Protein 7S13 (pdb70)

Foldseek 3Di:
DAWAKDFLQEAEAQAKTKIKIADDPDQLLQKKKWKWWAAVPGDIDTAKMQGSHFDIDGDPVQVVFWDWGDDRVRRMIMIMGGRDDQRPFTWMKMFMDPPPVTDHIHPTGTYGYHPDDWDAWDWDWAADCCKGKIKIKTDFTDDDDKDKDKPVPPQDPAKDWDDWDQDPNGIITMMMGMDGPVCPPVPWIWMWMADNSVGDIDIDTHHD/DKAWDAEDEAAAQAKDKTKIFDQCCVPKFKWKWWAAQVGDIDTAATRQFDGDPPHDPQWTWHDDRGMTIIMGGRDDLVSQTWMKMKIFDDPVGHIDIYPTYGYGYPDDDFWAKDWDKDWFDPVVCVVQKTKIKIKIDDGPPQDKDKWKAFLNHTDPPQKDKFRWDADPVRTIIIMMMRMDGSVVLVVTFKIKMWMDDPHDIDMDMDGPD/DAKAKDFAAEDEAQDKGKIKIADDPDQLLQKKKWKWWAAPPGDIDTAKMQGSHRDIDGDPVQVVFWDWGDDRVRRMIMIMGGRDDQRVFTWMKMFMDPPPVTDDIHPTGTYGHDPDDFDAWDWDWAADCKGKTKIKTWWGDDDDKDKDKPNPPADPAKDKDDWDQDPRTIITMMMGMDRPVCPPVPWIKMWMADPNVRDIDIDIHDD/DKAWDAEDEAEAFAKDKTKIFDQCCVPKFKWKWWAAPVGDIDTAATRLFHGDPPHDPQWTWHDDRGMIMIMGGNDDQVSQTWMKMKIFDDPVRHMDIYPTYGYHYDDDDFDAKDKDKDWFDPVVCVVQKIKIKIKIDDGPPQDKDKWKDFQRHTDDPQKDKDRWDADPVRHIIIMMMHMGGSVVLVVTFKIKIWMADPHDIDMDMGTD/DADEEEDEAADEDEDEAQHKYKYKYKDDFPWDFAKKFKFFPDVHTFTAWIQGPPVGIDGTPPHPCVVFWDWDADDRRMIMIMGIDGRDDPVPFAKMKIWTQIPPVGIDIGIHGYDYD/DPVPPQAEEAEDEFQDKDKDKDKDDFPWAFAKKFKFFDDVDTFTAWIQGPPVGIDGTDPDPCVVFWDWDADDRRMIMIMGIDGRDDVVNFGKMKIWTQTPPPGIDIHIYGYHYD

Solvent-accessible surface area: 46468 Å² total

Secondary structure (DSSP, 8-state):
----EEE-S-SEEEE-TT--EEEEEEPPTT-EEEEEEEEEESSSEEEEEEEETTTEEEE-TT--GGGTEEEEE-SSS-EEEEEEE-S--GGG-EEEEEEEEEETTEEEEEEEEEEE-/--TTS-SEEEEE-TT--EEEEEEPPTT-EEEEEEEEEESSSEEEEEEEETTTEEEESSS--GGGTEEEEE-TTS-EEEEEEE-S--TTT-EEEEEEEEEETTEEEEEEEEEEE-/-EEEEE--SEE-TTS-EEEEEEEESS-GGG--EEEEEE-TTS--EEEEEE-TTS-EEE-TTTGGGEEEEEETTTTEEEEEE-S--GGG-EEEEEEESSTTS--EE---EEEEE-SSPPBPPEEEEE----EEEEEEEEEEEBSS--EEEEGGGTB-TTEEEPPPEESSS-EEEEEEEEEETTTTTTS--EEEEEEGGGTEEEEEE---/-EEEEE--SEE-TTSEEEEEEEEESS-GGG--EEEEEE-TTS--EEEEEE-TTS-EEE-TTTTTSEEEEEETTTTEEEEEEES--GGG-EEEEEEESSTTS--EE---EEEEE-SSPPBPPEEEEE---EEEEEEEEEEEBSS--EEEEGGGT--TEEEEPPPEESSS-EEEEEEEEEETTTTTTS--EEEEEEGGGTEEEEEE---/-EE--SEEEEETTS-EEEEEEETTTTTS--EEEEE-TT--EEEEEBTTTB--TTS-TTEEEEEETTEEEEEE-S--GGG-EEEEEEEEETTTTEEEE---EEEEEE-PPPB--EEEEE---HHHHTTTEEEEEEEEEEEBSS--EEEEEETTEEE-TTEEEPPPEE-TTS-EEEEEEEEEEHHHHTT--EEEEEEEETTEEEEEEEE--/-EE--SEEEEETTS-EEEEEEESSTTTS--EEEEE-TT--EEEEEBTTTB--TTS-TTEEEEEETTEEEEEE-S--GGG-EEEEEEEE-STT--EEE---EEEEEE-PPPB--EEEEE---HHHHTTTEEEEEEEEEEEBSS-EEEEEEETTEE--SSEEEPPPEE-TTS-EEEEEEEEEEHHHHHH--EEEEEEEETTEEEEEEEE-

Radius of gyration: 42.16 Å; Cα contacts (8 Å, |Δi|>4): 2796; chains: 6; bounding box: 96×132×74 Å

Organism: Mus musculus (NCBI:txid10090)

Sequence (1063 aa):
VQLKESGPGLVQPSQTLSLTCTVSGLSLTNNIVSWIRQPPGKGLEWMGVIWSNGGTDYNSAIKSRLSITRDTSKSQVFLKMNSLQTEDTAMYFCASRDYPGFAYWGQGTLVTVSSAKTTPPSVYPLAPGSMVTLGCLVKGYFPEPVTVTWNSGSLSSGVHTFPAVLQSDLYTLSSSVTVPSSTWPSETVTCNVAHPASSTKVDKKIVPELIQPPSSSVTLGSTVSLTCVGDELPKRYAYWYQQKPDQSIVRVIYEDSKRPSGISDRFSGSSSGTTATLTIRDAQAEDEADYYCLSTYSDDKLPIFGGGTKLTVLGQPKSSPSVTLFPPSSEELETNKATLVCTITDFYPGVVTVDWKVDGTPVTQGMETTQPSKQSNNKYMASSYLTLTARAWERHSSYSCQVTHEGHTVEKSLSRAVQLKESGPGLVQPSQTLSLTCTVSGLSLTNNIVSWIRQPPGKGLEWMGVIWSNGGTDYNSAIKSRLSITRDTSKSQVFLKMNSLQTEDTAMYFCASRDYPGFAYWGQGTLVTVSSAKTTPPSVYPLAPSMVTLGCLVKGYFPEPVTVTWNSGSLSSGVHTFPAVLQSDLYTLSSSVTVPSSTWPSETVTCNVAHPASSTKVDKKIVPELIQPPSSSVTLGSTVSLTCVGDELPKRYAYWYQQKPDQSIVRVIYEDSKRPSGISDRFSGSSSGTTATLTIRDAQAEDEADYYCLSTYSDDKLPIFGGGTKLTVLGQPKSSPSVTLFPPSSEELETNKATLVCTITDFYPGVVTVDWKVDGTPVTQGMETTQPSKQSNNKYMASSYLTLTARAWERHSSYSCQVTHEGHTVEKSLSRGVWEELFNVGDDVYALPGSDINLTCQTKEKNFLVQMQWSKVTDKNDMIALYHPQYGLYCGQEHACESQVAATETEKGVTNWTLYLRNISSALGGKYECIFTLYPEGIKTTVYNLIVEEELFNVGDDVYALPGSDINLTCQTKEKNFLVQMQWSKVTDKNDMIALYHPQYGLYCGQEHACESQVAATETEKGVTNWTLYLRNISSALGGKYECIFTLYPEGIKTTVYNLIVE

B-factor: mean 49.65, std 13.77, range [24.04, 133.52]

GO terms:
  GO:0002728 negative regulation of natural killer cell cytokine production (P, IMP)
  GO:0032496 response to lipopolysaccharide (P, IMP)
  GO:0032689 negative regulation of type II interferon production (P, IMP)
  GO:0005515 protein binding (F, IPI)

Nearest PDB structures (foldseek):
  7s13-assembly2_M  TM=9.744E-01  e=3.964E-40  Rattus
  6vbq-assembly2_B  TM=9.236E-01  e=4.530E-33  Homo sapiens
  3q6g-assembly2_M  TM=9.831E-01  e=1.812E-31  Macaca mulatta
  6vy4-assembly1_L  TM=9.794E-01  e=1.246E-31  Homo sapiens
  6wtu-assembly1_C  TM=8.970E-01  e=7.301E-32  Homo sapiens

Structure (mmCIF, N/CA/C/O backbone):
data_7S13
#
_entry.id   7S13
#
_cell.length_a   52.030
_cell.length_b   131.250
_cell.length_c   186.870
_cell.angle_alpha   90.000
_cell.angle_beta   90.000
_cell.angle_gamma   90.000
#
_symmetry.space_group_name_H-M   'P 21 21 21'
#
loop_
_entity.id
_entity.type
_entity.pdbx_description
1 polymer 'Fab heavy chain'
2 polymer 'Fab light chain'
3 polymer 'T-cell surface protein tactile'
4 non-polymer 1,2-ETHANEDIOL
5 non-polymer 'CITRATE ANION'
6 non-polymer 2-acetamido-2-deoxy-beta-D-glucopyranose
7 water water
#
loop_
_atom_site.group_PDB
_atom_site.id
_atom_site.type_symbol
_atom_site.label_atom_id
_atom_site.label_alt_id
_atom_site.label_comp_id
_atom_site.label_asym_id
_atom_site.label_entity_id
_atom_site.label_seq_id
_atom_site.pdbx_PDB_ins_code
_atom_site.Cartn_x
_atom_site.Cartn_y
_atom_site.Cartn_z
_atom_site.occupancy
_atom_site.B_iso_or_equiv
_atom_site.auth_seq_id
_atom_site.auth_comp_id
_atom_site.auth_asym_id
_atom_site.auth_atom_id
_atom_site.pdbx_PDB_model_num
ATOM 9 N N . VAL A 1 2 ? 88.63181 -27.90490 61.02080 1.000 50.14219 2 VAL H N 1
ATOM 10 C CA . VAL A 1 2 ? 88.21067 -27.28862 62.26023 1.000 46.94016 2 VAL H CA 1
ATOM 11 C C . VAL A 1 2 ? 88.39013 -28.27315 63.39193 1.000 45.48318 2 VAL H C 1
ATOM 12 O O . VAL A 1 2 ? 88.26553 -29.48356 63.19668 1.000 41.65950 2 VAL H O 1
ATOM 16 N N . GLN A 1 3 ? 88.75309 -27.75025 64.56115 1.000 45.32270 3 GLN H N 1
ATOM 17 C CA . GLN A 1 3 ? 88.82007 -28.55128 65.77290 1.000 44.00796 3 GLN H CA 1
ATOM 18 C C . GLN A 1 3 ? 88.28751 -27.73558 66.93777 1.000 43.84786 3 GLN H C 1
ATOM 19 O O . GLN A 1 3 ? 88.64560 -26.56709 67.11005 1.000 42.90001 3 GLN H O 1
ATOM 25 N N . LEU A 1 4 ? 87.44684 -28.35989 67.74138 1.000 41.41895 4 LEU H N 1
ATOM 26 C CA . LEU A 1 4 ? 86.99201 -27.78443 68.99375 1.000 41.02357 4 LEU H CA 1
ATOM 27 C C . LEU A 1 4 ? 87.59707 -28.62319 70.11184 1.000 41.92914 4 LEU H C 1
ATOM 28 O O . LEU A 1 4 ? 87.43981 -29.84588 70.12310 1.000 41.76434 4 LEU H O 1
ATOM 33 N N . LYS A 1 5 ? 88.32552 -27.98670 71.02722 1.000 45.58144 5 LYS H N 1
ATOM 34 C CA . LYS A 1 5 ? 88.96146 -28.71866 72.11790 1.000 43.73970 5 LYS H CA 1
ATOM 35 C C . LYS A 1 5 ? 88.54125 -28.11359 73.44803 1.000 42.10037 5 LYS H C 1
ATOM 36 O O . LYS A 1 5 ? 88.83909 -26.94797 73.73346 1.000 39.27134 5 LYS H O 1
ATOM 42 N N . GLU A 1 6 ? 87.84825 -28.91459 74.25242 1.000 40.63540 6 GLU H N 1
ATOM 43 C CA . GLU A 1 6 ? 87.48598 -28.53365 75.59611 1.000 34.18611 6 GLU H CA 1
ATOM 44 C C . GLU A 1 6 ? 88.61638 -28.87272 76.53928 1.000 39.30605 6 GLU H C 1
ATOM 45 O O . GLU A 1 6 ? 89.21290 -29.94951 76.44882 1.000 47.33870 6 GLU H O 1
ATOM 51 N N . SER A 1 7 ? 88.88827 -27.95834 77.45618 1.000 39.98299 7 SER H N 1
ATOM 52 C CA . SER A 1 7 ? 89.87697 -28.14773 78.50172 1.000 42.12873 7 SER H CA 1
ATOM 53 C C . SER A 1 7 ? 89.25108 -27.72389 79.82778 1.000 45.88864 7 SER H C 1
ATOM 54 O O . SER A 1 7 ? 88.33618 -26.88573 79.86520 1.000 41.89280 7 SER H O 1
ATOM 57 N N . GLY A 1 8 ? 89.75442 -28.29562 80.92190 1.000 42.45191 8 GLY H N 1
ATOM 58 C CA . GLY A 1 8 ? 89.19823 -28.01020 82.22216 1.000 38.53746 8 GLY H CA 1
ATOM 59 C C . GLY A 1 8 ? 89.90716 -28.74336 83.34006 1.000 40.79761 8 GLY H C 1
ATOM 60 O O . GLY A 1 8 ? 90.81132 -29.55184 83.11152 1.000 44.62136 8 GLY H O 1
ATOM 61 N N . PRO A 1 9 ? 89.49042 -28.47363 84.58159 1.000 41.51318 9 PRO H N 1
ATOM 62 C CA . PRO A 1 9 ? 90.22004 -28.98450 85.74647 1.000 37.11630 9 PRO H CA 1
ATOM 63 C C . PRO A 1 9 ? 90.05687 -30.46854 86.00043 1.000 38.83320 9 PRO H C 1
ATOM 64 O O . PRO A 1 9 ? 90.79386 -31.01773 86.83016 1.000 40.62953 9 PRO H O 1
ATOM 68 N N . GLY A 1 10 ? 89.10160 -31.13583 85.37589 1.000 38.02826 10 GLY H N 1
ATOM 69 C CA . GLY A 1 10 ? 88.91815 -32.54467 85.66630 1.000 34.78222 10 GLY H CA 1
ATOM 70 C C . GLY A 1 10 ? 88.26734 -32.85902 87.00187 1.000 36.83651 10 GLY H C 1
ATOM 71 O O . GLY A 1 10 ? 87.41564 -33.74966 87.05725 1.000 38.53890 10 GLY H O 1
ATOM 72 N N . LEU A 1 11 ? 88.65633 -32.17216 88.08436 1.000 38.70620 11 LEU H N 1
ATOM 73 C CA . LEU A 1 11 ? 88.09987 -32.41168 89.41299 1.000 35.53471 11 LEU H CA 1
ATOM 74 C C . LEU A 1 11 ? 87.78120 -31.08814 90.08587 1.000 37.69103 11 LEU H C 1
ATOM 75 O O . LEU A 1 11 ? 88.65265 -30.22416 90.22671 1.000 39.20773 11 LEU H O 1
ATOM 80 N N . VAL A 1 12 ? 86.55065 -30.94211 90.54118 1.000 41.64492 12 VAL H N 1
ATOM 81 C CA . VAL A 1 12 ? 86.13386 -29.71555 91.20551 1.000 44.44302 12 VAL H CA 1
ATOM 82 C C . VAL A 1 12 ? 85.33113 -30.07963 92.45753 1.000 42.91130 12 VAL H C 1
ATOM 83 O O . VAL A 1 12 ? 84.64110 -31.10719 92.49684 1.000 41.24927 12 VAL H O 1
ATOM 87 N N . GLN A 1 13 ? 85.49260 -29.27350 93.51936 1.000 43.34193 13 GLN H N 1
ATOM 88 C CA . GLN A 1 13 ? 84.84201 -29.55455 94.78724 1.000 45.53902 13 GLN H CA 1
ATOM 89 C C . GLN A 1 13 ? 83.42359 -28.99650 94.84610 1.000 47.81641 13 GLN H C 1
ATOM 90 O O . GLN A 1 13 ? 83.11996 -27.97999 94.22064 1.000 48.50980 13 GLN H O 1
ATOM 96 N N . PRO A 1 14 ? 82.52806 -29.67633 95.55620 1.000 47.66323 14 PRO H N 1
ATOM 97 C CA . PRO A 1 14 ? 81.16579 -29.16080 95.70142 1.000 47.37349 14 PRO H CA 1
ATOM 98 C C . PRO A 1 14 ? 81.18827 -27.74359 96.25063 1.000 49.47754 14 PRO H C 1
ATOM 99 O O . PRO A 1 14 ? 81.99960 -27.40516 97.11317 1.000 50.49117 14 PRO H O 1
ATOM 103 N N . SER A 1 15 ? 80.29579 -26.91279 95.71785 1.000 49.22474 15 SER H N 1
ATOM 104 C CA . SER A 1 15 ? 80.14949 -25.48845 96.01302 1.000 52.32420 15 SER H CA 1
ATOM 105 C C . SER A 1 15 ? 81.29323 -24.64541 95.48635 1.000 51.09717 15 SER H C 1
ATOM 106 O O . SER A 1 15 ? 81.31982 -23.44230 95.73735 1.000 52.18934 15 SER H O 1
ATOM 109 N N . GLN A 1 16 ? 82.18573 -25.21181 94.68945 1.000 56.35414 16 GLN H N 1
ATOM 110 C CA . GLN A 1 16 ? 83.14144 -24.37789 93.98878 1.000 56.85860 16 GLN H CA 1
ATOM 111 C C . GLN A 1 16 ? 82.52251 -24.03681 92.64143 1.000 58.58609 16 GLN H C 1
ATOM 112 O O . GLN A 1 16 ? 81.36650 -24.37133 92.36614 1.000 66.27470 16 GLN H O 1
ATOM 118 N N . THR A 1 17 ? 83.27088 -23.37925 91.77461 1.000 52.26242 17 THR H N 1
ATOM 119 C CA . THR A 1 17 ? 82.75247 -23.06987 90.45728 1.000 47.35549 17 THR H CA 1
ATOM 120 C C . THR A 1 17 ? 83.63715 -23.73732 89.41937 1.000 43.51829 17 THR H C 1
ATOM 121 O O . THR A 1 17 ? 84.83321 -23.93568 89.62817 1.000 45.82733 17 THR H O 1
ATOM 125 N N . LEU A 1 18 ? 83.03083 -24.10802 88.31190 1.000 42.64271 18 LEU H N 1
ATOM 126 C CA . LEU A 1 18 ? 83.67914 -24.90060 87.28059 1.000 42.97667 18 LEU H CA 1
ATOM 127 C C . LEU A 1 18 ? 83.95558 -24.03215 86.06197 1.000 44.50920 18 LEU H C 1
ATOM 128 O O . LEU A 1 18 ? 83.01468 -23.50557 85.45395 1.000 48.16809 18 LEU H O 1
ATOM 133 N N . SER A 1 19 ? 85.23618 -23.90048 85.69555 1.000 39.10471 19 SER H N 1
ATOM 134 C CA . SER A 1 19 ? 85.66821 -23.08629 84.56335 1.000 37.74261 19 SER H CA 1
ATOM 135 C C . SER A 1 19 ? 86.17229 -24.00231 83.46761 1.000 38.12041 19 SER H C 1
ATOM 136 O O . SER A 1 19 ? 87.20512 -24.65289 83.63640 1.000 42.06415 19 SER H O 1
ATOM 139 N N . LEU A 1 20 ? 85.44352 -24.05587 82.35847 1.000 38.70053 20 LEU H N 1
ATOM 140 C CA . LEU A 1 20 ? 85.84476 -24.78713 81.16640 1.000 38.98505 20 LEU H CA 1
ATOM 141 C C . LEU A 1 20 ? 86.13008 -23.81287 80.03925 1.000 36.12671 20 LEU H C 1
ATOM 142 O O . LEU A 1 20 ? 85.57869 -22.70405 79.99178 1.000 36.11816 20 LEU H O 1
ATOM 147 N N . THR A 1 21 ? 87.00805 -24.24108 79.13741 1.000 37.25583 21 THR H N 1
ATOM 148 C CA . THR A 1 21 ? 87.41362 -23.43661 77.99844 1.000 38.62823 21 THR H CA 1
ATOM 149 C C . THR A 1 21 ? 87.28178 -24.25016 76.71965 1.000 39.20733 21 THR H C 1
ATOM 150 O O . THR A 1 21 ? 87.76697 -25.38464 76.64993 1.000 41.49638 21 THR H O 1
ATOM 154 N N . CYS A 1 22 ? 86.63847 -23.66918 75.71124 1.000 35.36361 22 CYS H N 1
ATOM 155 C CA . CYS A 1 22 ? 86.53120 -24.27498 74.39168 1.000 36.89588 22 CYS H CA 1
ATOM 156 C C . CYS A 1 22 ? 87.45075 -23.48919 73.48363 1.000 36.89838 22 CYS H C 1
ATOM 157 O O . CYS A 1 22 ? 87.30730 -22.27366 73.37736 1.000 38.87188 22 CYS H O 1
ATOM 160 N N . THR A 1 23 ? 88.40488 -24.16650 72.85627 1.000 40.34269 23 THR H N 1
ATOM 161 C CA . THR A 1 23 ? 89.35345 -23.52076 71.95384 1.000 39.94212 23 THR H CA 1
ATOM 162 C C . THR A 1 23 ? 88.95015 -23.90156 70.53661 1.000 43.14792 23 THR H C 1
ATOM 163 O O . THR A 1 23 ? 88.86574 -25.09461 70.21746 1.000 44.52527 23 THR H O 1
ATOM 167 N N . VAL A 1 24 ? 88.63664 -22.89429 69.71308 1.000 42.42236 24 VAL H N 1
ATOM 168 C CA . VAL A 1 24 ? 88.10646 -23.09863 68.36792 1.000 40.32205 24 VAL H CA 1
ATOM 169 C C . VAL A 1 24 ? 89.20946 -22.84454 67.36091 1.000 40.93967 24 VAL H C 1
ATOM 170 O O . VAL A 1 24 ? 89.87313 -21.80865 67.42104 1.000 47.84302 24 VAL H O 1
ATOM 174 N N . SER A 1 25 ? 89.36776 -23.74038 66.39843 1.000 41.45267 25 SER H N 1
ATOM 175 C CA . SER A 1 25 ? 90.31411 -23.52642 65.31294 1.000 43.58660 25 SER H CA 1
ATOM 176 C C . SER A 1 25 ? 89.63644 -23.87318 64.00052 1.000 42.14010 25 SER H C 1
ATOM 177 O O . SER A 1 25 ? 88.84796 -24.81606 63.93187 1.000 42.04958 25 SER H O 1
ATOM 180 N N . GLY A 1 26 ? 89.95799 -23.12353 62.95835 1.000 41.39105 26 GLY H N 1
ATOM 181 C CA . GLY A 1 26 ? 89.38047 -23.40467 61.67230 1.000 42.41462 26 GLY H CA 1
ATOM 182 C C . GLY A 1 26 ? 87.98617 -22.87369 61.48870 1.000 45.35162 26 GLY H C 1
ATOM 183 O O . GLY A 1 26 ? 87.37906 -23.14055 60.44248 1.000 46.87574 26 GLY H O 1
ATOM 184 N N . LEU A 1 27 ? 87.44906 -22.16653 62.48935 1.000 44.33838 27 LEU H N 1
ATOM 185 C CA . LEU A 1 27 ? 86.16518 -21.47670 62.43783 1.000 38.82290 27 LEU H CA 1
ATOM 186 C C . LEU A 1 27 ? 86.41634 -20.06601 62.91957 1.000 36.37327 27 LEU H C 1
ATOM 187 O O . LEU A 1 27 ? 87.22276 -19.86277 63.82556 1.000 43.05290 27 LEU H O 1
ATOM 192 N N . SER A 1 28 ? 85.72717 -19.09071 62.34693 1.000 39.18327 28 SER H N 1
ATOM 193 C CA . SER A 1 28 ? 85.85985 -17.72428 62.82347 1.000 32.45979 28 SER H CA 1
ATOM 194 C C . SER A 1 28 ? 84.86595 -17.51150 63.95172 1.000 37.12374 28 SER H C 1
ATOM 195 O O . SER A 1 28 ? 83.65862 -17.42918 63.72321 1.000 39.85570 28 SER H O 1
ATOM 198 N N . LEU A 1 29 ? 85.37780 -17.36512 65.16370 1.000 38.01918 29 LEU H N 1
ATOM 199 C CA . LEU A 1 29 ? 84.49252 -17.28346 66.30781 1.000 35.80389 29 LEU H CA 1
ATOM 200 C C . LEU A 1 29 ? 83.52292 -16.11720 66.18520 1.000 39.30437 29 LEU H C 1
ATOM 201 O O . LEU A 1 29 ? 82.40084 -16.19015 66.69286 1.000 43.33520 29 LEU H O 1
ATOM 206 N N . THR A 1 30 ? 83.91716 -15.03919 65.51453 1.000 39.46834 30 THR H N 1
ATOM 207 C CA . THR A 1 30 ? 82.99041 -13.91906 65.39013 1.000 39.26781 30 THR H CA 1
ATOM 208 C C . THR A 1 30 ? 81.86061 -14.20957 64.41697 1.000 40.79909 30 THR H C 1
ATOM 209 O O . THR A 1 30 ? 80.86924 -13.47185 64.40790 1.000 48.43428 30 THR H O 1
ATOM 213 N N . ASN A 1 31 ? 81.97140 -15.24659 63.59420 1.000 39.83061 31 ASN H N 1
ATOM 214 C CA . ASN A 1 31 ? 80.89810 -15.58681 62.66714 1.000 38.48254 31 ASN H CA 1
ATOM 215 C C . ASN A 1 31 ? 80.13264 -16.81764 63.11005 1.000 38.77743 31 ASN H C 1
ATOM 216 O O . ASN A 1 31 ? 79.27694 -17.30580 62.36743 1.000 38.14519 31 ASN H O 1
ATOM 221 N N . ASN A 1 32 ? 80.40322 -17.33779 64.29776 1.000 37.99245 32 ASN H N 1
ATOM 222 C CA . ASN A 1 32 ? 79.82859 -18.61935 64.64520 1.000 34.62546 32 ASN H CA 1
ATOM 223 C C . ASN A 1 32 ? 79.31222 -18.58505 66.06333 1.000 35.45866 32 ASN H C 1
ATOM 224 O O . ASN A 1 32 ? 79.56887 -17.65162 66.82095 1.000 37.23641 32 ASN H O 1
ATOM 229 N N . ILE A 1 33 ? 78.53291 -19.60261 66.38809 1.000 35.79579 33 ILE H N 1
ATOM 230 C CA . ILE A 1 33 ? 78.03490 -19.81706 67.72268 1.000 32.75500 33 ILE H CA 1
ATOM 231 C C . ILE A 1 33 ? 78.84406 -20.93876 68.33660 1.000 34.10836 33 ILE H C 1
ATOM 232 O O . ILE A 1 33 ? 79.56068 -21.66580 67.64429 1.000 33.96102 33 ILE H O 1
ATOM 237 N N . VAL A 1 34 ? 78.76459 -21.05303 69.66049 1.000 34.39427 34 VAL H N 1
ATOM 238 C CA . VAL A 1 34 ? 79.33811 -22.17573 70.39355 1.000 32.63317 34 VAL H CA 1
ATOM 239 C C . VAL A 1 34 ? 78.35986 -22.56107 71.49211 1.000 33.35662 34 VAL H C 1
ATOM 240 O O . VAL A 1 34 ? 78.04694 -21.73089 72.35396 1.000 34.56351 34 VAL H O 1
ATOM 244 N N . SER A 1 35 ? 77.87901 -23.80528 71.46862 1.000 32.92610 35 SER H N 1
ATOM 245 C CA . SER A 1 35 ? 77.01803 -24.35381 72.51193 1.000 33.57378 35 SER H CA 1
ATOM 246 C C . SER A 1 35 ? 77.80814 -25.23108 73.46629 1.000 34.06545 35 SER H C 1
ATOM 247 O O . SER A 1 35 ? 78.81933 -25.82655 73.09511 1.000 33.72955 35 SER H O 1
ATOM 250 N N . TRP A 1 36 ? 77.32875 -25.31134 74.70165 1.000 36.02720 36 TRP H N 1
ATOM 251 C CA . TRP A 1 36 ? 77.85318 -26.22964 75.69844 1.000 30.94622 36 TRP H CA 1
ATOM 252 C C . TRP A 1 36 ? 76.79811 -27.27619 75.97876 1.000 31.42885 36 TRP H C 1
ATOM 253 O O . TRP A 1 36 ? 75.65490 -26.93495 76.29339 1.000 31.37911 36 TRP H O 1
ATOM 264 N N . ILE A 1 37 ? 77.19942 -28.54140 75.87016 1.000 32.13807 37 ILE H N 1
ATOM 265 C CA . ILE A 1 37 ? 76.34199 -29.70736 76.00351 1.000 30.68881 37 ILE H CA 1
ATOM 266 C C . ILE A 1 37 ? 76.96569 -30.63013 77.04198 1.000 33.36387 37 ILE H C 1
ATOM 267 O O . ILE A 1 37 ? 78.17996 -30.85880 77.02371 1.000 31.96256 37 ILE H O 1
ATOM 272 N N . ARG A 1 38 ? 76.14343 -31.19624 77.92530 1.000 34.79231 38 ARG H N 1
ATOM 273 C CA . ARG A 1 38 ? 76.66660 -32.07601 78.95589 1.000 33.31589 38 ARG H CA 1
ATOM 274 C C . ARG A 1 38 ? 75.96267 -33.41991 78.92485 1.000 34.19064 38 ARG H C 1
ATOM 275 O O . ARG A 1 38 ? 74.81941 -33.52295 78.47032 1.000 31.39154 38 ARG H O 1
ATOM 283 N N . GLN A 1 39 ? 76.67517 -34.44102 79.41131 1.000 34.88334 39 GLN H N 1
ATOM 284 C CA . GLN A 1 39 ? 76.21831 -35.83002 79.42327 1.000 30.55863 39 GLN H CA 1
ATOM 285 C C . GLN A 1 39 ? 76.63441 -36.44015 80.75195 1.000 34.27935 39 GLN H C 1
ATOM 286 O O . GLN A 1 39 ? 77.78882 -36.86104 80.90273 1.000 39.47243 39 GLN H O 1
ATOM 292 N N . PRO A 1 40 ? 75.73681 -36.54054 81.72688 1.000 36.84286 40 PRO H N 1
ATOM 293 C CA . PRO A 1 40 ? 76.07160 -37.29201 82.92814 1.000 38.79115 40 PRO H CA 1
ATOM 294 C C . PRO A 1 40 ? 76.36764 -38.74044 82.58071 1.000 41.76696 40 PRO H C 1
ATOM 295 O O . PRO A 1 40 ? 75.89696 -39.25788 81.55113 1.000 39.14001 40 PRO H O 1
ATOM 299 N N . PRO A 1 41 ? 77.16755 -39.42120 83.39678 1.000 40.00927 41 PRO H N 1
ATOM 300 C CA . PRO A 1 41 ? 77.57537 -40.78701 83.04456 1.000 40.86685 41 PRO H CA 1
ATOM 301 C C . PRO A 1 41 ? 76.36296 -41.67590 82.85658 1.000 39.35467 41 PRO H C 1
ATOM 302 O O . PRO A 1 41 ? 75.48470 -41.74303 83.71901 1.000 40.20798 41 PRO H O 1
ATOM 306 N N . GLY A 1 42 ? 76.34563 -42.39905 81.73825 1.000 42.66569 42 GLY H N 1
ATOM 307 C CA . GLY A 1 42 ? 75.20855 -43.23882 81.43391 1.000 40.55718 42 GLY H CA 1
ATOM 308 C C . GLY A 1 42 ? 73.94672 -42.51775 81.00752 1.000 46.07038 42 GLY H C 1
ATOM 309 O O . GLY A 1 42 ? 72.92422 -43.17983 80.79426 1.000 48.06153 42 GLY H O 1
ATOM 310 N N . LYS A 1 43 ? 73.96746 -41.19469 80.87506 1.000 43.62513 43 LYS H N 1
ATOM 311 C CA . LYS A 1 43 ? 72.76769 -40.43129 80.55646 1.000 42.55319 43 LYS H CA 1
ATOM 312 C C . LYS A 1 43 ? 72.86411 -39.89550 79.13507 1.000 41.28850 43 LYS H C 1
ATOM 313 O O . LYS A 1 43 ? 73.81883 -40.18927 78.40031 1.000 41.41451 43 LYS H O 1
ATOM 319 N N . GLY A 1 44 ? 71.85701 -39.10259 78.73890 1.000 40.87135 44 GLY H N 1
ATOM 320 C CA . GLY A 1 44 ? 71.80993 -38.54251 77.40424 1.000 35.30199 44 GLY H CA 1
ATOM 321 C C . GLY A 1 44 ? 72.33742 -37.11933 77.37150 1.000 33.63588 44 GLY H C 1
ATOM 322 O O . GLY A 1 44 ? 72.59170 -36.49530 78.39800 1.000 36.62881 44 GLY H O 1
ATOM 323 N N . LEU A 1 45 ? 72.44409 -36.58394 76.15898 1.000 34.16743 45 LEU H N 1
ATOM 324 C CA . LEU A 1 45 ? 72.98508 -35.24535 75.97379 1.000 33.03473 45 LEU H CA 1
ATOM 325 C C . LEU A 1 45 ? 71.94989 -34.20475 76.38729 1.000 33.17445 45 LEU H C 1
ATOM 326 O O . LEU A 1 45 ? 70.75978 -34.35295 76.10747 1.000 33.35850 45 LEU H O 1
ATOM 331 N N . GLU A 1 46 ? 72.39707 -33.17831 77.10631 1.000 30.20756 46 GLU H N 1
ATOM 332 C CA . GLU A 1 46 ? 71.53074 -32.09522 77.55605 1.000 32.84874 46 GLU H CA 1
ATOM 333 C C . GLU A 1 46 ? 72.18103 -30.77140 77.16596 1.000 33.66652 46 GLU H C 1
ATOM 334 O O . GLU A 1 46 ? 73.29312 -30.47936 77.60871 1.000 33.93249 46 GLU H O 1
ATOM 340 N N . TRP A 1 47 ? 71.50205 -29.97243 76.34740 1.000 31.84372 47 TRP H N 1
ATOM 341 C CA . TRP A 1 47 ? 72.04104 -28.67746 75.94929 1.000 31.53969 47 TRP H CA 1
ATOM 342 C C . TRP A 1 47 ? 72.00681 -27.69535 77.10883 1.000 34.65556 47 TRP H C 1
ATOM 343 O O . TRP A 1 47 ? 71.00620 -27.60200 77.82760 1.000 38.87954 47 TRP H O 1
ATOM 354 N N . MET A 1 48 ? 73.09906 -26.95190 77.29072 1.000 32.70639 48 MET H N 1
ATOM 355 C CA . MET A 1 48 ? 73.24313 -26.06750 78.43925 1.000 33.37431 48 MET H CA 1
ATOM 356 C C . MET A 1 48 ? 73.07419 -24.59287 78.11071 1.000 34.45798 48 MET H C 1
ATOM 357 O O . MET A 1 48 ? 72.44767 -23.86312 78.88743 1.000 33.44067 48 MET H O 1
ATOM 362 N N . GLY A 1 49 ? 73.61786 -24.12513 76.98920 1.000 37.78325 49 GLY H N 1
ATOM 363 C CA . GLY A 1 49 ? 73.61491 -22.69666 76.68720 1.000 38.24986 49 GLY H CA 1
ATOM 364 C C . GLY A 1 49 ? 74.40671 -22.41127 75.42826 1.000 37.92672 49 GLY H C 1
ATOM 365 O O . GLY A 1 49 ? 75.17198 -23.25482 74.94137 1.000 38.95250 49 GLY H O 1
ATOM 366 N N . VAL A 1 50 ? 74.23084 -21.18536 74.91438 1.000 36.03965 50 VAL H N 1
ATOM 367 C CA . VAL A 1 50 ? 74.83466 -20.75273 73.65633 1.000 32.17685 50 VAL H CA 1
ATOM 368 C C . VAL A 1 50 ? 75.32267 -19.33805 73.80191 1.000 33.58279 50 VAL H C 1
ATOM 369 O O . VAL A 1 50 ? 74.63966 -18.50673 74.40094 1.000 36.85614 50 VAL H O 1
ATOM 373 N N . ILE A 1 51 ? 76.46964 -19.04436 73.19728 1.000 32.71732 51 ILE H N 1
ATOM 374 C CA . ILE A 1 51 ? 76.87320 -17.66953 72.93524 1.000 33.39588 51 ILE H CA 1
ATOM 375 C C . ILE A 1 51 ? 76.73908 -17.45098 71.43654 1.000 37.51124 51 ILE H C 1
ATOM 376 O O . ILE A 1 51 ? 77.31962 -18.19332 70.63261 1.000 38.04200 51 ILE H O 1
ATOM 381 N N . TRP A 1 52 ? 75.89383 -16.49618 71.06160 1.000 35.20418 52 TRP H N 1
ATOM 382 C CA . TRP A 1 52 ? 75.56693 -16.30507 69.66516 1.000 35.20834 52 TRP H CA 1
ATOM 383 C C . TRP A 1 52 ? 76.72100 -15.60463 68.95097 1.000 35.95352 52 TRP H C 1
ATOM 384 O O . TRP A 1 52 ? 77.66883 -15.11784 69.57193 1.000 35.18653 52 TRP H O 1
ATOM 395 N N . SER A 1 53 ? 76.64138 -15.55991 67.62025 1.000 34.57615 53 SER H N 1
ATOM 396 C CA . SER A 1 53 ? 77.72100 -14.96425 66.84214 1.000 33.38857 53 SER H CA 1
ATOM 397 C C . SER A 1 53 ? 77.96579 -13.51550 67.22297 1.000 36.16232 53 SER H C 1
ATOM 398 O O . SER A 1 53 ? 79.03072 -12.96712 66.90314 1.000 40.03229 53 SER H O 1
ATOM 401 N N . ASN A 1 54 ? 77.00400 -12.87414 67.88593 1.000 33.19707 54 ASN H N 1
ATOM 402 C CA . ASN A 1 54 ? 77.12430 -11.47174 68.24934 1.000 35.52888 54 ASN H CA 1
ATOM 403 C C . ASN A 1 54 ? 77.42520 -11.25897 69.73399 1.000 35.77916 54 ASN H C 1
ATOM 404 O O . ASN A 1 54 ? 77.31754 -10.13127 70.22823 1.000 37.63110 54 ASN H O 1
ATOM 409 N N . GLY A 1 55 ? 77.82363 -12.29676 70.45680 1.000 37.21863 55 GLY H N 1
ATOM 410 C CA . GLY A 1 55 ? 78.24071 -12.11386 71.82983 1.000 35.08645 55 GLY H CA 1
ATOM 411 C C . GLY A 1 55 ? 77.14124 -12.22064 72.85664 1.000 35.76640 55 GLY H C 1
ATOM 412 O O . GLY A 1 55 ? 77.45072 -12.25834 74.05378 1.000 36.81931 55 GLY H O 1
ATOM 413 N N . GLY A 1 56 ? 75.86879 -12.24843 72.43723 1.000 34.91376 56 GLY H N 1
ATOM 414 C CA . GLY A 1 56 ? 74.77682 -12.51025 73.35567 1.000 31.12260 56 GLY H CA 1
ATOM 415 C C . GLY A 1 56 ? 74.76554 -13.95896 73.80139 1.000 34.32389 56 GLY H C 1
ATOM 416 O O . GLY A 1 56 ? 75.52007 -14.78835 73.30266 1.000 36.06243 56 GLY H O 1
ATOM 417 N N . THR A 1 57 ? 73.89100 -14.28185 74.76100 1.000 31.42102 57 THR H N 1
ATOM 418 C CA . THR A 1 57 ? 73.86061 -15.62292 75.32315 1.000 36.40444 57 THR H CA 1
ATOM 419 C C . THR A 1 57 ? 72.42087 -16.02224 75.59866 1.000 39.31965 57 THR H C 1
ATOM 420 O O . THR A 1 57 ? 71.55351 -15.18026 75.83423 1.000 44.45195 57 THR H O 1
ATOM 424 N N . ASP A 1 58 ? 72.19046 -17.32984 75.61496 1.000 38.83807 58 ASP H N 1
ATOM 425 C CA . ASP A 1 58 ? 70.95825 -17.91599 76.12538 1.000 38.37074 58 ASP H CA 1
ATOM 426 C C . ASP A 1 58 ? 71.30436 -19.20889 76.84443 1.000 38.99681 58 ASP H C 1
ATOM 427 O O . ASP A 1 58 ? 72.29940 -19.86768 76.52709 1.000 38.71144 58 ASP H O 1
ATOM 432 N N . TYR A 1 59 ? 70.48250 -19.57639 77.82014 1.000 39.24219 59 TYR H N 1
ATOM 433 C CA . TYR A 1 59 ? 70.81070 -20.72217 78.64387 1.000 37.32561 59 TYR H CA 1
ATOM 434 C C . TYR A 1 59 ? 69.59029 -21.60865 78.81570 1.000 38.13439 59 TYR H C 1
ATOM 435 O O . TYR A 1 59 ? 68.44716 -21.17137 78.68692 1.000 41.97140 59 TYR H O 1
ATOM 444 N N . ASN A 1 60 ? 69.85609 -22.85540 79.15721 1.000 37.13793 60 ASN H N 1
ATOM 445 C CA . ASN A 1 60 ? 68.79119 -23.75679 79.55438 1.000 37.25204 60 ASN H CA 1
ATOM 446 C C . ASN A 1 60 ? 68.19168 -23.22790 80.85206 1.000 38.78872 60 ASN H C 1
ATOM 447 O O . ASN A 1 60 ? 68.91067 -22.98836 81.83074 1.000 38.93435 60 ASN H O 1
ATOM 452 N N . SER A 1 61 ? 66.86536 -23.06074 80.86693 1.000 38.19486 61 SER H N 1
ATOM 453 C CA . SER A 1 61 ? 66.23364 -22.37619 81.98850 1.000 39.31136 61 SER H CA 1
ATOM 454 C C . SER A 1 61 ? 66.37543 -23.14604 83.28735 1.000 40.84990 61 SER H C 1
ATOM 455 O O . SER A 1 61 ? 66.18341 -22.56479 84.36168 1.000 41.79053 61 SER H O 1
ATOM 458 N N . ALA A 1 62 ? 66.73552 -24.42242 83.22732 1.000 39.61781 62 ALA H N 1
ATOM 459 C CA . ALA A 1 62 ? 66.89292 -25.18974 84.45072 1.000 35.18332 62 ALA H CA 1
ATOM 460 C C . ALA A 1 62 ? 68.28304 -25.07242 85.04834 1.000 37.06528 62 ALA H C 1
ATOM 461 O O . ALA A 1 62 ? 68.54474 -25.69243 86.07247 1.000 42.02771 62 ALA H O 1
ATOM 463 N N . ILE A 1 63 ? 69.19812 -24.32498 84.43768 1.000 40.54152 63 ILE H N 1
ATOM 464 C CA . ILE A 1 63 ? 70.51465 -24.15405 85.04247 1.000 38.97399 63 ILE H CA 1
ATOM 465 C C . ILE A 1 63 ? 70.97485 -22.72000 84.86786 1.000 39.77277 63 ILE H C 1
ATOM 466 O O . ILE A 1 63 ? 72.05385 -22.34681 85.34610 1.000 41.63657 63 ILE H O 1
ATOM 471 N N . LYS A 1 64 ? 70.19588 -21.93544 84.11919 1.000 40.09086 64 LYS H N 1
ATOM 472 C CA . LYS A 1 64 ? 70.46800 -20.51664 83.90288 1.000 38.50588 64 LYS H CA 1
ATOM 473 C C . LYS A 1 64 ? 70.98211 -19.78587 85.14232 1.000 40.11984 64 LYS H C 1
ATOM 474 O O . LYS A 1 64 ? 71.87398 -18.94417 85.02539 1.000 46.64035 64 LYS H O 1
ATOM 480 N N . SER A 1 65 ? 70.45705 -20.07181 86.33353 1.000 36.50377 65 SER H N 1
ATOM 481 C CA . SER A 1 65 ? 70.83447 -19.22801 87.46361 1.000 36.42842 65 SER H CA 1
ATOM 482 C C . SER A 1 65 ? 72.31391 -19.38233 87.83071 1.000 39.76221 65 SER H C 1
ATOM 483 O O . SER A 1 65 ? 72.89886 -18.46768 88.42557 1.000 45.05945 65 SER H O 1
ATOM 486 N N . ARG A 1 66 ? 72.93155 -20.52203 87.51494 1.000 39.14646 66 ARG H N 1
ATOM 487 C CA . ARG A 1 66 ? 74.31141 -20.79673 87.90233 1.000 41.14519 66 ARG H CA 1
ATOM 488 C C . ARG A 1 66 ? 75.28505 -20.77237 86.73162 1.000 40.93545 66 ARG H C 1
ATOM 489 O O . ARG A 1 66 ? 76.48229 -21.03481 86.93124 1.000 42.88545 66 ARG H O 1
ATOM 497 N N . LEU A 1 67 ? 74.79536 -20.53047 85.51804 1.000 40.28336 67 LEU H N 1
ATOM 498 C CA . LEU A 1 67 ? 75.54405 -20.67319 84.27819 1.000 36.15719 67 LEU H CA 1
ATOM 499 C C . LEU A 1 67 ? 75.99277 -19.32406 83.74160 1.000 40.46418 67 LEU H C 1
ATOM 500 O O . LEU A 1 67 ? 75.30949 -18.30997 83.91360 1.000 41.65035 67 LEU H O 1
ATOM 505 N N . SER A 1 68 ? 77.15978 -19.31333 83.09914 1.000 40.88045 68 SER H N 1
ATOM 506 C CA . SER A 1 68 ? 77.66493 -18.09816 82.46446 1.000 36.97099 68 SER H CA 1
ATOM 507 C C . SER A 1 68 ? 78.60959 -18.42560 81.31413 1.000 40.97264 68 SER H C 1
ATOM 508 O O . SER A 1 68 ? 79.64553 -19.06077 81.52863 1.000 46.26654 68 SER H O 1
ATOM 511 N N . ILE A 1 69 ? 78.28185 -17.99077 80.10141 1.000 38.88388 69 ILE H N 1
ATOM 512 C CA . ILE A 1 69 ? 79.12222 -18.22861 78.92997 1.000 35.86843 69 ILE H CA 1
ATOM 513 C C . ILE A 1 69 ? 79.65728 -16.89755 78.41950 1.000 39.04434 69 ILE H C 1
ATOM 514 O O . ILE A 1 69 ? 78.90180 -15.92333 78.29260 1.000 42.47175 69 ILE H O 1
ATOM 519 N N . THR A 1 70 ? 80.96233 -16.84775 78.14448 1.000 37.14380 70 THR H N 1
ATOM 520 C CA . THR A 1 70 ? 81.61301 -15.66883 77.59199 1.000 35.91519 70 THR H CA 1
ATOM 521 C C . THR A 1 70 ? 82.62047 -16.11246 76.54721 1.000 39.69016 70 THR H C 1
ATOM 522 O O . THR A 1 70 ? 82.78335 -17.30981 76.27754 1.000 41.10868 70 THR H O 1
ATOM 526 N N . ARG A 1 71 ? 83.27150 -15.13611 75.91865 1.000 37.64969 71 ARG H N 1
ATOM 527 C CA . ARG A 1 71 ? 84.21333 -15.45331 74.86362 1.000 36.03836 71 ARG H CA 1
ATOM 528 C C . ARG A 1 71 ? 85.25771 -14.36297 74.78101 1.000 38.62142 71 ARG H C 1
ATOM 529 O O . ARG A 1 71 ? 85.01757 -13.21551 75.16959 1.000 39.62173 71 ARG H O 1
ATOM 537 N N . ASP A 1 72 ? 86.42225 -14.74092 74.27531 1.000 42.37775 72 ASP H N 1
ATOM 538 C CA . ASP A 1 72 ? 87.48286 -13.80947 73.90929 1.000 43.77261 72 ASP H CA 1
ATOM 539 C C . ASP A 1 72 ? 87.73196 -14.03202 72.42799 1.000 44.07094 72 ASP H C 1
ATOM 540 O O . ASP A 1 72 ? 88.36665 -15.01901 72.04734 1.000 46.19466 72 ASP H O 1
ATOM 545 N N . THR A 1 73 ? 87.21534 -13.14189 71.58733 1.000 49.82472 73 THR H N 1
ATOM 546 C CA . THR A 1 73 ? 87.32373 -13.36142 70.14398 1.000 54.94312 73 THR H CA 1
ATOM 547 C C . THR A 1 73 ? 88.78243 -13.39819 69.68306 1.000 51.68351 73 THR H C 1
ATOM 548 O O . THR A 1 73 ? 89.14537 -14.19440 68.80000 1.000 45.78832 73 THR H O 1
ATOM 552 N N . SER A 1 74 ? 89.63918 -12.57509 70.30261 1.000 49.09064 74 SER H N 1
ATOM 553 C CA . SER A 1 74 ? 91.02955 -12.48590 69.86895 1.000 50.46937 74 SER H CA 1
ATOM 554 C C . SER A 1 74 ? 91.78781 -13.76093 70.19700 1.000 51.54375 74 SER H C 1
ATOM 555 O O . SER A 1 74 ? 92.58447 -14.25196 69.38482 1.000 54.66384 74 SER H O 1
ATOM 558 N N . LYS A 1 75 ? 91.54726 -14.32605 71.37147 1.000 49.09435 75 LYS H N 1
ATOM 559 C CA . LYS A 1 75 ? 92.19196 -15.59327 71.66664 1.000 50.34037 75 LYS H CA 1
ATOM 560 C C . LYS A 1 75 ? 91.46864 -16.75789 71.01883 1.000 43.96385 75 LYS H C 1
ATOM 561 O O . LYS A 1 75 ? 92.02911 -17.85329 70.97304 1.000 44.03222 75 LYS H O 1
ATOM 567 N N . SER A 1 76 ? 90.26074 -16.53210 70.49174 1.000 46.63065 76 SER H N 1
ATOM 568 C CA . SER A 1 76 ? 89.47702 -17.55708 69.79205 1.000 42.71443 76 SER H CA 1
ATOM 569 C C . SER A 1 76 ? 88.99738 -18.64663 70.75555 1.000 44.03381 76 SER H C 1
ATOM 570 O O . SER A 1 76 ? 88.96263 -19.83733 70.42218 1.000 41.43982 76 SER H O 1
ATOM 573 N N . GLN A 1 77 ? 88.58463 -18.23109 71.94829 1.000 40.86160 77 GLN H N 1
ATOM 574 C CA . GLN A 1 77 ? 88.16805 -19.15153 72.98779 1.000 38.06921 77 GLN H CA 1
ATOM 575 C C . GLN A 1 77 ? 86.81354 -18.74332 73.53644 1.000 39.19328 77 GLN H C 1
ATOM 576 O O . GLN A 1 77 ? 86.45092 -17.56347 73.53576 1.000 39.16211 77 GLN H O 1
ATOM 582 N N . VAL A 1 78 ? 86.07503 -19.74472 74.00162 1.000 33.81201 78 VAL H N 1
ATOM 583 C CA . VAL A 1 78 ? 84.78394 -19.57205 74.64745 1.000 39.13579 78 VAL H CA 1
ATOM 584 C C . VAL A 1 78 ? 84.87240 -20.22473 76.01265 1.000 38.08300 78 VAL H C 1
ATOM 585 O O . VAL A 1 78 ? 85.47396 -21.29487 76.14849 1.000 40.18444 78 VAL H O 1
ATOM 589 N N . PHE A 1 79 ? 84.31436 -19.56580 77.02262 1.000 34.44536 79 PHE H N 1
ATOM 590 C CA . PHE A 1 79 ? 84.47179 -19.96497 78.41207 1.000 35.48247 79 PHE H CA 1
ATOM 591 C C . PHE A 1 79 ? 83.12873 -20.36006 79.00812 1.000 38.69597 79 PHE H C 1
ATOM 592 O O . PHE A 1 79 ? 82.17419 -19.58377 78.94547 1.000 43.00813 79 PHE H O 1
ATOM 600 N N . LEU A 1 80 ? 83.05693 -21.52303 79.64209 1.000 37.19066 80 LEU H N 1
ATOM 601 C CA . LEU A 1 80 ? 81.88721 -21.86575 80.44061 1.000 34.50583 80 LEU H CA 1
ATOM 602 C C . LEU A 1 80 ? 82.25211 -21.72041 81.90675 1.000 36.89052 80 LEU H C 1
ATOM 603 O O . LEU A 1 80 ? 83.24111 -22.30759 82.35196 1.000 41.52264 80 LEU H O 1
ATOM 608 N N . LYS A 1 81 ? 81.45006 -20.96396 82.65996 1.000 37.78504 81 LYS H N 1
ATOM 609 C CA . LYS A 1 81 ? 81.60768 -20.85116 84.10722 1.000 34.20536 81 LYS H CA 1
ATOM 610 C C . LYS A 1 81 ? 80.27724 -21.17327 84.76687 1.000 40.16871 81 LYS H C 1
ATOM 611 O O . LYS A 1 81 ? 79.24687 -20.56802 84.44881 1.000 41.64188 81 LYS H O 1
ATOM 617 N N . MET A 1 82 ? 80.31813 -22.11987 85.69645 1.000 42.81039 82 MET H N 1
ATOM 618 C CA . MET A 1 82 ? 79.15166 -22.64084 86.38969 1.000 42.05227 82 MET H CA 1
ATOM 619 C C . MET A 1 82 ? 79.46290 -22.67552 87.86867 1.000 42.86258 82 MET H C 1
ATOM 620 O O . MET A 1 82 ? 80.39796 -23.36709 88.28037 1.000 47.21077 82 MET H O 1
ATOM 625 N N . ASN A 1 83 A 78.64084 -22.02176 88.67526 1.000 42.43304 82 ASN H N 1
ATOM 626 C CA . ASN A 1 83 A 78.97053 -21.91413 90.08593 1.000 46.66977 82 ASN H CA 1
ATOM 627 C C . ASN A 1 83 A 78.05460 -22.75667 90.96993 1.000 45.79165 82 ASN H C 1
ATOM 628 O O . ASN A 1 83 A 77.01992 -23.27254 90.53454 1.000 47.22482 82 ASN H O 1
ATOM 633 N N . SER A 1 84 B 78.50144 -22.95369 92.21159 1.000 48.32772 82 SER H N 1
ATOM 634 C CA . SER A 1 84 B 77.73618 -23.67806 93.21850 1.000 49.47317 82 SER H CA 1
ATOM 635 C C . SER A 1 84 B 77.36520 -25.07451 92.71299 1.000 50.51202 82 SER H C 1
ATOM 636 O O . SER A 1 84 B 76.20728 -25.39165 92.41011 1.000 49.28314 82 SER H O 1
ATOM 639 N N . LEU A 1 85 C 78.39178 -25.90529 92.63692 1.000 49.57849 82 LEU H N 1
ATOM 640 C CA . LEU A 1 85 C 78.26639 -27.21943 92.03046 1.000 48.73321 82 LEU H CA 1
ATOM 641 C C . LEU A 1 85 C 77.82854 -28.24867 93.05496 1.000 48.26856 82 LEU H C 1
ATOM 642 O O . LEU A 1 85 C 78.25798 -28.21564 94.21459 1.000 51.88622 82 LEU H O 1
ATOM 647 N N . GLN A 1 86 ? 76.95976 -29.15263 92.61883 1.000 45.63693 83 GLN H N 1
ATOM 648 C CA . GLN A 1 86 ? 76.62234 -30.34912 93.36401 1.000 45.89047 83 GLN H CA 1
ATOM 649 C C . GLN A 1 86 ? 77.14765 -31.57152 92.63882 1.000 43.46441 83 GLN H C 1
ATOM 650 O O . GLN A 1 86 ? 77.61951 -31.50331 91.50433 1.000 41.79120 83 GLN H O 1
ATOM 656 N N . THR A 1 87 ? 77.00758 -32.70716 93.31638 1.000 46.10562 84 THR H N 1
ATOM 657 C CA . THR A 1 87 ? 77.52353 -33.96774 92.81385 1.000 44.70566 84 THR H CA 1
ATOM 658 C C . THR A 1 87 ? 76.90547 -34.34141 91.47116 1.000 49.39673 84 THR H C 1
ATOM 659 O O . THR A 1 87 ? 77.55517 -34.99977 90.64701 1.000 43.61188 84 THR H O 1
ATOM 663 N N . GLU A 1 88 ? 75.65578 -33.93151 91.23512 1.000 51.91109 85 GLU H N 1
ATOM 664 C CA . GLU A 1 88 ? 74.94261 -34.28072 90.01453 1.000 47.92721 85 GLU H CA 1
ATOM 665 C C . GLU A 1 88 ? 75.50551 -33.58696 88.78720 1.000 47.74270 85 GLU H C 1
ATOM 666 O O . GLU A 1 88 ? 75.11958 -33.95078 87.67087 1.000 48.60150 85 GLU H O 1
ATOM 672 N N . ASP A 1 89 ? 76.40679 -32.61603 88.96721 1.000 43.35678 86 ASP H N 1
ATOM 673 C CA . ASP A 1 89 ? 77.08515 -31.93981 87.86742 1.000 39.78382 86 ASP H CA 1
ATOM 674 C C . ASP A 1 89 ? 78.25985 -32.73051 87.32200 1.000 37.42044 86 ASP H C 1
ATOM 675 O O . ASP A 1 89 ? 78.92648 -32.26961 86.39121 1.000 37.16143 86 ASP H O 1
ATOM 680 N N . THR A 1 90 ? 78.53275 -33.89867 87.86801 1.000 38.41821 87 THR H N 1
ATOM 681 C CA . THR A 1 90 ? 79.57185 -34.75667 87.32397 1.000 37.11502 87 THR H CA 1
ATOM 682 C C . THR A 1 90 ? 79.14103 -35.26394 85.95560 1.000 38.41186 87 THR H C 1
ATOM 683 O O . THR A 1 90 ? 78.17079 -36.02458 85.85075 1.000 41.60155 87 THR H O 1
ATOM 687 N N . ALA A 1 91 ? 79.85782 -34.85047 84.90508 1.000 36.64104 88 ALA H N 1
ATOM 688 C CA . ALA A 1 91 ? 79.45399 -35.17565 83.54285 1.000 35.18562 88 ALA H CA 1
ATOM 689 C C . ALA A 1 91 ? 80.61749 -34.97633 82.58306 1.000 36.20286 88 ALA H C 1
ATOM 690 O O . ALA A 1 91 ? 81.65284 -34.40866 82.93403 1.000 37.01131 88 ALA H O 1
ATOM 692 N N . MET A 1 92 ? 80.42418 -35.47731 81.36240 1.000 34.98810 89 MET H N 1
ATOM 693 C CA . MET A 1 92 ? 81.23444 -35.10751 80.21045 1.000 36.73698 89 MET H CA 1
ATOM 694 C C . MET A 1 92 ? 80.66994 -33.82173 79.61477 1.000 35.39456 89 MET H C 1
ATOM 695 O O . MET A 1 92 ? 79.45375 -33.70149 79.44542 1.000 36.47136 89 MET H O 1
ATOM 700 N N . TYR A 1 93 ? 81.53886 -32.84878 79.32137 1.000 40.08035 90 TYR H N 1
ATOM 701 C CA . TYR A 1 93 ? 81.12877 -31.52686 78.82591 1.000 38.13777 90 TYR H CA 1
ATOM 702 C C . TYR A 1 93 ? 81.66038 -31.27937 77.41394 1.000 34.66593 90 TYR H C 1
ATOM 703 O O . TYR A 1 93 ? 82.87617 -31.29505 77.20305 1.000 36.40336 90 TYR H O 1
ATOM 712 N N . PHE A 1 94 ? 80.75899 -31.03937 76.45465 1.000 33.86219 91 PHE H N 1
ATOM 713 C CA . PHE A 1 94 ? 81.11777 -30.79700 75.06092 1.000 32.23164 91 PHE H CA 1
ATOM 714 C C . PHE A 1 94 ? 80.80862 -29.35974 74.64972 1.000 32.57295 91 PHE H C 1
ATOM 715 O O . PHE A 1 94 ? 79.83823 -28.76293 75.11800 1.000 33.19547 91 PHE H O 1
ATOM 723 N N . CYS A 1 95 ? 81.63373 -28.79788 73.76812 1.000 31.26796 92 CYS H N 1
ATOM 724 C CA . CYS A 1 95 ? 81.25126 -27.61972 73.00353 1.000 32.25219 92 CYS H CA 1
ATOM 725 C C . CYS A 1 95 ? 81.07509 -28.05140 71.55395 1.000 34.98811 92 CYS H C 1
ATOM 726 O O . CYS A 1 95 ? 81.73671 -28.98931 71.10112 1.000 34.80125 92 CYS H O 1
ATOM 729 N N . ALA A 1 96 ? 80.13065 -27.40832 70.85246 1.000 34.92773 93 ALA H N 1
ATOM 730 C CA . ALA A 1 96 ? 79.79289 -27.72587 69.46731 1.000 32.16080 93 ALA H CA 1
ATOM 731 C C . ALA A 1 96 ? 79.48362 -26.43005 68.73389 1.000 32.64545 93 ALA H C 1
ATOM 732 O O . ALA A 1 96 ? 79.22435 -25.40475 69.36306 1.000 32.03508 93 ALA H O 1
ATOM 734 N N . SER A 1 97 ? 79.52771 -26.46797 67.39631 1.000 32.91528 94 SER H N 1
ATOM 735 C CA . SER A 1 97 ? 79.39469 -25.22394 66.64694 1.000 28.33828 94 SER H CA 1
ATOM 736 C C . SER A 1 97 ? 78.95933 -25.45443 65.20683 1.000 33.11995 94 SER H C 1
ATOM 737 O O . SER A 1 97 ? 79.07659 -26.55234 64.64569 1.000 35.25674 94 SER H O 1
ATOM 740 N N . ARG A 1 98 ? 78.43299 -24.36258 64.64498 1.000 35.92637 95 ARG H N 1
ATOM 741 C CA . ARG A 1 98 ? 78.05649 -24.07016 63.26246 1.000 34.83592 95 ARG H CA 1
ATOM 742 C C . ARG A 1 98 ? 76.85021 -24.88443 62.79866 1.000 35.32580 95 ARG H C 1
ATOM 743 O O . ARG A 1 98 ? 76.59140 -25.97641 63.31711 1.000 39.00886 95 ARG H O 1
ATOM 751 N N . ASP A 1 99 ? 76.07845 -24.32163 61.85794 1.000 31.06783 96 ASP H N 1
ATOM 752 C CA . ASP A 1 99 ? 74.80601 -24.88881 61.41060 1.000 31.11182 96 ASP H CA 1
ATOM 753 C C . ASP A 1 99 ? 73.76568 -24.91542 62.52808 1.000 33.66598 96 ASP H C 1
ATOM 754 O O . ASP A 1 99 ? 72.95601 -25.84324 62.61424 1.000 34.49137 96 ASP H O 1
ATOM 759 N N . TYR A 1 100 ? 73.78012 -23.90254 63.38881 1.000 32.25043 97 TYR H N 1
ATOM 760 C CA . TYR A 1 100 ? 72.75737 -23.78482 64.42035 1.000 30.60490 97 TYR H CA 1
ATOM 761 C C . TYR A 1 100 ? 71.38283 -24.01002 63.79620 1.000 35.81072 97 TYR H C 1
ATOM 762 O O . TYR A 1 100 ? 71.10205 -23.45522 62.72195 1.000 36.21271 97 TYR H O 1
ATOM 771 N N . PRO A 1 101 ? 70.51549 -24.84605 64.40457 1.000 33.12675 98 PRO H N 1
ATOM 772 C CA . PRO A 1 101 ? 70.74477 -25.54411 65.67341 1.000 32.95182 98 PRO H CA 1
ATOM 773 C C . PRO A 1 101 ? 71.35274 -26.90851 65.49264 1.000 32.28832 98 PRO H C 1
ATOM 774 O O . PRO A 1 101 ? 71.60890 -27.55487 66.49052 1.000 33.94476 98 PRO H O 1
ATOM 778 N N . GLY A 1 102 ? 71.56982 -27.35083 64.26016 1.000 32.38722 99 GLY H N 1
ATOM 779 C CA . GLY A 1 102 ? 72.09680 -28.69097 64.05013 1.000 33.43023 99 GLY H CA 1
ATOM 780 C C . GLY A 1 102 ? 73.60452 -28.75606 64.07703 1.000 32.87931 99 GLY H C 1
ATOM 781 O O . GLY A 1 102 ? 74.22036 -29.06453 63.04996 1.000 34.52251 99 GLY H O 1
ATOM 782 N N . PHE A 1 103 ? 74.20316 -28.50072 65.24476 1.000 33.36328 100 PHE H N 1
ATOM 783 C CA . PHE A 1 103 ? 75.65525 -28.34506 65.38895 1.000 32.92644 100 PHE H CA 1
ATOM 784 C C . PHE A 1 103 ? 76.41936 -29.34886 64.54896 1.000 33.89649 100 PHE H C 1
ATOM 785 O O . PHE A 1 103 ? 76.22812 -30.55926 64.68519 1.000 35.12918 100 PHE H O 1
ATOM 793 N N . ALA A 1 104 ? 77.32097 -28.84901 63.71328 1.000 34.80687 101 ALA H N 1
ATOM 794 C CA . ALA A 1 104 ? 78.00347 -29.74459 62.79244 1.000 33.18422 101 ALA H CA 1
ATOM 795 C C . ALA A 1 104 ? 79.31081 -30.28787 63.34573 1.000 36.71480 101 ALA H C 1
ATOM 796 O O . ALA A 1 104 ? 79.67259 -31.43686 63.04335 1.000 39.64279 101 ALA H O 1
ATOM 798 N N . TYR A 1 105 ? 80.01466 -29.51788 64.16803 1.000 32.66827 102 TYR H N 1
ATOM 799 C CA . TYR A 1 105 ? 81.31124 -29.91272 64.69619 1.000 31.67005 102 TYR H CA 1
ATOM 800 C C . TYR A 1 105 ? 81.24762 -29.97539 66.21039 1.000 31.03484 102 TYR H C 1
ATOM 801 O O . TYR A 1 105 ? 80.64200 -29.10892 66.84672 1.000 33.20949 102 TYR H O 1
ATOM 810 N N . TRP A 1 106 ? 81.89213 -30.98949 66.78189 1.000 32.11840 103 TRP H N 1
ATOM 811 C CA . TRP A 1 106 ? 81.87086 -31.23033 68.21346 1.000 32.67155 103 TRP H CA 1
ATOM 812 C C . TRP A 1 106 ? 83.27353 -31.38641 68.76660 1.000 33.65676 103 TRP H C 1
ATOM 813 O O . TRP A 1 106 ? 84.15688 -31.93185 68.10770 1.000 38.37224 103 TRP H O 1
ATOM 824 N N . GLY A 1 107 ? 83.46724 -30.96523 70.00421 1.000 33.20496 104 GLY H N 1
ATOM 825 C CA . GLY A 1 107 ? 84.68899 -31.33672 70.67618 1.000 35.24981 104 GLY H CA 1
ATOM 826 C C . GLY A 1 107 ? 84.64040 -32.80862 71.04617 1.000 37.65676 104 GLY H C 1
ATOM 827 O O . GLY A 1 107 ? 83.64840 -33.50543 70.82777 1.000 36.26133 104 GLY H O 1
ATOM 828 N N . GLN A 1 108 ? 85.76304 -33.32155 71.54087 1.000 40.93988 105 GLN H N 1
ATOM 829 C CA . GLN A 1 108 ? 85.73007 -34.66585 72.10549 1.000 37.16280 105 GLN H CA 1
ATOM 830 C C . GLN A 1 108 ? 85.08041 -34.68663 73.48180 1.000 35.49625 105 GLN H C 1
ATOM 831 O O . GLN A 1 108 ? 84.54987 -35.72066 73.87479 1.000 36.62556 105 GLN H O 1
ATOM 837 N N . GLY A 1 109 ? 85.14791 -33.58869 74.23586 1.000 37.12046 106 GLY H N 1
ATOM 838 C CA . GLY A 1 109 ? 84.65264 -33.45776 75.60019 1.000 34.85236 106 GLY H CA 1
ATOM 839 C C . GLY A 1 109 ? 85.74963 -33.59473 76.64500 1.000 37.77534 106 GLY H C 1
ATOM 840 O O . GLY A 1 109 ? 86.73562 -34.31671 76.45869 1.000 41.30087 106 GLY H O 1
ATOM 841 N N . THR A 1 110 ? 85.58385 -32.89000 77.76967 1.000 36.83984 107 THR H N 1
ATOM 842 C CA . THR A 1 110 ? 86.35268 -33.16018 78.98507 1.000 38.57648 107 THR H CA 1
ATOM 843 C C . THR A 1 110 ? 85.41466 -33.66904 80.06262 1.000 39.62446 107 THR H C 1
ATOM 844 O O . THR A 1 110 ? 84.29624 -33.16431 80.22071 1.000 39.70014 107 THR H O 1
ATOM 848 N N . LEU A 1 111 ? 85.90608 -34.63536 80.82780 1.000 41.34861 108 LEU H N 1
ATOM 849 C CA . LEU A 1 111 ? 85.20259 -35.12614 81.99521 1.000 36.10052 108 LEU H CA 1
ATOM 850 C C . LEU A 1 111 ? 85.43010 -34.19762 83.18484 1.000 40.14106 108 LEU H C 1
ATOM 851 O O . LEU A 1 111 ? 86.54184 -33.69787 83.41981 1.000 38.18648 108 LEU H O 1
ATOM 856 N N . VAL A 1 112 ? 84.36265 -33.96129 83.93650 1.000 39.04842 109 VAL H N 1
ATOM 857 C CA . VAL A 1 112 ? 84.43391 -33.20491 85.17266 1.000 34.75298 109 VAL H CA 1
ATOM 858 C C . VAL A 1 112 ? 83.79954 -34.07243 86.24782 1.000 37.91012 109 VAL H C 1
ATOM 859 O O . VAL A 1 112 ? 82.67345 -34.55597 86.06840 1.000 37.93426 109 VAL H O 1
ATOM 863 N N . THR A 1 113 ? 84.54405 -34.32438 87.32371 1.000 34.52848 110 THR H N 1
ATOM 864 C CA . THR A 1 113 ? 84.07367 -35.07450 88.48116 1.000 36.69276 110 THR H CA 1
ATOM 865 C C . THR A 1 113 ? 83.91437 -34.08347 89.62259 1.000 40.66187 110 THR H C 1
ATOM 866 O O . THR A 1 113 ? 84.85893 -33.34838 89.94384 1.000 41.89437 110 THR H O 1
ATOM 870 N N . VAL A 1 114 ? 82.73404 -34.04799 90.23243 1.000 39.40056 111 VAL H N 1
ATOM 871 C CA . VAL A 1 114 ? 82.50314 -33.17675 91.37623 1.000 40.43220 111 VAL H CA 1
ATOM 872 C C . VAL A 1 114 ? 82.54010 -34.02311 92.63787 1.000 41.50446 111 VAL H C 1
ATOM 873 O O . VAL A 1 114 ? 81.71368 -34.92730 92.81887 1.000 40.17066 111 VAL H O 1
ATOM 877 N N . SER A 1 115 ? 83.52980 -33.76133 93.48815 1.000 41.27238 112 SER H N 1
ATOM 878 C CA . SER A 1 115 ? 83.79452 -34.61486 94.63574 1.000 40.93185 112 SER H CA 1
ATOM 879 C C . SER A 1 115 ? 84.63453 -33.83270 95.62990 1.000 47.41987 112 SER H C 1
ATOM 880 O O . SER A 1 115 ? 85.40819 -32.94722 95.25110 1.000 50.49540 112 SER H O 1
ATOM 883 N N . SER A 1 116 ? 84.45080 -34.13997 96.90904 1.000 51.06309 113 SER H N 1
ATOM 884 C CA . SER A 1 116 ? 85.28925 -33.54084 97.93998 1.000 51.35745 113 SER H CA 1
ATOM 885 C C . SER A 1 116 ? 86.60493 -34.26557 98.09613 1.000 45.86998 113 SER H C 1
ATOM 886 O O . SER A 1 116 ? 87.41590 -33.85966 98.93050 1.000 51.32117 113 SER H O 1
ATOM 889 N N . ALA A 1 117 ? 86.79892 -35.36135 97.37695 1.000 44.85189 114 ALA H N 1
ATOM 890 C CA . ALA A 1 117 ? 88.04695 -36.09478 97.48429 1.000 47.93207 114 ALA H CA 1
ATOM 891 C C . ALA A 1 117 ? 89.15911 -35.36580 96.74101 1.000 49.96920 114 ALA H C 1
ATOM 892 O O . ALA A 1 117 ? 88.93540 -34.70212 95.72395 1.000 49.55346 114 ALA H O 1
ATOM 894 N N . LYS A 1 118 ? 90.37170 -35.53067 97.24364 1.000 49.71557 115 LYS H N 1
ATOM 895 C CA . LYS A 1 118 ? 91.55499 -34.95278 96.63969 1.000 45.45054 115 LYS H CA 1
ATOM 896 C C . LYS A 1 118 ? 92.06319 -35.89505 95.54976 1.000 42.24112 115 LYS H C 1
ATOM 897 O O . LYS A 1 118 ? 91.78169 -37.09637 95.56044 1.000 43.44095 115 LYS H O 1
ATOM 903 N N . THR A 1 119 ? 92.78692 -35.33092 94.58480 1.000 39.06957 116 THR H N 1
ATOM 904 C CA . THR A 1 119 ? 93.38060 -36.13270 93.52019 1.000 37.92992 116 THR H CA 1
ATOM 905 C C . THR A 1 119 ? 94.38286 -37.13487 94.07617 1.000 40.27646 116 THR H C 1
ATOM 906 O O . THR A 1 119 ? 95.06173 -36.88354 95.07406 1.000 41.00897 116 THR H O 1
ATOM 910 N N . THR A 1 120 ? 94.45788 -38.29626 93.42952 1.000 38.62991 117 THR H N 1
ATOM 911 C CA . THR A 1 120 ? 95.46659 -39.30205 93.75748 1.000 38.50897 117 THR H CA 1
ATOM 912 C C . THR A 1 120 ? 96.12384 -39.66994 92.43986 1.000 37.49720 117 THR H C 1
ATOM 913 O O . THR A 1 120 ? 95.42234 -40.10629 91.50911 1.000 41.97910 117 THR H O 1
ATOM 917 N N . PRO A 1 121 ? 97.43000 -39.48853 92.28995 1.000 40.13832 118 PRO H N 1
ATOM 918 C CA . PRO A 1 121 ? 98.07943 -39.85486 91.03336 1.000 40.64654 118 PRO H CA 1
ATOM 919 C C . PRO A 1 121 ? 98.21678 -41.36398 90.93637 1.000 41.58962 118 PRO H C 1
ATOM 920 O O . PRO A 1 121 ? 98.22079 -42.06963 91.96136 1.000 38.69696 118 PRO H O 1
ATOM 924 N N . PRO A 1 122 ? 98.33015 -41.90038 89.72950 1.000 36.41361 119 PRO H N 1
ATOM 925 C CA . PRO A 1 122 ? 98.43730 -43.34740 89.57803 1.000 35.18308 119 PRO H CA 1
ATOM 926 C C . PRO A 1 122 ? 99.82886 -43.82908 89.90432 1.000 39.72950 119 PRO H C 1
ATOM 927 O O . PRO A 1 122 ? 100.80754 -43.08754 89.81437 1.000 42.36212 119 PRO H O 1
ATOM 931 N N . SER A 1 123 ? 99.90115 -45.08507 90.31454 1.000 38.90310 120 SER H N 1
ATOM 932 C CA . SER A 1 123 ? 101.15087 -45.81899 90.33520 1.000 37.57157 120 SER H CA 1
ATOM 933 C C . SER A 1 123 ? 101.19203 -46.69378 89.08482 1.000 39.55747 120 SER H C 1
ATOM 934 O O . SER A 1 123 ? 100.24253 -47.43482 88.81189 1.000 41.20694 120 SER H O 1
ATOM 937 N N . VAL A 1 124 ? 102.27446 -46.59680 88.31714 1.000 38.85276 121 VAL H N 1
ATOM 938 C CA . VAL A 1 124 ? 102.36643 -47.23589 87.00888 1.000 36.79748 121 VAL H CA 1
ATOM 939 C C . VAL A 1 124 ? 103.38329 -48.36535 87.08044 1.000 40.13323 121 VAL H C 1
ATOM 940 O O . VAL A 1 124 ? 104.56957 -48.13108 87.33772 1.000 42.36758 121 VAL H O 1
ATOM 944 N N . TYR A 1 125 ? 102.90914 -49.59859 86.90363 1.000 41.45832 122 TYR H N 1
ATOM 945 C CA . TYR A 1 125 ? 103.75084 -50.77646 87.01157 1.000 42.48664 122 TYR H CA 1
ATOM 946 C C . TYR A 1 125 ? 103.79663 -51.51032 85.67805 1.000 43.93947 122 TYR H C 1
ATOM 947 O O . TYR A 1 125 ? 102.81828 -51.49232 84.92630 1.000 43.37341 122 TYR H O 1
ATOM 956 N N . PRO A 1 126 ? 104.93814 -52.11273 85.33715 1.000 47.68127 123 PRO H N 1
ATOM 957 C CA . PRO A 1 126 ? 105.06974 -52.81903 84.05746 1.000 46.35322 123 PRO H CA 1
ATOM 958 C C . PRO A 1 126 ? 104.52597 -54.23739 84.12867 1.000 43.25539 123 PRO H C 1
ATOM 959 O O . PRO A 1 126 ? 104.73989 -54.95746 85.10651 1.000 44.36122 123 PRO H O 1
ATOM 963 N N . LEU A 1 127 ? 103.88491 -54.65958 83.04294 1.000 42.07527 124 LEU H N 1
ATOM 964 C CA . LEU A 1 127 ? 103.34051 -56.00986 82.90238 1.000 43.38601 124 LEU H CA 1
ATOM 965 C C . LEU A 1 127 ? 104.14907 -56.76037 81.84389 1.000 44.47095 124 LEU H C 1
ATOM 966 O O . LEU A 1 127 ? 103.95407 -56.56033 80.64329 1.000 44.53784 124 LEU H O 1
ATOM 971 N N . ALA A 1 128 ? 105.04812 -57.64236 82.29707 1.000 47.43609 125 ALA H N 1
ATOM 972 C CA . ALA A 1 128 ? 105.90090 -58.46383 81.45747 1.000 45.05873 125 ALA H CA 1
ATOM 973 C C . ALA A 1 128 ? 105.51074 -59.93716 81.57539 1.000 47.46657 125 ALA H C 1
ATOM 974 O O . ALA A 1 128 ? 104.97907 -60.36021 82.60665 1.000 49.96153 125 ALA H O 1
ATOM 976 N N . PRO A 1 129 ? 105.72489 -60.73430 80.50390 1.000 47.31072 126 PRO H N 1
ATOM 977 C CA . PRO A 1 129 ? 105.35446 -62.16332 80.51295 1.000 51.36840 126 PRO H CA 1
ATOM 978 C C . PRO A 1 129 ? 105.89800 -63.01428 81.66358 1.000 54.56468 126 PRO H C 1
ATOM 979 O O . PRO A 1 129 ? 106.79219 -62.59077 82.40504 1.000 51.27758 126 PRO H O 1
ATOM 983 N N . GLY A 1 130 ? 105.37511 -64.24206 81.78874 1.000 59.51788 127 GLY H N 1
ATOM 984 C CA . GLY A 1 130 ? 105.90628 -65.26013 82.69529 1.000 60.33943 127 GLY H CA 1
ATOM 985 C C . GLY A 1 130 ? 106.91419 -66.25662 82.09777 1.000 65.26231 127 GLY H C 1
ATOM 986 O O . GLY A 1 130 ? 106.84358 -66.69182 80.92941 1.000 57.56703 127 GLY H O 1
ATOM 987 N N . SER A 1 137 ? 106.54889 -66.04892 68.10610 1.000 67.21847 134 SER H N 1
ATOM 988 C CA . SER A 1 137 ? 105.33916 -65.54193 67.47278 1.000 65.70973 134 SER H CA 1
ATOM 989 C C . SER A 1 137 ? 105.07534 -64.06697 67.84840 1.000 68.27485 134 SER H C 1
ATOM 990 O O . SER A 1 137 ? 105.63384 -63.14529 67.24117 1.000 66.40822 134 SER H O 1
ATOM 993 N N . MET A 1 138 ? 104.24330 -63.84787 68.86783 1.000 65.93121 135 MET H N 1
ATOM 994 C CA . MET A 1 138 ? 103.78907 -62.51950 69.27017 1.000 57.92985 135 MET H CA 1
ATOM 995 C C . MET A 1 138 ? 103.80282 -62.46822 70.78495 1.000 60.40686 135 MET H C 1
ATOM 996 O O . MET A 1 138 ? 103.21966 -63.34826 71.42651 1.000 68.18210 135 MET H O 1
ATOM 1001 N N . VAL A 1 139 ? 104.44189 -61.44812 71.36133 1.000 52.65448 136 VAL H N 1
ATOM 1002 C CA . VAL A 1 139 ? 104.45097 -61.25507 72.80982 1.000 52.33209 136 VAL H CA 1
ATOM 1003 C C . VAL A 1 139 ? 103.58157 -60.04883 73.14566 1.000 51.31594 136 VAL H C 1
ATOM 1004 O O . VAL A 1 139 ? 103.59560 -59.04672 72.42358 1.000 50.91919 136 VAL H O 1
ATOM 1008 N N . THR A 1 140 ? 102.80882 -60.13722 74.22671 1.000 48.57683 137 THR H N 1
ATOM 1009 C CA . THR A 1 140 ? 101.97344 -59.01399 74.63411 1.000 49.35238 137 THR H CA 1
ATOM 1010 C C . THR A 1 140 ? 102.43460 -58.47793 75.98528 1.000 48.51853 137 THR H C 1
ATOM 1011 O O . THR A 1 140 ? 102.56160 -59.23076 76.95967 1.000 44.62612 137 THR H O 1
ATOM 1015 N N . LEU A 1 141 ? 102.68840 -57.17128 76.01955 1.000 49.93153 138 LEU H N 1
ATOM 1016 C CA . LEU A 1 141 ? 103.18278 -56.41607 77.16325 1.000 46.17561 138 LEU H CA 1
ATOM 1017 C C . LEU A 1 141 ? 102.10800 -55.45181 77.66028 1.000 43.08070 138 LEU H C 1
ATOM 1018 O O . LEU A 1 141 ? 101.11793 -55.18273 76.96995 1.000 46.96002 138 LEU H O 1
ATOM 1023 N N . GLY A 1 142 ? 102.30193 -54.90626 78.85980 1.000 40.27403 139 GLY H N 1
ATOM 1024 C CA . GLY A 1 142 ? 101.27163 -54.00999 79.35145 1.000 41.55877 139 GLY H CA 1
ATOM 1025 C C . GLY A 1 142 ? 101.72713 -53.07306 80.44844 1.000 38.46870 139 GLY H C 1
ATOM 1026 O O . GLY A 1 142 ? 102.83710 -53.18166 80.96924 1.000 40.80019 139 GLY H O 1
ATOM 1027 N N . CYS A 1 143 ? 100.80735 -52.18545 80.83809 1.000 36.91311 140 CYS H N 1
ATOM 1028 C CA . CYS A 1 143 ? 101.01550 -51.18899 81.89133 1.000 40.42343 140 CYS H CA 1
ATOM 1029 C C . CYS A 1 143 ? 99.84840 -51.23350 82.85998 1.000 38.02453 140 CYS H C 1
ATOM 1030 O O . CYS A 1 143 ? 98.69201 -51.11807 82.44959 1.000 37.21987 140 CYS H O 1
ATOM 1033 N N . LEU A 1 144 ? 100.14984 -51.42476 84.13300 1.000 35.34968 141 LEU H N 1
ATOM 1034 C CA . LEU A 1 144 ? 99.15100 -51.39813 85.18664 1.000 36.27629 141 LEU H CA 1
ATOM 1035 C C . LEU A 1 144 ? 99.13981 -50.00112 85.77152 1.000 38.10050 141 LEU H C 1
ATOM 1036 O O . LEU A 1 144 ? 100.17168 -49.53123 86.26279 1.000 41.47444 141 LEU H O 1
ATOM 1041 N N . VAL A 1 145 ? 97.99321 -49.33202 85.69587 1.000 37.14045 142 VAL H N 1
ATOM 1042 C CA . VAL A 1 145 ? 97.82839 -47.96225 86.16646 1.000 29.82879 142 VAL H CA 1
ATOM 1043 C C . VAL A 1 145 ? 96.92709 -48.01799 87.39229 1.000 34.09873 142 VAL H C 1
ATOM 1044 O O . VAL A 1 145 ? 95.70286 -48.03402 87.25201 1.000 37.02114 142 VAL H O 1
ATOM 1048 N N . LYS A 1 146 ? 97.49810 -48.03692 88.59627 1.000 33.32789 143 LYS H N 1
ATOM 1049 C CA . LYS A 1 146 ? 96.77008 -48.45461 89.78852 1.000 31.59277 143 LYS H CA 1
ATOM 1050 C C . LYS A 1 146 ? 96.43872 -47.27542 90.69123 1.000 36.37063 143 LYS H C 1
ATOM 1051 O O . LYS A 1 146 ? 97.27364 -46.39177 90.91170 1.000 39.03381 143 LYS H O 1
ATOM 1057 N N . GLY A 1 147 ? 95.21296 -47.26601 91.21412 1.000 36.15349 144 GLY H N 1
ATOM 1058 C CA . GLY A 1 147 ? 94.85492 -46.40957 92.32303 1.000 28.26918 144 GLY H CA 1
ATOM 1059 C C . GLY A 1 147 ? 94.88643 -44.92105 92.05993 1.000 35.45207 144 GLY H C 1
ATOM 1060 O O . GLY A 1 147 ? 95.52087 -44.18495 92.82502 1.000 37.81768 144 GLY H O 1
ATOM 1061 N N . TYR A 1 148 ? 94.21992 -44.44615 91.00769 1.000 37.88376 145 TYR H N 1
ATOM 1062 C CA . TYR A 1 148 ? 94.19131 -43.01995 90.69815 1.000 35.33769 145 TYR H CA 1
ATOM 1063 C C . TYR A 1 148 ? 92.78701 -42.45173 90.82990 1.000 38.00025 145 TYR H C 1
ATOM 1064 O O . TYR A 1 148 ? 91.79363 -43.18336 90.85282 1.000 39.54368 145 TYR H O 1
ATOM 1073 N N . PHE A 1 149 ? 92.71759 -41.11269 90.90426 1.000 40.57007 146 PHE H N 1
ATOM 1074 C CA . PHE A 1 149 ? 91.45645 -40.38087 90.99270 1.000 34.87114 146 PHE H CA 1
ATOM 1075 C C . PHE A 1 149 ? 91.66677 -38.91894 90.64042 1.000 36.87558 146 PHE H C 1
ATOM 1076 O O . PHE A 1 149 ? 92.59222 -38.28402 91.16066 1.000 39.15786 146 PHE H O 1
ATOM 1084 N N . PRO A 1 150 ? 90.80283 -38.32754 89.81739 1.000 33.91006 147 PRO H N 1
ATOM 1085 C CA . PRO A 1 150 ? 89.63724 -38.91869 89.15851 1.000 36.50592 147 PRO H CA 1
ATOM 1086 C C . PRO A 1 150 ? 89.95123 -39.50550 87.78542 1.000 34.52094 147 PRO H C 1
ATOM 1087 O O . PRO A 1 150 ? 91.10774 -39.50230 87.41510 1.000 35.49125 147 PRO H O 1
ATOM 1091 N N . GLU A 1 151 ? 88.94930 -40.00877 87.06166 1.000 33.28584 148 GLU H N 1
ATOM 1092 C CA . GLU A 1 151 ? 89.12016 -40.31536 85.65422 1.000 33.24971 148 GLU H CA 1
ATOM 1093 C C . GLU A 1 151 ? 89.34105 -39.01174 84.90072 1.000 34.30389 148 GLU H C 1
ATOM 1094 O O . GLU A 1 151 ? 88.92851 -37.95045 85.36340 1.000 41.14693 148 GLU H O 1
ATOM 1100 N N . PRO A 1 152 ? 89.99603 -39.04978 83.73830 1.000 34.61704 149 PRO H N 1
ATOM 1101 C CA . PRO A 1 152 ? 90.55107 -40.19430 83.02612 1.000 33.62894 149 PRO H CA 1
ATOM 1102 C C . PRO A 1 152 ? 92.05224 -40.26104 83.16413 1.000 35.62109 149 PRO H C 1
ATOM 1103 O O . PRO A 1 152 ? 92.68799 -39.44401 83.82831 1.000 39.93428 149 PRO H O 1
ATOM 1107 N N . VAL A 1 153 ? 92.61297 -41.22058 82.45808 1.000 33.27523 150 VAL H N 1
ATOM 1108 C CA . VAL A 1 153 ? 94.04202 -41.42323 82.35406 1.000 28.41769 150 VAL H CA 1
ATOM 1109 C C . VAL A 1 153 ? 94.27741 -41.82093 80.90852 1.000 34.76140 150 VAL H C 1
ATOM 1110 O O . VAL A 1 153 ? 93.45975 -42.54524 80.33129 1.000 40.83717 150 VAL H O 1
ATOM 1114 N N . THR A 1 154 ? 95.37960 -41.36988 80.30773 1.000 40.10108 151 THR H N 1
ATOM 1115 C CA . THR A 1 154 ? 95.71015 -41.80117 78.94907 1.000 34.77137 151 THR H CA 1
ATOM 1116 C C . THR A 1 154 ? 97.06624 -42.49927 78.92532 1.000 38.74694 151 THR H C 1
ATOM 1117 O O . THR A 1 154 ? 97.96426 -42.22672 79.73941 1.000 41.22127 151 THR H O 1
ATOM 1121 N N . VAL A 1 155 ? 97.18101 -43.43471 77.98899 1.000 41.08813 152 VAL H N 1
ATOM 1122 C CA . VAL A 1 155 ? 98.31015 -44.34092 77.87394 1.000 37.49353 152 VAL H CA 1
ATOM 1123 C C . VAL A 1 155 ? 98.68218 -44.41627 76.40812 1.000 35.91152 152 VAL H C 1
ATOM 1124 O O . VAL A 1 155 ? 97.85859 -44.83434 75.59247 1.000 42.42914 152 VAL H O 1
ATOM 1128 N N . THR A 1 156 ? 99.91537 -44.06109 76.07349 1.000 37.70255 153 THR H N 1
ATOM 1129 C CA . THR A 1 156 ? 100.47218 -44.28822 74.74495 1.000 37.02643 153 THR H CA 1
ATOM 1130 C C . THR A 1 156 ? 101.69668 -45.17515 74.86514 1.000 39.63267 153 THR H C 1
ATOM 1131 O O . THR A 1 156 ? 102.20099 -45.42017 75.96162 1.000 43.57111 153 THR H O 1
ATOM 1135 N N . TRP A 1 157 ? 102.19981 -45.63789 73.72461 1.000 40.94522 154 TRP H N 1
ATOM 1136 C CA . TRP A 1 157 ? 103.33314 -46.55184 73.71552 1.000 39.60190 154 TRP H CA 1
ATOM 1137 C C . TRP A 1 157 ? 104.43438 -46.02066 72.82009 1.000 39.73522 154 TRP H C 1
ATOM 1138 O O . TRP A 1 157 ? 104.19846 -45.70938 71.65065 1.000 43.83326 154 TRP H O 1
ATOM 1149 N N . ASN A 1 158 ? 105.63813 -45.94050 73.35727 1.000 39.75827 155 ASN H N 1
ATOM 1150 C CA . ASN A 1 158 ? 106.75235 -45.34565 72.63358 1.000 41.78813 155 ASN H CA 1
ATOM 1151 C C . ASN A 1 158 ? 106.36196 -43.96936 72.07805 1.000 43.27222 155 ASN H C 1
ATOM 1152 O O . ASN A 1 158 ? 106.59378 -43.64556 70.91572 1.000 47.46659 155 ASN H O 1
ATOM 1157 N N . SER A 1 159 ? 105.71902 -43.16686 72.91352 1.000 43.33544 156 SER H N 1
ATOM 1158 C CA . SER A 1 159 ? 105.33445 -41.80212 72.56268 1.000 43.10812 156 SER H CA 1
ATOM 1159 C C . SER A 1 159 ? 104.46310 -41.73780 71.30726 1.000 43.85998 156 SER H C 1
ATOM 1160 O O . SER A 1 159 ? 104.41850 -40.70150 70.62859 1.000 44.25836 156 SER H O 1
ATOM 1163 N N . GLY A 1 160 ? 103.75868 -42.81868 70.97495 1.000 39.34049 157 GLY H N 1
ATOM 1164 C CA . GLY A 1 160 ? 102.88890 -42.84730 69.82104 1.000 38.75583 157 GLY H CA 1
ATOM 1165 C C . GLY A 1 160 ? 103.46154 -43.62970 68.66472 1.000 48.10502 157 GLY H C 1
ATOM 1166 O O . GLY A 1 160 ? 102.71371 -43.98701 67.74245 1.000 53.45706 157 GLY H O 1
ATOM 1167 N N . SER A 1 161 ? 104.77631 -43.88484 68.68064 1.000 44.94682 158 SER H N 1
ATOM 1168 C CA . SER A 1 161 ? 105.40246 -44.71938 67.65862 1.000 44.21503 158 SER H CA 1
ATOM 1169 C C . SER A 1 161 ? 104.73896 -46.08809 67.56327 1.000 47.58841 158 SER H C 1
ATOM 1170 O O . SER A 1 161 ? 104.57626 -46.62255 66.46431 1.000 54.05633 158 SER H O 1
ATOM 1173 N N . LEU A 1 162 ? 104.31884 -46.66220 68.69558 1.000 50.57401 159 LEU H N 1
ATOM 1174 C CA . LEU A 1 162 ? 103.65183 -47.96481 68.72255 1.000 47.76525 159 LEU H CA 1
ATOM 1175 C C . LEU A 1 162 ? 102.15404 -47.72338 68.83717 1.000 48.72364 159 LEU H C 1
ATOM 1176 O O . LEU A 1 162 ? 101.66391 -47.39165 69.92115 1.000 50.50567 159 LEU H O 1
ATOM 1181 N N . SER A 1 163 ? 101.41566 -47.93392 67.74045 1.000 50.16739 160 SER H N 1
ATOM 1182 C CA . SER A 1 163 ? 99.97815 -47.70768 67.76637 1.000 49.49267 160 SER H CA 1
ATOM 1183 C C . SER A 1 163 ? 99.12938 -48.89466 67.33850 1.000 53.56457 160 SER H C 1
ATOM 1184 O O . SER A 1 163 ? 97.92475 -48.89042 67.61767 1.000 55.98909 160 SER H O 1
ATOM 1187 N N . SER A 1 164 ? 99.70265 -49.92130 66.72348 1.000 52.71885 161 SER H N 1
ATOM 1188 C CA . SER A 1 164 ? 98.86342 -50.93029 66.08827 1.000 58.90147 161 SER H CA 1
ATOM 1189 C C . SER A 1 164 ? 98.12853 -51.81657 67.09302 1.000 61.57599 161 SER H C 1
ATOM 1190 O O . SER A 1 164 ? 96.91226 -51.66363 67.26920 1.000 65.96950 161 SER H O 1
ATOM 1193 N N . GLY A 1 165 ? 98.83007 -52.72095 67.77353 1.000 47.04910 162 GLY H N 1
ATOM 1194 C CA . GLY A 1 165 ? 98.12547 -53.73978 68.53847 1.000 48.99167 162 GLY H CA 1
ATOM 1195 C C . GLY A 1 165 ? 97.84526 -53.37324 69.98626 1.000 49.14101 162 GLY H C 1
ATOM 1196 O O . GLY A 1 165 ? 98.16908 -54.12303 70.91175 1.000 47.56740 162 GLY H O 1
ATOM 1197 N N . VAL A 1 166 ? 97.26331 -52.20732 70.20498 1.000 45.29567 163 VAL H N 1
ATOM 1198 C CA . VAL A 1 166 ? 97.15157 -51.63874 71.53818 1.000 44.65553 163 VAL H CA 1
ATOM 1199 C C . VAL A 1 166 ? 95.73243 -51.83314 72.04572 1.000 44.78092 163 VAL H C 1
ATOM 1200 O O . VAL A 1 166 ? 94.76036 -51.59039 71.31476 1.000 46.33482 163 VAL H O 1
ATOM 1204 N N . HIS A 1 167 ? 95.61301 -52.30616 73.28217 1.000 43.73437 164 HIS H N 1
ATOM 1205 C CA . HIS A 1 167 ? 94.34210 -52.39340 73.99493 1.000 41.22911 164 HIS H CA 1
ATOM 1206 C C . HIS A 1 167 ? 94.47411 -51.62359 75.29904 1.000 40.14880 164 HIS H C 1
ATOM 1207 O O . HIS A 1 167 ? 95.36739 -51.90127 76.10864 1.000 42.59253 164 HIS H O 1
ATOM 1214 N N . THR A 1 168 ? 93.61520 -50.64412 75.48504 1.000 36.88873 165 THR H N 1
ATOM 1215 C CA . THR A 1 168 ? 93.52727 -49.91319 76.72990 1.000 34.23070 165 THR H CA 1
ATOM 1216 C C . THR A 1 168 ? 92.19087 -50.24454 77.35867 1.000 34.94974 165 THR H C 1
ATOM 1217 O O . THR A 1 168 ? 91.15044 -50.00645 76.74807 1.000 39.77229 165 THR H O 1
ATOM 1221 N N . PHE A 1 169 ? 92.21757 -50.82259 78.53840 1.000 36.19870 166 PHE H N 1
ATOM 1222 C CA . PHE A 1 169 ? 91.00883 -51.45447 79.03421 1.000 35.81475 166 PHE H CA 1
ATOM 1223 C C . PHE A 1 169 ? 90.17942 -50.46491 79.82755 1.000 39.94229 166 PHE H C 1
ATOM 1224 O O . PHE A 1 169 ? 90.65318 -49.37828 80.16873 1.000 41.90899 166 PHE H O 1
ATOM 1232 N N . PRO A 1 170 ? 88.91590 -50.77246 80.09264 1.000 38.23252 167 PRO H N 1
ATOM 1233 C CA . PRO A 1 170 ? 88.11567 -49.87075 80.91927 1.000 40.26906 167 PRO H CA 1
ATOM 1234 C C . PRO A 1 170 ? 88.56160 -49.94566 82.37318 1.000 40.38739 167 PRO H C 1
ATOM 1235 O O . PRO A 1 170 ? 89.10896 -50.94820 82.83200 1.000 41.95916 167 PRO H O 1
ATOM 1239 N N . ALA A 1 171 ? 88.28485 -48.87612 83.11295 1.000 37.74907 168 ALA H N 1
ATOM 1240 C CA . ALA A 1 171 ? 88.79632 -48.77073 84.46535 1.000 34.89583 168 ALA H CA 1
ATOM 1241 C C . ALA A 1 171 ? 87.89336 -49.50481 85.43471 1.000 40.90952 168 ALA H C 1
ATOM 1242 O O . ALA A 1 171 ? 86.69813 -49.67380 85.19720 1.000 45.79946 168 ALA H O 1
ATOM 1244 N N . VAL A 1 172 ? 88.48420 -49.94759 86.53126 1.000 43.74649 169 VAL H N 1
ATOM 1245 C CA . VAL A 1 172 ? 87.77633 -50.58058 87.63000 1.000 37.72969 169 VAL H CA 1
ATOM 1246 C C . VAL A 1 172 ? 87.86168 -49.65555 88.83466 1.000 39.22838 169 VAL H C 1
ATOM 1247 O O . VAL A 1 172 ? 88.86799 -48.96914 89.01776 1.000 41.46267 169 VAL H O 1
ATOM 1251 N N . LEU A 1 173 ? 86.80976 -49.62136 89.65758 1.000 38.22997 170 LEU H N 1
ATOM 1252 C CA . LEU A 1 173 ? 86.73916 -48.70735 90.80232 1.000 41.44347 170 LEU H CA 1
ATOM 1253 C C . LEU A 1 173 ? 86.77624 -49.49763 92.11318 1.000 48.53300 170 LEU H C 1
ATOM 1254 O O . LEU A 1 173 ? 85.74318 -49.99383 92.56866 1.000 52.62825 170 LEU H O 1
ATOM 1259 N N . GLN A 1 174 ? 87.96131 -49.56210 92.74436 1.000 55.35202 171 GLN H N 1
ATOM 1260 C CA . GLN A 1 174 ? 88.24069 -50.37407 93.94102 1.000 54.49784 171 GLN H CA 1
ATOM 1261 C C . GLN A 1 174 ? 88.37110 -49.40202 95.11992 1.000 58.59493 171 GLN H C 1
ATOM 1262 O O . GLN A 1 174 ? 89.46213 -48.91626 95.42935 1.000 60.18269 171 GLN H O 1
ATOM 1268 N N . SER A 1 175 ? 87.24948 -49.11664 95.77758 1.000 60.55100 172 SER H N 1
ATOM 1269 C CA . SER A 1 175 ? 87.22348 -48.35150 97.02472 1.000 60.64712 172 SER H CA 1
ATOM 1270 C C . SER A 1 175 ? 87.83162 -46.95551 96.84761 1.000 56.89459 172 SER H C 1
ATOM 1271 O O . SER A 1 175 ? 88.90306 -46.63845 97.35591 1.000 59.26799 172 SER H O 1
ATOM 1274 N N . ASP A 1 176 ? 87.09286 -46.12766 96.11802 1.000 48.99334 173 ASP H N 1
ATOM 1275 C CA . ASP A 1 176 ? 87.33838 -44.70999 95.88241 1.000 49.26619 173 ASP H CA 1
ATOM 1276 C C . ASP A 1 176 ? 88.52355 -44.42611 94.96770 1.000 46.04480 173 ASP H C 1
ATOM 1277 O O . ASP A 1 176 ? 88.80327 -43.25142 94.70522 1.000 41.42553 173 ASP H O 1
ATOM 1282 N N . LEU A 1 177 ? 89.17925 -45.44158 94.41231 1.000 44.39833 174 LEU H N 1
ATOM 1283 C CA . LEU A 1 177 ? 90.29239 -45.25470 93.48832 1.000 40.91424 174 LEU H CA 1
ATOM 1284 C C . LEU A 1 177 ? 90.08913 -46.12089 92.25912 1.000 39.97444 174 LEU H C 1
ATOM 1285 O O . LEU A 1 177 ? 89.52483 -47.21146 92.34989 1.000 38.87908 174 LEU H O 1
ATOM 1290 N N . TYR A 1 178 ? 90.56110 -45.62995 91.11316 1.000 38.94067 175 TYR H N 1
ATOM 1291 C CA . TYR A 1 178 ? 90.44575 -46.32540 89.83498 1.000 37.52152 175 TYR H CA 1
ATOM 1292 C C . TYR A 1 178 ? 91.72619 -47.06909 89.47945 1.000 35.28747 175 TYR H C 1
ATOM 1293 O O . TYR A 1 178 ? 92.81543 -46.73478 89.95073 1.000 36.88925 175 TYR H O 1
ATOM 1302 N N . THR A 1 179 ? 91.57525 -48.08129 88.61761 1.000 34.83261 176 THR H N 1
ATOM 1303 C CA . THR A 1 179 ? 92.67815 -48.89833 88.12903 1.000 31.66076 176 THR H CA 1
ATOM 1304 C C . THR A 1 179 ? 92.37819 -49.33755 86.70816 1.000 33.09926 176 THR H C 1
ATOM 1305 O O . THR A 1 179 ? 91.28142 -49.82775 86.43637 1.000 37.28503 176 THR H O 1
ATOM 1309 N N . LEU A 1 180 ? 93.34271 -49.21177 85.80911 1.000 33.32079 177 LEU H N 1
ATOM 1310 C CA . LEU A 1 180 ? 93.16381 -49.79309 84.49304 1.000 32.80526 177 LEU H CA 1
ATOM 1311 C C . LEU A 1 180 ? 94.48814 -50.30920 83.99015 1.000 34.44119 177 LEU H C 1
ATOM 1312 O O . LEU A 1 180 ? 95.54954 -50.02869 84.55066 1.000 36.11256 177 LEU H O 1
ATOM 1317 N N . SER A 1 181 ? 94.40795 -51.02848 82.88400 1.000 34.27207 178 SER H N 1
ATOM 1318 C CA . SER A 1 181 ? 95.57841 -51.54956 82.21627 1.000 34.02262 178 SER H CA 1
ATOM 1319 C C . SER A 1 181 ? 95.50803 -51.23286 80.73558 1.000 34.43369 178 SER H C 1
ATOM 1320 O O . SER A 1 181 ? 94.43646 -51.02667 80.16442 1.000 34.81111 178 SER H O 1
ATOM 1323 N N . SER A 1 182 ? 96.68374 -51.19263 80.13546 1.000 34.22865 179 SER H N 1
ATOM 1324 C CA . SER A 1 182 ? 96.85570 -51.06801 78.70854 1.000 34.99742 179 SER H CA 1
ATOM 1325 C C . SER A 1 182 ? 97.81382 -52.16603 78.29034 1.000 38.45580 179 SER H C 1
ATOM 1326 O O . SER A 1 182 ? 98.78981 -52.43978 79.00123 1.000 37.69612 179 SER H O 1
ATOM 1329 N N . SER A 1 183 ? 97.53223 -52.80462 77.15473 1.000 37.40682 180 SER H N 1
ATOM 1330 C CA . SER A 1 183 ? 98.37090 -53.87986 76.65033 1.000 40.64380 180 SER H CA 1
ATOM 1331 C C . SER A 1 183 ? 98.72698 -53.58539 75.20907 1.000 44.77412 180 SER H C 1
ATOM 1332 O O . SER A 1 183 ? 97.93155 -52.99540 74.46976 1.000 47.36872 180 SER H O 1
ATOM 1335 N N . VAL A 1 184 ? 99.90982 -54.03566 74.80531 1.000 41.96149 181 VAL H N 1
ATOM 1336 C CA . VAL A 1 184 ? 100.37342 -53.88524 73.43202 1.000 45.25083 181 VAL H CA 1
ATOM 1337 C C . VAL A 1 184 ? 100.99718 -55.20533 73.00466 1.000 48.21614 181 VAL H C 1
ATOM 1338 O O . VAL A 1 184 ? 101.63110 -55.89532 73.81258 1.000 47.95332 181 VAL H O 1
ATOM 1342 N N . THR A 1 185 ? 100.75150 -55.59769 71.75875 1.000 48.26561 182 THR H N 1
ATOM 1343 C CA . THR A 1 185 ? 101.27035 -56.85093 71.23052 1.000 48.03282 182 THR H CA 1
ATOM 1344 C C . THR A 1 185 ? 102.26421 -56.56229 70.10891 1.000 47.90553 182 THR H C 1
ATOM 1345 O O . THR A 1 185 ? 101.93855 -55.84264 69.16007 1.000 49.98106 182 THR H O 1
ATOM 1349 N N . VAL A 1 186 ? 103.46184 -57.13572 70.21638 1.000 47.93416 183 VAL H N 1
ATOM 1350 C CA . VAL A 1 186 ? 104.55502 -56.91602 69.26834 1.000 49.42680 183 VAL H CA 1
ATOM 1351 C C . VAL A 1 186 ? 105.23798 -58.24596 68.97577 1.000 56.33884 183 VAL H C 1
ATOM 1352 O O . VAL A 1 186 ? 105.10679 -59.21201 69.74097 1.000 55.61955 183 VAL H O 1
ATOM 1356 N N . PRO A 1 187 ? 106.00657 -58.31223 67.87820 1.000 57.21162 184 PRO H N 1
ATOM 1357 C CA . PRO A 1 187 ? 106.73397 -59.54990 67.54588 1.000 56.05594 184 PRO H CA 1
ATOM 1358 C C . PRO A 1 187 ? 107.81630 -59.90997 68.55310 1.000 58.55688 184 PRO H C 1
ATOM 1359 O O . PRO A 1 187 ? 108.56906 -59.05621 69.02491 1.000 59.58910 184 PRO H O 1
ATOM 1363 N N . SER A 1 188 ? 107.90660 -61.20765 68.85341 1.000 59.07780 185 SER H N 1
ATOM 1364 C CA . SER A 1 188 ? 108.91232 -61.68926 69.79606 1.000 63.40550 185 SER H CA 1
ATOM 1365 C C . SER A 1 188 ? 110.32887 -61.33723 69.36126 1.000 62.75742 185 SER H C 1
ATOM 1366 O O . SER A 1 188 ? 111.22310 -61.22573 70.20799 1.000 64.67464 185 SER H O 1
ATOM 1369 N N . SER A 1 189 ? 110.57012 -61.21971 68.05288 1.000 62.20869 186 SER H N 1
ATOM 1370 C CA . SER A 1 189 ? 111.89571 -60.81762 67.58856 1.000 65.79013 186 SER H CA 1
ATOM 1371 C C . SER A 1 189 ? 112.23260 -59.39676 68.03520 1.000 68.73853 186 SER H C 1
ATOM 1372 O O . SER A 1 189 ? 113.40719 -59.07315 68.25637 1.000 67.27373 186 SER H O 1
ATOM 1375 N N . THR A 1 190 ? 111.21416 -58.53844 68.16624 1.000 67.05388 187 THR H N 1
ATOM 1376 C CA . THR A 1 190 ? 111.40370 -57.11539 68.41068 1.000 59.58312 187 THR H CA 1
ATOM 1377 C C . THR A 1 190 ? 111.65703 -56.79867 69.87831 1.000 60.09312 187 THR H C 1
ATOM 1378 O O . THR A 1 190 ? 112.20294 -55.73252 70.18144 1.000 61.55264 187 THR H O 1
ATOM 1382 N N . TRP A 1 191 ? 111.25207 -57.67713 70.79571 1.000 57.99587 188 TRP H N 1
ATOM 1383 C CA . TRP A 1 191 ? 111.40534 -57.37852 72.20309 1.000 54.09996 188 TRP H CA 1
ATOM 1384 C C . TRP A 1 191 ? 112.19725 -58.47242 72.89721 1.000 53.02112 188 TRP H C 1
ATOM 1385 O O . TRP A 1 191 ? 111.87794 -59.65448 72.73798 1.000 57.31072 188 TRP H O 1
ATOM 1396 N N . PRO A 1 192 ? 113.17424 -58.12192 73.74196 1.000 52.42834 189 PRO H N 1
ATOM 1397 C CA . PRO A 1 192 ? 113.60974 -56.82324 74.28770 1.000 54.87410 189 PRO H CA 1
ATOM 1398 C C . PRO A 1 192 ? 114.55888 -55.98248 73.42160 1.000 57.10130 189 PRO H C 1
ATOM 1399 O O . PRO A 1 192 ? 115.03869 -54.96094 73.92821 1.000 55.56457 189 PRO H O 1
ATOM 1403 N N . SER A 1 193 ? 114.87362 -56.40813 72.19283 1.000 55.36022 190 SER H N 1
ATOM 1404 C CA . SER A 1 193 ? 115.88885 -55.69018 71.42587 1.000 54.39144 190 SER H CA 1
ATOM 1405 C C . SER A 1 193 ? 115.46686 -54.24828 71.16436 1.000 52.02684 190 SER H C 1
ATOM 1406 O O . SER A 1 193 ? 116.28986 -53.33059 71.25405 1.000 51.11164 190 SER H O 1
ATOM 1409 N N . GLU A 1 194 ? 114.19633 -54.02850 70.83858 1.000 51.96310 191 GLU H N 1
ATOM 1410 C CA . GLU A 1 194 ? 113.65613 -52.68998 70.63477 1.000 50.51810 191 GLU H CA 1
ATOM 1411 C C . GLU A 1 194 ? 112.89854 -52.29799 71.89683 1.000 49.59168 191 GLU H C 1
ATOM 1412 O O . GLU A 1 194 ? 111.91916 -52.95736 72.25674 1.000 49.83621 191 GLU H O 1
ATOM 1418 N N . THR A 1 195 ? 113.29127 -51.18253 72.50910 1.000 47.20892 192 THR H N 1
ATOM 1419 C CA . THR A 1 195 ? 112.65985 -50.72819 73.74445 1.000 41.61849 192 THR H CA 1
ATOM 1420 C C . THR A 1 195 ? 111.15998 -50.56774 73.57299 1.000 41.10129 192 THR H C 1
ATOM 1421 O O . THR A 1 195 ? 110.68358 -50.09899 72.54115 1.000 45.15957 192 THR H O 1
ATOM 1425 N N . VAL A 1 196 ? 110.40517 -50.97105 74.58916 1.000 46.01660 193 VAL H N 1
ATOM 1426 C CA . VAL A 1 196 ? 108.96108 -50.74076 74.62823 1.000 46.06308 193 VAL H CA 1
ATOM 1427 C C . VAL A 1 196 ? 108.59845 -50.01496 75.92783 1.000 43.44291 193 VAL H C 1
ATOM 1428 O O . VAL A 1 196 ? 108.76983 -50.56174 77.02536 1.000 46.00309 193 VAL H O 1
ATOM 1432 N N . THR A 1 197 ? 108.16379 -48.76227 75.80534 1.000 40.56611 194 THR H N 1
ATOM 1433 C CA . THR A 1 197 ? 107.86421 -47.90116 76.93985 1.000 40.86524 194 THR H CA 1
ATOM 1434 C C . THR A 1 197 ? 106.41147 -47.46923 76.88424 1.000 44.25991 194 THR H C 1
ATOM 1435 O O . THR A 1 197 ? 105.91342 -47.07790 75.82187 1.000 48.27856 194 THR H O 1
ATOM 1439 N N . CYS A 1 198 ? 105.73164 -47.48364 78.02001 1.000 39.63951 195 CYS H N 1
ATOM 1440 C CA . CYS A 1 198 ? 104.37941 -46.95947 78.03953 1.000 42.61310 195 CYS H CA 1
ATOM 1441 C C . CYS A 1 198 ? 104.40409 -45.59343 78.70527 1.000 43.85733 195 CYS H C 1
ATOM 1442 O O . CYS A 1 198 ? 105.18168 -45.37318 79.64187 1.000 43.21286 195 CYS H O 1
ATOM 1445 N N . ASN A 1 199 ? 103.58044 -44.66794 78.19497 1.000 36.68296 196 ASN H N 1
ATOM 1446 C CA . ASN A 1 199 ? 103.53949 -43.28382 78.67185 1.000 39.49370 196 ASN H CA 1
ATOM 1447 C C . ASN A 1 199 ? 102.15961 -43.01053 79.26413 1.000 39.18381 196 ASN H C 1
ATOM 1448 O O . ASN A 1 199 ? 101.15256 -42.97665 78.53680 1.000 35.97619 196 ASN H O 1
ATOM 1453 N N . VAL A 1 200 ? 102.11350 -42.78039 80.57463 1.000 36.98466 197 VAL H N 1
ATOM 1454 C CA . VAL A 1 200 ? 100.85331 -42.60681 81.28270 1.000 38.38304 197 VAL H CA 1
ATOM 1455 C C . VAL A 1 200 ? 100.72497 -41.14513 81.68194 1.000 37.04404 197 VAL H C 1
ATOM 1456 O O . VAL A 1 200 ? 101.67671 -40.54854 82.20094 1.000 37.43200 197 VAL H O 1
ATOM 1460 N N . ALA A 1 201 ? 99.55546 -40.56834 81.41632 1.000 39.68371 198 ALA H N 1
ATOM 1461 C CA . ALA A 1 201 ? 99.22431 -39.19630 81.78617 1.000 39.65402 198 ALA H CA 1
ATOM 1462 C C . ALA A 1 201 ? 97.96270 -39.18210 82.63999 1.000 38.29550 198 ALA H C 1
ATOM 1463 O O . ALA A 1 201 ? 96.94286 -39.75967 82.24558 1.000 35.66160 198 ALA H O 1
ATOM 1465 N N . HIS A 1 202 ? 98.03015 -38.51032 83.79587 1.000 38.26377 199 HIS H N 1
ATOM 1466 C CA . HIS A 1 202 ? 96.86991 -38.24276 84.64902 1.000 36.06145 199 HIS H CA 1
ATOM 1467 C C . HIS A 1 202 ? 96.71393 -36.73320 84.80756 1.000 37.44093 199 HIS H C 1
ATOM 1468 O O . HIS A 1 202 ? 97.21022 -36.13855 85.78789 1.000 37.27792 199 HIS H O 1
ATOM 1475 N N . PRO A 1 203 ? 95.98775 -36.08107 83.88934 1.000 34.29694 200 PRO H N 1
ATOM 1476 C CA . PRO A 1 203 ? 95.93451 -34.60348 83.88595 1.000 36.84762 200 PRO H CA 1
ATOM 1477 C C . PRO A 1 203 ? 95.56297 -33.98344 85.21172 1.000 41.24273 200 PRO H C 1
ATOM 1478 O O . PRO A 1 203 ? 96.27660 -33.09847 85.69426 1.000 47.31581 200 PRO H O 1
ATOM 1482 N N . ALA A 1 204 ? 94.49972 -34.47180 85.84874 1.000 39.55967 201 ALA H N 1
ATOM 1483 C CA . ALA A 1 204 ? 93.99400 -33.82008 87.04862 1.000 38.50226 201 ALA H CA 1
ATOM 1484 C C . ALA A 1 204 ? 95.07015 -33.67690 88.11608 1.000 40.95041 201 ALA H C 1
ATOM 1485 O O . ALA A 1 204 ? 95.05529 -32.71512 88.89404 1.000 45.65281 201 ALA H O 1
ATOM 1487 N N . SER A 1 205 ? 96.04331 -34.57366 88.14181 1.000 43.68346 202 SER H N 1
ATOM 1488 C CA . SER A 1 205 ? 97.12264 -34.45661 89.10434 1.000 42.20800 202 SER H CA 1
ATOM 1489 C C . SER A 1 205 ? 98.39027 -33.98222 88.43746 1.000 44.14548 202 SER H C 1
ATOM 1490 O O . SER A 1 205 ? 99.43682 -33.93325 89.08953 1.000 46.18968 202 SER H O 1
ATOM 1493 N N . SER A 1 206 ? 98.32519 -33.68119 87.14230 1.000 43.76775 203 SER H N 1
ATOM 1494 C CA . SER A 1 206 ? 99.47902 -33.21766 86.38332 1.000 45.72961 203 SER H CA 1
ATOM 1495 C C . SER A 1 206 ? 100.64786 -34.19541 86.46141 1.000 45.36681 203 SER H C 1
ATOM 1496 O O . SER A 1 206 ? 101.79878 -33.78337 86.57768 1.000 48.55413 203 SER H O 1
ATOM 1499 N N . THR A 1 207 ? 100.37096 -35.49912 86.41154 1.000 44.14425 204 THR H N 1
ATOM 1500 C CA . THR A 1 207 ? 101.44187 -36.49457 86.40272 1.000 42.31324 204 THR H CA 1
ATOM 1501 C C . THR A 1 207 ? 101.60730 -37.05691 84.99523 1.000 40.30326 204 THR H C 1
ATOM 1502 O O . THR A 1 207 ? 100.62357 -37.30151 84.29067 1.000 43.87547 204 THR H O 1
ATOM 1506 N N . LYS A 1 208 ? 102.86337 -37.22670 84.58140 1.000 42.73822 205 LYS H N 1
ATOM 1507 C CA . LYS A 1 208 ? 103.23359 -37.90175 83.34062 1.000 38.76968 205 LYS H CA 1
ATOM 1508 C C . LYS A 1 208 ? 104.33478 -38.88408 83.71029 1.000 42.86657 205 LYS H C 1
ATOM 1509 O O . LYS A 1 208 ? 105.30121 -38.50810 84.38404 1.000 42.60835 205 LYS H O 1
ATOM 1515 N N . VAL A 1 209 ? 104.14078 -40.15957 83.38030 1.000 46.83050 206 VAL H N 1
ATOM 1516 C CA . VAL A 1 209 ? 105.09167 -41.20503 83.73486 1.000 42.04640 206 VAL H CA 1
ATOM 1517 C C . VAL A 1 209 ? 105.38325 -42.05865 82.51077 1.000 41.25001 206 VAL H C 1
ATOM 1518 O O . VAL A 1 209 ? 104.48103 -42.38415 81.73174 1.000 39.68322 206 VAL H O 1
ATOM 1522 N N . ASP A 1 210 ? 106.64255 -42.43844 82.36160 1.000 44.23915 207 ASP H N 1
ATOM 1523 C CA . ASP A 1 210 ? 107.06189 -43.43227 81.39350 1.000 43.21317 207 ASP H CA 1
ATOM 1524 C C . ASP A 1 210 ? 107.60715 -44.61751 82.16944 1.000 45.02048 207 ASP H C 1
ATOM 1525 O O . ASP A 1 210 ? 108.36285 -44.44317 83.13088 1.000 49.42511 207 ASP H O 1
ATOM 1530 N N . LYS A 1 211 ? 107.22640 -45.82035 81.74819 1.000 42.37348 208 LYS H N 1
ATOM 1531 C CA . LYS A 1 211 ? 107.69120 -47.05724 82.36566 1.000 42.33245 208 LYS H CA 1
ATOM 1532 C C . LYS A 1 211 ? 108.17561 -48.00799 81.27725 1.000 44.56208 208 LYS H C 1
ATOM 1533 O O . LYS A 1 211 ? 107.41233 -48.36005 80.37213 1.000 49.13103 208 LYS H O 1
ATOM 1539 N N . LYS A 1 212 ? 109.45062 -48.39128 81.33871 1.000 43.17963 209 LYS H N 1
ATOM 1540 C CA . LYS A 1 212 ? 110.02129 -49.30686 80.36294 1.000 46.81414 209 LYS H CA 1
ATOM 1541 C C . LYS A 1 212 ? 109.75120 -50.74432 80.78512 1.000 46.47786 209 LYS H C 1
ATOM 1542 O O . LYS A 1 212 ? 110.00756 -51.11695 81.93302 1.000 48.23737 209 LYS H O 1
ATOM 1548 N N . ILE A 1 213 ? 109.30008 -51.56286 79.84069 1.000 44.74668 210 ILE H N 1
ATOM 1549 C CA . ILE A 1 213 ? 108.93199 -52.94559 80.12300 1.000 48.86050 210 ILE H CA 1
ATOM 1550 C C . ILE A 1 213 ? 110.16947 -53.80853 79.91980 1.000 51.75778 210 ILE H C 1
ATOM 1551 O O . ILE A 1 213 ? 110.68471 -53.89742 78.80119 1.000 52.89242 210 ILE H O 1
ATOM 1556 N N . VAL A 1 214 ? 110.62865 -54.47421 80.97878 1.000 63.08664 211 VAL H N 1
ATOM 1557 C CA . VAL A 1 214 ? 111.81792 -55.33034 80.87974 1.000 64.39503 211 VAL H CA 1
ATOM 1558 C C . VAL A 1 214 ? 111.46958 -56.74167 81.34085 1.000 65.33774 211 VAL H C 1
ATOM 1559 O O . VAL A 1 214 ? 110.59461 -56.91033 82.20360 1.000 67.50645 211 VAL H O 1
ATOM 1563 N N . PRO A 1 215 ? 112.12676 -57.78457 80.80979 1.000 60.07134 212 PRO H N 1
ATOM 1564 C CA . PRO A 1 215 ? 111.80962 -59.15896 81.22268 1.000 54.63483 212 PRO H CA 1
ATOM 1565 C C . PRO A 1 215 ? 112.27925 -59.49482 82.63081 1.000 51.85909 212 PRO H C 1
ATOM 1566 O O . PRO A 1 215 ? 111.63844 -60.34543 83.26114 1.000 55.48562 212 PRO H O 1
ATOM 1570 N N . GLU B 2 2 ? 59.54006 -33.93983 75.89635 1.000 40.36505 3 GLU L N 1
ATOM 1571 C CA . GLU B 2 2 ? 59.66640 -32.84669 74.94267 1.000 44.46268 3 GLU L CA 1
ATOM 1572 C C . GLU B 2 2 ? 59.98795 -33.39932 73.57307 1.000 43.03237 3 GLU L C 1
ATOM 1573 O O . GLU B 2 2 ? 59.27076 -33.12106 72.61041 1.000 43.92688 3 GLU L O 1
ATOM 1579 N N . LEU B 2 3 ? 61.09563 -34.12931 73.47381 1.000 38.56753 4 LEU L N 1
ATOM 1580 C CA . LEU B 2 3 ? 61.43909 -34.89221 72.27544 1.000 40.64147 4 LEU L CA 1
ATOM 1581 C C . LEU B 2 3 ? 61.47575 -36.36698 72.64545 1.000 38.55527 4 LEU L C 1
ATOM 1582 O O . LEU B 2 3 ? 62.32111 -36.77386 73.44096 1.000 41.72723 4 LEU L O 1
ATOM 1587 N N . ILE B 2 4 ? 60.59712 -37.17834 72.05990 1.000 36.83336 5 ILE L N 1
ATOM 1588 C CA . ILE B 2 4 ? 60.36184 -38.51961 72.58068 1.000 37.52354 5 ILE L CA 1
ATOM 1589 C C . ILE B 2 4 ? 61.04510 -39.54405 71.68915 1.000 40.80141 5 ILE L C 1
ATOM 1590 O O . ILE B 2 4 ? 60.70894 -39.67399 70.50015 1.000 38.57574 5 ILE L O 1
ATOM 1595 N N . GLN B 2 5 ? 61.96705 -40.31623 72.29019 1.000 36.82091 6 GLN L N 1
ATOM 1596 C CA . GLN B 2 5 ? 62.63551 -41.40796 71.60882 1.000 36.64292 6 GLN L CA 1
ATOM 1597 C C . GLN B 2 5 ? 62.55735 -42.67825 72.43745 1.000 37.24326 6 GLN L C 1
ATOM 1598 O O . GLN B 2 5 ? 62.72657 -42.62783 73.65893 1.000 42.96630 6 GLN L O 1
ATOM 1604 N N . PRO B 2 6 ? 62.35993 -43.82992 71.80843 1.000 35.84495 7 PRO L N 1
ATOM 1605 C CA . PRO B 2 6 ? 62.38198 -45.08926 72.55275 1.000 38.17285 7 PRO L CA 1
ATOM 1606 C C . PRO B 2 6 ? 63.78263 -45.35453 73.06472 1.000 42.12308 7 PRO L C 1
ATOM 1607 O O . PRO B 2 6 ? 64.76201 -45.21842 72.30888 1.000 42.51890 7 PRO L O 1
ATOM 1611 N N . PRO B 2 7 ? 63.92766 -45.76170 74.32863 1.000 42.48198 8 PRO L N 1
ATOM 1612 C CA . PRO B 2 7 ? 65.28067 -45.86001 74.90604 1.000 39.41006 8 PRO L CA 1
ATOM 1613 C C . PRO B 2 7 ? 66.16252 -46.92553 74.27727 1.000 39.07802 8 PRO L C 1
ATOM 1614 O O . PRO B 2 7 ? 67.38149 -46.83819 74.45468 1.000 41.42450 8 PRO L O 1
ATOM 1618 N N . SER B 2 8 ? 65.61490 -47.90531 73.54810 1.000 39.86264 9 SER L N 1
ATOM 1619 C CA . SER B 2 8 ? 66.44033 -48.92714 72.90513 1.000 39.40686 9 SER L CA 1
ATOM 1620 C C . SER B 2 8 ? 65.69330 -49.57062 71.73474 1.000 39.52057 9 SER L C 1
ATOM 1621 O O . SER B 2 8 ? 64.46201 -49.54247 71.67115 1.000 38.19349 9 SER L O 1
ATOM 1624 N N . SER B 2 9 ? 66.45502 -50.22750 70.85477 1.000 38.57051 11 SER L N 1
ATOM 1625 C CA . SER B 2 9 ? 65.92363 -50.86980 69.65590 1.000 42.38265 11 SER L CA 1
ATOM 1626 C C . SER B 2 9 ? 66.94624 -51.86945 69.12908 1.000 46.10209 11 SER L C 1
ATOM 1627 O O . SER B 2 9 ? 68.14989 -51.70956 69.34752 1.000 45.55889 11 SER L O 1
ATOM 1630 N N . SER B 2 10 ? 66.46048 -52.87489 68.38197 1.000 47.27921 12 SER L N 1
ATOM 1631 C CA . SER B 2 10 ? 67.30334 -53.92454 67.80879 1.000 44.90478 12 SER L CA 1
ATOM 1632 C C . SER B 2 10 ? 67.08359 -54.02699 66.30981 1.000 44.67535 12 SER L C 1
ATOM 1633 O O . SER B 2 10 ? 65.99903 -53.72993 65.79650 1.000 44.92363 12 SER L O 1
ATOM 1636 N N . VAL B 2 11 ? 68.15447 -54.41723 65.61632 1.000 43.58084 13 VAL L N 1
ATOM 1637 C CA . VAL B 2 11 ? 68.10775 -54.89461 64.24135 1.000 41.90601 13 VAL L CA 1
ATOM 1638 C C . VAL B 2 11 ? 69.09300 -56.04913 64.15983 1.000 47.58200 13 VAL L C 1
ATOM 1639 O O . VAL B 2 11 ? 70.03270 -56.13568 64.95887 1.000 49.58229 13 VAL L O 1
ATOM 1643 N N . THR B 2 12 ? 68.85721 -56.95989 63.21863 1.000 44.45492 14 THR L N 1
ATOM 1644 C CA . THR B 2 12 ? 69.80915 -58.01316 62.90004 1.000 45.59275 14 THR L CA 1
ATOM 1645 C C . THR B 2 12 ? 70.55925 -57.64865 61.62854 1.000 46.06049 14 THR L C 1
ATOM 1646 O O . THR B 2 12 ? 70.01508 -56.97147 60.75365 1.000 48.28029 14 THR L O 1
ATOM 1650 N N . LEU B 2 13 ? 71.80877 -58.11330 61.52862 1.000 45.66966 15 LEU L N 1
ATOM 1651 C CA . LEU B 2 13 ? 72.69419 -57.72887 60.42409 1.000 49.25454 15 LEU L CA 1
ATOM 1652 C C . LEU B 2 13 ? 72.02499 -57.82617 59.06395 1.000 47.50216 15 LEU L C 1
ATOM 1653 O O . LEU B 2 13 ? 71.39237 -58.82916 58.73615 1.000 52.07410 15 LEU L O 1
ATOM 1658 N N . GLY B 2 14 ? 72.13843 -56.75643 58.28646 1.000 48.75341 16 GLY L N 1
ATOM 1659 C CA . GLY B 2 14 ? 71.65422 -56.75355 56.92789 1.000 48.32448 16 GLY L CA 1
ATOM 1660 C C . GLY B 2 14 ? 70.23515 -56.28180 56.76347 1.000 49.31324 16 GLY L C 1
ATOM 1661 O O . GLY B 2 14 ? 69.81616 -56.02571 55.62908 1.000 54.55986 16 GLY L O 1
ATOM 1662 N N . SER B 2 15 ? 69.49198 -56.12350 57.85159 1.000 49.74388 17 SER L N 1
ATOM 1663 C CA . SER B 2 15 ? 68.11371 -55.67944 57.77416 1.000 48.30877 17 SER L CA 1
ATOM 1664 C C . SER B 2 15 ? 68.05474 -54.17387 58.02862 1.000 48.92769 17 SER L C 1
ATOM 1665 O O . SER B 2 15 ? 69.08267 -53.50309 58.17651 1.000 49.64623 17 SER L O 1
ATOM 1668 N N . THR B 2 16 ? 66.84254 -53.63829 58.11219 1.000 45.40096 18 THR L N 1
ATOM 1669 C CA . THR B 2 16 ? 66.61002 -52.20952 58.21999 1.000 41.05274 18 THR L CA 1
ATOM 1670 C C . THR B 2 16 ? 65.91245 -51.88913 59.53456 1.000 47.05818 18 THR L C 1
ATOM 1671 O O . THR B 2 16 ? 65.01271 -52.62283 59.96190 1.000 51.63695 18 THR L O 1
ATOM 1675 N N . VAL B 2 17 ? 66.35465 -50.81454 60.19669 1.000 45.93341 19 VAL L N 1
ATOM 1676 C CA . VAL B 2 17 ? 65.64123 -50.24371 61.33230 1.000 41.35823 19 VAL L CA 1
ATOM 1677 C C . VAL B 2 17 ? 65.21530 -48.83834 60.96720 1.000 44.34630 19 VAL L C 1
ATOM 1678 O O . VAL B 2 17 ? 65.91734 -48.12052 60.24474 1.000 46.29032 19 VAL L O 1
ATOM 1682 N N . SER B 2 18 ? 64.09210 -48.42502 61.53718 1.000 38.53381 20 SER L N 1
ATOM 1683 C CA . SER B 2 18 ? 63.73355 -47.02465 61.60069 1.000 40.50005 20 SER L CA 1
ATOM 1684 C C . SER B 2 18 ? 63.59914 -46.65557 63.06542 1.000 38.79800 20 SER L C 1
ATOM 1685 O O . SER B 2 18 ? 62.88419 -47.31975 63.82108 1.000 37.23315 20 SER L O 1
ATOM 1688 N N . LEU B 2 19 ? 64.29480 -45.59754 63.45083 1.000 38.30908 21 LEU L N 1
ATOM 1689 C CA . LEU B 2 19 ? 64.25387 -45.07323 64.79618 1.000 39.41118 21 LEU L CA 1
ATOM 1690 C C . LEU B 2 19 ? 63.43537 -43.80063 64.74452 1.000 41.16002 21 LEU L C 1
ATOM 1691 O O . LEU B 2 19 ? 63.54306 -43.03159 63.78439 1.000 40.77673 21 LEU L O 1
ATOM 1696 N N . THR B 2 20 ? 62.60328 -43.58969 65.75346 1.000 39.21176 22 THR L N 1
ATOM 1697 C CA . THR B 2 20 ? 61.70697 -42.45370 65.73079 1.000 37.30141 22 THR L CA 1
ATOM 1698 C C . THR B 2 20 ? 62.06884 -41.44192 66.80143 1.000 40.17624 22 THR L C 1
ATOM 1699 O O . THR B 2 20 ? 62.75689 -41.73756 67.78501 1.000 40.64771 22 THR L O 1
ATOM 1703 N N . CYS B 2 21 ? 61.53990 -40.24175 66.58419 1.000 40.78777 23 CYS L N 1
ATOM 1704 C CA . CYS B 2 21 ? 61.69486 -39.08402 67.44825 1.000 37.94073 23 CYS L CA 1
ATOM 1705 C C . CYS B 2 21 ? 60.42757 -38.27640 67.26201 1.000 38.89304 23 CYS L C 1
ATOM 1706 O O . CYS B 2 21 ? 60.11456 -37.88613 66.13404 1.000 40.49957 23 CYS L O 1
ATOM 1709 N N . VAL B 2 22 ? 59.69276 -38.04496 68.34046 1.000 40.59822 24 VAL L N 1
ATOM 1710 C CA . VAL B 2 22 ? 58.35890 -37.46298 68.26909 1.000 36.64806 24 VAL L CA 1
ATOM 1711 C C . VAL B 2 22 ? 58.32192 -36.22950 69.15388 1.000 40.61525 24 VAL L C 1
ATOM 1712 O O . VAL B 2 22 ? 58.64238 -36.31222 70.34462 1.000 44.57963 24 VAL L O 1
ATOM 1716 N N . GLY B 2 23 ? 57.89806 -35.09997 68.59247 1.000 37.29508 25 GLY L N 1
ATOM 1717 C CA . GLY B 2 23 ? 57.81046 -33.87469 69.36574 1.000 38.02813 25 GLY L CA 1
ATOM 1718 C C . GLY B 2 23 ? 56.71285 -32.99367 68.80833 1.000 43.45882 25 GLY L C 1
ATOM 1719 O O . GLY B 2 23 ? 56.31239 -33.12382 67.64285 1.000 44.35517 25 GLY L O 1
ATOM 1720 N N . ASP B 2 24 ? 56.24077 -32.07122 69.65225 1.000 41.32640 26 ASP L N 1
ATOM 1721 C CA . ASP B 2 24 ? 55.08192 -31.26890 69.27685 1.000 43.72636 26 ASP L CA 1
ATOM 1722 C C . ASP B 2 24 ? 55.40566 -30.33547 68.12429 1.000 47.49612 26 ASP L C 1
ATOM 1723 O O . ASP B 2 24 ? 54.57943 -30.15407 67.21771 1.000 43.13556 26 ASP L O 1
ATOM 1728 N N . GLU B 2 25 ? 56.59878 -29.72983 68.14689 1.000 44.27648 27 GLU L N 1
ATOM 1729 C CA . GLU B 2 25 ? 56.93993 -28.67918 67.20159 1.000 40.68113 27 GLU L CA 1
ATOM 1730 C C . GLU B 2 25 ? 57.64123 -29.19601 65.95723 1.000 40.97740 27 GLU L C 1
ATOM 1731 O O . GLU B 2 25 ? 57.97739 -28.39244 65.08527 1.000 44.95500 27 GLU L O 1
ATOM 1737 N N . LEU B 2 26 ? 57.88583 -30.49639 65.84873 1.000 40.00508 28 LEU L N 1
ATOM 1738 C CA . LEU B 2 26 ? 58.56376 -31.04034 64.67337 1.000 37.97609 28 LEU L CA 1
ATOM 1739 C C . LEU B 2 26 ? 57.84263 -30.80682 63.33880 1.000 41.48406 28 LEU L C 1
ATOM 1740 O O . LEU B 2 26 ? 58.49676 -30.86216 62.28365 1.000 41.73373 28 LEU L O 1
ATOM 1745 N N . PRO B 2 27 ? 56.52026 -30.60158 63.29291 1.000 42.28481 29 PRO L N 1
ATOM 1746 C CA . PRO B 2 27 ? 55.93017 -30.15106 62.02284 1.000 40.20564 29 PRO L CA 1
ATOM 1747 C C . PRO B 2 27 ? 56.42820 -28.78134 61.59863 1.000 44.10044 29 PRO L C 1
ATOM 1748 O O . PRO B 2 27 ? 56.34808 -28.46342 60.40536 1.000 44.21454 29 PRO L O 1
ATOM 1752 N N . LYS B 2 28 ? 56.97825 -27.97880 62.53078 1.000 42.72385 30 LYS L N 1
ATOM 1753 C CA . LYS B 2 28 ? 57.46630 -26.63122 62.25668 1.000 40.44478 30 LYS L CA 1
ATOM 1754 C C . LYS B 2 28 ? 58.96816 -26.48656 62.39314 1.000 39.16079 30 LYS L C 1
ATOM 1755 O O . LYS B 2 28 ? 59.49731 -25.41904 62.06838 1.000 39.70737 30 LYS L O 1
ATOM 1761 N N . ARG B 2 29 ? 59.66654 -27.51935 62.85588 1.000 40.94737 31 ARG L N 1
ATOM 1762 C CA . ARG B 2 29 ? 61.10099 -27.47439 63.09564 1.000 36.24214 31 ARG L CA 1
ATOM 1763 C C . ARG B 2 29 ? 61.79946 -28.67011 62.48341 1.000 36.79754 31 ARG L C 1
ATOM 1764 O O . ARG B 2 29 ? 61.31610 -29.80252 62.58948 1.000 36.30509 31 ARG L O 1
ATOM 1772 N N . TYR B 2 30 ? 62.96924 -28.43130 61.90486 1.000 35.46447 32 TYR L N 1
ATOM 1773 C CA . TYR B 2 30 ? 63.75530 -29.54012 61.39061 1.000 32.69222 32 TYR L CA 1
ATOM 1774 C C . TYR B 2 30 ? 64.32660 -30.36863 62.53802 1.000 35.65885 32 TYR L C 1
ATOM 1775 O O . TYR B 2 30 ? 64.50929 -29.88187 63.66555 1.000 35.81063 32 TYR L O 1
ATOM 1784 N N . ALA B 2 31 ? 64.62522 -31.63592 62.22948 1.000 34.69761 33 ALA L N 1
ATOM 1785 C CA . ALA B 2 31 ? 65.28774 -32.56186 63.13759 1.000 30.27007 33 ALA L CA 1
ATOM 1786 C C . ALA B 2 31 ? 66.66975 -32.89279 62.60376 1.000 33.82107 33 ALA L C 1
ATOM 1787 O O . ALA B 2 31 ? 66.88391 -32.96312 61.38807 1.000 34.39918 33 ALA L O 1
ATOM 1789 N N . TYR B 2 32 ? 67.61365 -33.07148 63.52544 1.000 37.49165 34 TYR L N 1
ATOM 1790 C CA . TYR B 2 32 ? 68.98037 -33.47929 63.21611 1.000 31.86295 34 TYR L CA 1
ATOM 1791 C C . TYR B 2 32 ? 69.26592 -34.74313 64.01061 1.000 31.98438 34 TYR L C 1
ATOM 1792 O O . TYR B 2 32 ? 68.70555 -34.93592 65.09758 1.000 32.25397 34 TYR L O 1
ATOM 1801 N N . TRP B 2 33 ? 70.09711 -35.62934 63.47244 1.000 31.95880 35 TRP L N 1
ATOM 1802 C CA . TRP B 2 33 ? 70.35702 -36.91781 64.11444 1.000 31.97217 35 TRP L CA 1
ATOM 1803 C C . TRP B 2 33 ? 71.84580 -37.11015 64.35878 1.000 31.07447 35 TRP L C 1
ATOM 1804 O O . TRP B 2 33 ? 72.66073 -36.88438 63.45902 1.000 34.76833 35 TRP L O 1
ATOM 1815 N N . TYR B 2 34 ? 72.20432 -37.53642 65.56231 1.000 30.20330 36 TYR L N 1
ATOM 1816 C CA . TYR B 2 34 ? 73.60077 -37.71636 65.93022 1.000 30.25821 36 TYR L CA 1
ATOM 1817 C C . TYR B 2 34 ? 73.83246 -39.15841 66.31714 1.000 32.72303 36 TYR L C 1
ATOM 1818 O O . TYR B 2 34 ? 72.96680 -39.78416 66.93629 1.000 33.89801 36 TYR L O 1
ATOM 1827 N N . GLN B 2 35 ? 74.97656 -39.70100 65.90809 1.000 32.61011 37 GLN L N 1
ATOM 1828 C CA . GLN B 2 35 ? 75.40566 -41.02332 66.34232 1.000 33.03781 37 GLN L CA 1
ATOM 1829 C C . GLN B 2 35 ? 76.54421 -40.89654 67.34862 1.000 36.70610 37 GLN L C 1
ATOM 1830 O O . GLN B 2 35 ? 77.54270 -40.22752 67.06668 1.000 38.29708 37 GLN L O 1
ATOM 1836 N N . GLN B 2 36 ? 76.40361 -41.52281 68.51953 1.000 35.80078 38 GLN L N 1
ATOM 1837 C CA . GLN B 2 36 ? 77.44463 -41.46730 69.54375 1.000 36.09848 38 GLN L CA 1
ATOM 1838 C C . GLN B 2 36 ? 77.95641 -42.87418 69.79197 1.000 39.29730 38 GLN L C 1
ATOM 1839 O O . GLN B 2 36 ? 77.18688 -43.76359 70.16875 1.000 38.13473 38 GLN L O 1
ATOM 1845 N N . LYS B 2 37 ? 79.25057 -43.06224 69.60087 1.000 44.42834 39 LYS L N 1
ATOM 1846 C CA . LYS B 2 37 ? 79.89615 -44.35700 69.72090 1.000 45.24561 39 LYS L CA 1
ATOM 1847 C C . LYS B 2 37 ? 80.36602 -44.57394 71.14587 1.000 52.93209 39 LYS L C 1
ATOM 1848 O O . LYS B 2 37 ? 80.34917 -43.65615 71.96706 1.000 53.32571 39 LYS L O 1
ATOM 1854 N N . PRO B 2 38 ? 80.75059 -45.80300 71.49869 1.000 58.91673 40 PRO L N 1
ATOM 1855 C CA . PRO B 2 38 ? 81.14551 -46.05713 72.89938 1.000 55.39423 40 PRO L CA 1
ATOM 1856 C C . PRO B 2 38 ? 82.22908 -45.12243 73.43074 1.000 54.95123 40 PRO L C 1
ATOM 1857 O O . PRO B 2 38 ? 82.11372 -44.65403 74.57256 1.000 54.23452 40 PRO L O 1
ATOM 1861 N N . ASP B 2 39 ? 83.24354 -44.78139 72.62802 1.000 54.96190 41 ASP L N 1
ATOM 1862 C CA . ASP B 2 39 ? 84.25035 -43.80471 73.05715 1.000 56.62350 41 ASP L CA 1
ATOM 1863 C C . ASP B 2 39 ? 83.67904 -42.40172 73.24573 1.000 57.33139 41 ASP L C 1
ATOM 1864 O O . ASP B 2 39 ? 84.41692 -41.46007 73.54921 1.000 58.54885 41 ASP L O 1
ATOM 1869 N N . GLN B 2 40 ? 82.37102 -42.25399 73.04879 1.000 57.42311 42 GLN L N 1
ATOM 1870 C CA . GLN B 2 40 ? 81.57845 -41.04195 73.27096 1.000 53.32686 42 GLN L CA 1
ATOM 1871 C C . GLN B 2 40 ? 81.78439 -39.93874 72.23905 1.000 49.56929 42 GLN L C 1
ATOM 1872 O O . GLN B 2 40 ? 81.33607 -38.82307 72.48096 1.000 47.39574 42 GLN L O 1
ATOM 1878 N N . SER B 2 41 ? 82.41915 -40.20405 71.09427 1.000 50.81412 43 SER L N 1
ATOM 1879 C CA . SER B 2 41 ? 82.48853 -39.19402 70.03540 1.000 48.97005 43 SER L CA 1
ATOM 1880 C C . SER B 2 41 ? 81.14637 -39.08249 69.32023 1.000 44.66436 43 SER L C 1
ATOM 1881 O O . SER B 2 41 ? 80.37514 -40.04417 69.27598 1.000 46.82635 43 SER L O 1
ATOM 1884 N N . ILE B 2 42 ? 80.86712 -37.90076 68.75994 1.000 36.81347 44 ILE L N 1
ATOM 1885 C CA . ILE B 2 42 ? 79.54211 -37.56876 68.24362 1.000 35.14891 44 ILE L CA 1
ATOM 1886 C C . ILE B 2 42 ? 79.65578 -37.15938 66.77856 1.000 34.69719 44 ILE L C 1
ATOM 1887 O O . ILE B 2 42 ? 80.45355 -36.28388 66.43352 1.000 35.71376 44 ILE L O 1
ATOM 1892 N N . VAL B 2 43 ? 78.82830 -37.76596 65.92923 1.000 34.57371 45 VAL L N 1
ATOM 1893 C CA . VAL B 2 43 ? 78.84446 -37.57762 64.47843 1.000 32.08076 45 VAL L CA 1
ATOM 1894 C C . VAL B 2 43 ? 77.43376 -37.23506 64.01881 1.000 34.79691 45 VAL L C 1
ATOM 1895 O O . VAL B 2 43 ? 76.47329 -37.90839 64.41655 1.000 40.77341 45 VAL L O 1
ATOM 1899 N N . ARG B 2 44 ? 77.29460 -36.18072 63.21680 1.000 32.63508 46 ARG L N 1
ATOM 1900 C CA . ARG B 2 44 ? 75.99677 -35.82851 62.65100 1.000 29.57659 46 ARG L CA 1
ATOM 1901 C C . ARG B 2 44 ? 75.74991 -36.67563 61.41589 1.000 33.79901 46 ARG L C 1
ATOM 1902 O O . ARG B 2 44 ? 76.54559 -36.63362 60.47140 1.000 38.86511 46 ARG L O 1
ATOM 1910 N N . VAL B 2 45 ? 74.66812 -37.45724 61.41301 1.000 33.97737 47 VAL L N 1
ATOM 1911 C CA . VAL B 2 45 ? 74.41151 -38.37190 60.31254 1.000 32.92468 47 VAL L CA 1
ATOM 1912 C C . VAL B 2 45 ? 73.26734 -37.91585 59.40806 1.000 35.94863 47 VAL L C 1
ATOM 1913 O O . VAL B 2 45 ? 73.20754 -38.34908 58.25162 1.000 40.93782 47 VAL L O 1
ATOM 1917 N N . ILE B 2 46 ? 72.31728 -37.13258 59.90861 1.000 32.24343 48 ILE L N 1
ATOM 1918 C CA . ILE B 2 46 ? 71.20673 -36.62215 59.10657 1.000 34.60662 48 ILE L CA 1
ATOM 1919 C C . ILE B 2 46 ? 70.90448 -35.20859 59.58036 1.000 34.33562 48 ILE L C 1
ATOM 1920 O O . ILE B 2 46 ? 70.90001 -34.95170 60.78725 1.000 38.03434 48 ILE L O 1
ATOM 1925 N N . TYR B 2 47 ? 70.68856 -34.27797 58.64287 1.000 34.44594 49 TYR L N 1
ATOM 1926 C CA . TYR B 2 47 ? 70.31081 -32.91343 59.00281 1.000 36.34794 49 TYR L CA 1
ATOM 1927 C C . TYR B 2 47 ? 69.14195 -32.45439 58.14834 1.000 34.37957 49 TYR L C 1
ATOM 1928 O O . TYR B 2 47 ? 68.97053 -32.89942 57.01184 1.000 35.42603 49 TYR L O 1
ATOM 1937 N N . GLU B 2 48 ? 68.32943 -31.57233 58.72031 1.000 33.44416 50 GLU L N 1
ATOM 1938 C CA . GLU B 2 48 ? 67.17763 -30.99700 58.02716 1.000 37.85203 50 GLU L CA 1
ATOM 1939 C C . GLU B 2 48 ? 66.20825 -32.09077 57.56838 1.000 38.54517 50 GLU L C 1
ATOM 1940 O O . GLU B 2 48 ? 65.85154 -32.19934 56.38857 1.000 38.45694 50 GLU L O 1
ATOM 1946 N N . ASP B 2 49 ? 65.78136 -32.89763 58.55172 1.000 37.08793 51 ASP L N 1
ATOM 1947 C CA . ASP B 2 49 ? 64.89359 -34.04821 58.38508 1.000 30.71694 51 ASP L CA 1
ATOM 1948 C C . ASP B 2 49 ? 65.52185 -35.14989 57.54361 1.000 31.44924 51 ASP L C 1
ATOM 1949 O O . ASP B 2 49 ? 65.51951 -36.31256 57.95879 1.000 35.34176 51 ASP L O 1
ATOM 1954 N N . SER B 2 50 ? 66.05335 -34.83242 56.36226 1.000 31.84679 52 SER L N 1
ATOM 1955 C CA . SER B 2 50 ? 66.39284 -35.90677 55.43453 1.000 34.10522 52 SER L CA 1
ATOM 1956 C C . SER B 2 50 ? 67.67098 -35.71738 54.63677 1.000 32.91832 52 SER L C 1
ATOM 1957 O O . SER B 2 50 ? 67.97026 -36.56855 53.80044 1.000 36.73308 52 SER L O 1
ATOM 1960 N N . LYS B 2 51 ? 68.41603 -34.64392 54.82977 1.000 36.83724 53 LYS L N 1
ATOM 1961 C CA . LYS B 2 51 ? 69.63125 -34.44731 54.06062 1.000 34.85889 53 LYS L CA 1
ATOM 1962 C C . LYS B 2 51 ? 70.77211 -35.17414 54.75488 1.000 40.79502 53 LYS L C 1
ATOM 1963 O O . LYS B 2 51 ? 70.83686 -35.22936 55.98645 1.000 39.55638 53 LYS L O 1
ATOM 1969 N N . ARG B 2 52 ? 71.69151 -35.70667 53.95579 1.000 41.12910 54 ARG L N 1
ATOM 1970 C CA . ARG B 2 52 ? 72.76401 -36.50737 54.47973 1.000 39.15377 54 ARG L CA 1
ATOM 1971 C C . ARG B 2 52 ? 74.09697 -35.83916 54.18197 1.000 46.35224 54 ARG L C 1
ATOM 1972 O O . ARG B 2 52 ? 74.38323 -35.52438 53.01593 1.000 50.60879 54 ARG L O 1
ATOM 1980 N N . PRO B 2 53 ? 74.93230 -35.61142 55.19143 1.000 42.94158 55 PRO L N 1
ATOM 1981 C CA . PRO B 2 53 ? 76.16141 -34.85832 54.97480 1.000 49.05707 55 PRO L CA 1
ATOM 1982 C C . PRO B 2 53 ? 77.20847 -35.71062 54.28534 1.000 47.19871 55 PRO L C 1
ATOM 1983 O O . PRO B 2 53 ? 77.16480 -36.93638 54.30654 1.000 47.89206 55 PRO L O 1
ATOM 1987 N N . SER B 2 54 ? 78.15472 -35.02974 53.65474 1.000 57.29366 56 SER L N 1
ATOM 1988 C CA . SER B 2 54 ? 79.22328 -35.72957 52.96091 1.000 55.85938 56 SER L CA 1
ATOM 1989 C C . SER B 2 54 ? 79.97347 -36.64279 53.91733 1.000 53.63574 56 SER L C 1
ATOM 1990 O O . SER B 2 54 ? 80.19010 -36.30767 55.08600 1.000 53.38776 56 SER L O 1
ATOM 1993 N N . GLY B 2 55 ? 80.33634 -37.82419 53.42754 1.000 51.86941 57 GLY L N 1
ATOM 1994 C CA . GLY B 2 55 ? 81.10245 -38.76043 54.22030 1.000 50.19179 57 GLY L CA 1
ATOM 1995 C C . GLY B 2 55 ? 80.29659 -39.68991 55.09946 1.000 49.64688 57 GLY L C 1
ATOM 1996 O O . GLY B 2 55 ? 80.88274 -40.59043 55.71880 1.000 47.83456 57 GLY L O 1
ATOM 1997 N N . ILE B 2 56 ? 78.98854 -39.52766 55.15480 1.000 47.25936 58 ILE L N 1
ATOM 1998 C CA . ILE B 2 56 ? 78.12864 -40.45774 55.87176 1.000 49.59232 58 ILE L CA 1
ATOM 1999 C C . ILE B 2 56 ? 77.63065 -41.52465 54.91048 1.000 45.83329 58 ILE L C 1
ATOM 2000 O O . ILE B 2 56 ? 77.25185 -41.22838 53.77276 1.000 46.67606 58 ILE L O 1
ATOM 2005 N N . SER B 2 57 ? 77.64161 -42.77319 55.37090 1.000 46.38227 59 SER L N 1
ATOM 2006 C CA . SER B 2 57 ? 77.19589 -43.88873 54.55204 1.000 46.13494 59 SER L CA 1
ATOM 2007 C C . SER B 2 57 ? 75.79670 -43.64772 54.01544 1.000 50.05953 59 SER L C 1
ATOM 2008 O O . SER B 2 57 ? 74.91371 -43.18126 54.73877 1.000 53.17548 59 SER L O 1
ATOM 2011 N N . ASP B 2 58 ? 75.59746 -43.98096 52.73170 1.000 57.80887 60 ASP L N 1
ATOM 2012 C CA . ASP B 2 58 ? 74.28846 -43.88340 52.08708 1.000 56.37285 60 ASP L CA 1
ATOM 2013 C C . ASP B 2 58 ? 73.30261 -44.92461 52.59877 1.000 56.68867 60 ASP L C 1
ATOM 2014 O O . ASP B 2 58 ? 72.17148 -44.98639 52.10324 1.000 58.58142 60 ASP L O 1
ATOM 2019 N N . ARG B 2 59 ? 73.69374 -45.75694 53.55553 1.000 48.54912 61 ARG L N 1
ATOM 2020 C CA . ARG B 2 59 ? 72.69648 -46.57677 54.21859 1.000 47.71704 61 ARG L CA 1
ATOM 2021 C C . ARG B 2 59 ? 71.86359 -45.76501 55.19660 1.000 42.86244 61 ARG L C 1
ATOM 2022 O O . ARG B 2 59 ? 70.80551 -46.22685 55.62237 1.000 45.14984 61 ARG L O 1
ATOM 2030 N N . PHE B 2 60 ? 72.31548 -44.57314 55.56315 1.000 42.39344 62 PHE L N 1
ATOM 2031 C CA . PHE B 2 60 ? 71.56439 -43.69639 56.44610 1.000 40.79241 62 PHE L CA 1
ATOM 2032 C C . PHE B 2 60 ? 70.65842 -42.76837 55.64503 1.000 43.18211 62 PHE L C 1
ATOM 2033 O O . PHE B 2 60 ? 71.11001 -42.10054 54.71018 1.000 48.96482 62 PHE L O 1
ATOM 2041 N N . SER B 2 61 ? 69.39156 -42.70501 56.02376 1.000 36.69315 63 SER L N 1
ATOM 2042 C CA . SER B 2 61 ? 68.47831 -41.75610 55.41373 1.000 37.58717 63 SER L CA 1
ATOM 2043 C C . SER B 2 61 ? 67.46788 -41.34319 56.46786 1.000 38.22782 63 SER L C 1
ATOM 2044 O O . SER B 2 61 ? 67.38538 -41.93569 57.54522 1.000 38.07365 63 SER L O 1
ATOM 2047 N N . GLY B 2 62 ? 66.70369 -40.30976 56.15756 1.000 37.64343 64 GLY L N 1
ATOM 2048 C CA . GLY B 2 62 ? 65.73996 -39.81425 57.11490 1.000 38.42654 64 GLY L CA 1
ATOM 2049 C C . GLY B 2 62 ? 64.50627 -39.28876 56.41805 1.000 38.59998 64 GLY L C 1
ATOM 2050 O O . GLY B 2 62 ? 64.50479 -39.01122 55.21513 1.000 36.12489 64 GLY L O 1
ATOM 2051 N N . SER B 2 63 ? 63.44828 -39.14711 57.20534 1.000 37.67908 65 SER L N 1
ATOM 2052 C CA . SER B 2 63 ? 62.19874 -38.62885 56.69179 1.000 37.31317 65 SER L CA 1
ATOM 2053 C C . SER B 2 63 ? 61.37978 -38.13265 57.86556 1.000 42.57493 65 SER L C 1
ATOM 2054 O O . SER B 2 63 ? 61.65523 -38.46220 59.02716 1.000 42.59087 65 SER L O 1
ATOM 2057 N N . SER B 2 64 ? 60.38184 -37.31144 57.54478 1.000 44.06796 66 SER L N 1
ATOM 2058 C CA . SER B 2 64 ? 59.54481 -36.67867 58.54579 1.000 39.59689 66 SER L CA 1
ATOM 2059 C C . SER B 2 64 ? 58.12719 -36.64201 58.02869 1.000 44.08650 66 SER L C 1
ATOM 2060 O O . SER B 2 64 ? 57.89643 -36.51355 56.82299 1.000 47.24946 66 SER L O 1
ATOM 2063 N N . SER B 2 65 ? 57.18437 -36.78633 58.95566 1.000 45.45451 67 SER L N 1
ATOM 2064 C CA . SER B 2 65 ? 55.77896 -36.52595 58.68626 1.000 43.02373 67 SER L CA 1
ATOM 2065 C C . SER B 2 65 ? 55.12172 -36.08715 59.98035 1.000 44.03989 67 SER L C 1
ATOM 2066 O O . SER B 2 65 ? 55.23342 -36.77886 60.99756 1.000 45.35367 67 SER L O 1
ATOM 2069 N N . GLY B 2 66 ? 54.39404 -34.98161 59.91948 1.000 39.43746 68 GLY L N 1
ATOM 2070 C CA . GLY B 2 66 ? 53.76412 -34.44882 61.10256 1.000 38.60810 68 GLY L CA 1
ATOM 2071 C C . GLY B 2 66 ? 54.76486 -34.38828 62.22848 1.000 40.82696 68 GLY L C 1
ATOM 2072 O O . GLY B 2 66 ? 55.85804 -33.85038 62.03823 1.000 43.50615 68 GLY L O 1
ATOM 2073 N N . THR B 2 67 ? 54.47353 -35.05287 63.34801 1.000 43.71165 69 THR L N 1
ATOM 2074 C CA . THR B 2 67 ? 55.24420 -34.86241 64.56960 1.000 41.79393 69 THR L CA 1
ATOM 2075 C C . THR B 2 67 ? 56.29238 -35.93249 64.82503 1.000 43.15050 69 THR L C 1
ATOM 2076 O O . THR B 2 67 ? 56.94301 -35.89018 65.88000 1.000 43.48892 69 THR L O 1
ATOM 2080 N N . THR B 2 68 ? 56.48128 -36.89361 63.92594 1.000 38.54327 70 THR L N 1
ATOM 2081 C CA . THR B 2 68 ? 57.54573 -37.86691 64.12668 1.000 40.00474 70 THR L CA 1
ATOM 2082 C C . THR B 2 68 ? 58.55412 -37.72452 62.99472 1.000 41.62798 70 THR L C 1
ATOM 2083 O O . THR B 2 68 ? 58.18741 -37.83741 61.81597 1.000 42.28424 70 THR L O 1
ATOM 2087 N N . ALA B 2 69 ? 59.81591 -37.47644 63.35503 1.000 36.85529 71 ALA L N 1
ATOM 2088 C CA . ALA B 2 69 ? 60.94919 -37.63871 62.45481 1.000 36.97956 71 ALA L CA 1
ATOM 2089 C C . ALA B 2 69 ? 61.55904 -39.01555 62.68831 1.000 40.91409 71 ALA L C 1
ATOM 2090 O O . ALA B 2 69 ? 61.67485 -39.46445 63.83968 1.000 39.14212 71 ALA L O 1
ATOM 2092 N N . THR B 2 70 ? 61.91192 -39.70692 61.60161 1.000 38.09593 72 THR L N 1
ATOM 2093 C CA . THR B 2 70 ? 62.50028 -41.03449 61.73346 1.000 39.52316 72 THR L CA 1
ATOM 2094 C C . THR B 2 70 ? 63.81803 -41.10542 60.97581 1.000 38.99931 72 THR L C 1
ATOM 2095 O O . THR B 2 70 ? 64.00230 -40.44691 59.94591 1.000 41.91544 72 THR L O 1
ATOM 2099 N N . LEU B 2 71 ? 64.74433 -41.87740 61.53710 1.000 39.65919 73 LEU L N 1
ATOM 2100 C CA . LEU B 2 71 ? 66.05998 -42.14209 60.96752 1.000 39.99809 73 LEU L CA 1
ATOM 2101 C C . LEU B 2 71 ? 66.11454 -43.59619 60.53046 1.000 36.97295 73 LEU L C 1
ATOM 2102 O O . LEU B 2 71 ? 65.77203 -44.49560 61.30406 1.000 37.51191 73 LEU L O 1
ATOM 2107 N N . THR B 2 72 ? 66.59537 -43.83783 59.32491 1.000 35.79414 74 THR L N 1
ATOM 2108 C CA . THR B 2 72 ? 66.46529 -45.15275 58.72839 1.000 37.19201 74 THR L CA 1
ATOM 2109 C C . THR B 2 72 ? 67.84128 -45.65929 58.34283 1.000 39.06736 74 THR L C 1
ATOM 2110 O O . THR B 2 72 ? 68.52077 -45.05783 57.50335 1.000 44.25125 74 THR L O 1
ATOM 2114 N N . ILE B 2 73 ? 68.25093 -46.76302 58.95453 1.000 38.92305 75 ILE L N 1
ATOM 2115 C CA . ILE B 2 73 ? 69.52808 -47.39198 58.65489 1.000 40.52338 75 ILE L CA 1
ATOM 2116 C C . ILE B 2 73 ? 69.25044 -48.64464 57.84417 1.000 42.75012 75 ILE L C 1
ATOM 2117 O O . ILE B 2 73 ? 68.46965 -49.50469 58.26323 1.000 46.42432 75 ILE L O 1
ATOM 2122 N N . ARG B 2 74 ? 69.87957 -48.74460 56.68874 1.000 43.65114 76 ARG L N 1
ATOM 2123 C CA . ARG B 2 74 ? 69.67642 -49.85243 55.77722 1.000 43.00658 76 ARG L CA 1
ATOM 2124 C C . ARG B 2 74 ? 70.92083 -50.74422 55.80452 1.000 47.78369 76 ARG L C 1
ATOM 2125 O O . ARG B 2 74 ? 72.03274 -50.26279 56.04203 1.000 49.24331 76 ARG L O 1
ATOM 2133 N N . ASP B 2 75 ? 70.73845 -52.05134 55.58536 1.000 50.20579 77 ASP L N 1
ATOM 2134 C CA . ASP B 2 75 ? 71.85010 -53.01311 55.57125 1.000 47.26153 77 ASP L CA 1
ATOM 2135 C C . ASP B 2 75 ? 72.72521 -52.86650 56.82249 1.000 51.35178 77 ASP L C 1
ATOM 2136 O O . ASP B 2 75 ? 73.93270 -52.59743 56.76193 1.000 52.14734 77 ASP L O 1
ATOM 2141 N N . ALA B 2 76 ? 72.07556 -53.01757 57.97393 1.000 48.49387 78 ALA L N 1
ATOM 2142 C CA . ALA B 2 76 ? 72.72623 -52.74551 59.24649 1.000 48.49305 78 ALA L CA 1
ATOM 2143 C C . ALA B 2 76 ? 74.04723 -53.49600 59.37441 1.000 51.97616 78 ALA L C 1
ATOM 2144 O O . ALA B 2 76 ? 74.12486 -54.70782 59.14946 1.000 51.33153 78 ALA L O 1
ATOM 2146 N N . GLN B 2 77 ? 75.08233 -52.75085 59.74084 1.000 51.50899 79 GLN L N 1
ATOM 2147 C CA . GLN B 2 77 ? 76.41074 -53.25119 60.02168 1.000 46.54424 79 GLN L CA 1
ATOM 2148 C C . GLN B 2 77 ? 76.65214 -53.23653 61.51556 1.000 45.85135 79 GLN L C 1
ATOM 2149 O O . GLN B 2 77 ? 75.99750 -52.50701 62.26112 1.000 45.32799 79 GLN L O 1
ATOM 2155 N N . ALA B 2 78 ? 77.64046 -54.01800 61.94470 1.000 47.12860 80 ALA L N 1
ATOM 2156 C CA . ALA B 2 78 ? 77.95825 -54.04936 63.36571 1.000 45.05283 80 ALA L CA 1
ATOM 2157 C C . ALA B 2 78 ? 78.34961 -52.66839 63.86091 1.000 43.68566 80 ALA L C 1
ATOM 2158 O O . ALA B 2 78 ? 78.01982 -52.28461 64.98768 1.000 42.31253 80 ALA L O 1
ATOM 2160 N N . GLU B 2 79 ? 79.04805 -51.90093 63.03506 1.000 46.06939 81 GLU L N 1
ATOM 2161 C CA . GLU B 2 79 ? 79.50426 -50.60828 63.50813 1.000 44.73910 81 GLU L CA 1
ATOM 2162 C C . GLU B 2 79 ? 78.39766 -49.57806 63.57051 1.000 41.84180 81 GLU L C 1
ATOM 2163 O O . GLU B 2 79 ? 78.67573 -48.41623 63.85333 1.000 44.99977 81 GLU L O 1
ATOM 2169 N N . ASP B 2 80 ? 77.15613 -49.95367 63.33272 1.000 42.12196 82 ASP L N 1
ATOM 2170 C CA . ASP B 2 80 ? 76.05609 -49.04057 63.58533 1.000 44.40668 82 ASP L CA 1
ATOM 2171 C C . ASP B 2 80 ? 75.57557 -49.12244 65.02145 1.000 43.44894 82 ASP L C 1
ATOM 2172 O O . ASP B 2 80 ? 74.72760 -48.32146 65.42663 1.000 44.29863 82 ASP L O 1
ATOM 2177 N N . GLU B 2 81 ? 76.12531 -50.04112 65.80637 1.000 42.31270 83 GLU L N 1
ATOM 2178 C CA . GLU B 2 81 ? 75.77319 -50.12910 67.21657 1.000 45.36399 83 GLU L CA 1
ATOM 2179 C C . GLU B 2 81 ? 76.21068 -48.84713 67.93458 1.000 41.19075 83 GLU L C 1
ATOM 2180 O O . GLU B 2 81 ? 77.40358 -48.54245 68.03736 1.000 44.00487 83 GLU L O 1
ATOM 2186 N N . ALA B 2 82 ? 75.25238 -48.07457 68.42446 1.000 40.26393 84 ALA L N 1
ATOM 2187 C CA . ALA B 2 82 ? 75.54856 -46.74998 68.95361 1.000 36.26830 84 ALA L CA 1
ATOM 2188 C C . ALA B 2 82 ? 74.31182 -46.22860 69.65405 1.000 36.31294 84 ALA L C 1
ATOM 2189 O O . ALA B 2 82 ? 73.26713 -46.87931 69.66513 1.000 41.11771 84 ALA L O 1
ATOM 2191 N N . ASP B 2 83 ? 74.45699 -45.07180 70.28732 1.000 33.78296 85 ASP L N 1
ATOM 2192 C CA . ASP B 2 83 ? 73.32477 -44.28663 70.75238 1.000 34.75289 85 ASP L CA 1
ATOM 2193 C C . ASP B 2 83 ? 73.00258 -43.23122 69.70504 1.000 33.73076 85 ASP L C 1
ATOM 2194 O O . ASP B 2 83 ? 73.89141 -42.49605 69.26701 1.000 36.21148 85 ASP L O 1
ATOM 2199 N N . TYR B 2 84 ? 71.74395 -43.16117 69.29839 1.000 31.36764 86 TYR L N 1
ATOM 2200 C CA . TYR B 2 84 ? 71.28875 -42.17768 68.32869 1.000 30.26523 86 TYR L CA 1
ATOM 2201 C C . TYR B 2 84 ? 70.43887 -41.13366 69.04085 1.000 31.12383 86 TYR L C 1
ATOM 2202 O O . TYR B 2 84 ? 69.50638 -41.49048 69.76765 1.000 35.45762 86 TYR L O 1
ATOM 2211 N N . TYR B 2 85 ? 70.80510 -39.85539 68.90400 1.000 29.20572 87 TYR L N 1
ATOM 2212 C CA . TYR B 2 85 ? 70.05775 -38.75010 69.49883 1.000 30.03882 87 TYR L CA 1
ATOM 2213 C C . TYR B 2 85 ? 69.48081 -37.86752 68.40465 1.000 32.90102 87 TYR L C 1
ATOM 2214 O O . TYR B 2 85 ? 70.14347 -37.61630 67.39370 1.000 32.30769 87 TYR L O 1
ATOM 2223 N N . CYS B 2 86 ? 68.25643 -37.37699 68.60185 1.000 31.54546 88 CYS L N 1
ATOM 2224 C CA . CYS B 2 86 ? 67.68588 -36.40356 67.67857 1.000 32.05695 88 CYS L CA 1
ATOM 2225 C C . CYS B 2 86 ? 67.70687 -35.06050 68.37677 1.000 28.73125 88 CYS L C 1
ATOM 2226 O O . CYS B 2 86 ? 67.64369 -34.98325 69.60112 1.000 31.01710 88 CYS L O 1
ATOM 2229 N N . LEU B 2 87 ? 67.85149 -34.01473 67.58879 1.000 32.71968 89 LEU L N 1
ATOM 2230 C CA . LEU B 2 87 ? 67.98002 -32.65233 68.06825 1.000 29.85067 89 LEU L CA 1
ATOM 2231 C C . LEU B 2 87 ? 66.99255 -31.80438 67.28644 1.000 33.47466 89 LEU L C 1
ATOM 2232 O O . LEU B 2 87 ? 66.87470 -31.95000 66.05884 1.000 31.53058 89 LEU L O 1
ATOM 2237 N N . SER B 2 88 ? 66.30642 -30.91145 67.99259 1.000 33.18387 90 SER L N 1
ATOM 2238 C CA . SER B 2 88 ? 65.44201 -29.94060 67.33814 1.000 34.08684 90 SER L CA 1
ATOM 2239 C C . SER B 2 88 ? 65.38728 -28.66213 68.16504 1.000 34.05418 90 SER L C 1
ATOM 2240 O O . SER B 2 88 ? 66.23614 -28.40846 69.02787 1.000 33.10698 90 SER L O 1
ATOM 2243 N N . THR B 2 89 ? 64.37156 -27.86519 67.90253 1.000 35.71995 91 THR L N 1
ATOM 2244 C CA . THR B 2 89 ? 64.24779 -26.53703 68.46178 1.000 39.14095 91 THR L CA 1
ATOM 2245 C C . THR B 2 89 ? 62.89870 -26.39826 69.15603 1.000 39.18469 91 THR L C 1
ATOM 2246 O O . THR B 2 89 ? 61.90606 -26.99122 68.71843 1.000 38.54680 91 THR L O 1
ATOM 2250 N N . TYR B 2 90 ? 62.86131 -25.64616 70.25643 1.000 38.02649 92 TYR L N 1
ATOM 2251 C CA . TYR B 2 90 ? 61.61970 -25.52205 71.00117 1.000 41.38886 92 TYR L CA 1
ATOM 2252 C C . TYR B 2 90 ? 61.41939 -24.07478 71.43109 1.000 43.99828 92 TYR L C 1
ATOM 2253 O O . TYR B 2 90 ? 62.36963 -23.28837 71.53579 1.000 42.14915 92 TYR L O 1
ATOM 2262 N N . SER B 2 91 ? 60.15354 -23.74499 71.67394 1.000 43.12356 93 SER L N 1
ATOM 2263 C CA . SER B 2 91 ? 59.67156 -22.42407 72.08279 1.000 47.22022 93 SER L CA 1
ATOM 2264 C C . SER B 2 91 ? 59.91726 -21.26027 71.13023 1.000 48.45834 93 SER L C 1
ATOM 2265 O O . SER B 2 91 ? 60.59882 -21.37983 70.10228 1.000 48.10836 93 SER L O 1
ATOM 2268 N N . ASP B 2 92 ? 59.35999 -20.11333 71.52374 1.000 47.65172 94 ASP L N 1
ATOM 2269 C CA . ASP B 2 92 ? 59.47354 -18.88515 70.75003 1.000 49.89541 94 ASP L CA 1
ATOM 2270 C C . ASP B 2 92 ? 60.91954 -18.44556 70.57790 1.000 47.62587 94 ASP L C 1
ATOM 2271 O O . ASP B 2 92 ? 61.25255 -17.77808 69.58981 1.000 47.91104 94 ASP L O 1
ATOM 2276 N N . ASP B 2 93 ? 61.78451 -18.76937 71.53041 1.000 46.78459 95 ASP L N 1
ATOM 2277 C CA . ASP B 2 93 ? 63.18411 -18.38143 71.41937 1.000 47.61008 95 ASP L CA 1
ATOM 2278 C C . ASP B 2 93 ? 64.01866 -19.38131 70.62520 1.000 44.93005 95 ASP L C 1
ATOM 2279 O O . ASP B 2 93 ? 65.21455 -19.14308 70.42913 1.000 42.74358 95 ASP L O 1
ATOM 2284 N N . LYS B 2 94 A 63.40736 -20.46646 70.13668 1.000 42.30621 95 LYS L N 1
ATOM 2285 C CA . LYS B 2 94 A 64.03558 -21.37923 69.17079 1.000 44.25696 95 LYS L CA 1
ATOM 2286 C C . LYS B 2 94 A 65.35172 -21.95932 69.68979 1.000 43.37135 95 LYS L C 1
ATOM 2287 O O . LYS B 2 94 A 66.36091 -21.98866 68.98532 1.000 41.85822 95 LYS L O 1
ATOM 2293 N N . LEU B 2 95 B 65.32320 -22.45854 70.93336 1.000 38.68076 95 LEU L N 1
ATOM 2294 C CA . LEU B 2 95 B 66.48849 -23.04100 71.56927 1.000 34.12455 95 LEU L CA 1
ATOM 2295 C C . LEU B 2 95 B 66.53282 -24.53557 71.29352 1.000 39.31945 95 LEU L C 1
ATOM 2296 O O . LEU B 2 95 B 65.51404 -25.14415 70.93570 1.000 39.72962 95 LEU L O 1
ATOM 2301 N N . PRO B 2 96 ? 67.70175 -25.16385 71.43048 1.000 40.87128 96 PRO L N 1
ATOM 2302 C CA . PRO B 2 96 ? 67.83027 -26.57419 71.04051 1.000 33.60271 96 PRO L CA 1
ATOM 2303 C C . PRO B 2 96 ? 67.37747 -27.50685 72.14840 1.000 33.06675 96 PRO L C 1
ATOM 2304 O O . PRO B 2 96 ? 67.39108 -27.14411 73.32211 1.000 36.40386 96 PRO L O 1
ATOM 2308 N N . ILE B 2 97 ? 66.94992 -28.71559 71.75550 1.000 34.64242 97 ILE L N 1
ATOM 2309 C CA . ILE B 2 97 ? 66.63809 -29.81122 72.67956 1.000 31.27443 97 ILE L CA 1
ATOM 2310 C C . ILE B 2 97 ? 67.02788 -31.12758 72.04280 1.000 33.48876 97 ILE L C 1
ATOM 2311 O O . ILE B 2 97 ? 66.77532 -31.35569 70.85308 1.000 33.95244 97 ILE L O 1
ATOM 2316 N N . PHE B 2 98 ? 67.55914 -32.02537 72.86382 1.000 32.58893 98 PHE L N 1
ATOM 2317 C CA . PHE B 2 98 ? 67.85357 -33.38749 72.45684 1.000 32.92256 98 PHE L CA 1
ATOM 2318 C C . PHE B 2 98 ? 66.77380 -34.32767 72.96305 1.000 31.78985 98 PHE L C 1
ATOM 2319 O O . PHE B 2 98 ? 66.30649 -34.19240 74.09356 1.000 36.98948 98 PHE L O 1
ATOM 2327 N N . GLY B 2 99 ? 66.41613 -35.30656 72.14880 1.000 34.34760 99 GLY L N 1
ATOM 2328 C CA . GLY B 2 99 ? 65.63147 -36.42529 72.61843 1.000 30.35003 99 GLY L CA 1
ATOM 2329 C C . GLY B 2 99 ? 66.43733 -37.23103 73.61128 1.000 35.02958 99 GLY L C 1
ATOM 2330 O O . GLY B 2 99 ? 67.58999 -36.93663 73.91831 1.000 37.10402 99 GLY L O 1
ATOM 2331 N N . GLY B 2 100 ? 65.80156 -38.25670 74.16083 1.000 35.60896 100 GLY L N 1
ATOM 2332 C CA . GLY B 2 100 ? 66.50370 -39.01233 75.16986 1.000 35.44283 100 GLY L CA 1
ATOM 2333 C C . GLY B 2 100 ? 67.53745 -39.97267 74.64157 1.000 35.43427 100 GLY L C 1
ATOM 2334 O O . GLY B 2 100 ? 68.30400 -40.52827 75.42951 1.000 38.63851 100 GLY L O 1
ATOM 2335 N N . GLY B 2 101 ? 67.58552 -40.19315 73.34151 1.000 29.99308 101 GLY L N 1
ATOM 2336 C CA . GLY B 2 101 ? 68.53784 -41.15330 72.82663 1.000 34.13062 101 GLY L CA 1
ATOM 2337 C C . GLY B 2 101 ? 67.97393 -42.55800 72.74790 1.000 40.46911 101 GLY L C 1
ATOM 2338 O O . GLY B 2 101 ? 67.25827 -42.99831 73.66011 1.000 39.53912 101 GLY L O 1
ATOM 2339 N N . THR B 2 102 ? 68.29742 -43.26100 71.65513 1.000 36.50671 102 THR L N 1
ATOM 2340 C CA . THR B 2 102 ? 67.96688 -44.66511 71.43848 1.000 36.24721 102 THR L CA 1
ATOM 2341 C C . THR B 2 102 ? 69.25693 -45.45239 71.30272 1.000 36.36312 102 THR L C 1
ATOM 2342 O O . THR B 2 102 ? 70.04488 -45.17521 70.39612 1.000 38.18703 102 THR L O 1
ATOM 2346 N N . LYS B 2 103 ? 69.45881 -46.44312 72.17687 1.000 39.69493 103 LYS L N 1
ATOM 2347 C CA . LYS B 2 103 ? 70.57471 -47.38626 72.05974 1.000 38.70302 103 LYS L CA 1
ATOM 2348 C C . LYS B 2 103 ? 70.21832 -48.50484 71.08338 1.000 36.42423 103 LYS L C 1
ATOM 2349 O O . LYS B 2 103 ? 69.26838 -49.25492 71.32645 1.000 37.09390 103 LYS L O 1
ATOM 2355 N N . LEU B 2 104 ? 70.97958 -48.63030 69.99513 1.000 33.24216 104 LEU L N 1
ATOM 2356 C CA . LEU B 2 104 ? 70.70348 -49.60521 68.94467 1.000 37.76722 104 LEU L CA 1
ATOM 2357 C C . LEU B 2 104 ? 71.70929 -50.74944 68.98791 1.000 41.88874 104 LEU L C 1
ATOM 2358 O O . LEU B 2 104 ? 72.91112 -50.53521 68.80250 1.000 45.40695 104 LEU L O 1
ATOM 2363 N N . THR B 2 105 ? 71.21573 -51.96744 69.18167 1.000 43.34737 105 THR L N 1
ATOM 2364 C CA . THR B 2 105 ? 72.05899 -53.15321 69.20023 1.000 43.43428 105 THR L CA 1
ATOM 2365 C C . THR B 2 105 ? 71.78376 -53.94972 67.93453 1.000 43.80426 105 THR L C 1
ATOM 2366 O O . THR B 2 105 ? 70.62366 -54.15105 67.55788 1.000 43.99053 105 THR L O 1
ATOM 2370 N N . VAL B 2 106 ? 72.85057 -54.37938 67.27629 1.000 44.55209 106 VAL L N 1
ATOM 2371 C CA . VAL B 2 106 ? 72.77631 -55.14775 66.04366 1.000 44.81291 106 VAL L CA 1
ATOM 2372 C C . VAL B 2 106 ? 72.97902 -56.62636 66.37457 1.000 47.02245 106 VAL L C 1
ATOM 2373 O O . VAL B 2 106 ? 74.03365 -57.01463 66.88966 1.000 48.72596 106 VAL L O 1
ATOM 2377 N N . LEU B 2 107 ? 71.97972 -57.45898 66.08583 1.000 46.66150 107 LEU L N 1
ATOM 2378 C CA . LEU B 2 107 ? 72.06904 -58.87398 66.41254 1.000 44.09648 107 LEU L CA 1
ATOM 2379 C C . LEU B 2 107 ? 72.61862 -59.66694 65.23912 1.000 47.25097 107 LEU L C 1
ATOM 2380 O O . LEU B 2 107 ? 72.60885 -59.21354 64.09077 1.000 47.67103 107 LEU L O 1
ATOM 2385 N N . GLY B 2 108 ? 73.09335 -60.87788 65.53895 1.000 50.46891 108 GLY L N 1
ATOM 2386 C CA . GLY B 2 108 ? 73.54092 -61.76315 64.49046 1.000 43.02938 108 GLY L CA 1
ATOM 2387 C C . GLY B 2 108 ? 75.01997 -61.68019 64.20815 1.000 49.09881 108 GLY L C 1
ATOM 2388 O O . GLY B 2 108 ? 75.46285 -62.17255 63.16640 1.000 53.13605 108 GLY L O 1
ATOM 2389 N N . GLN B 2 109 ? 75.79428 -61.03519 65.07149 1.000 54.65371 109 GLN L N 1
ATOM 2390 C CA . GLN B 2 109 ? 77.21285 -60.88673 64.79330 1.000 52.53588 109 GLN L CA 1
ATOM 2391 C C . GLN B 2 109 ? 77.95279 -62.18706 65.09089 1.000 52.02201 109 GLN L C 1
ATOM 2392 O O . GLN B 2 109 ? 77.47948 -63.00699 65.88461 1.000 52.07859 109 GLN L O 1
ATOM 2398 N N . PRO B 2 110 ? 79.08650 -62.42285 64.42258 1.000 54.72835 110 PRO L N 1
ATOM 2399 C CA . PRO B 2 110 ? 79.78207 -63.70695 64.58648 1.000 54.06587 110 PRO L CA 1
ATOM 2400 C C . PRO B 2 110 ? 80.21975 -63.92478 66.02723 1.000 56.07822 110 PRO L C 1
ATOM 2401 O O . PRO B 2 110 ? 80.81003 -63.04270 66.65878 1.000 59.23155 110 PRO L O 1
ATOM 2405 N N . LYS B 2 111 ? 79.95105 -65.11803 66.54019 1.000 51.79325 111 LYS L N 1
ATOM 2406 C CA . LYS B 2 111 ? 80.47982 -65.47528 67.84764 1.000 52.38277 111 LYS L CA 1
ATOM 2407 C C . LYS B 2 111 ? 82.00816 -65.49232 67.79319 1.000 56.47608 111 LYS L C 1
ATOM 2408 O O . LYS B 2 111 ? 82.61307 -65.67932 66.72710 1.000 55.68085 111 LYS L O 1
ATOM 2414 N N . SER B 2 112 ? 82.63289 -65.18224 68.92973 1.000 52.08308 112 SER L N 1
ATOM 2415 C CA . SER B 2 112 ? 84.08571 -65.14237 69.01627 1.000 46.62550 112 SER L CA 1
ATOM 2416 C C . SER B 2 112 ? 84.52228 -65.40332 70.44778 1.000 51.47221 112 SER L C 1
ATOM 2417 O O . SER B 2 112 ? 84.05437 -64.72662 71.36817 1.000 52.82233 112 SER L O 1
ATOM 2420 N N . SER B 2 113 ? 85.43778 -66.38313 70.63178 1.000 50.35957 113 SER L N 1
ATOM 2421 C CA . SER B 2 113 ? 85.95141 -66.77822 71.93530 1.000 45.96799 113 SER L CA 1
ATOM 2422 C C . SER B 2 113 ? 87.09233 -65.86360 72.38625 1.000 46.74730 113 SER L C 1
ATOM 2423 O O . SER B 2 113 ? 87.83067 -65.32461 71.54988 1.000 43.61157 113 SER L O 1
ATOM 2426 N N . PRO B 2 114 ? 87.28102 -65.71437 73.70280 1.000 48.22028 114 PRO L N 1
ATOM 2427 C CA . PRO B 2 114 ? 88.20148 -64.69207 74.21454 1.000 47.47524 114 PRO L CA 1
ATOM 2428 C C . PRO B 2 114 ? 89.66228 -65.10088 74.14098 1.000 46.28473 114 PRO L C 1
ATOM 2429 O O . PRO B 2 114 ? 90.01244 -66.27691 74.07022 1.000 47.61892 114 PRO L O 1
ATOM 2433 N N . SER B 2 115 ? 90.51496 -64.07693 74.16104 1.000 49.05218 115 SER L N 1
ATOM 2434 C CA . SER B 2 115 ? 91.96836 -64.21010 74.24658 1.000 47.25277 115 SER L CA 1
ATOM 2435 C C . SER B 2 115 ? 92.37832 -63.73780 75.63231 1.000 45.85212 115 SER L C 1
ATOM 2436 O O . SER B 2 115 ? 92.15085 -62.57080 75.97717 1.000 44.28526 115 SER L O 1
ATOM 2439 N N . VAL B 2 116 ? 92.97234 -64.63375 76.41778 1.000 38.03686 116 VAL L N 1
ATOM 2440 C CA . VAL B 2 116 ? 93.24734 -64.38646 77.82269 1.000 38.64349 116 VAL L CA 1
ATOM 2441 C C . VAL B 2 116 ? 94.74410 -64.29013 78.02256 1.000 37.95776 116 VAL L C 1
ATOM 2442 O O . VAL B 2 116 ? 95.49111 -65.14114 77.53821 1.000 42.46150 116 VAL L O 1
ATOM 2446 N N . THR B 2 117 ? 95.17547 -63.27606 78.76739 1.000 40.13164 117 THR L N 1
ATOM 2447 C CA . THR B 2 117 ? 96.57693 -63.07620 79.10686 1.000 32.74999 117 THR L CA 1
ATOM 2448 C C . THR B 2 117 ? 96.68440 -62.80691 80.60004 1.000 39.42627 117 THR L C 1
ATOM 2449 O O . THR B 2 117 ? 95.91858 -62.01071 81.14640 1.000 43.99937 117 THR L O 1
ATOM 2453 N N . LEU B 2 118 ? 97.61306 -63.47771 81.26757 1.000 43.59925 118 LEU L N 1
ATOM 2454 C CA . LEU B 2 118 ? 97.74224 -63.39556 82.71388 1.000 37.27555 118 LEU L CA 1
ATOM 2455 C C . LEU B 2 118 ? 99.13335 -62.87950 83.03247 1.000 39.53587 118 LEU L C 1
ATOM 2456 O O . LEU B 2 118 ? 100.12246 -63.51437 82.65965 1.000 40.83596 118 LEU L O 1
ATOM 2461 N N . PHE B 2 119 ? 99.21381 -61.73940 83.73310 1.000 38.19978 119 PHE L N 1
ATOM 2462 C CA . PHE B 2 119 ? 100.50991 -61.19023 84.10632 1.000 39.59073 119 PHE L CA 1
ATOM 2463 C C . PHE B 2 119 ? 100.78402 -61.33390 85.60670 1.000 37.96531 119 PHE L C 1
ATOM 2464 O O . PHE B 2 119 ? 99.88417 -61.11426 86.42199 1.000 39.87635 119 PHE L O 1
ATOM 2472 N N . PRO B 2 120 ? 102.01510 -61.64199 86.00551 1.000 40.66936 120 PRO L N 1
ATOM 2473 C CA . PRO B 2 120 ? 102.36723 -61.65983 87.44270 1.000 39.37738 120 PRO L CA 1
ATOM 2474 C C . PRO B 2 120 ? 102.56707 -60.25375 87.97385 1.000 41.92484 120 PRO L C 1
ATOM 2475 O O . PRO B 2 120 ? 102.59816 -59.29283 87.19974 1.000 44.51927 120 PRO L O 1
ATOM 2479 N N . PRO B 2 121 ? 102.77101 -60.08938 89.27379 1.000 44.62209 121 PRO L N 1
ATOM 2480 C CA . PRO B 2 121 ? 103.10077 -58.76129 89.79465 1.000 42.27689 121 PRO L CA 1
ATOM 2481 C C . PRO B 2 121 ? 104.49050 -58.34828 89.37067 1.000 45.60219 121 PRO L C 1
ATOM 2482 O O . PRO B 2 121 ? 105.38561 -59.17518 89.19075 1.000 47.34799 121 PRO L O 1
ATOM 2486 N N . SER B 2 122 ? 104.66215 -57.04743 89.20530 1.000 43.54026 122 SER L N 1
ATOM 2487 C CA . SER B 2 122 ? 105.97520 -56.51190 88.90835 1.000 47.11539 122 SER L CA 1
ATOM 2488 C C . SER B 2 122 ? 106.83992 -56.51185 90.16100 1.000 50.27663 122 SER L C 1
ATOM 2489 O O . SER B 2 122 ? 106.34068 -56.48921 91.28932 1.000 48.92876 122 SER L O 1
ATOM 2492 N N . SER B 2 123 ? 108.15870 -56.54208 89.95861 1.000 50.76725 123 SER L N 1
ATOM 2493 C CA . SER B 2 123 ? 109.04994 -56.41386 91.10892 1.000 53.43825 123 SER L CA 1
ATOM 2494 C C . SER B 2 123 ? 108.85523 -55.06581 91.78974 1.000 56.30861 123 SER L C 1
ATOM 2495 O O . SER B 2 123 ? 108.86605 -54.97143 93.02410 1.000 57.81890 123 SER L O 1
ATOM 2498 N N . GLU B 2 124 ? 108.64784 -54.01123 90.99590 1.000 58.20953 124 GLU L N 1
ATOM 2499 C CA . GLU B 2 124 ? 108.44259 -52.68406 91.56651 1.000 57.72144 124 GLU L CA 1
ATOM 2500 C C . GLU B 2 124 ? 107.22643 -52.65505 92.48706 1.000 56.17821 124 GLU L C 1
ATOM 2501 O O . GLU B 2 124 ? 107.28343 -52.08072 93.58180 1.000 59.31772 124 GLU L O 1
ATOM 2507 N N . GLU B 2 125 ? 106.12245 -53.29145 92.07857 1.000 51.56862 125 GLU L N 1
ATOM 2508 C CA . GLU B 2 125 ? 104.91902 -53.23386 92.90000 1.000 49.99011 125 GLU L CA 1
ATOM 2509 C C . GLU B 2 125 ? 105.08995 -54.01219 94.19288 1.000 54.31471 125 GLU L C 1
ATOM 2510 O O . GLU B 2 125 ? 104.60341 -53.58287 95.24647 1.000 52.32968 125 GLU L O 1
ATOM 2516 N N . LEU B 2 126 ? 105.78147 -55.15658 94.13935 1.000 54.67829 126 LEU L N 1
ATOM 2517 C CA . LEU B 2 126 ? 105.98162 -55.92377 95.36178 1.000 52.73695 126 LEU L CA 1
ATOM 2518 C C . LEU B 2 126 ? 106.71890 -55.08753 96.39115 1.000 56.12918 126 LEU L C 1
ATOM 2519 O O . LEU B 2 126 ? 106.43083 -55.17743 97.58829 1.000 52.83222 126 LEU L O 1
ATOM 2524 N N . GLU B 2 127 ? 107.62582 -54.22035 95.92912 1.000 58.22004 127 GLU L N 1
ATOM 2525 C CA . GLU B 2 127 ? 108.40315 -53.36746 96.81981 1.000 56.73213 127 GLU L CA 1
ATOM 2526 C C . GLU B 2 127 ? 107.52780 -52.49801 97.70727 1.000 54.02768 127 GLU L C 1
ATOM 2527 O O . GLU B 2 127 ? 107.98453 -52.07205 98.77219 1.000 58.52423 127 GLU L O 1
ATOM 2533 N N . THR B 2 128 ? 106.28608 -52.22932 97.30741 1.000 55.64913 128 THR L N 1
ATOM 2534 C CA . THR B 2 128 ? 105.32682 -51.56154 98.18013 1.000 54.10358 128 THR L CA 1
ATOM 2535 C C . THR B 2 128 ? 104.53667 -52.54710 99.02329 1.000 51.58048 128 THR L C 1
ATOM 2536 O O . THR B 2 128 ? 103.57908 -52.14043 99.69432 1.000 46.82432 128 THR L O 1
ATOM 2540 N N . ASN B 2 129 ? 104.91001 -53.82987 98.98085 1.000 50.15229 129 ASN L N 1
ATOM 2541 C CA . ASN B 2 129 ? 104.27173 -54.89264 99.75564 1.000 52.37917 129 ASN L CA 1
ATOM 2542 C C . ASN B 2 129 ? 102.83450 -55.17010 99.31412 1.000 52.12316 129 ASN L C 1
ATOM 2543 O O . ASN B 2 129 ? 102.00639 -55.62953 100.11161 1.000 52.48103 129 ASN L O 1
ATOM 2548 N N . LYS B 2 130 ? 102.53239 -54.90938 98.04362 1.000 52.10241 130 LYS L N 1
ATOM 2549 C CA . LYS B 2 130 ? 101.23116 -55.20069 97.46128 1.000 48.31235 130 LYS L CA 1
ATOM 2550 C C . LYS B 2 130 ? 101.46978 -55.96247 96.15616 1.000 48.90200 130 LYS L C 1
ATOM 2551 O O . LYS B 2 130 ? 102.56048 -55.90668 95.57648 1.000 51.05540 130 LYS L O 1
ATOM 2557 N N . ALA B 2 131 ? 100.46919 -56.70899 95.69517 1.000 45.33382 131 ALA L N 1
ATOM 2558 C CA . ALA B 2 131 ? 100.68038 -57.53386 94.50473 1.000 48.98212 131 ALA L CA 1
ATOM 2559 C C . ALA B 2 131 ? 99.39039 -57.65963 93.70858 1.000 47.13621 131 ALA L C 1
ATOM 2560 O O . ALA B 2 131 ? 98.39101 -58.15961 94.23337 1.000 51.98457 131 ALA L O 1
ATOM 2562 N N . THR B 2 132 ? 99.41839 -57.23310 92.44548 1.000 42.42716 132 THR L N 1
ATOM 2563 C CA . THR B 2 132 ? 98.26430 -57.30161 91.55794 1.000 40.43946 132 THR L CA 1
ATOM 2564 C C . THR B 2 132 ? 98.60948 -58.18681 90.36747 1.000 44.85601 132 THR L C 1
ATOM 2565 O O . THR B 2 132 ? 99.53917 -57.87729 89.60680 1.000 41.14470 132 THR L O 1
ATOM 2569 N N . LEU B 2 133 ? 97.83615 -59.25882 90.18431 1.000 43.70398 133 LEU L N 1
ATOM 2570 C CA . LEU B 2 133 ? 97.85729 -60.03350 88.95329 1.000 39.24085 133 LEU L CA 1
ATOM 2571 C C . LEU B 2 133 ? 96.74509 -59.52227 88.05136 1.000 39.01372 133 LEU L C 1
ATOM 2572 O O . LEU B 2 133 ? 95.64536 -59.20918 88.52235 1.000 38.09940 133 LEU L O 1
ATOM 2577 N N . VAL B 2 134 ? 97.05276 -59.41108 86.76011 1.000 36.91863 134 VAL L N 1
ATOM 2578 C CA . VAL B 2 134 ? 96.16347 -58.83085 85.76712 1.000 33.22996 134 VAL L CA 1
ATOM 2579 C C . VAL B 2 134 ? 95.82403 -59.87178 84.71667 1.000 38.34561 134 VAL L C 1
ATOM 2580 O O . VAL B 2 134 ? 96.72262 -60.48889 84.13186 1.000 40.84180 134 VAL L O 1
ATOM 2584 N N . CYS B 2 135 ? 94.53855 -60.00749 84.42425 1.000 37.34173 135 CYS L N 1
ATOM 2585 C CA . CYS B 2 135 ? 94.03927 -60.98291 83.46592 1.000 36.04393 135 CYS L CA 1
ATOM 2586 C C . CYS B 2 135 ? 93.26136 -60.20424 82.41066 1.000 41.04739 135 CYS L C 1
ATOM 2587 O O . CYS B 2 135 ? 92.13138 -59.77535 82.66862 1.000 42.60098 135 CYS L O 1
ATOM 2590 N N . THR B 2 136 ? 93.87078 -59.99733 81.23735 1.000 38.40975 136 THR L N 1
ATOM 2591 C CA . THR B 2 136 ? 93.25455 -59.24647 80.14724 1.000 35.05185 136 THR L CA 1
ATOM 2592 C C . THR B 2 136 ? 92.50618 -60.19364 79.22257 1.000 37.53892 136 THR L C 1
ATOM 2593 O O . THR B 2 136 ? 92.93394 -61.32532 78.99541 1.000 42.22721 136 THR L O 1
ATOM 2597 N N . ILE B 2 137 ? 91.36441 -59.73956 78.72360 1.000 37.18114 137 ILE L N 1
ATOM 2598 C CA . ILE B 2 137 ? 90.44404 -60.56302 77.94837 1.000 39.67034 137 ILE L CA 1
ATOM 2599 C C . ILE B 2 137 ? 90.01392 -59.77032 76.71646 1.000 45.55645 137 ILE L C 1
ATOM 2600 O O . ILE B 2 137 ? 89.39506 -58.70411 76.85302 1.000 44.53555 137 ILE L O 1
ATOM 2605 N N . THR B 2 138 ? 90.33533 -60.27062 75.51496 1.000 41.42760 138 THR L N 1
ATOM 2606 C CA . THR B 2 138 ? 89.99666 -59.51601 74.30979 1.000 44.49900 138 THR L CA 1
ATOM 2607 C C . THR B 2 138 ? 89.35879 -60.39806 73.24045 1.000 45.92400 138 THR L C 1
ATOM 2608 O O . THR B 2 138 ? 89.35565 -61.63196 73.31736 1.000 44.08495 138 THR L O 1
ATOM 2612 N N . ASP B 2 139 ? 88.78205 -59.71031 72.24511 1.000 50.21803 139 ASP L N 1
ATOM 2613 C CA . ASP B 2 139 ? 88.30541 -60.30694 70.99262 1.000 48.99974 139 ASP L CA 1
ATOM 2614 C C . ASP B 2 139 ? 87.23825 -61.36964 71.23850 1.000 49.51809 139 ASP L C 1
ATOM 2615 O O . ASP B 2 139 ? 87.29206 -62.46213 70.67268 1.000 51.03792 139 ASP L O 1
ATOM 2620 N N . PHE B 2 140 ? 86.26007 -61.05155 72.08924 1.000 44.36570 140 PHE L N 1
ATOM 2621 C CA . PHE B 2 140 ? 85.14682 -61.96351 72.30205 1.000 46.59845 140 PHE L CA 1
ATOM 2622 C C . PHE B 2 140 ? 83.82019 -61.28208 71.97196 1.000 50.79342 140 PHE L C 1
ATOM 2623 O O . PHE B 2 140 ? 83.68356 -60.05311 72.05443 1.000 48.96354 140 PHE L O 1
ATOM 2631 N N . TYR B 2 141 ? 82.84633 -62.10472 71.56216 1.000 50.20530 141 TYR L N 1
ATOM 2632 C CA . TYR B 2 141 ? 81.49029 -61.67328 71.24972 1.000 50.70755 141 TYR L CA 1
ATOM 2633 C C . TYR B 2 141 ? 80.60622 -62.89223 71.44142 1.000 50.93405 141 TYR L C 1
ATOM 2634 O O . TYR B 2 141 ? 81.00717 -63.98584 71.02925 1.000 54.91894 141 TYR L O 1
ATOM 2643 N N . PRO B 2 142 ? 79.42096 -62.76586 72.04865 1.000 49.43090 142 PRO L N 1
ATOM 2644 C CA . PRO B 2 142 ? 78.84683 -61.55938 72.64216 1.000 51.61602 142 PRO L CA 1
ATOM 2645 C C . PRO B 2 142 ? 79.66291 -61.00189 73.81625 1.000 54.51770 142 PRO L C 1
ATOM 2646 O O . PRO B 2 142 ? 80.64483 -61.63058 74.24606 1.000 53.50553 142 PRO L O 1
ATOM 2650 N N . GLY B 2 143 ? 79.26305 -59.82978 74.31178 1.000 50.63018 143 GLY L N 1
ATOM 2651 C CA . GLY B 2 143 ? 80.03743 -59.13547 75.31525 1.000 47.66744 143 GLY L CA 1
ATOM 2652 C C . GLY B 2 143 ? 79.65539 -59.48871 76.73763 1.000 48.39906 143 GLY L C 1
ATOM 2653 O O . GLY B 2 143 ? 79.53169 -58.59989 77.58050 1.000 49.06007 143 GLY L O 1
ATOM 2654 N N . VAL B 2 144 ? 79.48843 -60.77316 77.03904 1.000 49.93301 144 VAL L N 1
ATOM 2655 C CA . VAL B 2 144 ? 79.22202 -61.21193 78.40156 1.000 45.50793 144 VAL L CA 1
ATOM 2656 C C . VAL B 2 144 ? 80.17858 -62.32917 78.77570 1.000 51.64585 144 VAL L C 1
ATOM 2657 O O . VAL B 2 144 ? 80.25428 -63.35446 78.08616 1.000 54.30260 144 VAL L O 1
ATOM 2661 N N . VAL B 2 145 ? 80.87222 -62.15352 79.89512 1.000 49.61557 145 VAL L N 1
ATOM 2662 C CA . VAL B 2 145 ? 81.93575 -63.06547 80.27971 1.000 46.75987 145 VAL L CA 1
ATOM 2663 C C . VAL B 2 145 ? 81.95417 -63.13981 81.79823 1.000 49.17537 145 VAL L C 1
ATOM 2664 O O . VAL B 2 145 ? 81.59382 -62.17722 82.48314 1.000 50.84995 145 VAL L O 1
ATOM 2668 N N . THR B 2 146 ? 82.36862 -64.29169 82.32901 1.000 46.79281 146 THR L N 1
ATOM 2669 C CA . THR B 2 146 ? 82.42398 -64.50376 83.77198 1.000 46.58132 146 THR L CA 1
ATOM 2670 C C . THR B 2 146 ? 83.80875 -65.02336 84.13804 1.000 45.13591 146 THR L C 1
ATOM 2671 O O . THR B 2 146 ? 84.33386 -65.91360 83.46918 1.000 49.54729 146 THR L O 1
ATOM 2675 N N . VAL B 2 147 ? 84.41047 -64.45637 85.17842 1.000 43.10748 147 VAL L N 1
ATOM 2676 C CA . VAL B 2 147 ? 85.81020 -64.69373 85.50355 1.000 38.21188 147 VAL L CA 1
ATOM 2677 C C . VAL B 2 147 ? 85.91095 -65.28166 86.90449 1.000 44.22283 147 VAL L C 1
ATOM 2678 O O . VAL B 2 147 ? 85.32247 -64.74398 87.84870 1.000 43.66488 147 VAL L O 1
ATOM 2682 N N . ASP B 2 148 ? 86.65687 -66.37912 87.03988 1.000 47.21178 148 ASP L N 1
ATOM 2683 C CA . ASP B 2 148 ? 86.93171 -67.01317 88.32610 1.000 44.78904 148 ASP L CA 1
ATOM 2684 C C . ASP B 2 148 ? 88.43142 -67.19602 88.51329 1.000 46.59125 148 ASP L C 1
ATOM 2685 O O . ASP B 2 148 ? 89.13307 -67.60824 87.58611 1.000 47.84560 148 ASP L O 1
ATOM 2690 N N . TRP B 2 149 ? 88.92395 -66.89022 89.70897 1.000 44.42920 149 TRP L N 1
ATOM 2691 C CA . TRP B 2 149 ? 90.33627 -67.02850 90.01365 1.000 43.27104 149 TRP L CA 1
ATOM 2692 C C . TRP B 2 149 ? 90.53068 -68.23013 90.91801 1.000 48.46242 149 TRP L C 1
ATOM 2693 O O . TRP B 2 149 ? 89.69446 -68.51034 91.77808 1.000 51.94308 149 TRP L O 1
ATOM 2704 N N . LYS B 2 150 ? 91.63099 -68.94338 90.71303 1.000 46.41049 150 LYS L N 1
ATOM 2705 C CA . LYS B 2 150 ? 91.98332 -70.07380 91.55133 1.000 49.92102 150 LYS L CA 1
ATOM 2706 C C . LYS B 2 150 ? 93.41987 -69.86895 92.01375 1.000 46.97634 150 LYS L C 1
ATOM 2707 O O . LYS B 2 150 ? 94.29038 -69.51904 91.21476 1.000 48.49856 150 LYS L O 1
ATOM 2713 N N . VAL B 2 151 ? 93.66697 -70.06645 93.30076 1.000 54.47407 151 VAL L N 1
ATOM 2714 C CA . VAL B 2 151 ? 95.00328 -69.96386 93.87739 1.000 53.77042 151 VAL L CA 1
ATOM 2715 C C . VAL B 2 151 ? 95.26799 -71.28423 94.58423 1.000 53.89702 151 VAL L C 1
ATOM 2716 O O . VAL B 2 151 ? 94.48864 -71.69922 95.45138 1.000 57.73876 151 VAL L O 1
ATOM 2720 N N . ASP B 2 152 ? 96.32115 -71.97303 94.16573 1.000 54.65057 152 ASP L N 1
ATOM 2721 C CA . ASP B 2 152 ? 96.59613 -73.31306 94.65173 1.000 54.07921 152 ASP L CA 1
ATOM 2722 C C . ASP B 2 152 ? 95.36737 -74.20856 94.47627 1.000 57.48082 152 ASP L C 1
ATOM 2723 O O . ASP B 2 152 ? 94.98202 -74.96630 95.37191 1.000 59.02515 152 ASP L O 1
ATOM 2728 N N . GLY B 2 153 ? 94.69023 -74.05119 93.34217 1.000 54.09412 153 GLY L N 1
ATOM 2729 C CA . GLY B 2 153 ? 93.52470 -74.84638 93.03070 1.000 53.24386 153 GLY L CA 1
ATOM 2730 C C . GLY B 2 153 ? 92.25627 -74.43201 93.73766 1.000 56.71996 153 GLY L C 1
ATOM 2731 O O . GLY B 2 153 ? 91.20064 -75.02639 93.47706 1.000 59.65417 153 GLY L O 1
ATOM 2732 N N . THR B 2 154 ? 92.31057 -73.40132 94.58950 1.000 57.45129 154 THR L N 1
ATOM 2733 C CA . THR B 2 154 ? 91.19278 -73.00156 95.43349 1.000 56.11301 154 THR L CA 1
ATOM 2734 C C . THR B 2 154 ? 90.54146 -71.72734 94.93567 1.000 60.15495 154 THR L C 1
ATOM 2735 O O . THR B 2 154 ? 91.25429 -70.76977 94.60405 1.000 61.23829 154 THR L O 1
ATOM 2739 N N . PRO B 2 155 ? 89.21383 -71.67933 94.83998 1.000 61.01609 155 PRO L N 1
ATOM 2740 C CA . PRO B 2 155 ? 88.54597 -70.42601 94.46816 1.000 59.91518 155 PRO L CA 1
ATOM 2741 C C . PRO B 2 155 ? 88.95914 -69.27690 95.37409 1.000 60.29040 155 PRO L C 1
ATOM 2742 O O . PRO B 2 155 ? 89.28006 -69.47392 96.54691 1.000 65.51010 155 PRO L O 1
ATOM 2746 N N . VAL B 2 156 ? 89.04758 -68.08595 94.78801 1.000 63.64927 156 VAL L N 1
ATOM 2747 C CA . VAL B 2 156 ? 89.26036 -66.84426 95.52201 1.000 70.44064 156 VAL L CA 1
ATOM 2748 C C . VAL B 2 156 ? 88.13681 -65.87235 95.17940 1.000 79.60585 156 VAL L C 1
ATOM 2749 O O . VAL B 2 156 ? 87.98047 -65.48844 94.01276 1.000 71.90348 156 VAL L O 1
ATOM 2753 N N . THR B 2 157 ? 87.38747 -65.43486 96.19177 1.000 98.11062 157 THR L N 1
ATOM 2754 C CA . THR B 2 157 ? 86.40225 -64.37602 95.99280 1.000 99.09122 157 THR L CA 1
ATOM 2755 C C . THR B 2 157 ? 86.90641 -63.04394 96.51518 1.000 96.70928 157 THR L C 1
ATOM 2756 O O . THR B 2 157 ? 86.36862 -61.99292 96.14537 1.000 95.54610 157 THR L O 1
ATOM 2760 N N . GLN B 2 158 ? 87.99043 -63.06715 97.27095 1.000 85.90592 158 GLN L N 1
ATOM 2761 C CA . GLN B 2 158 ? 88.43599 -61.93531 98.05332 1.000 78.14948 158 GLN L CA 1
ATOM 2762 C C . GLN B 2 158 ? 89.53671 -61.23655 97.26896 1.000 69.69060 158 GLN L C 1
ATOM 2763 O O . GLN B 2 158 ? 90.51785 -61.87077 96.86876 1.000 67.13684 158 GLN L O 1
ATOM 2769 N N . GLY B 2 159 ? 89.38055 -59.93394 97.05833 1.000 60.26391 159 GLY L N 1
ATOM 2770 C CA . GLY B 2 159 ? 90.40754 -59.18771 96.36763 1.000 52.93439 159 GLY L CA 1
ATOM 2771 C C . GLY B 2 159 ? 90.35023 -59.32998 94.86851 1.000 54.78445 159 GLY L C 1
ATOM 2772 O O . GLY B 2 159 ? 91.33028 -59.01950 94.18371 1.000 54.22434 159 GLY L O 1
ATOM 2773 N N . MET B 2 160 ? 89.22892 -59.79412 94.33223 1.000 55.62404 160 MET L N 1
ATOM 2774 C CA . MET B 2 160 ? 89.01622 -59.86416 92.89790 1.000 47.26400 160 MET L CA 1
ATOM 2775 C C . MET B 2 160 ? 88.06379 -58.75266 92.49644 1.000 53.04105 160 MET L C 1
ATOM 2776 O O . MET B 2 160 ? 87.02458 -58.55379 93.13607 1.000 64.14192 160 MET L O 1
ATOM 2781 N N . GLU B 2 161 ? 88.41011 -58.03672 91.44346 1.000 49.05175 161 GLU L N 1
ATOM 2782 C CA . GLU B 2 161 ? 87.50523 -57.09897 90.80664 1.000 49.36134 161 GLU L CA 1
ATOM 2783 C C . GLU B 2 161 ? 87.64625 -57.35878 89.32282 1.000 47.28174 161 GLU L C 1
ATOM 2784 O O . GLU B 2 161 ? 88.76326 -57.54210 88.82828 1.000 45.52952 161 GLU L O 1
ATOM 2790 N N . THR B 2 162 ? 86.53227 -57.41634 88.61130 1.000 47.27046 162 THR L N 1
ATOM 2791 C CA . THR B 2 162 ? 86.62814 -57.66244 87.18596 1.000 45.55226 162 THR L CA 1
ATOM 2792 C C . THR B 2 162 ? 85.73953 -56.67470 86.44475 1.000 44.41562 162 THR L C 1
ATOM 2793 O O . THR B 2 162 ? 84.67795 -56.27749 86.93254 1.000 48.97014 162 THR L O 1
ATOM 2797 N N . THR B 2 163 ? 86.22974 -56.24695 85.28931 1.000 39.82071 163 THR L N 1
ATOM 2798 C CA . THR B 2 163 ? 85.76766 -55.07826 84.55839 1.000 42.48276 163 THR L CA 1
ATOM 2799 C C . THR B 2 163 ? 84.40715 -55.30748 83.89125 1.000 45.71265 163 THR L C 1
ATOM 2800 O O . THR B 2 163 ? 83.95960 -56.43840 83.69338 1.000 50.86341 163 THR L O 1
ATOM 2804 N N . GLN B 2 164 ? 83.72054 -54.21841 83.58239 1.000 43.79549 164 GLN L N 1
ATOM 2805 C CA . GLN B 2 164 ? 82.54083 -54.42246 82.75160 1.000 47.92950 164 GLN L CA 1
ATOM 2806 C C . GLN B 2 164 ? 82.95898 -54.52358 81.28458 1.000 51.15006 164 GLN L C 1
ATOM 2807 O O . GLN B 2 164 ? 83.85017 -53.79405 80.84796 1.000 52.99485 164 GLN L O 1
ATOM 2813 N N . PRO B 2 165 ? 82.33118 -55.39410 80.49321 1.000 51.99278 165 PRO L N 1
ATOM 2814 C CA . PRO B 2 165 ? 82.73472 -55.52331 79.08508 1.000 47.53139 165 PRO L CA 1
ATOM 2815 C C . PRO B 2 165 ? 82.51877 -54.23895 78.30665 1.000 48.61773 165 PRO L C 1
ATOM 2816 O O . PRO B 2 165 ? 81.49883 -53.56283 78.45947 1.000 53.00483 165 PRO L O 1
ATOM 2820 N N . SER B 2 166 ? 83.48203 -53.91258 77.44674 1.000 45.95119 166 SER L N 1
ATOM 2821 C CA . SER B 2 166 ? 83.35676 -52.74584 76.58281 1.000 48.43838 166 SER L CA 1
ATOM 2822 C C . SER B 2 166 ? 83.79584 -53.10331 75.16978 1.000 49.18476 166 SER L C 1
ATOM 2823 O O . SER B 2 166 ? 84.45437 -54.12098 74.94136 1.000 51.39931 166 SER L O 1
ATOM 2826 N N . LYS B 2 167 ? 83.44603 -52.23468 74.21871 1.000 48.77630 167 LYS L N 1
ATOM 2827 C CA . LYS B 2 167 ? 83.57061 -52.53612 72.79718 1.000 45.27378 167 LYS L CA 1
ATOM 2828 C C . LYS B 2 167 ? 84.94662 -52.13235 72.28104 1.000 49.12334 167 LYS L C 1
ATOM 2829 O O . LYS B 2 167 ? 85.50013 -51.10878 72.69665 1.000 52.53863 167 LYS L O 1
ATOM 2835 N N . GLN B 2 168 ? 85.52062 -52.96966 71.41515 1.000 46.58426 168 GLN L N 1
ATOM 2836 C CA . GLN B 2 168 ? 86.77856 -52.67027 70.74126 1.000 42.03762 168 GLN L CA 1
ATOM 2837 C C . GLN B 2 168 ? 86.56227 -51.94028 69.41357 1.000 46.78570 168 GLN L C 1
ATOM 2838 O O . GLN B 2 168 ? 85.43858 -51.75498 68.94285 1.000 49.72654 168 GLN L O 1
ATOM 2844 N N . SER B 2 169 ? 87.68565 -51.52330 68.81118 1.000 52.22437 169 SER L N 1
ATOM 2845 C CA . SER B 2 169 ? 87.69239 -50.91550 67.47528 1.000 51.81927 169 SER L CA 1
ATOM 2846 C C . SER B 2 169 ? 87.15457 -51.86256 66.40861 1.000 51.14512 169 SER L C 1
ATOM 2847 O O . SER B 2 169 ? 86.61181 -51.40963 65.39359 1.000 51.64940 169 SER L O 1
ATOM 2850 N N . ASN B 2 170 ? 87.37654 -53.16697 66.57422 1.000 51.00623 170 ASN L N 1
ATOM 2851 C CA . ASN B 2 170 ? 86.87172 -54.17894 65.66034 1.000 48.13686 170 ASN L CA 1
ATOM 2852 C C . ASN B 2 170 ? 85.48214 -54.67854 66.06159 1.000 48.46694 170 ASN L C 1
ATOM 2853 O O . ASN B 2 170 ? 85.04649 -55.72708 65.58324 1.000 50.32910 170 ASN L O 1
ATOM 2858 N N . ASN B 2 171 ? 84.79471 -53.96650 66.94713 1.000 48.41237 171 ASN L N 1
ATOM 2859 C CA . ASN B 2 171 ? 83.44070 -54.28662 67.38563 1.000 49.04723 171 ASN L CA 1
ATOM 2860 C C . ASN B 2 171 ? 83.34312 -55.61834 68.12164 1.000 49.12696 171 ASN L C 1
ATOM 2861 O O . ASN B 2 171 ? 82.23430 -56.11000 68.35621 1.000 55.69012 171 ASN L O 1
ATOM 2866 N N . LYS B 2 172 ? 84.46067 -56.24083 68.45988 1.000 46.11990 172 LYS L N 1
ATOM 2867 C CA . LYS B 2 172 ? 84.45015 -57.27992 69.47243 1.000 46.21861 172 LYS L CA 1
ATOM 2868 C C . LYS B 2 172 ? 84.59864 -56.64666 70.85426 1.000 46.35140 172 LYS L C 1
ATOM 2869 O O . LYS B 2 172 ? 84.76212 -55.43266 70.99577 1.000 48.17323 172 LYS L O 1
ATOM 2875 N N . TYR B 2 173 ? 84.52928 -57.46290 71.89533 1.000 47.05619 173 TYR L N 1
ATOM 2876 C CA . TYR B 2 173 ? 84.53510 -56.93043 73.25026 1.000 49.96644 173 TYR L CA 1
ATOM 2877 C C . TYR B 2 173 ? 85.85269 -57.23056 73.95681 1.000 48.52978 173 TYR L C 1
ATOM 2878 O O . TYR B 2 173 ? 86.59500 -58.14182 73.58039 1.000 48.35493 173 TYR L O 1
ATOM 2887 N N . MET B 2 174 ? 86.13189 -56.42958 74.98756 1.000 46.38881 174 MET L N 1
ATOM 2888 C CA . MET B 2 174 ? 87.33260 -56.54867 75.80357 1.000 45.09229 174 MET L CA 1
ATOM 2889 C C . MET B 2 174 ? 86.93884 -56.39595 77.26177 1.000 42.68781 174 MET L C 1
ATOM 2890 O O . MET B 2 174 ? 85.89723 -55.82044 77.57959 1.000 49.45680 174 MET L O 1
ATOM 2895 N N . ALA B 2 175 ? 87.77379 -56.93385 78.14863 1.000 41.33975 175 ALA L N 1
ATOM 2896 C CA . ALA B 2 175 ? 87.55589 -56.82266 79.59040 1.000 40.44193 175 ALA L CA 1
ATOM 2897 C C . ALA B 2 175 ? 88.84457 -57.21717 80.29422 1.000 36.62974 175 ALA L C 1
ATOM 2898 O O . ALA B 2 175 ? 89.77651 -57.71896 79.66541 1.000 37.20791 175 ALA L O 1
ATOM 2900 N N . SER B 2 176 ? 88.91318 -56.92829 81.59270 1.000 34.25933 176 SER L N 1
ATOM 2901 C CA . SER B 2 176 ? 90.07646 -57.28945 82.39560 1.000 35.47355 176 SER L CA 1
ATOM 2902 C C . SER B 2 176 ? 89.64679 -57.60059 83.81976 1.000 40.08808 176 SER L C 1
ATOM 2903 O O . SER B 2 176 ? 88.63776 -57.08207 84.30715 1.000 41.92227 176 SER L O 1
ATOM 2906 N N . SER B 2 177 ? 90.41281 -58.45933 84.48358 1.000 37.16147 177 SER L N 1
ATOM 2907 C CA . SER B 2 177 ? 90.12400 -58.83063 85.85605 1.000 34.72507 177 SER L CA 1
ATOM 2908 C C . SER B 2 177 ? 91.39819 -58.70432 86.66845 1.000 38.43663 177 SER L C 1
ATOM 2909 O O . SER B 2 177 ? 92.48285 -59.05413 86.18386 1.000 38.55223 177 SER L O 1
ATOM 2912 N N . TYR B 2 178 ? 91.26541 -58.18522 87.89449 1.000 38.91087 178 TYR L N 1
ATOM 2913 C CA . TYR B 2 178 ? 92.39248 -57.95091 88.78736 1.000 35.41169 178 TYR L CA 1
ATOM 2914 C C . TYR B 2 178 ? 92.25902 -58.81279 90.03225 1.000 39.14716 178 TYR L C 1
ATOM 2915 O O . TYR B 2 178 ? 91.19076 -58.86566 90.64114 1.000 46.26750 178 TYR L O 1
ATOM 2924 N N . LEU B 2 179 ? 93.34338 -59.47918 90.41340 1.000 38.67253 179 LEU L N 1
ATOM 2925 C CA . LEU B 2 179 ? 93.45127 -60.14617 91.70542 1.000 42.57631 179 LEU L CA 1
ATOM 2926 C C . LEU B 2 179 ? 94.55967 -59.46780 92.48682 1.000 43.14502 179 LEU L C 1
ATOM 2927 O O . LEU B 2 179 ? 95.72858 -59.51803 92.08055 1.000 43.75696 179 LEU L O 1
ATOM 2932 N N . THR B 2 180 ? 94.20897 -58.83968 93.59835 1.000 46.20939 180 THR L N 1
ATOM 2933 C CA . THR B 2 180 ? 95.18806 -58.07640 94.35112 1.000 48.02473 180 THR L CA 1
ATOM 2934 C C . THR B 2 180 ? 95.46755 -58.76069 95.68366 1.000 46.64717 180 THR L C 1
ATOM 2935 O O . THR B 2 180 ? 94.56033 -59.29716 96.32744 1.000 46.91793 180 THR L O 1
ATOM 2939 N N . LEU B 2 181 ? 96.74955 -58.80209 96.03729 1.000 48.26358 181 LEU L N 1
ATOM 2940 C CA . LEU B 2 181 ? 97.27627 -59.52809 97.18112 1.000 50.19219 181 LEU L CA 1
ATOM 2941 C C . LEU B 2 181 ? 98.34284 -58.69954 97.87331 1.000 50.93838 181 LEU L C 1
ATOM 2942 O O . LEU B 2 181 ? 99.01289 -57.87972 97.23854 1.000 52.27412 181 LEU L O 1
ATOM 2947 N N . THR B 2 182 ? 98.51243 -58.93119 99.17317 1.000 50.06241 182 THR L N 1
ATOM 2948 C CA . THR B 2 182 ? 99.71371 -58.44918 99.83636 1.000 52.13250 182 THR L CA 1
ATOM 2949 C C . THR B 2 182 ? 100.91071 -59.25015 99.34566 1.000 54.14169 182 THR L C 1
ATOM 2950 O O . THR B 2 182 ? 100.78223 -60.40298 98.92835 1.000 56.43575 182 THR L O 1
ATOM 2954 N N . ALA B 2 183 ? 102.08951 -58.63183 99.39678 1.000 51.42913 183 ALA L N 1
ATOM 2955 C CA . ALA B 2 183 ? 103.27803 -59.31712 98.90367 1.000 55.29793 183 ALA L CA 1
ATOM 2956 C C . ALA B 2 183 ? 103.58646 -60.56984 99.72039 1.000 60.56238 183 ALA L C 1
ATOM 2957 O O . ALA B 2 183 ? 104.06075 -61.56610 99.17082 1.000 60.59025 183 ALA L O 1
ATOM 2959 N N . ARG B 2 184 ? 103.33322 -60.54001 101.03354 1.000 64.33729 184 ARG L N 1
ATOM 2960 C CA . ARG B 2 184 ? 103.51187 -61.74006 101.85073 1.000 62.94067 184 ARG L CA 1
ATOM 2961 C C . ARG B 2 184 ? 102.65201 -62.88156 101.31101 1.000 63.24927 184 ARG L C 1
ATOM 2962 O O . ARG B 2 184 ? 103.12680 -64.00973 101.13479 1.000 63.45223 184 ARG L O 1
ATOM 2970 N N . ALA B 2 185 ? 101.38444 -62.58815 101.00314 1.000 62.99783 185 ALA L N 1
ATOM 2971 C CA . ALA B 2 185 ? 100.48552 -63.60589 100.46740 1.000 61.68369 185 ALA L CA 1
ATOM 2972 C C . ALA B 2 185 ? 100.93898 -64.10862 99.10144 1.000 61.58721 185 ALA L C 1
ATOM 2973 O O . ALA B 2 185 ? 100.70455 -65.27331 98.75685 1.000 62.81028 185 ALA L O 1
ATOM 2975 N N . TRP B 2 186 ? 101.60023 -63.26318 98.31534 1.000 56.73246 186 TRP L N 1
ATOM 2976 C CA . TRP B 2 186 ? 101.99354 -63.69850 96.98526 1.000 53.90023 186 TRP L CA 1
ATOM 2977 C C . TRP B 2 186 ? 103.05933 -64.78200 97.06005 1.000 59.10774 186 TRP L C 1
ATOM 2978 O O . TRP B 2 186 ? 103.05390 -65.71782 96.25080 1.000 59.18720 186 TRP L O 1
ATOM 2989 N N . GLU B 2 187 ? 103.95666 -64.70629 98.04067 1.000 59.78645 187 GLU L N 1
ATOM 2990 C CA . GLU B 2 187 ? 105.00847 -65.71049 98.14738 1.000 62.89529 187 GLU L CA 1
ATOM 2991 C C . GLU B 2 187 ? 104.62136 -66.87169 99.04989 1.000 64.91530 187 GLU L C 1
ATOM 2992 O O . GLU B 2 187 ? 105.44666 -67.76911 99.26984 1.000 62.96381 187 GLU L O 1
ATOM 2998 N N . ARG B 2 188 ? 103.39964 -66.85539 99.59057 1.000 61.77395 188 ARG L N 1
ATOM 2999 C CA . ARG B 2 188 ? 102.88270 -67.93785 100.41167 1.000 61.68906 188 ARG L CA 1
ATOM 3000 C C . ARG B 2 188 ? 102.15294 -68.99108 99.58360 1.000 63.80892 188 ARG L C 1
ATOM 3001 O O . ARG B 2 188 ? 101.93397 -70.10435 100.07155 1.000 70.91933 188 ARG L O 1
ATOM 3009 N N . HIS B 2 189 ? 101.81555 -68.68731 98.33219 1.000 60.68319 189 HIS L N 1
ATOM 3010 C CA . HIS B 2 189 ? 101.11277 -69.60940 97.44975 1.000 59.80519 189 HIS L CA 1
ATOM 3011 C C . HIS B 2 189 ? 101.92158 -69.75717 96.16638 1.000 61.18151 189 HIS L C 1
ATOM 3012 O O . HIS B 2 189 ? 102.76144 -68.91335 95.85068 1.000 64.14985 189 HIS L O 1
ATOM 3019 N N . SER B 2 190 ? 101.66824 -70.82887 95.41076 1.000 59.73569 190 SER L N 1
ATOM 3020 C CA . SER B 2 190 ? 102.52883 -71.14654 94.27285 1.000 57.25842 190 SER L CA 1
ATOM 3021 C C . SER B 2 190 ? 101.86423 -71.02158 92.91077 1.000 55.29605 190 SER L C 1
ATOM 3022 O O . SER B 2 190 ? 102.49531 -70.51063 91.97219 1.000 57.03927 190 SER L O 1
ATOM 3025 N N . SER B 2 191 ? 100.62611 -71.48144 92.75241 1.000 55.54320 191 SER L N 1
ATOM 3026 C CA . SER B 2 191 ? 99.97045 -71.53052 91.44860 1.000 57.24392 191 SER L CA 1
ATOM 3027 C C . SER B 2 191 ? 98.81286 -70.53781 91.38978 1.000 54.35287 191 SER L C 1
ATOM 3028 O O . SER B 2 191 ? 98.03861 -70.41381 92.34353 1.000 53.69105 191 SER L O 1
ATOM 3031 N N . TYR B 2 192 ? 98.72104 -69.80746 90.27813 1.000 52.74789 192 TYR L N 1
ATOM 3032 C CA . TYR B 2 192 ? 97.69737 -68.78912 90.08135 1.000 47.54081 192 TYR L CA 1
ATOM 3033 C C . TYR B 2 192 ? 97.03292 -69.00585 88.73132 1.000 46.58725 192 TYR L C 1
ATOM 3034 O O . TYR B 2 192 ? 97.72246 -69.24205 87.73171 1.000 44.27994 192 TYR L O 1
ATOM 3043 N N . SER B 2 193 ? 95.69853 -68.95648 88.70408 1.000 45.95457 193 SER L N 1
ATOM 3044 C CA . SER B 2 193 ? 94.96251 -69.22469 87.47440 1.000 46.75659 193 SER L CA 1
ATOM 3045 C C . SER B 2 193 ? 93.76869 -68.29212 87.33221 1.000 44.26966 193 SER L C 1
ATOM 3046 O O . SER B 2 193 ? 92.98769 -68.11861 88.26729 1.000 48.40797 193 SER L O 1
ATOM 3049 N N . CYS B 2 194 ? 93.62268 -67.72299 86.14933 1.000 44.69923 194 CYS L N 1
ATOM 3050 C CA . CYS B 2 194 ? 92.48652 -66.90583 85.76199 1.000 41.39217 194 CYS L CA 1
ATOM 3051 C C . CYS B 2 194 ? 91.62610 -67.70847 84.79621 1.000 42.02527 194 CYS L C 1
ATOM 3052 O O . CYS B 2 194 ? 92.10089 -68.11211 83.73505 1.000 45.18777 194 CYS L O 1
ATOM 3055 N N . GLN B 2 195 ? 90.38235 -67.96682 85.16366 1.000 48.22223 195 GLN L N 1
ATOM 3056 C CA . GLN B 2 195 ? 89.47844 -68.76845 84.34329 1.000 44.74331 195 GLN L CA 1
ATOM 3057 C C . GLN B 2 195 ? 88.36679 -67.87602 83.83624 1.000 45.51936 195 GLN L C 1
ATOM 3058 O O . GLN B 2 195 ? 87.55970 -67.36872 84.62179 1.000 47.98964 195 GLN L O 1
ATOM 3064 N N . VAL B 2 196 ? 88.33319 -67.68699 82.52632 1.000 44.91188 196 VAL L N 1
ATOM 3065 C CA . VAL B 2 196 ? 87.34651 -66.84906 81.86280 1.000 43.27603 196 VAL L CA 1
ATOM 3066 C C . VAL B 2 196 ? 86.34811 -67.76556 81.17621 1.000 47.90565 196 VAL L C 1
ATOM 3067 O O . VAL B 2 196 ? 86.74275 -68.64178 80.40030 1.000 50.99752 196 VAL L O 1
ATOM 3071 N N . THR B 2 197 ? 85.06182 -67.56367 81.44015 1.000 46.87839 197 THR L N 1
ATOM 3072 C CA . THR B 2 197 ? 84.01795 -68.38302 80.84132 1.000 46.69000 197 THR L CA 1
ATOM 3073 C C . THR B 2 197 ? 83.17068 -67.54210 79.89183 1.000 53.96898 197 THR L C 1
ATOM 3074 O O . THR B 2 197 ? 82.56886 -66.53839 80.30474 1.000 53.10073 197 THR L O 1
ATOM 3078 N N . HIS B 2 198 ? 83.11678 -67.95836 78.62523 1.000 54.24908 198 HIS L N 1
ATOM 3079 C CA . HIS B 2 198 ? 82.35873 -67.26248 77.58811 1.000 53.50754 198 HIS L CA 1
ATOM 3080 C C . HIS B 2 198 ? 81.45264 -68.25983 76.88540 1.000 58.56965 198 HIS L C 1
ATOM 3081 O O . HIS B 2 198 ? 81.93945 -69.24209 76.31143 1.000 62.79307 198 HIS L O 1
ATOM 3088 N N . GLU B 2 199 ? 80.14619 -68.01831 76.94150 1.000 60.86394 199 GLU L N 1
ATOM 3089 C CA . GLU B 2 199 ? 79.15727 -68.87936 76.29912 1.000 59.79363 199 GLU L CA 1
ATOM 3090 C C . GLU B 2 199 ? 79.44804 -70.36019 76.53719 1.000 58.20314 199 GLU L C 1
ATOM 3091 O O . GLU B 2 199 ? 79.57949 -71.15612 75.60549 1.000 61.63294 199 GLU L O 1
ATOM 3097 N N . GLY B 2 200 ? 79.61023 -70.71832 77.80752 1.000 53.96234 200 GLY L N 1
ATOM 3098 C CA . GLY B 2 200 ? 79.71942 -72.10504 78.20610 1.000 59.52031 200 GLY L CA 1
ATOM 3099 C C . GLY B 2 200 ? 81.10420 -72.73153 78.17125 1.000 61.15816 200 GLY L C 1
ATOM 3100 O O . GLY B 2 200 ? 81.30885 -73.76058 78.82885 1.000 59.50814 200 GLY L O 1
ATOM 3101 N N . HIS B 2 201 ? 82.07076 -72.15914 77.45573 1.000 62.62464 201 HIS L N 1
ATOM 3102 C CA . HIS B 2 201 ? 83.40111 -72.75380 77.39114 1.000 58.74954 201 HIS L CA 1
ATOM 3103 C C . HIS B 2 201 ? 84.35639 -71.91198 78.22725 1.000 59.51587 201 HIS L C 1
ATOM 3104 O O . HIS B 2 201 ? 84.24096 -70.68074 78.27029 1.000 58.58929 201 HIS L O 1
ATOM 3111 N N . THR B 2 202 ? 85.28291 -72.58107 78.90908 1.000 58.59459 202 THR L N 1
ATOM 3112 C CA . THR B 2 202 ? 86.26092 -71.92563 79.76191 1.000 51.97396 202 THR L CA 1
ATOM 3113 C C . THR B 2 202 ? 87.62995 -72.00419 79.11897 1.000 53.75068 202 THR L C 1
ATOM 3114 O O . THR B 2 202 ? 88.10040 -73.09793 78.78769 1.000 59.83761 202 THR L O 1
ATOM 3118 N N . VAL B 2 203 ? 88.28226 -70.85392 78.98749 1.000 50.67325 203 VAL L N 1
ATOM 3119 C CA . VAL B 2 203 ? 89.69066 -70.78272 78.62663 1.000 50.49934 203 VAL L CA 1
ATOM 3120 C C . VAL B 2 203 ? 90.43094 -70.27044 79.84751 1.000 47.21865 203 VAL L C 1
ATOM 3121 O O . VAL B 2 203 ? 89.97917 -69.32395 80.49926 1.000 47.48636 203 VAL L O 1
ATOM 3125 N N . GLU B 2 204 ? 91.53461 -70.93066 80.18009 1.000 47.03769 204 GLU L N 1
ATOM 3126 C CA . GLU B 2 204 ? 92.27670 -70.71273 81.41012 1.000 46.85190 204 GLU L CA 1
ATOM 3127 C C . GLU B 2 204 ? 93.70945 -70.33165 81.08166 1.000 45.33378 204 GLU L C 1
ATOM 3128 O O . GLU B 2 204 ? 94.27499 -70.81403 80.10396 1.000 50.29969 204 GLU L O 1
ATOM 3134 N N . LYS B 2 205 ? 94.26170 -69.39603 81.84253 1.000 44.34440 205 LYS L N 1
ATOM 3135 C CA . LYS B 2 205 ? 95.68801 -69.11145 81.81275 1.000 43.54603 205 LYS L CA 1
ATOM 3136 C C . LYS B 2 205 ? 96.21725 -69.20333 83.23637 1.000 43.45062 205 LYS L C 1
ATOM 3137 O O . LYS B 2 205 ? 95.59111 -68.67907 84.15821 1.000 47.43982 205 LYS L O 1
ATOM 3143 N N . SER B 2 206 ? 97.35345 -69.87595 83.41495 1.000 46.78855 206 SER L N 1
ATOM 3144 C CA . SER B 2 206 ? 97.95824 -70.13728 84.71602 1.000 43.47657 206 SER L CA 1
ATOM 3145 C C . SER B 2 206 ? 99.39314 -69.64033 84.76350 1.000 44.29276 206 SER L C 1
ATOM 3146 O O . SER B 2 206 ? 100.01273 -69.36283 83.73186 1.000 46.15269 206 SER L O 1
ATOM 3149 N N . LEU B 2 207 ? 99.91709 -69.53711 85.98308 1.000 45.43190 207 LEU L N 1
ATOM 3150 C CA . LEU B 2 207 ? 101.32963 -69.24102 86.17846 1.000 44.47667 207 LEU L CA 1
ATOM 3151 C C . LEU B 2 207 ? 101.74956 -69.74132 87.55168 1.000 49.38483 207 LEU L C 1
ATOM 3152 O O . LEU B 2 207 ? 100.91818 -69.90896 88.45406 1.000 50.69722 207 LEU L O 1
ATOM 3157 N N . SER B 2 208 ? 103.05529 -70.00111 87.67935 1.000 49.04759 208 SER L N 1
ATOM 3158 C CA . SER B 2 208 ? 103.74852 -70.28812 88.93233 1.000 56.18486 208 SER L CA 1
ATOM 3159 C C . SER B 2 208 ? 104.84588 -69.24502 89.14168 1.000 57.84906 208 SER L C 1
ATOM 3160 O O . SER B 2 208 ? 105.26817 -68.57387 88.19558 1.000 59.65849 208 SER L O 1
ATOM 3163 N N . ARG B 2 209 ? 105.33852 -69.10236 90.37421 1.000 55.97715 209 ARG L N 1
ATOM 3164 C CA . ARG B 2 209 ? 106.50224 -68.23083 90.56778 1.000 60.21229 209 ARG L CA 1
ATOM 3165 C C . ARG B 2 209 ? 107.77748 -69.05242 90.36736 1.000 67.32886 209 ARG L C 1
ATOM 3166 O O . ARG B 2 209 ? 108.48203 -69.42267 91.31103 1.000 64.68610 209 ARG L O 1
ATOM 3174 N N . ALA B 2 210 ? 108.07108 -69.33689 89.09580 1.000 69.18613 210 ALA L N 1
ATOM 3175 C CA . ALA B 2 210 ? 109.25971 -70.08851 88.69126 1.000 63.79030 210 ALA L CA 1
ATOM 3176 C C . ALA B 2 210 ? 109.48226 -69.93763 87.19034 1.000 59.83782 210 ALA L C 1
ATOM 3177 O O . ALA B 2 210 ? 108.55516 -69.60216 86.45713 1.000 58.58530 210 ALA L O 1
ATOM 3187 N N . VAL C 1 2 ? 45.23585 6.22765 57.08772 1.000 52.60575 2 VAL I N 1
ATOM 3188 C CA . VAL C 1 2 ? 45.73621 5.68033 58.34079 1.000 45.54232 2 VAL I CA 1
ATOM 3189 C C . VAL C 1 2 ? 45.33971 6.68194 59.41225 1.000 45.44679 2 VAL I C 1
ATOM 3190 O O . VAL C 1 2 ? 45.48878 7.88966 59.20867 1.000 46.49187 2 VAL I O 1
ATOM 3194 N N . GLN C 1 3 ? 44.85594 6.20416 60.55755 1.000 43.66451 3 GLN I N 1
ATOM 3195 C CA . GLN C 1 3 ? 44.58860 7.09219 61.68220 1.000 45.47483 3 GLN I CA 1
ATOM 3196 C C . GLN C 1 3 ? 44.98161 6.39801 62.98220 1.000 45.70768 3 GLN I C 1
ATOM 3197 O O . GLN C 1 3 ? 44.63413 5.23057 63.20250 1.000 44.49718 3 GLN I O 1
ATOM 3203 N N . LEU C 1 4 ? 45.70760 7.12420 63.83386 1.000 40.82133 4 LEU I N 1
ATOM 3204 C CA . LEU C 1 4 ? 46.02348 6.71113 65.19672 1.000 42.69373 4 LEU I CA 1
ATOM 3205 C C . LEU C 1 4 ? 45.35590 7.67397 66.16327 1.000 41.11715 4 LEU I C 1
ATOM 3206 O O . LEU C 1 4 ? 45.56690 8.88138 66.07053 1.000 42.82379 4 LEU I O 1
ATOM 3211 N N . LYS C 1 5 ? 44.56450 7.16085 67.09345 1.000 40.38109 5 LYS I N 1
ATOM 3212 C CA . LYS C 1 5 ? 43.88403 8.03473 68.03654 1.000 44.07822 5 LYS I CA 1
ATOM 3213 C C . LYS C 1 5 ? 44.20884 7.57042 69.44484 1.000 47.13714 5 LYS I C 1
ATOM 3214 O O . LYS C 1 5 ? 43.84230 6.45583 69.82930 1.000 50.11508 5 LYS I O 1
ATOM 3220 N N . GLU C 1 6 ? 44.90172 8.41140 70.20968 1.000 46.74223 6 GLU I N 1
ATOM 3221 C CA . GLU C 1 6 ? 45.15038 8.11718 71.61606 1.000 46.00681 6 GLU I CA 1
ATOM 3222 C C . GLU C 1 6 ? 43.99042 8.62443 72.46088 1.000 45.31505 6 GLU I C 1
ATOM 3223 O O . GLU C 1 6 ? 43.45164 9.70401 72.21787 1.000 42.53477 6 GLU I O 1
ATOM 3229 N N . SER C 1 7 ? 43.57868 7.81470 73.42435 1.000 47.46816 7 SER I N 1
ATOM 3230 C CA . SER C 1 7 ? 42.52275 8.18282 74.34761 1.000 46.16531 7 SER I CA 1
ATOM 3231 C C . SER C 1 7 ? 42.93553 7.80603 75.76604 1.000 55.35669 7 SER I C 1
ATOM 3232 O O . SER C 1 7 ? 43.75972 6.90363 75.97983 1.000 52.42738 7 SER I O 1
ATOM 3235 N N . GLY C 1 8 ? 42.40425 8.55252 76.73529 1.000 56.51904 8 GLY I N 1
ATOM 3236 C CA . GLY C 1 8 ? 42.71289 8.30250 78.11968 1.000 55.86508 8 GLY I CA 1
ATOM 3237 C C . GLY C 1 8 ? 42.18285 9.38472 79.02940 1.000 55.09604 8 GLY I C 1
ATOM 3238 O O . GLY C 1 8 ? 41.63917 10.40283 78.57905 1.000 54.37500 8 GLY I O 1
ATOM 3239 N N . PRO C 1 9 ? 42.35404 9.18947 80.33681 1.000 57.17257 9 PRO I N 1
ATOM 3240 C CA . PRO C 1 9 ? 41.84371 10.17144 81.29332 1.000 57.31213 9 PRO I CA 1
ATOM 3241 C C . PRO C 1 9 ? 42.68025 11.43545 81.22622 1.000 59.65334 9 PRO I C 1
ATOM 3242 O O . PRO C 1 9 ? 43.85011 11.40966 80.84094 1.000 62.29949 9 PRO I O 1
ATOM 3246 N N . GLY C 1 10 ? 42.05439 12.55813 81.56447 1.000 61.02431 10 GLY I N 1
ATOM 3247 C CA . GLY C 1 10 ? 42.72953 13.83910 81.47575 1.000 56.75120 10 GLY I CA 1
ATOM 3248 C C . GLY C 1 10 ? 43.65390 14.07669 82.65069 1.000 58.91022 10 GLY I C 1
ATOM 3249 O O . GLY C 1 10 ? 44.76316 14.60817 82.50358 1.000 57.42153 10 GLY I O 1
ATOM 3250 N N . LEU C 1 11 ? 43.20864 13.63250 83.82371 1.000 57.75647 11 LEU I N 1
ATOM 3251 C CA . LEU C 1 11 ? 43.87177 13.90892 85.08622 1.000 58.16088 11 LEU I CA 1
ATOM 3252 C C . LEU C 1 11 ? 44.11255 12.61037 85.82650 1.000 61.67461 11 LEU I C 1
ATOM 3253 O O . LEU C 1 11 ? 43.18420 11.81988 86.01788 1.000 66.63997 11 LEU I O 1
ATOM 3258 N N . VAL C 1 12 ? 45.34877 12.39690 86.24963 1.000 57.49327 12 VAL I N 1
ATOM 3259 C CA . VAL C 1 12 ? 45.70663 11.20458 86.99384 1.000 62.09021 12 VAL I CA 1
ATOM 3260 C C . VAL C 1 12 ? 46.49111 11.64678 88.21732 1.000 69.20861 12 VAL I C 1
ATOM 3261 O O . VAL C 1 12 ? 47.32023 12.56224 88.14112 1.000 68.30840 12 VAL I O 1
ATOM 3265 N N . GLN C 1 13 ? 46.21346 11.00030 89.35198 1.000 72.49851 13 GLN I N 1
ATOM 3266 C CA . GLN C 1 13 ? 46.72184 11.34532 90.67248 1.000 72.66885 13 GLN I CA 1
ATOM 3267 C C . GLN C 1 13 ? 48.07476 10.68775 90.89999 1.000 74.19337 13 GLN I C 1
ATOM 3268 O O . GLN C 1 13 ? 48.25406 9.51972 90.55136 1.000 77.15041 13 GLN I O 1
ATOM 3274 N N . PRO C 1 14 ? 49.02897 11.38498 91.51459 1.000 72.04403 14 PRO I N 1
ATOM 3275 C CA . PRO C 1 14 ? 50.34914 10.78349 91.72381 1.000 76.33041 14 PRO I CA 1
ATOM 3276 C C . PRO C 1 14 ? 50.22587 9.46473 92.46889 1.000 85.17795 14 PRO I C 1
ATOM 3277 O O . PRO C 1 14 ? 49.36779 9.30646 93.34288 1.000 88.65886 14 PRO I O 1
ATOM 3281 N N . SER C 1 15 ? 51.04652 8.49239 92.06530 1.000 82.19100 15 SER I N 1
ATOM 3282 C CA . SER C 1 15 ? 51.02126 7.14470 92.63004 1.000 85.61854 15 SER I CA 1
ATOM 3283 C C . SER C 1 15 ? 49.75104 6.38141 92.26561 1.000 88.43978 15 SER I C 1
ATOM 3284 O O . SER C 1 15 ? 49.38165 5.43035 92.95398 1.000 92.23870 15 SER I O 1
ATOM 3287 N N . GLN C 1 16 ? 49.02053 6.82775 91.24842 1.000 89.14606 16 GLN I N 1
ATOM 3288 C CA . GLN C 1 16 ? 47.96286 6.02407 90.65298 1.000 90.96212 16 GLN I CA 1
ATOM 3289 C C . GLN C 1 16 ? 48.54334 5.26041 89.45790 1.000 91.23962 16 GLN I C 1
ATOM 3290 O O . GLN C 1 16 ? 49.76186 5.12928 89.31245 1.000 89.34980 16 GLN I O 1
ATOM 3296 N N . THR C 1 17 ? 47.68726 4.68166 88.62273 1.000 85.50682 17 THR I N 1
ATOM 3297 C CA . THR C 1 17 ? 48.14125 4.07576 87.38047 1.000 83.19122 17 THR I CA 1
ATOM 3298 C C . THR C 1 17 ? 47.48866 4.80166 86.21049 1.000 74.39377 17 THR I C 1
ATOM 3299 O O . THR C 1 17 ? 46.33665 5.24199 86.29377 1.000 68.82287 17 THR I O 1
ATOM 3303 N N . LEU C 1 18 ? 48.23387 4.92279 85.11964 1.000 72.03524 18 LEU I N 1
ATOM 3304 C CA . LEU C 1 18 ? 47.79845 5.67456 83.95389 1.000 67.16896 18 LEU I CA 1
ATOM 3305 C C . LEU C 1 18 ? 47.53790 4.69811 82.81905 1.000 60.73529 18 LEU I C 1
ATOM 3306 O O . LEU C 1 18 ? 48.45753 4.00506 82.37585 1.000 59.81688 18 LEU I O 1
ATOM 3311 N N . SER C 1 19 ? 46.29526 4.64793 82.35161 1.000 57.30664 19 SER I N 1
ATOM 3312 C CA . SER C 1 19 ? 45.89412 3.76570 81.26063 1.000 54.79341 19 SER I CA 1
ATOM 3313 C C . SER C 1 19 ? 45.58206 4.61503 80.03978 1.000 57.48555 19 SER I C 1
ATOM 3314 O O . SER C 1 19 ? 44.57264 5.32817 80.01979 1.000 60.23427 19 SER I O 1
ATOM 3317 N N . LEU C 1 20 ? 46.42979 4.52729 79.02118 1.000 54.84314 20 LEU I N 1
ATOM 3318 C CA . LEU C 1 20 ? 46.16027 5.15245 77.73723 1.000 52.35626 20 LEU I CA 1
ATOM 3319 C C . LEU C 1 20 ? 45.92317 4.08705 76.67465 1.000 49.46649 20 LEU I C 1
ATOM 3320 O O . LEU C 1 20 ? 46.54836 3.02262 76.67817 1.000 46.76053 20 LEU I O 1
ATOM 3325 N N . THR C 1 21 ? 45.07117 4.41439 75.71780 1.000 47.06348 21 THR I N 1
ATOM 3326 C CA . THR C 1 21 ? 44.76194 3.49805 74.63494 1.000 47.96179 21 THR I CA 1
ATOM 3327 C C . THR C 1 21 ? 44.98136 4.19281 73.30466 1.000 47.03132 21 THR I C 1
ATOM 3328 O O . THR C 1 21 ? 44.56185 5.33590 73.11256 1.000 47.90048 21 THR I O 1
ATOM 3332 N N . CYS C 1 22 ? 45.68410 3.51040 72.41524 1.000 47.74709 22 CYS I N 1
ATOM 3333 C CA . CYS C 1 22 ? 45.87864 3.93258 71.03882 1.000 44.31433 22 CYS I CA 1
ATOM 3334 C C . CYS C 1 22 ? 45.08166 3.01904 70.11964 1.000 44.90654 22 CYS I C 1
ATOM 3335 O O . CYS C 1 22 ? 45.25514 1.79363 70.16019 1.000 40.52165 22 CYS I O 1
ATOM 3338 N N . THR C 1 23 ? 44.20976 3.61046 69.30572 1.000 44.79549 23 THR I N 1
ATOM 3339 C CA . THR C 1 23 ? 43.37962 2.88017 68.35629 1.000 41.80412 23 THR I CA 1
ATOM 3340 C C . THR C 1 23 ? 43.89160 3.13347 66.94400 1.000 44.15015 23 THR I C 1
ATOM 3341 O O . THR C 1 23 ? 43.81042 4.26243 66.44980 1.000 46.16135 23 THR I O 1
ATOM 3345 N N . VAL C 1 24 ? 44.35051 2.08772 66.26812 1.000 43.42484 24 VAL I N 1
ATOM 3346 C CA . VAL C 1 24 ? 44.94510 2.25301 64.94841 1.000 44.56435 24 VAL I CA 1
ATOM 3347 C C . VAL C 1 24 ? 43.94298 1.81882 63.89090 1.000 43.46711 24 VAL I C 1
ATOM 3348 O O . VAL C 1 24 ? 43.20924 0.84062 64.06873 1.000 44.77468 24 VAL I O 1
ATOM 3352 N N . SER C 1 25 ? 43.87464 2.58561 62.81289 1.000 39.35550 25 SER I N 1
ATOM 3353 C CA . SER C 1 25 ? 43.00796 2.29372 61.69176 1.000 41.64160 25 SER I CA 1
ATOM 3354 C C . SER C 1 25 ? 43.82628 2.40437 60.42272 1.000 41.36832 25 SER I C 1
ATOM 3355 O O . SER C 1 25 ? 44.75832 3.20361 60.34364 1.000 42.08969 25 SER I O 1
ATOM 3358 N N . GLY C 1 26 ? 43.50099 1.57009 59.44763 1.000 41.11775 26 GLY I N 1
ATOM 3359 C CA . GLY C 1 26 ? 44.18830 1.62486 58.18615 1.000 41.09818 26 GLY I CA 1
ATOM 3360 C C . GLY C 1 26 ? 45.54208 0.96335 58.19416 1.000 44.89263 26 GLY I C 1
ATOM 3361 O O . GLY C 1 26 ? 46.24522 1.02521 57.17443 1.000 43.64398 26 GLY I O 1
ATOM 3362 N N . LEU C 1 27 ? 45.93840 0.36662 59.32506 1.000 40.49506 27 LEU I N 1
ATOM 3363 C CA . LEU C 1 27 ? 47.17127 -0.39625 59.48743 1.000 41.30772 27 LEU I CA 1
ATOM 3364 C C . LEU C 1 27 ? 46.81489 -1.72038 60.12477 1.000 38.94226 27 LEU I C 1
ATOM 3365 O O 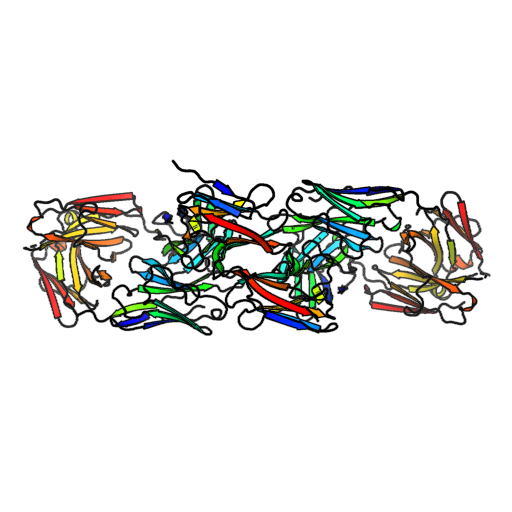. LEU C 1 27 ? 45.94356 -1.77943 60.99346 1.000 39.92828 27 LEU I O 1
ATOM 3370 N N . SER C 1 28 ? 47.50721 -2.77017 59.72811 1.000 39.15911 28 SER I N 1
ATOM 3371 C CA . SER C 1 28 ? 47.34895 -4.05602 60.38542 1.000 38.22884 28 SER I CA 1
ATOM 3372 C C . SER C 1 28 ? 48.32470 -4.12685 61.55354 1.000 40.99660 28 SER I C 1
ATOM 3373 O O . SER C 1 28 ? 49.54660 -4.12587 61.34909 1.000 38.01256 28 SER I O 1
ATOM 3376 N N . LEU C 1 29 ? 47.78463 -4.17591 62.78016 1.000 40.84385 29 LEU I N 1
ATOM 3377 C CA . LEU C 1 29 ? 48.63107 -4.16602 63.97233 1.000 37.22237 29 LEU I CA 1
ATOM 3378 C C . LEU C 1 29 ? 49.60407 -5.33670 64.00554 1.000 41.31859 29 LEU I C 1
ATOM 3379 O O . LEU C 1 29 ? 50.72341 -5.19338 64.50976 1.000 45.94792 29 LEU I O 1
ATOM 3384 N N . THR C 1 30 ? 49.22560 -6.49134 63.45593 1.000 39.59247 30 THR I N 1
ATOM 3385 C CA . THR C 1 30 ? 50.13015 -7.63090 63.51774 1.000 36.65312 30 THR I CA 1
ATOM 3386 C C . THR C 1 30 ? 51.34164 -7.47496 62.61603 1.000 42.03524 30 THR I C 1
ATOM 3387 O O . THR C 1 30 ? 52.28397 -8.27238 62.73426 1.000 47.64382 30 THR I O 1
ATOM 3391 N N . ASN C 1 31 ? 51.32880 -6.52079 61.68785 1.000 36.97839 31 ASN I N 1
ATOM 3392 C CA . ASN C 1 31 ? 52.46116 -6.30780 60.79787 1.000 36.55466 31 ASN I CA 1
ATOM 3393 C C . ASN C 1 31 ? 53.21573 -5.04099 61.12661 1.000 36.75843 31 ASN I C 1
ATOM 3394 O O . ASN C 1 31 ? 54.09993 -4.64242 60.35976 1.000 35.35385 31 ASN I O 1
ATOM 3399 N N . ASN C 1 32 ? 52.87443 -4.37830 62.22124 1.000 35.60676 32 ASN I N 1
ATOM 3400 C CA . ASN C 1 32 ? 53.44423 -3.07577 62.49795 1.000 37.32269 32 ASN I CA 1
ATOM 3401 C C . ASN C 1 32 ? 53.82197 -2.96826 63.95222 1.000 37.22168 32 ASN I C 1
ATOM 3402 O O . ASN C 1 32 ? 53.36350 -3.73465 64.79951 1.000 39.60354 32 ASN I O 1
ATOM 3407 N N . ILE C 1 33 ? 54.62259 -1.95691 64.23017 1.000 38.00669 33 ILE I N 1
ATOM 3408 C CA . ILE C 1 33 ? 54.98280 -1.61141 65.57604 1.000 37.13854 33 ILE I CA 1
ATOM 3409 C C . ILE C 1 33 ? 54.15825 -0.39941 65.95860 1.000 37.98854 33 ILE I C 1
ATOM 3410 O O . ILE C 1 33 ? 53.63033 0.31780 65.10536 1.000 39.79846 33 ILE I O 1
ATOM 3415 N N . VAL C 1 34 ? 54.06858 -0.14238 67.26020 1.000 42.71647 34 VAL I N 1
ATOM 3416 C CA . VAL C 1 34 ? 53.46351 1.08152 67.77534 1.000 38.33737 34 VAL I CA 1
ATOM 3417 C C . VAL C 1 34 ? 54.35143 1.61652 68.89173 1.000 42.65526 34 VAL I C 1
ATOM 3418 O O . VAL C 1 34 ? 54.57568 0.91854 69.88840 1.000 43.98949 34 VAL I O 1
ATOM 3422 N N . SER C 1 35 ? 54.86918 2.84153 68.71978 1.000 39.23241 35 SER I N 1
ATOM 3423 C CA . SER C 1 35 ? 55.63347 3.53957 69.74554 1.000 40.80937 35 SER I CA 1
ATOM 3424 C C . SER C 1 35 ? 54.79240 4.56676 70.48241 1.000 40.34512 35 SER I C 1
ATOM 3425 O O . SER C 1 35 ? 53.87183 5.16683 69.92732 1.000 40.67569 35 SER I O 1
ATOM 3428 N N . TRP C 1 36 ? 55.16374 4.79183 71.73721 1.000 45.17145 36 TRP I N 1
ATOM 3429 C CA . TRP C 1 36 ? 54.62193 5.85379 72.56880 1.000 43.86072 36 TRP I CA 1
ATOM 3430 C C . TRP C 1 36 ? 55.71230 6.89363 72.77041 1.000 44.85425 36 TRP I C 1
ATOM 3431 O O . TRP C 1 36 ? 56.83396 6.55638 73.16095 1.000 45.96218 36 TRP I O 1
ATOM 3442 N N . ILE C 1 37 ? 55.38465 8.14140 72.46673 1.000 44.62932 37 ILE I N 1
ATOM 3443 C CA . ILE C 1 37 ? 56.28488 9.28105 72.55634 1.000 42.85601 37 ILE I CA 1
ATOM 3444 C C . ILE C 1 37 ? 55.57123 10.31315 73.40762 1.000 45.87077 37 ILE I C 1
ATOM 3445 O O . ILE C 1 37 ? 54.35112 10.48480 73.29065 1.000 45.86848 37 ILE I O 1
ATOM 3450 N N . ARG C 1 38 ? 56.29950 10.95956 74.30384 1.000 48.83334 38 ARG I N 1
ATOM 3451 C CA . ARG C 1 38 ? 55.66509 11.93795 75.17116 1.000 48.05966 38 ARG I CA 1
ATOM 3452 C C . ARG C 1 38 ? 56.42091 13.25032 75.10434 1.000 48.68432 38 ARG I C 1
ATOM 3453 O O . ARG C 1 38 ? 57.62239 13.27924 74.80648 1.000 44.37201 38 ARG I O 1
ATOM 3461 N N . GLN C 1 39 ? 55.69006 14.32937 75.38949 1.000 47.40644 39 GLN I N 1
ATOM 3462 C CA . GLN C 1 39 ? 56.20840 15.69323 75.30941 1.000 50.06516 39 GLN I CA 1
ATOM 3463 C C . GLN C 1 39 ? 55.74519 16.49020 76.52347 1.000 48.56351 39 GLN I C 1
ATOM 3464 O O . GLN C 1 39 ? 54.57400 16.89078 76.59892 1.000 48.66084 39 GLN I O 1
ATOM 3470 N N . PRO C 1 40 ? 56.61552 16.70815 77.50713 1.000 51.49141 40 PRO I N 1
ATOM 3471 C CA . PRO C 1 40 ? 56.27594 17.64482 78.57082 1.000 53.95843 40 PRO I CA 1
ATOM 3472 C C . PRO C 1 40 ? 56.04892 19.02355 77.98898 1.000 52.49044 40 PRO I C 1
ATOM 3473 O O . PRO C 1 40 ? 56.65825 19.39115 76.96724 1.000 55.98034 40 PRO I O 1
ATOM 3477 N N . PRO C 1 41 ? 55.20123 19.83535 78.62042 1.000 51.97947 41 PRO I N 1
ATOM 3478 C CA . PRO C 1 41 ? 54.87595 21.16088 78.06738 1.000 51.20164 41 PRO I CA 1
ATOM 3479 C C . PRO C 1 41 ? 56.10784 22.04135 77.86974 1.000 50.51012 41 PRO I C 1
ATOM 3480 O O . PRO C 1 41 ? 57.04465 22.03189 78.66919 1.000 54.89270 41 PRO I O 1
ATOM 3484 N N . GLY C 1 42 ? 56.14086 22.72959 76.73275 1.000 52.70158 42 GLY I N 1
ATOM 3485 C CA . GLY C 1 42 ? 57.24891 23.57785 76.36277 1.000 49.91737 42 GLY I CA 1
ATOM 3486 C C . GLY C 1 42 ? 58.52977 22.84542 76.03877 1.000 56.51909 42 GLY I C 1
ATOM 3487 O O . GLY C 1 42 ? 59.51198 23.49260 75.66058 1.000 62.51267 42 GLY I O 1
ATOM 3488 N N . LYS C 1 43 ? 58.54656 21.52215 76.13105 1.000 57.31379 43 LYS I N 1
ATOM 3489 C CA . LYS C 1 43 ? 59.75529 20.72465 75.98189 1.000 53.49880 43 LYS I CA 1
ATOM 3490 C C . LYS C 1 43 ? 59.71094 19.88217 74.70772 1.000 52.78883 43 LYS I C 1
ATOM 3491 O O . LYS C 1 43 ? 58.77864 19.97195 73.90147 1.000 51.06127 43 LYS I O 1
ATOM 3497 N N . GLY C 1 44 ? 60.74605 19.04673 74.54370 1.000 49.27376 44 GLY I N 1
ATOM 3498 C CA . GLY C 1 44 ? 60.92346 18.23360 73.36087 1.000 44.98417 44 GLY I CA 1
ATOM 3499 C C . GLY C 1 44 ? 60.40661 16.80990 73.52317 1.000 47.11024 44 GLY I C 1
ATOM 3500 O O . GLY C 1 44 ? 59.94812 16.39002 74.58061 1.000 48.90670 44 GLY I O 1
ATOM 3501 N N . LEU C 1 45 ? 60.48997 16.06169 72.42829 1.000 47.67369 45 LEU I N 1
ATOM 3502 C CA . LEU C 1 45 ? 59.92833 14.71421 72.38093 1.000 49.35214 45 LEU I CA 1
ATOM 3503 C C . LEU C 1 45 ? 60.83085 13.69807 73.06677 1.000 48.46309 45 LEU I C 1
ATOM 3504 O O . LEU C 1 45 ? 62.04671 13.70072 72.87327 1.000 52.17882 45 LEU I O 1
ATOM 3509 N N . GLU C 1 46 ? 60.22558 12.80064 73.83840 1.000 45.84547 46 GLU I N 1
ATOM 3510 C CA . GLU C 1 46 ? 60.95514 11.72323 74.49722 1.000 48.18625 46 GLU I CA 1
ATOM 3511 C C . GLU C 1 46 ? 60.31666 10.39708 74.11393 1.000 46.92692 46 GLU I C 1
ATOM 3512 O O . GLU C 1 46 ? 59.13717 10.16729 74.39347 1.000 48.89289 46 GLU I O 1
ATOM 3518 N N . TRP C 1 47 ? 61.07869 9.53466 73.45959 1.000 47.88659 47 TRP I N 1
ATOM 3519 C CA . TRP C 1 47 ? 60.55757 8.22088 73.11276 1.000 45.93651 47 TRP I CA 1
ATOM 3520 C C . TRP C 1 47 ? 60.46005 7.35776 74.36306 1.000 49.35164 47 TRP I C 1
ATOM 3521 O O . TRP C 1 47 ? 61.40594 7.29322 75.15074 1.000 53.67888 47 TRP I O 1
ATOM 3532 N N . MET C 1 48 ? 59.33155 6.67612 74.54039 1.000 47.55008 48 MET I N 1
ATOM 3533 C CA . MET C 1 48 ? 59.06196 5.93827 75.77103 1.000 49.38587 48 MET I CA 1
ATOM 3534 C C . MET C 1 48 ? 59.19371 4.43425 75.63849 1.000 51.60125 48 MET I C 1
ATOM 3535 O O . MET C 1 48 ? 59.69968 3.78813 76.55233 1.000 53.45242 48 MET I O 1
ATOM 3540 N N . GLY C 1 49 ? 58.72999 3.85603 74.53993 1.000 50.57234 49 GLY I N 1
ATOM 3541 C CA . GLY C 1 49 ? 58.69117 2.41039 74.41257 1.000 48.54745 49 GLY I CA 1
ATOM 3542 C C . GLY C 1 49 ? 58.02329 2.03856 73.11242 1.000 44.11008 49 GLY I C 1
ATOM 3543 O O . GLY C 1 49 ? 57.43594 2.87826 72.42757 1.000 43.81990 49 GLY I O 1
ATOM 3544 N N . VAL C 1 50 ? 58.17065 0.76826 72.75540 1.000 45.90099 50 VAL I N 1
ATOM 3545 C CA . VAL C 1 50 ? 57.63298 0.22875 71.51452 1.000 42.79497 50 VAL I CA 1
ATOM 3546 C C . VAL C 1 50 ? 57.17209 -1.19388 71.76216 1.000 40.01108 50 VAL I C 1
ATOM 3547 O O . VAL C 1 50 ? 57.81320 -1.93931 72.50527 1.000 42.30576 50 VAL I O 1
ATOM 3551 N N . ILE C 1 51 ? 56.06951 -1.57812 71.13256 1.000 40.83111 51 ILE I N 1
ATOM 3552 C CA . ILE C 1 51 ? 55.67269 -2.97707 71.02372 1.000 39.98948 51 ILE I CA 1
ATOM 3553 C C . ILE C 1 51 ? 55.92286 -3.42023 69.58125 1.000 42.29772 51 ILE I C 1
ATOM 3554 O O . ILE C 1 51 ? 55.33767 -2.87566 68.63092 1.000 39.75308 51 ILE I O 1
ATOM 3559 N N . TRP C 1 52 ? 56.80795 -4.39989 69.41867 1.000 41.25889 52 TRP I N 1
ATOM 3560 C CA . TRP C 1 52 ? 57.27585 -4.77268 68.09510 1.000 39.87205 52 TRP I CA 1
ATOM 3561 C C . TRP C 1 52 ? 56.19367 -5.55536 67.35411 1.000 41.74013 52 TRP I C 1
ATOM 3562 O O . TRP C 1 52 ? 55.14674 -5.92578 67.91799 1.000 38.98494 52 TRP I O 1
ATOM 3573 N N . SER C 1 53 ? 56.45251 -5.80157 66.06095 1.000 37.79509 53 SER I N 1
ATOM 3574 C CA . SER C 1 53 ? 55.44076 -6.45108 65.23247 1.000 41.99207 53 SER I CA 1
ATOM 3575 C C . SER C 1 53 ? 55.02629 -7.79508 65.79666 1.000 42.64439 53 SER I C 1
ATOM 3576 O O . SER C 1 53 ? 53.90470 -8.24906 65.52446 1.000 41.29235 53 SER I O 1
ATOM 3579 N N . ASN C 1 54 ? 55.88230 -8.39657 66.63010 1.000 40.63446 54 ASN I N 1
ATOM 3580 C CA . ASN C 1 54 ? 55.69035 -9.73661 67.15945 1.000 41.13362 54 ASN I CA 1
ATOM 3581 C C . ASN C 1 54 ? 55.26192 -9.75105 68.61790 1.000 46.95227 54 ASN I C 1
ATOM 3582 O O . ASN C 1 54 ? 55.42563 -10.78023 69.27382 1.000 49.58845 54 ASN I O 1
ATOM 3587 N N . GLY C 1 55 ? 54.80439 -8.61817 69.17168 1.000 44.30941 55 GLY I N 1
ATOM 3588 C CA . GLY C 1 55 ? 54.28777 -8.59841 70.52761 1.000 39.38159 55 GLY I CA 1
ATOM 3589 C C . GLY C 1 55 ? 55.32895 -8.40725 71.61570 1.000 43.61378 55 GLY I C 1
ATOM 3590 O O . GLY C 1 55 ? 54.95513 -8.13396 72.76791 1.000 43.61579 55 GLY I O 1
ATOM 3591 N N . GLY C 1 56 ? 56.62174 -8.52739 71.29739 1.000 39.42706 56 GLY I N 1
ATOM 3592 C CA . GLY C 1 56 ? 57.65294 -8.17179 72.25334 1.000 40.17147 56 GLY I CA 1
ATOM 3593 C C . GLY C 1 56 ? 57.66879 -6.67141 72.49746 1.000 43.48640 56 GLY I C 1
ATOM 3594 O O . GLY C 1 56 ? 56.92878 -5.90832 71.87998 1.000 45.84725 56 GLY I O 1
ATOM 3595 N N . THR C 1 57 ? 58.50842 -6.23327 73.44318 1.000 45.61731 57 THR I N 1
ATOM 3596 C CA . THR C 1 57 ? 58.55444 -4.83020 73.84086 1.000 40.69731 57 THR I CA 1
ATOM 3597 C C . THR C 1 57 ? 59.97989 -4.40301 74.15879 1.000 45.81010 57 THR I C 1
ATOM 3598 O O . THR C 1 57 ? 60.84491 -5.22243 74.48324 1.000 49.50873 57 THR I O 1
ATOM 3602 N N . ASP C 1 58 ? 60.21628 -3.09580 74.05456 1.000 42.88880 58 ASP I N 1
ATOM 3603 C CA . ASP C 1 58 ? 61.40413 -2.49907 74.64018 1.000 45.64160 58 ASP I CA 1
ATOM 3604 C C . ASP C 1 58 ? 61.05699 -1.09335 75.10778 1.000 50.26572 58 ASP I C 1
ATOM 3605 O O . ASP C 1 58 ? 60.08611 -0.49399 74.64771 1.000 52.72348 58 ASP I O 1
ATOM 3610 N N . TYR C 1 59 ? 61.82997 -0.58493 76.06215 1.000 50.28657 59 TYR I N 1
ATOM 3611 C CA . TYR C 1 59 ? 61.48531 0.66870 76.70652 1.000 50.01094 59 TYR I CA 1
ATOM 3612 C C . TYR C 1 59 ? 62.70877 1.56432 76.84257 1.000 55.79947 59 TYR I C 1
ATOM 3613 O O . TYR C 1 59 ? 63.84935 1.13244 76.67292 1.000 56.74574 59 TYR I O 1
ATOM 3622 N N . ASN C 1 60 ? 62.43994 2.84353 77.08575 1.000 58.04898 60 ASN I N 1
ATOM 3623 C CA . ASN C 1 60 ? 63.47584 3.79051 77.47250 1.000 63.59595 60 ASN I CA 1
ATOM 3624 C C . ASN C 1 60 ? 63.96170 3.48916 78.88975 1.000 71.53331 60 ASN I C 1
ATOM 3625 O O . ASN C 1 60 ? 63.15750 3.27490 79.80318 1.000 72.35917 60 ASN I O 1
ATOM 3630 N N . SER C 1 61 ? 65.28358 3.46427 79.07262 1.000 74.60635 61 SER I N 1
ATOM 3631 C CA . SER C 1 61 ? 65.85796 3.14672 80.37576 1.000 76.70325 61 SER I CA 1
ATOM 3632 C C . SER C 1 61 ? 65.53969 4.20114 81.43906 1.000 82.43112 61 SER I C 1
ATOM 3633 O O . SER C 1 61 ? 65.75398 3.94475 82.62865 1.000 86.44764 61 SER I O 1
ATOM 3636 N N . ALA C 1 62 ? 65.04629 5.37470 81.05445 1.000 79.46188 62 ALA I N 1
ATOM 3637 C CA . ALA C 1 62 ? 64.70814 6.41230 82.01779 1.000 75.77850 62 ALA I CA 1
ATOM 3638 C C . ALA C 1 62 ? 63.28744 6.29091 82.56210 1.000 79.06938 62 ALA I C 1
ATOM 3639 O O . ALA C 1 62 ? 62.86411 7.14653 83.34401 1.000 82.20653 62 ALA I O 1
ATOM 3641 N N . ILE C 1 63 ? 62.52763 5.27697 82.15791 1.000 81.53821 63 ILE I N 1
ATOM 3642 C CA . ILE C 1 63 ? 61.19749 5.06889 82.72777 1.000 87.98779 63 ILE I CA 1
ATOM 3643 C C . ILE C 1 63 ? 60.94655 3.58567 82.96319 1.000 96.42704 63 ILE I C 1
ATOM 3644 O O . ILE C 1 63 ? 60.08569 3.21644 83.77537 1.000 100.16887 63 ILE I O 1
ATOM 3649 N N . LYS C 1 64 ? 61.75935 2.74630 82.30701 1.000 97.34200 64 LYS I N 1
ATOM 3650 C CA . LYS C 1 64 ? 61.70124 1.28226 82.27101 1.000 101.27120 64 LYS I CA 1
ATOM 3651 C C . LYS C 1 64 ? 60.88063 0.57558 83.35026 1.000 108.34863 64 LYS I C 1
ATOM 3652 O O . LYS C 1 64 ? 60.12956 -0.35784 83.04453 1.000 106.36050 64 LYS I O 1
ATOM 3658 N N . SER C 1 65 ? 61.01756 1.00035 84.60900 1.000 122.66968 65 SER I N 1
ATOM 3659 C CA . SER C 1 65 ? 60.38280 0.28629 85.71424 1.000 122.48745 65 SER I CA 1
ATOM 3660 C C . SER C 1 65 ? 58.86813 0.48809 85.74192 1.000 122.26810 65 SER I C 1
ATOM 3661 O O . SER C 1 65 ? 58.13291 -0.39211 86.20756 1.000 127.17801 65 SER I O 1
ATOM 3664 N N . ARG C 1 66 ? 58.38189 1.60333 85.20076 1.000 101.28460 66 ARG I N 1
ATOM 3665 C CA . ARG C 1 66 ? 56.98986 2.00882 85.32470 1.000 85.92905 66 ARG I CA 1
ATOM 3666 C C . ARG C 1 66 ? 56.17913 1.75489 84.06345 1.000 81.04368 66 ARG I C 1
ATOM 3667 O O . ARG C 1 66 ? 54.96806 1.97872 84.06193 1.000 79.06454 66 ARG I O 1
ATOM 3675 N N . LEU C 1 67 ? 56.81255 1.27283 83.00479 1.000 79.91902 67 LEU I N 1
ATOM 3676 C CA . LEU C 1 67 ? 56.19277 1.16612 81.69691 1.000 68.27378 67 LEU I CA 1
ATOM 3677 C C . LEU C 1 67 ? 55.73871 -0.25838 81.42283 1.000 66.75296 67 LEU I C 1
ATOM 3678 O O . LEU C 1 67 ? 56.45931 -1.21714 81.71586 1.000 70.15615 67 LEU I O 1
ATOM 3683 N N . SER C 1 68 ? 54.58298 -0.38881 80.78261 1.000 59.31296 68 SER I N 1
ATOM 3684 C CA . SER C 1 68 ? 54.08841 -1.69115 80.35997 1.000 52.48755 68 SER I CA 1
ATOM 3685 C C . SER C 1 68 ? 53.22766 -1.48622 79.12744 1.000 55.52541 68 SER I C 1
ATOM 3686 O O . SER C 1 68 ? 52.16101 -0.86647 79.22556 1.000 51.61979 68 SER I O 1
ATOM 3689 N N . ILE C 1 69 ? 53.65637 -2.03920 77.98750 1.000 54.56993 69 ILE I N 1
ATOM 3690 C CA . ILE C 1 69 ? 52.93476 -1.89091 76.72357 1.000 47.32158 69 ILE I CA 1
ATOM 3691 C C . ILE C 1 69 ? 52.39137 -3.24383 76.29511 1.000 44.01279 69 ILE I C 1
ATOM 3692 O O . ILE C 1 69 ? 53.11260 -4.24603 76.31346 1.000 47.74019 69 ILE I O 1
ATOM 3697 N N . THR C 1 70 ? 51.11427 -3.26936 75.92537 1.000 43.61698 70 THR I N 1
ATOM 3698 C CA . THR C 1 70 ? 50.43999 -4.45442 75.42489 1.000 41.79092 70 THR I CA 1
ATOM 3699 C C . THR C 1 70 ? 49.56469 -4.02554 74.26218 1.000 44.65759 70 THR I C 1
ATOM 3700 O O . THR C 1 70 ? 49.36846 -2.82742 74.02758 1.000 45.07179 70 THR I O 1
ATOM 3704 N N . ARG C 1 71 ? 48.94668 -5.00894 73.60306 1.000 42.96123 71 ARG I N 1
ATOM 3705 C CA . ARG C 1 71 ? 48.09878 -4.75941 72.44722 1.000 41.95410 71 ARG I CA 1
ATOM 3706 C C . ARG C 1 71 ? 47.02466 -5.83467 72.36330 1.000 45.21812 71 ARG I C 1
ATOM 3707 O O . ARG C 1 71 ? 47.20340 -6.95034 72.85030 1.000 49.61302 71 ARG I O 1
ATOM 3715 N N . ASP C 1 72 ? 45.90309 -5.48206 71.74937 1.000 45.84467 72 ASP I N 1
ATOM 3716 C CA . ASP C 1 72 ? 44.84545 -6.42652 71.39355 1.000 49.72784 72 ASP I CA 1
ATOM 3717 C C . ASP C 1 72 ? 44.74364 -6.41143 69.87283 1.000 50.12615 72 ASP I C 1
ATOM 3718 O O . ASP C 1 72 ? 44.10681 -5.52881 69.29031 1.000 49.99423 72 ASP I O 1
ATOM 3723 N N . THR C 1 73 ? 45.35261 -7.41182 69.24206 1.000 52.72129 73 THR I N 1
ATOM 3724 C CA . THR C 1 73 ? 45.45296 -7.42521 67.78944 1.000 52.49602 73 THR I CA 1
ATOM 3725 C C . THR C 1 73 ? 44.07252 -7.46381 67.14070 1.000 53.27186 73 THR I C 1
ATOM 3726 O O . THR C 1 73 ? 43.84858 -6.84256 66.09174 1.000 52.66706 73 THR I O 1
ATOM 3730 N N . SER C 1 74 ? 43.12740 -8.17134 67.75429 1.000 52.99285 74 SER I N 1
ATOM 3731 C CA . SER C 1 74 ? 41.80357 -8.27242 67.15091 1.000 52.64412 74 SER I CA 1
ATOM 3732 C C . SER C 1 74 ? 41.03297 -6.96684 67.28673 1.000 53.44385 74 SER I C 1
ATOM 3733 O O . SER C 1 74 ? 40.30728 -6.57374 66.36762 1.000 56.77175 74 SER I O 1
ATOM 3736 N N . LYS C 1 75 ? 41.14397 -6.29368 68.43384 1.000 55.44840 75 LYS I N 1
ATOM 3737 C CA . LYS C 1 75 ? 40.49093 -4.99419 68.57822 1.000 55.66609 75 LYS I CA 1
ATOM 3738 C C . LYS C 1 75 ? 41.30403 -3.86410 67.96945 1.000 52.20024 75 LYS I C 1
ATOM 3739 O O . LYS C 1 75 ? 40.80267 -2.74063 67.88933 1.000 51.35325 75 LYS I O 1
ATOM 3745 N N . SER C 1 76 ? 42.54760 -4.12876 67.58094 1.000 50.99735 76 SER I N 1
ATOM 3746 C CA . SER C 1 76 ? 43.36850 -3.16582 66.85978 1.000 46.31139 76 SER I CA 1
ATOM 3747 C C . SER C 1 76 ? 43.74091 -1.97243 67.74612 1.000 47.44021 76 SER I C 1
ATOM 3748 O O . SER C 1 76 ? 43.71912 -0.81816 67.30548 1.000 45.62039 76 SER I O 1
ATOM 3751 N N . GLN C 1 77 ? 44.09552 -2.25772 69.00411 1.000 44.20587 77 GLN I N 1
ATOM 3752 C CA . GLN C 1 77 ? 44.43392 -1.24313 69.99095 1.000 42.32279 77 GLN I CA 1
ATOM 3753 C C . GLN C 1 77 ? 45.75861 -1.58266 70.64346 1.000 44.78956 77 GLN I C 1
ATOM 3754 O O . GLN C 1 77 ? 46.09862 -2.76059 70.80031 1.000 41.70683 77 GLN I O 1
ATOM 3760 N N . VAL C 1 78 ? 46.48573 -0.54322 71.06438 1.000 41.61621 78 VAL I N 1
ATOM 3761 C CA . VAL C 1 78 ? 47.72019 -0.71319 71.81919 1.000 40.31608 78 VAL I CA 1
ATOM 3762 C C . VAL C 1 78 ? 47.58091 0.04693 73.12745 1.000 46.17069 78 VAL I C 1
ATOM 3763 O O . VAL C 1 78 ? 47.12786 1.19663 73.14472 1.000 47.31410 78 VAL I O 1
ATOM 3767 N N . PHE C 1 79 ? 48.00622 -0.58174 74.21823 1.000 47.66737 79 PHE I N 1
ATOM 3768 C CA . PHE C 1 79 ? 47.72670 -0.09540 75.56108 1.000 45.39578 79 PHE I CA 1
ATOM 3769 C C . PHE C 1 79 ? 49.00742 0.34320 76.24751 1.000 47.15772 79 PHE I C 1
ATOM 3770 O O . PHE C 1 79 ? 50.01725 -0.36891 76.20450 1.000 50.53237 79 PHE I O 1
ATOM 3778 N N . LEU C 1 80 ? 48.97298 1.53351 76.83377 1.000 45.97190 80 LEU I N 1
ATOM 3779 C CA . LEU C 1 80 ? 50.03163 2.02239 77.69989 1.000 47.16184 80 LEU I CA 1
ATOM 3780 C C . LEU C 1 80 ? 49.54729 1.99359 79.14132 1.000 52.06680 80 LEU I C 1
ATOM 3781 O O . LEU C 1 80 ? 48.44871 2.47707 79.43291 1.000 54.77247 80 LEU I O 1
ATOM 3786 N N . LYS C 1 81 ? 50.34365 1.38991 80.02836 1.000 53.04136 81 LYS I N 1
ATOM 3787 C CA . LYS C 1 81 ? 50.08076 1.40154 81.46643 1.000 54.74549 81 LYS I CA 1
ATOM 3788 C C . LYS C 1 81 ? 51.33827 1.83338 82.19719 1.000 57.99280 81 LYS I C 1
ATOM 3789 O O . LYS C 1 81 ? 52.41696 1.26089 81.99928 1.000 61.15773 81 LYS I O 1
ATOM 3795 N N . MET C 1 82 ? 51.19589 2.86173 83.02260 1.000 63.95893 82 MET I N 1
ATOM 3796 C CA . MET C 1 82 ? 52.33572 3.45072 83.70042 1.000 68.38353 82 MET I CA 1
ATOM 3797 C C . MET C 1 82 ? 51.97108 3.70214 85.15762 1.000 69.99019 82 MET I C 1
ATOM 3798 O O . MET C 1 82 ? 50.92827 4.30086 85.43458 1.000 72.09799 82 MET I O 1
ATOM 3803 N N . ASN C 1 83 A 52.76798 3.17971 86.08414 1.000 72.71537 82 ASN I N 1
ATOM 3804 C CA . ASN C 1 83 A 52.48377 3.33882 87.50578 1.000 78.96592 82 ASN I CA 1
ATOM 3805 C C . ASN C 1 83 A 53.56278 4.18403 88.18360 1.000 81.96945 82 ASN I C 1
ATOM 3806 O O . ASN C 1 83 A 54.63265 4.45513 87.61835 1.000 75.37419 82 ASN I O 1
ATOM 3811 N N . SER C 1 84 B 53.23727 4.62033 89.40929 1.000 82.94738 82 SER I N 1
ATOM 3812 C CA . SER C 1 84 B 54.11941 5.39860 90.28659 1.000 80.44875 82 SER I CA 1
ATOM 3813 C C . SER C 1 84 B 54.60337 6.66710 89.57710 1.000 80.66082 82 SER I C 1
ATOM 3814 O O . SER C 1 84 B 55.77797 6.83341 89.23464 1.000 80.40509 82 SER I O 1
ATOM 3817 N N . LEU C 1 85 C 53.64823 7.56107 89.36726 1.000 78.31374 82 LEU I N 1
ATOM 3818 C CA . LEU C 1 85 C 53.86574 8.74991 88.55594 1.000 78.60341 82 LEU I CA 1
ATOM 3819 C C . LEU C 1 85 C 54.28837 9.94066 89.40530 1.000 75.47378 82 LEU I C 1
ATOM 3820 O O . LEU C 1 85 C 53.78167 10.13658 90.51247 1.000 83.48894 82 LEU I O 1
ATOM 3825 N N . GLN C 1 86 ? 55.18810 10.75474 88.86404 1.000 72.00984 83 GLN I N 1
ATOM 3826 C CA . GLN C 1 86 ? 55.56473 12.02820 89.46350 1.000 77.70542 83 GLN I CA 1
ATOM 3827 C C . GLN C 1 86 ? 54.98338 13.17083 88.62871 1.000 74.12849 83 GLN I C 1
ATOM 3828 O O . GLN C 1 86 ? 54.37037 12.95196 87.58058 1.000 74.52927 83 GLN I O 1
ATOM 3834 N N . THR C 1 87 ? 55.13594 14.40690 89.12157 1.000 75.10663 84 THR I N 1
ATOM 3835 C CA . THR C 1 87 ? 54.56723 15.54623 88.39988 1.000 76.93313 84 THR I CA 1
ATOM 3836 C C . THR C 1 87 ? 55.18368 15.70190 87.00906 1.000 74.34622 84 THR I C 1
ATOM 3837 O O . THR C 1 87 ? 54.50330 16.14935 86.07400 1.000 70.38627 84 THR I O 1
ATOM 3841 N N . GLU C 1 88 ? 56.45672 15.32642 86.84318 1.000 75.33457 85 GLU I N 1
ATOM 3842 C CA . GLU C 1 88 ? 57.10261 15.45501 85.53880 1.000 73.94898 85 GLU I CA 1
ATOM 3843 C C . GLU C 1 88 ? 56.54975 14.48719 84.50096 1.000 69.45298 85 GLU I C 1
ATOM 3844 O O . GLU C 1 88 ? 56.96610 14.54899 83.34100 1.000 68.44683 85 GLU I O 1
ATOM 3850 N N . ASP C 1 89 ? 55.65602 13.58258 84.88126 1.000 66.36899 86 ASP I N 1
ATOM 3851 C CA . ASP C 1 89 ? 54.99414 12.78262 83.86907 1.000 65.30058 86 ASP I CA 1
ATOM 3852 C C . ASP C 1 89 ? 53.85819 13.53436 83.20272 1.000 65.04437 86 ASP I C 1
ATOM 3853 O O . ASP C 1 89 ? 53.21225 12.98595 82.30269 1.000 61.77758 86 ASP I O 1
ATOM 3858 N N . THR C 1 90 ? 53.58894 14.76072 83.62997 1.000 63.86940 87 THR I N 1
ATOM 3859 C CA . THR C 1 90 ? 52.56682 15.56735 82.98740 1.000 57.76984 87 THR I CA 1
ATOM 3860 C C . THR C 1 90 ? 53.07430 15.96859 81.61007 1.000 56.40010 87 THR I C 1
ATOM 3861 O O . THR C 1 90 ? 54.07917 16.67921 81.49420 1.000 56.95520 87 THR I O 1
ATOM 3865 N N . ALA C 1 91 ? 52.42192 15.46246 80.56518 1.000 56.11899 88 ALA I N 1
ATOM 3866 C CA . ALA C 1 91 ? 52.89458 15.66170 79.20041 1.000 52.97224 88 ALA I CA 1
ATOM 3867 C C . ALA C 1 91 ? 51.78203 15.32045 78.22434 1.000 49.86185 88 ALA I C 1
ATOM 3868 O O . ALA C 1 91 ? 50.73306 14.78926 78.59545 1.000 50.53613 88 ALA I O 1
ATOM 3870 N N . MET C 1 92 ? 52.02860 15.66472 76.96700 1.000 48.71854 89 MET I N 1
ATOM 3871 C CA . MET C 1 92 ? 51.24943 15.16711 75.84512 1.000 47.91643 89 MET I CA 1
ATOM 3872 C C . MET C 1 92 ? 51.81309 13.80932 75.43110 1.000 47.78125 89 MET I C 1
ATOM 3873 O O . MET C 1 92 ? 53.03346 13.65786 75.28555 1.000 47.22167 89 MET I O 1
ATOM 3878 N N . TYR C 1 93 ? 50.93878 12.83141 75.21284 1.000 48.35380 90 TYR I N 1
ATOM 3879 C CA . TYR C 1 93 ? 51.35051 11.46785 74.87325 1.000 46.24105 90 TYR I CA 1
ATOM 3880 C C . TYR C 1 93 ? 50.94411 11.11571 73.43807 1.000 43.25052 90 TYR I C 1
ATOM 3881 O O . TYR C 1 93 ? 49.75316 11.10186 73.11207 1.000 44.91023 90 TYR I O 1
ATOM 3890 N N . PHE C 1 94 ? 51.92432 10.77827 72.59568 1.000 44.35786 91 PHE I N 1
ATOM 3891 C CA . PHE C 1 94 ? 51.66409 10.45469 71.19542 1.000 42.95983 91 PHE I CA 1
ATOM 3892 C C . PHE C 1 94 ? 51.83620 8.97405 70.88524 1.000 42.43267 91 PHE I C 1
ATOM 3893 O O . PHE C 1 94 ? 52.75448 8.30974 71.37112 1.000 41.42197 91 PHE I O 1
ATOM 3901 N N . CYS C 1 95 ? 51.00352 8.52040 69.95881 1.000 43.79880 92 CYS I N 1
ATOM 3902 C CA . CYS C 1 95 ? 51.05167 7.20085 69.35749 1.000 41.56726 92 CYS I CA 1
ATOM 3903 C C . CYS C 1 95 ? 51.65037 7.32811 67.95488 1.000 38.84554 92 CYS I C 1
ATOM 3904 O O . CYS C 1 95 ? 51.28904 8.24186 67.21418 1.000 39.54674 92 CYS I O 1
ATOM 3907 N N . ALA C 1 96 ? 52.54784 6.42016 67.56457 1.000 36.41476 93 ALA I N 1
ATOM 3908 C CA . ALA C 1 96 ? 53.14234 6.53372 66.22799 1.000 33.70469 93 ALA I CA 1
ATOM 3909 C C . ALA C 1 96 ? 53.44783 5.15868 65.65934 1.000 35.79034 93 ALA I C 1
ATOM 3910 O O . ALA C 1 96 ? 53.64577 4.19910 66.40552 1.000 37.99445 93 ALA I O 1
ATOM 3912 N N . SER C 1 97 ? 53.57104 5.07959 64.33109 1.000 33.61961 94 SER I N 1
ATOM 3913 C CA . SER C 1 97 ? 53.73927 3.76113 63.73858 1.000 32.20861 94 SER I CA 1
ATOM 3914 C C . SER C 1 97 ? 54.37683 3.82464 62.34889 1.000 33.96720 94 SER I C 1
ATOM 3915 O O . SER C 1 97 ? 54.36601 4.85508 61.66897 1.000 35.28148 94 SER I O 1
ATOM 3918 N N . ARG C 1 98 ? 54.95956 2.68782 61.96714 1.000 30.67492 95 ARG I N 1
ATOM 3919 C CA . ARG C 1 98 ? 55.47003 2.31505 60.64653 1.000 32.50330 95 ARG I CA 1
ATOM 3920 C C . ARG C 1 98 ? 56.71445 3.06014 60.16973 1.000 32.89267 95 ARG I C 1
ATOM 3921 O O . ARG C 1 98 ? 56.97485 4.19013 60.56572 1.000 35.30750 95 ARG I O 1
ATOM 3929 N N . ASP C 1 99 ? 57.50691 2.40705 59.32326 1.000 32.67719 96 ASP I N 1
ATOM 3930 C CA . ASP C 1 99 ? 58.80276 2.91639 58.88054 1.000 35.84339 96 ASP I CA 1
ATOM 3931 C C . ASP C 1 99 ? 59.75915 3.04410 60.06479 1.000 39.78146 96 ASP I C 1
ATOM 3932 O O . ASP C 1 99 ? 60.63194 3.92326 60.08734 1.000 36.75110 96 ASP I O 1
ATOM 3937 N N . TYR C 1 100 ? 59.61557 2.13557 61.03919 1.000 35.68636 97 TYR I N 1
ATOM 3938 C CA . TYR C 1 100 ? 60.54089 2.09911 62.15948 1.000 34.45984 97 TYR I CA 1
ATOM 3939 C C . TYR C 1 100 ? 61.97436 2.18059 61.64644 1.000 38.13621 97 TYR I C 1
ATOM 3940 O O . TYR C 1 100 ? 62.34194 1.43007 60.72858 1.000 35.55911 97 TYR I O 1
ATOM 3949 N N . PRO C 1 101 ? 62.82093 3.04281 62.22780 1.000 39.35940 98 PRO I N 1
ATOM 3950 C CA . PRO C 1 101 ? 62.47979 3.87243 63.38828 1.000 40.08170 98 PRO I CA 1
ATOM 3951 C C . PRO C 1 101 ? 61.91423 5.24737 63.03297 1.000 42.70788 98 PRO I C 1
ATOM 3952 O O . PRO C 1 101 ? 61.55687 6.03661 63.91498 1.000 43.52570 98 PRO I O 1
ATOM 3956 N N . GLY C 1 102 ? 61.82783 5.55087 61.74668 1.000 39.81593 99 GLY I N 1
ATOM 3957 C CA . GLY C 1 102 ? 61.33101 6.86153 61.39143 1.000 38.97587 99 GLY I CA 1
ATOM 3958 C C . GLY C 1 102 ? 59.82327 6.91001 61.31156 1.000 37.97815 99 GLY I C 1
ATOM 3959 O O . GLY C 1 102 ? 59.28456 7.06827 60.21438 1.000 39.67742 99 GLY I O 1
ATOM 3960 N N . PHE C 1 103 ? 59.13982 6.78553 62.45211 1.000 34.23836 100 PHE I N 1
ATOM 3961 C CA . PHE C 1 103 ? 57.68662 6.67035 62.49600 1.000 32.99427 100 PHE I CA 1
ATOM 3962 C C . PHE C 1 103 ? 57.02544 7.57069 61.46942 1.000 35.97446 100 PHE I C 1
ATOM 3963 O O . PHE C 1 103 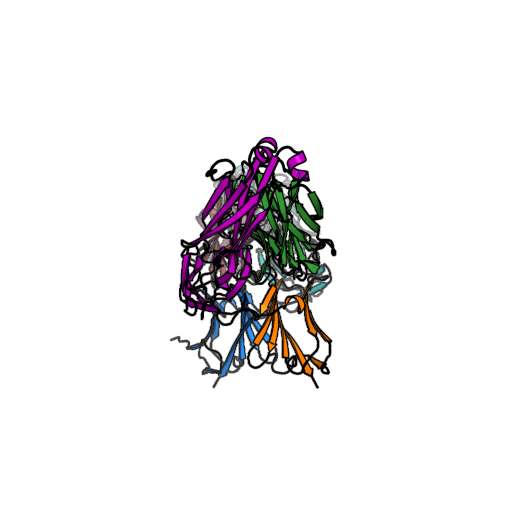? 57.30511 8.76510 61.41223 1.000 40.38743 100 PHE I O 1
ATOM 3971 N N . ALA C 1 104 ? 56.17904 6.98557 60.62603 1.000 36.61848 101 ALA I N 1
ATOM 3972 C CA . ALA C 1 104 ? 55.57788 7.73242 59.52546 1.000 36.10499 101 ALA I CA 1
ATOM 3973 C C . ALA C 1 104 ? 54.23386 8.32170 59.86662 1.000 33.18925 101 ALA I C 1
ATOM 3974 O O . ALA C 1 104 ? 53.85576 9.32497 59.26472 1.000 37.89273 101 ALA I O 1
ATOM 3976 N N . TYR C 1 105 ? 53.47558 7.68901 60.74996 1.000 33.97688 102 TYR I N 1
ATOM 3977 C CA . TYR C 1 105 ? 52.14801 8.15632 61.11707 1.000 36.33461 102 TYR I CA 1
ATOM 3978 C C . TYR C 1 105 ? 52.08853 8.41237 62.61608 1.000 36.83753 102 TYR I C 1
ATOM 3979 O O . TYR C 1 105 ? 52.58988 7.61139 63.41185 1.000 37.62112 102 TYR I O 1
ATOM 3988 N N . TRP C 1 106 ? 51.44417 9.51083 62.99607 1.000 36.34460 103 TRP I N 1
ATOM 3989 C CA . TRP C 1 106 ? 51.36689 9.94892 64.37679 1.000 34.98721 103 TRP I CA 1
ATOM 3990 C C . TRP C 1 106 ? 49.92496 10.24961 64.76142 1.000 36.63957 103 TRP I C 1
ATOM 3991 O O . TRP C 1 106 ? 49.09858 10.62134 63.91979 1.000 40.08978 103 TRP I O 1
ATOM 4002 N N . GLY C 1 107 ? 49.61439 10.05144 66.02903 1.000 39.31812 104 GLY I N 1
ATOM 4003 C CA . GLY C 1 107 ? 48.35485 10.52880 66.55614 1.000 41.87260 104 GLY I CA 1
ATOM 4004 C C . GLY C 1 107 ? 48.39842 12.02421 66.80225 1.000 42.13743 104 GLY I C 1
ATOM 4005 O O . GLY C 1 107 ? 49.45238 12.64485 66.80148 1.000 42.50056 104 GLY I O 1
ATOM 4006 N N . GLN C 1 108 ? 47.23851 12.59768 67.09298 1.000 41.49760 105 GLN I N 1
ATOM 4007 C CA . GLN C 1 108 ? 47.23457 14.00107 67.46886 1.000 48.86884 105 GLN I CA 1
ATOM 4008 C C . GLN C 1 108 ? 47.83198 14.20191 68.85257 1.000 49.42991 105 GLN I C 1
ATOM 4009 O O . GLN C 1 108 ? 48.38421 15.27162 69.13755 1.000 47.33640 105 GLN I O 1
ATOM 4015 N N . GLY C 1 109 ? 47.76368 13.19126 69.69999 1.000 46.47447 106 GLY I N 1
ATOM 4016 C CA . GLY C 1 109 ? 48.20223 13.29904 71.07449 1.000 46.00477 106 GLY I CA 1
ATOM 4017 C C . GLY C 1 109 ? 47.02760 13.49928 72.01757 1.000 50.76034 106 GLY I C 1
ATOM 4018 O O . GLY C 1 109 ? 46.00008 14.09540 71.66350 1.000 52.17052 106 GLY I O 1
ATOM 4019 N N . THR C 1 110 ? 47.15816 12.95217 73.22932 1.000 48.65614 107 THR I N 1
ATOM 4020 C CA . THR C 1 110 ? 46.27526 13.26621 74.34192 1.000 45.55099 107 THR I CA 1
ATOM 4021 C C . THR C 1 110 ? 47.08579 13.87226 75.48524 1.000 49.03709 107 THR I C 1
ATOM 4022 O O . THR C 1 110 ? 48.21258 13.44415 75.76257 1.000 50.41766 107 THR I O 1
ATOM 4026 N N . LEU C 1 111 ? 46.52849 14.89596 76.12567 1.000 52.17994 108 LEU I N 1
ATOM 4027 C CA . LEU C 1 111 ? 47.16136 15.49831 77.29556 1.000 51.66404 108 LEU I CA 1
ATOM 4028 C C . LEU C 1 111 ? 46.80041 14.74257 78.56971 1.000 47.61241 108 LEU I C 1
ATOM 4029 O O . LEU C 1 111 ? 45.63971 14.38854 78.79526 1.000 47.01170 108 LEU I O 1
ATOM 4034 N N . VAL C 1 112 ? 47.80197 14.50962 79.41022 1.000 47.08697 109 VAL I N 1
ATOM 4035 C CA . VAL C 1 112 ? 47.61012 13.87915 80.71051 1.000 51.78883 109 VAL I CA 1
ATOM 4036 C C . VAL C 1 112 ? 48.31535 14.72604 81.74829 1.000 55.74980 109 VAL I C 1
ATOM 4037 O O . VAL C 1 112 ? 49.50663 15.02696 81.59982 1.000 54.09642 109 VAL I O 1
ATOM 4041 N N . THR C 1 113 ? 47.58032 15.12226 82.78383 1.000 56.17385 110 THR I N 1
ATOM 4042 C CA . THR C 1 113 ? 48.11558 15.94199 83.85981 1.000 57.39513 110 THR I CA 1
ATOM 4043 C C . THR C 1 113 ? 48.21133 15.09934 85.12725 1.000 61.96815 110 THR I C 1
ATOM 4044 O O . THR C 1 113 ? 47.24345 14.41821 85.49503 1.000 63.00182 110 THR I O 1
ATOM 4048 N N . VAL C 1 114 ? 49.38582 15.10384 85.76425 1.000 60.46549 111 VAL I N 1
ATOM 4049 C CA . VAL C 1 114 ? 49.60629 14.36988 87.00942 1.000 63.84070 111 VAL I CA 1
ATOM 4050 C C . VAL C 1 114 ? 49.57736 15.37008 88.16326 1.000 66.74594 111 VAL I C 1
ATOM 4051 O O . VAL C 1 114 ? 50.49104 16.18816 88.32371 1.000 65.09755 111 VAL I O 1
ATOM 4055 N N . SER C 1 115 ? 48.54692 15.28168 89.00020 1.000 67.05030 112 SER I N 1
ATOM 4056 C CA . SER C 1 115 ? 48.30879 16.34137 89.96043 1.000 64.80808 112 SER I CA 1
ATOM 4057 C C . SER C 1 115 ? 47.39311 15.88102 91.07649 1.000 69.65122 112 SER I C 1
ATOM 4058 O O . SER C 1 115 ? 46.50547 15.04551 90.87572 1.000 69.44697 112 SER I O 1
ATOM 4061 N N . SER C 1 116 ? 47.60592 16.48347 92.24913 1.000 75.25245 113 SER I N 1
ATOM 4062 C CA . SER C 1 116 ? 46.78059 16.26166 93.42760 1.000 76.23985 113 SER I CA 1
ATOM 4063 C C . SER C 1 116 ? 45.52843 17.12173 93.44286 1.000 77.16180 113 SER I C 1
ATOM 4064 O O . SER C 1 116 ? 44.65874 16.90249 94.29421 1.000 79.85841 113 SER I O 1
ATOM 4067 N N . ALA C 1 117 ? 45.41372 18.07818 92.52742 1.000 73.12701 114 ALA I N 1
ATOM 4068 C CA . ALA C 1 117 ? 44.25686 18.95527 92.49833 1.000 69.27958 114 ALA I CA 1
ATOM 4069 C C . ALA C 1 117 ? 43.03993 18.20441 91.97518 1.000 72.37874 114 ALA I C 1
ATOM 4070 O O . ALA C 1 117 ? 43.15045 17.15186 91.34025 1.000 77.30665 114 ALA I O 1
ATOM 4072 N N . LYS C 1 118 ? 41.86512 18.71887 92.31717 1.000 76.79460 115 LYS I N 1
ATOM 4073 C CA . LYS C 1 118 ? 40.62346 18.12577 91.84880 1.000 77.06600 115 LYS I CA 1
ATOM 4074 C C . LYS C 1 118 ? 40.25522 18.63163 90.45926 1.000 75.06039 115 LYS I C 1
ATOM 4075 O O . LYS C 1 118 ? 40.55509 19.77225 90.08603 1.000 73.81825 115 LYS I O 1
ATOM 4081 N N . THR C 1 119 ? 39.56057 17.78452 89.70378 1.000 70.82253 116 THR I N 1
ATOM 4082 C CA . THR C 1 119 ? 39.00074 18.24884 88.44629 1.000 66.26664 116 THR I CA 1
ATOM 4083 C C . THR C 1 119 ? 37.97607 19.32733 88.75959 1.000 61.52698 116 THR I C 1
ATOM 4084 O O . THR C 1 119 ? 37.16334 19.17716 89.67397 1.000 60.66296 116 THR I O 1
ATOM 4088 N N . THR C 1 120 ? 38.00741 20.41637 87.99626 1.000 61.46719 117 THR I N 1
ATOM 4089 C CA . THR C 1 120 ? 37.05041 21.50290 88.16741 1.000 56.84944 117 THR I CA 1
ATOM 4090 C C . THR C 1 120 ? 36.49820 21.93501 86.81824 1.000 56.70454 117 THR I C 1
ATOM 4091 O O . THR C 1 120 ? 37.27975 22.35577 85.94103 1.000 59.79012 117 THR I O 1
ATOM 4095 N N . PRO C 1 121 ? 35.18395 21.90086 86.60527 1.000 55.25879 118 PRO I N 1
ATOM 4096 C CA . PRO C 1 121 ? 34.65324 22.37482 85.33299 1.000 56.81593 118 PRO I CA 1
ATOM 4097 C C . PRO C 1 121 ? 34.73601 23.88519 85.25595 1.000 61.93086 118 PRO I C 1
ATOM 4098 O O . PRO C 1 121 ? 34.71862 24.57891 86.29028 1.000 61.07886 118 PRO I O 1
ATOM 4102 N N . PRO C 1 122 ? 34.82184 24.45037 84.05117 1.000 64.67619 119 PRO I N 1
ATOM 4103 C CA . PRO C 1 122 ? 34.94724 25.90123 83.90965 1.000 60.55202 119 PRO I CA 1
ATOM 4104 C C . PRO C 1 122 ? 33.60826 26.59756 84.03659 1.000 57.45569 119 PRO I C 1
ATOM 4105 O O . PRO C 1 122 ? 32.55738 26.02709 83.74222 1.000 60.08524 119 PRO I O 1
ATOM 4109 N N . SER C 1 123 ? 33.67258 27.86113 84.45360 1.000 57.83051 120 SER I N 1
ATOM 4110 C CA . SER C 1 123 ? 32.55745 28.79833 84.38239 1.000 55.60002 120 SER I CA 1
ATOM 4111 C C . SER C 1 123 ? 32.72989 29.67166 83.14834 1.000 58.15606 120 SER I C 1
ATOM 4112 O O . SER C 1 123 ? 33.81579 30.21535 82.91904 1.000 60.44763 120 SER I O 1
ATOM 4115 N N . VAL C 1 124 ? 31.67950 29.79664 82.34671 1.000 57.43124 121 VAL I N 1
ATOM 4116 C CA . VAL C 1 124 ? 31.76436 30.51095 81.07963 1.000 52.46116 121 VAL I CA 1
ATOM 4117 C C . VAL C 1 124 ? 30.92970 31.76846 81.18543 1.000 56.42407 121 VAL I C 1
ATOM 4118 O O . VAL C 1 124 ? 29.69653 31.70288 81.23601 1.000 63.59073 121 VAL I O 1
ATOM 4122 N N . TYR C 1 125 ? 31.59465 32.91433 81.15232 1.000 57.43473 122 TYR I N 1
ATOM 4123 C CA . TYR C 1 125 ? 30.92464 34.18798 81.29802 1.000 57.50890 122 TYR I CA 1
ATOM 4124 C C . TYR C 1 125 ? 31.03974 34.96073 79.99105 1.000 57.77493 122 TYR I C 1
ATOM 4125 O O . TYR C 1 125 ? 32.06672 34.86082 79.30670 1.000 57.39187 122 TYR I O 1
ATOM 4134 N N . PRO C 1 126 ? 30.01074 35.71588 79.60774 1.000 57.42956 123 PRO I N 1
ATOM 4135 C CA . PRO C 1 126 ? 30.04238 36.39645 78.31230 1.000 57.28355 123 PRO I CA 1
ATOM 4136 C C . PRO C 1 126 ? 30.84244 37.68015 78.36546 1.000 58.90716 123 PRO I C 1
ATOM 4137 O O . PRO C 1 126 ? 30.77234 38.43738 79.33495 1.000 64.30930 123 PRO I O 1
ATOM 4141 N N . LEU C 1 127 ? 31.60602 37.91859 77.29873 1.000 57.28880 124 LEU I N 1
ATOM 4142 C CA . LEU C 1 127 ? 32.36692 39.15084 77.10775 1.000 52.70303 124 LEU I CA 1
ATOM 4143 C C . LEU C 1 127 ? 31.77966 39.86789 75.89876 1.000 52.35192 124 LEU I C 1
ATOM 4144 O O . LEU C 1 127 ? 32.07791 39.50673 74.75660 1.000 52.44083 124 LEU I O 1
ATOM 4149 N N . ALA C 1 128 ? 30.91900 40.84869 76.15672 1.000 52.65000 125 ALA I N 1
ATOM 4150 C CA . ALA C 1 128 ? 30.32241 41.73871 75.17377 1.000 51.79936 125 ALA I CA 1
ATOM 4151 C C . ALA C 1 128 ? 30.74097 43.17052 75.47072 1.000 48.82352 125 ALA I C 1
ATOM 4152 O O . ALA C 1 128 ? 30.96206 43.52668 76.63308 1.000 53.89974 125 ALA I O 1
ATOM 4154 N N . PRO C 1 129 ? 30.81867 44.02591 74.45519 1.000 50.69356 126 PRO I N 1
ATOM 4155 C CA . PRO C 1 129 ? 31.23944 45.42106 74.63587 1.000 53.60979 126 PRO I CA 1
ATOM 4156 C C . PRO C 1 129 ? 30.50378 46.18815 75.71347 1.000 50.33649 126 PRO I C 1
ATOM 4157 O O . PRO C 1 129 ? 30.76045 47.39420 75.74370 1.000 55.23331 126 PRO I O 1
ATOM 4161 N N . SER C 1 137 ? 30.12714 48.68830 61.74476 1.000 72.74086 134 SER I N 1
ATOM 4162 C CA . SER C 1 137 ? 31.48510 48.34157 61.35047 1.000 70.70537 134 SER I CA 1
ATOM 4163 C C . SER C 1 137 ? 31.77461 46.87423 61.68481 1.000 70.71377 134 SER I C 1
ATOM 4164 O O . SER C 1 137 ? 31.37106 45.94951 60.97450 1.000 67.27468 134 SER I O 1
ATOM 4167 N N . MET C 1 138 ? 32.46842 46.66532 62.79350 1.000 70.07284 135 MET I N 1
ATOM 4168 C CA . MET C 1 138 ? 32.86022 45.33675 63.23497 1.000 64.67900 135 MET I CA 1
ATOM 4169 C C . MET C 1 138 ? 32.77699 45.30800 64.74798 1.000 63.60750 135 MET I C 1
ATOM 4170 O O . MET C 1 138 ? 33.31278 46.20038 65.41070 1.000 65.30767 135 MET I O 1
ATOM 4175 N N . VAL C 1 139 ? 32.09109 44.31492 65.29787 1.000 60.41571 136 VAL I N 1
ATOM 4176 C CA . VAL C 1 139 ? 32.04910 44.12920 66.73982 1.000 58.65066 136 VAL I CA 1
ATOM 4177 C C . VAL C 1 139 ? 32.81808 42.86283 67.10047 1.000 57.46087 136 VAL I C 1
ATOM 4178 O O . VAL C 1 139 ? 32.79739 41.87061 66.35691 1.000 58.12987 136 VAL I O 1
ATOM 4182 N N . THR C 1 140 ? 33.51724 42.90817 68.23546 1.000 55.46164 137 THR I N 1
ATOM 4183 C CA . THR C 1 140 ? 34.27864 41.77641 68.74889 1.000 54.35331 137 THR I CA 1
ATOM 4184 C C . THR C 1 140 ? 33.63591 41.28833 70.04488 1.000 56.49587 137 THR I C 1
ATOM 4185 O O . THR C 1 140 ? 33.49631 42.05795 71.00900 1.000 53.93093 137 THR I O 1
ATOM 4189 N N . LEU C 1 141 ? 33.24088 40.01504 70.06180 1.000 53.99781 138 LEU I N 1
ATOM 4190 C CA . LEU C 1 141 ? 32.59943 39.40375 71.21764 1.000 53.00282 138 LEU I CA 1
ATOM 4191 C C . LEU C 1 141 ? 33.50317 38.31948 71.77919 1.000 51.77973 138 LEU I C 1
ATOM 4192 O O . LEU C 1 141 ? 34.44777 37.87194 71.12527 1.000 53.25222 138 LEU I O 1
ATOM 4197 N N . GLY C 1 142 ? 33.19146 37.85966 72.98551 1.000 49.77573 139 GLY I N 1
ATOM 4198 C CA . GLY C 1 142 ? 34.08609 36.86640 73.53927 1.000 51.72060 139 GLY I CA 1
ATOM 4199 C C . GLY C 1 142 ? 33.45436 36.00397 74.60336 1.000 50.30999 139 GLY I C 1
ATOM 4200 O O . GLY C 1 142 ? 32.28450 36.15594 74.94898 1.000 57.81103 139 GLY I O 1
ATOM 4201 N N . CYS C 1 143 ? 34.24878 35.05182 75.08289 1.000 52.83084 140 CYS I N 1
ATOM 4202 C CA . CYS C 1 143 ? 33.84511 34.12409 76.13122 1.000 54.93238 140 CYS I CA 1
ATOM 4203 C C . CYS C 1 143 ? 34.97313 34.00647 77.14118 1.000 53.35812 140 CYS I C 1
ATOM 4204 O O . CYS C 1 143 ? 36.08896 33.62403 76.77831 1.000 53.75687 140 CYS I O 1
ATOM 4207 N N . LEU C 1 144 ? 34.68682 34.28539 78.40561 1.000 53.03619 141 LEU I N 1
ATOM 4208 C CA . LEU C 1 144 ? 35.69121 34.13326 79.44642 1.000 51.95235 141 LEU I CA 1
ATOM 4209 C C . LEU C 1 144 ? 35.55184 32.74963 80.03803 1.000 50.39897 141 LEU I C 1
ATOM 4210 O O . LEU C 1 144 ? 34.49988 32.42369 80.58921 1.000 55.84024 141 LEU I O 1
ATOM 4215 N N . VAL C 1 145 ? 36.61203 31.94794 79.94681 1.000 51.45135 142 VAL I N 1
ATOM 4216 C CA . VAL C 1 145 ? 36.54600 30.56534 80.40070 1.000 46.51788 142 VAL I CA 1
ATOM 4217 C C . VAL C 1 145 ? 37.34147 30.43901 81.68939 1.000 54.75882 142 VAL I C 1
ATOM 4218 O O . VAL C 1 145 ? 38.55656 30.18951 81.68215 1.000 54.61356 142 VAL I O 1
ATOM 4222 N N . LYS C 1 146 ? 36.64431 30.57295 82.80802 1.000 54.13289 143 LYS I N 1
ATOM 4223 C CA . LYS C 1 146 ? 37.26635 30.84563 84.08769 1.000 51.79376 143 LYS I CA 1
ATOM 4224 C C . LYS C 1 146 ? 37.23728 29.61328 84.96908 1.000 51.78633 143 LYS I C 1
ATOM 4225 O O . LYS C 1 146 ? 36.23605 28.89481 85.01280 1.000 51.74027 143 LYS I O 1
ATOM 4231 N N . GLY C 1 147 ? 38.36100 29.38181 85.64767 1.000 53.89970 144 GLY I N 1
ATOM 4232 C CA . GLY C 1 147 ? 38.49571 28.48194 86.77952 1.000 56.05940 144 GLY I CA 1
ATOM 4233 C C . GLY C 1 147 ? 38.32836 27.00173 86.53564 1.000 57.06193 144 GLY I C 1
ATOM 4234 O O . GLY C 1 147 ? 37.59316 26.33572 87.27334 1.000 60.52256 144 GLY I O 1
ATOM 4235 N N . TYR C 1 148 ? 39.04093 26.46438 85.54691 1.000 57.14343 145 TYR I N 1
ATOM 4236 C CA . TYR C 1 148 ? 38.94578 25.05529 85.20761 1.000 55.21286 145 TYR I CA 1
ATOM 4237 C C . TYR C 1 148 ? 40.26041 24.33258 85.46282 1.000 56.79259 145 TYR I C 1
ATOM 4238 O O . TYR C 1 148 ? 41.33396 24.93474 85.54099 1.000 56.21765 145 TYR I O 1
ATOM 4247 N N . PHE C 1 149 ? 40.15813 23.02497 85.54741 1.000 55.19736 146 PHE I N 1
ATOM 4248 C CA . PHE C 1 149 ? 41.30095 22.14948 85.73462 1.000 55.21329 146 PHE I CA 1
ATOM 4249 C C . PHE C 1 149 ? 40.87778 20.72008 85.40451 1.000 59.95681 146 PHE I C 1
ATOM 4250 O O . PHE C 1 149 ? 39.78646 20.28678 85.79312 1.000 60.37771 146 PHE I O 1
ATOM 4258 N N . PRO C 1 150 ? 41.69781 19.95739 84.66914 1.000 56.72402 147 PRO I N 1
ATOM 4259 C CA . PRO C 1 150 ? 42.96685 20.38829 84.07840 1.000 55.40169 147 PRO I CA 1
ATOM 4260 C C . PRO C 1 150 ? 42.77945 20.89163 82.66143 1.000 54.04096 147 PRO I C 1
ATOM 4261 O O . PRO C 1 150 ? 41.64115 21.01994 82.18400 1.000 51.03307 147 PRO I O 1
ATOM 4265 N N . GLU C 1 151 ? 43.89988 21.19827 82.01242 1.000 52.60012 148 GLU I N 1
ATOM 4266 C CA . GLU C 1 151 ? 43.88031 21.35847 80.57479 1.000 51.53289 148 GLU I CA 1
ATOM 4267 C C . GLU C 1 151 ? 43.56764 20.00429 79.92882 1.000 55.73159 148 GLU I C 1
ATOM 4268 O O . GLU C 1 151 ? 43.86723 18.94625 80.49713 1.000 58.24565 148 GLU I O 1
ATOM 4274 N N . PRO C 1 152 ? 42.98112 20.00169 78.73146 1.000 51.69201 149 PRO I N 1
ATOM 4275 C CA . PRO C 1 152 ? 42.63389 21.19234 77.97395 1.000 47.32135 149 PRO I CA 1
ATOM 4276 C C . PRO C 1 152 ? 41.16531 21.51191 77.98530 1.000 50.36538 149 PRO I C 1
ATOM 4277 O O . PRO C 1 152 ? 40.35598 20.87085 78.66400 1.000 54.83245 149 PRO I O 1
ATOM 4281 N N . VAL C 1 153 ? 40.85560 22.53829 77.20963 1.000 45.66770 150 VAL I N 1
ATOM 4282 C CA . VAL C 1 153 ? 39.50965 23.02794 76.97103 1.000 50.27128 150 VAL I CA 1
ATOM 4283 C C . VAL C 1 153 ? 39.49413 23.42535 75.50283 1.000 54.17434 150 VAL I C 1
ATOM 4284 O O . VAL C 1 153 ? 40.53765 23.78500 74.95129 1.000 54.89726 150 VAL I O 1
ATOM 4288 N N . THR C 1 154 ? 38.35273 23.24561 74.82629 1.000 51.95092 151 THR I N 1
ATOM 4289 C CA . THR C 1 154 ? 38.22159 23.72438 73.45215 1.000 50.76880 151 THR I CA 1
ATOM 4290 C C . THR C 1 154 ? 36.98972 24.59491 73.31252 1.000 53.62299 151 THR I C 1
ATOM 4291 O O . THR C 1 154 ? 35.98378 24.38336 73.99622 1.000 57.85700 151 THR I O 1
ATOM 4295 N N . VAL C 1 155 ? 37.06228 25.52777 72.36086 1.000 53.13137 152 VAL I N 1
ATOM 4296 C CA . VAL C 1 155 ? 36.06193 26.56896 72.16399 1.000 53.62266 152 VAL I CA 1
ATOM 4297 C C . VAL C 1 155 ? 35.73598 26.66233 70.68139 1.000 52.42534 152 VAL I C 1
ATOM 4298 O O . VAL C 1 155 ? 36.63759 26.84731 69.85940 1.000 51.99037 152 VAL I O 1
ATOM 4302 N N . THR C 1 156 ? 34.45916 26.53079 70.33759 1.000 58.11457 153 THR I N 1
ATOM 4303 C CA . THR C 1 156 ? 33.97572 26.84493 68.99872 1.000 55.19484 153 THR I CA 1
ATOM 4304 C C . THR C 1 156 ? 32.90980 27.92501 69.10865 1.000 56.17472 153 THR I C 1
ATOM 4305 O O . THR C 1 156 ? 32.44767 28.26334 70.19838 1.000 57.10950 153 THR I O 1
ATOM 4309 N N . TRP C 1 157 ? 32.51306 28.45856 67.96047 1.000 59.59733 154 TRP I N 1
ATOM 4310 C CA . TRP C 1 157 ? 31.51006 29.51178 67.87529 1.000 59.56541 154 TRP I CA 1
ATOM 4311 C C . TRP C 1 157 ? 30.42667 29.08210 66.89876 1.000 62.26619 154 TRP I C 1
ATOM 4312 O O . TRP C 1 157 ? 30.73505 28.66489 65.77770 1.000 65.40981 154 TRP I O 1
ATOM 4323 N N . ASN C 1 158 ? 29.16669 29.16946 67.32906 1.000 63.15531 155 ASN I N 1
ATOM 4324 C CA . ASN C 1 158 ? 28.02994 28.70464 66.53173 1.000 61.42778 155 ASN I CA 1
ATOM 4325 C C . ASN C 1 158 ? 28.26509 27.28560 66.02517 1.000 64.73443 155 ASN I C 1
ATOM 4326 O O . ASN C 1 158 ? 28.03683 26.97149 64.85418 1.000 66.36278 155 ASN I O 1
ATOM 4331 N N . SER C 1 159 ? 28.76207 26.43202 66.91464 1.000 65.24453 156 SER I N 1
ATOM 4332 C CA . SER C 1 159 ? 29.04114 25.02428 66.63592 1.000 64.60862 156 SER I CA 1
ATOM 4333 C C . SER C 1 159 ? 29.99058 24.82113 65.45325 1.000 64.88147 156 SER I C 1
ATOM 4334 O O . SER C 1 159 ? 29.99223 23.75355 64.83525 1.000 67.82058 156 SER I O 1
ATOM 4337 N N . GLY C 1 160 ? 30.82288 25.81276 65.13165 1.000 64.39644 157 GLY I N 1
ATOM 4338 C CA . GLY C 1 160 ? 31.77696 25.72019 64.04416 1.000 62.73240 157 GLY I CA 1
ATOM 4339 C C . GLY C 1 160 ? 31.40956 26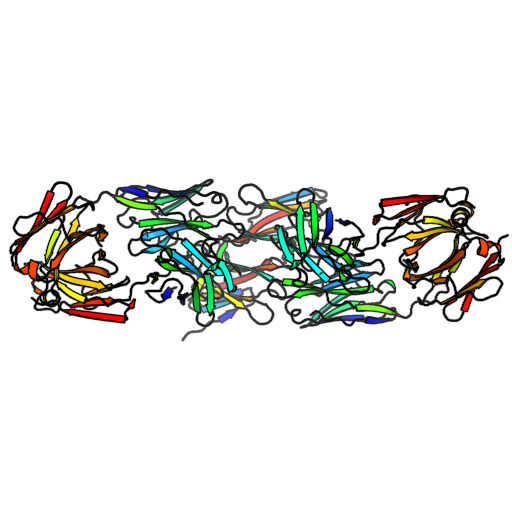.54206 62.83096 1.000 63.45939 157 GLY I C 1
ATOM 4340 O O . GLY C 1 160 ? 32.28193 26.84063 62.00632 1.000 64.16507 157 GLY I O 1
ATOM 4341 N N . SER C 1 161 ? 30.14418 26.93588 62.71555 1.000 65.64728 158 SER I N 1
ATOM 4342 C CA . SER C 1 161 ? 29.71699 27.80242 61.62433 1.000 65.25500 158 SER I CA 1
ATOM 4343 C C . SER C 1 161 ? 30.55261 29.08238 61.54946 1.000 63.15476 158 SER I C 1
ATOM 4344 O O . SER C 1 161 ? 30.76053 29.62571 60.46003 1.000 66.80612 158 SER I O 1
ATOM 4347 N N . LEU C 1 162 ? 31.03210 29.57995 62.69007 1.000 63.41685 159 LEU I N 1
ATOM 4348 C CA . LEU C 1 162 ? 31.82320 30.80669 62.76691 1.000 63.79452 159 LEU I CA 1
ATOM 4349 C C . LEU C 1 162 ? 33.29970 30.45419 62.88646 1.000 65.49736 159 LEU I C 1
ATOM 4350 O O . LEU C 1 162 ? 33.74776 29.98793 63.93775 1.000 66.07386 159 LEU I O 1
ATOM 4355 N N . SER C 1 163 ? 34.05526 30.69236 61.81450 1.000 66.61427 160 SER I N 1
ATOM 4356 C CA . SER C 1 163 ? 35.48132 30.40195 61.77484 1.000 66.61433 160 SER I CA 1
ATOM 4357 C C . SER C 1 163 ? 36.32567 31.61500 61.43132 1.000 67.97449 160 SER I C 1
ATOM 4358 O O . SER C 1 163 ? 37.55418 31.54294 61.54075 1.000 66.36276 160 SER I O 1
ATOM 4361 N N . SER C 1 164 ? 35.70734 32.72391 61.03669 1.000 77.34620 161 SER I N 1
ATOM 4362 C CA . SER C 1 164 ? 36.43858 33.83696 60.45713 1.000 74.90949 161 SER I CA 1
ATOM 4363 C C . SER C 1 164 ? 37.33094 34.48916 61.49946 1.000 73.49064 161 SER I C 1
ATOM 4364 O O . SER C 1 164 ? 38.54276 34.24814 61.52637 1.000 76.72075 161 SER I O 1
ATOM 4367 N N . GLY C 1 165 ? 36.74190 35.28670 62.37622 1.000 63.55352 162 GLY I N 1
ATOM 4368 C CA . GLY C 1 165 ? 37.54014 36.12139 63.24526 1.000 59.65080 162 GLY I CA 1
ATOM 4369 C C . GLY C 1 165 ? 37.75947 35.57843 64.63575 1.000 57.13698 162 GLY I C 1
ATOM 4370 O O . GLY C 1 165 ? 37.58163 36.31985 65.60921 1.000 60.77942 162 GLY I O 1
ATOM 4371 N N . VAL C 1 166 ? 38.16412 34.31952 64.76124 1.000 51.42377 163 VAL I N 1
ATOM 4372 C CA . VAL C 1 166 ? 38.21532 33.65450 66.05452 1.000 49.65882 163 VAL I CA 1
ATOM 4373 C C . VAL C 1 166 ? 39.65148 33.66342 66.56339 1.000 52.58377 163 VAL I C 1
ATOM 4374 O O . VAL C 1 166 ? 40.57798 33.22693 65.86324 1.000 51.46393 163 VAL I O 1
ATOM 4378 N N . HIS C 1 167 ? 39.83352 34.16759 67.78515 1.000 51.68958 164 HIS I N 1
ATOM 4379 C CA . HIS C 1 167 ? 41.11488 34.15468 68.48239 1.000 47.32316 164 HIS I CA 1
ATOM 4380 C C . HIS C 1 167 ? 40.89942 33.50080 69.83430 1.000 46.74400 164 HIS I C 1
ATOM 4381 O O . HIS C 1 167 ? 40.13632 34.01649 70.65400 1.000 53.09785 164 HIS I O 1
ATOM 4388 N N . THR C 1 168 ? 41.57342 32.39377 70.08442 1.000 47.13886 165 THR I N 1
ATOM 4389 C CA . THR C 1 168 ? 41.52049 31.73982 71.38323 1.000 43.92285 165 THR I CA 1
ATOM 4390 C C . THR C 1 168 ? 42.89377 31.84409 72.01848 1.000 48.46372 165 THR I C 1
ATOM 4391 O O . THR C 1 168 ? 43.88102 31.33030 71.47459 1.000 46.74003 165 THR I O 1
ATOM 4395 N N . PHE C 1 169 ? 42.94777 32.49201 73.14004 1.000 45.79819 166 PHE I N 1
ATOM 4396 C CA . PHE C 1 169 ? 44.20717 32.94871 73.68169 1.000 45.06761 166 PHE I CA 1
ATOM 4397 C C . PHE C 1 169 ? 44.79623 31.88259 74.59648 1.000 46.85753 166 PHE I C 1
ATOM 4398 O O . PHE C 1 169 ? 44.10422 30.94570 75.00078 1.000 47.95815 166 PHE I O 1
ATOM 4406 N N . PRO C 1 170 ? 46.07644 31.97597 74.93918 1.000 47.23906 167 PRO I N 1
ATOM 4407 C CA . PRO C 1 170 ? 46.65226 30.99547 75.86414 1.000 46.48205 167 PRO I CA 1
ATOM 4408 C C . PRO C 1 170 ? 46.09860 31.16714 77.27372 1.000 47.70006 167 PRO I C 1
ATOM 4409 O O . PRO C 1 170 ? 45.56273 32.21045 77.64388 1.000 52.50568 167 PRO I O 1
ATOM 4413 N N . ALA C 1 171 ? 46.20973 30.10503 78.05947 1.000 49.61274 168 ALA I N 1
ATOM 4414 C CA . ALA C 1 171 ? 45.66049 30.07180 79.40821 1.000 50.07895 168 ALA I CA 1
ATOM 4415 C C . ALA C 1 171 ? 46.62782 30.65214 80.43819 1.000 53.57376 168 ALA I C 1
ATOM 4416 O O . ALA C 1 171 ? 47.85112 30.56099 80.29517 1.000 52.92273 168 ALA I O 1
ATOM 4418 N N . VAL C 1 172 ? 46.06257 31.20353 81.50961 1.000 53.82721 169 VAL I N 1
ATOM 4419 C CA . VAL C 1 172 ? 46.82101 31.65683 82.67160 1.000 53.77716 169 VAL I CA 1
ATOM 4420 C C . VAL C 1 172 ? 46.47405 30.72807 83.82151 1.000 58.20578 169 VAL I C 1
ATOM 4421 O O . VAL C 1 172 ? 45.34218 30.23587 83.92911 1.000 58.76575 169 VAL I O 1
ATOM 4425 N N . LEU C 1 173 ? 47.45139 30.50244 84.69639 1.000 60.99727 170 LEU I N 1
ATOM 4426 C CA . LEU C 1 173 ? 47.34397 29.51377 85.76531 1.000 63.36629 170 LEU I CA 1
ATOM 4427 C C . LEU C 1 173 ? 47.31802 30.19812 87.13060 1.000 75.40422 170 LEU I C 1
ATOM 4428 O O . LEU C 1 173 ? 48.36182 30.59744 87.65689 1.000 77.82281 170 LEU I O 1
ATOM 4433 N N . GLN C 1 174 ? 46.12709 30.30772 87.71444 1.000 88.56175 171 GLN I N 1
ATOM 4434 C CA . GLN C 1 174 ? 45.91915 31.01514 88.97646 1.000 88.29577 171 GLN I CA 1
ATOM 4435 C C . GLN C 1 174 ? 45.65682 29.98629 90.08227 1.000 90.20833 171 GLN I C 1
ATOM 4436 O O . GLN C 1 174 ? 44.51014 29.65545 90.38034 1.000 91.69577 171 GLN I O 1
ATOM 4442 N N . SER C 1 175 ? 46.73983 29.48270 90.68416 1.000 79.62992 172 SER I N 1
ATOM 4443 C CA . SER C 1 175 ? 46.72984 28.62042 91.87857 1.000 82.26257 172 SER I CA 1
ATOM 4444 C C . SER C 1 175 ? 45.86216 27.37433 91.66102 1.000 80.39521 172 SER I C 1
ATOM 4445 O O . SER C 1 175 ? 44.81190 27.17977 92.28788 1.000 75.49394 172 SER I O 1
ATOM 4448 N N . ASP C 1 176 ? 46.35415 26.51776 90.76642 1.000 78.72222 173 ASP I N 1
ATOM 4449 C CA . ASP C 1 176 ? 45.75369 25.22903 90.43233 1.000 76.81400 173 ASP I CA 1
ATOM 4450 C C . ASP C 1 176 ? 44.44232 25.35080 89.67367 1.000 71.69998 173 ASP I C 1
ATOM 4451 O O . ASP C 1 176 ? 43.70522 24.36049 89.58980 1.000 73.99180 173 ASP I O 1
ATOM 4456 N N . LEU C 1 177 ? 44.09877 26.54238 89.16897 1.000 71.04899 174 LEU I N 1
ATOM 4457 C CA . LEU C 1 177 ? 42.99359 26.69529 88.22951 1.000 64.51245 174 LEU I CA 1
ATOM 4458 C C . LEU C 1 177 ? 43.45401 27.51639 87.03140 1.000 65.26066 174 LEU I C 1
ATOM 4459 O O . LEU C 1 177 ? 44.19179 28.49539 87.18434 1.000 68.61883 174 LEU I O 1
ATOM 4464 N N . TYR C 1 178 ? 43.00336 27.11336 85.84162 1.000 59.34453 175 TYR I N 1
ATOM 4465 C CA . TYR C 1 178 ? 43.32557 27.77315 84.58487 1.000 55.02147 175 TYR I CA 1
ATOM 4466 C C . TYR C 1 178 ? 42.18047 28.67137 84.16127 1.000 56.11275 175 TYR I C 1
ATOM 4467 O O . TYR C 1 178 ? 41.02480 28.46707 84.53982 1.000 57.68215 175 TYR I O 1
ATOM 4476 N N . THR C 1 179 ? 42.51899 29.64879 83.32710 1.000 53.98923 176 THR I N 1
ATOM 4477 C CA . THR C 1 179 ? 41.57565 30.60228 82.77497 1.000 51.41030 176 THR I CA 1
ATOM 4478 C C . THR C 1 179 ? 42.07962 30.92085 81.38271 1.000 53.13451 176 THR I C 1
ATOM 4479 O O . THR C 1 179 ? 43.29340 31.02229 81.18749 1.000 52.59453 176 THR I O 1
ATOM 4483 N N . LEU C 1 180 ? 41.16732 30.99722 80.41026 1.000 50.24429 177 LEU I N 1
ATOM 4484 C CA . LEU C 1 180 ? 41.49878 31.52665 79.09324 1.000 44.66491 177 LEU I CA 1
ATOM 4485 C C . LEU C 1 180 ? 40.29905 32.28468 78.55594 1.000 48.34995 177 LEU I C 1
ATOM 4486 O O . LEU C 1 180 ? 39.22097 32.30380 79.16089 1.000 49.60288 177 LEU I O 1
ATOM 4491 N N . SER C 1 181 ? 40.51354 32.95449 77.42647 1.000 51.67761 178 SER I N 1
ATOM 4492 C CA . SER C 1 181 ? 39.46337 33.69019 76.73554 1.000 50.48164 178 SER I CA 1
ATOM 4493 C C . SER C 1 181 ? 39.49695 33.36458 75.25637 1.000 47.07546 178 SER I C 1
ATOM 4494 O O . SER C 1 181 ? 40.54941 33.05307 74.69642 1.000 48.28719 178 SER I O 1
ATOM 4497 N N . SER C 1 182 ? 38.33786 33.49210 74.62630 1.000 46.57678 179 SER I N 1
ATOM 4498 C CA . SER C 1 182 ? 38.19501 33.37277 73.18769 1.000 45.12568 179 SER I CA 1
ATOM 4499 C C . SER C 1 182 ? 37.39410 34.55298 72.68625 1.000 47.83245 179 SER I C 1
ATOM 4500 O O . SER C 1 182 ? 36.45211 34.98921 73.34901 1.000 48.89142 179 SER I O 1
ATOM 4503 N N . SER C 1 183 ? 37.78232 35.08428 71.53630 1.000 48.25945 180 SER I N 1
ATOM 4504 C CA . SER C 1 183 ? 37.09191 36.21615 70.94747 1.000 46.42112 180 SER I CA 1
ATOM 4505 C C . SER C 1 183 ? 36.78075 35.92607 69.49017 1.000 48.92693 180 SER I C 1
ATOM 4506 O O . SER C 1 183 ? 37.50539 35.19768 68.80669 1.000 47.82068 180 SER I O 1
ATOM 4509 N N . VAL C 1 184 ? 35.69846 36.52633 69.02129 1.000 51.47888 181 VAL I N 1
ATOM 4510 C CA . VAL C 1 184 ? 35.28620 36.42401 67.63569 1.000 48.40326 181 VAL I CA 1
ATOM 4511 C C . VAL C 1 184 ? 34.86837 37.81371 67.20518 1.000 52.40520 181 VAL I C 1
ATOM 4512 O O . VAL C 1 184 ? 34.25259 38.55759 67.97961 1.000 54.78885 181 VAL I O 1
ATOM 4516 N N . THR C 1 185 ? 35.23512 38.17718 65.98305 1.000 55.93852 182 THR I N 1
ATOM 4517 C CA . THR C 1 185 ? 34.86969 39.45455 65.39170 1.000 55.73603 182 THR I CA 1
ATOM 4518 C C . THR C 1 185 ? 33.88927 39.19044 64.25842 1.000 55.94858 182 THR I C 1
ATOM 4519 O O . THR C 1 185 ? 34.10709 38.29144 63.43829 1.000 54.11520 182 THR I O 1
ATOM 4523 N N . VAL C 1 186 ? 32.77990 39.92272 64.26209 1.000 58.10915 183 VAL I N 1
ATOM 4524 C CA . VAL C 1 186 ? 31.72859 39.74680 63.26443 1.000 56.07271 183 VAL I CA 1
ATOM 4525 C C . VAL C 1 186 ? 31.20913 41.11459 62.86056 1.000 62.21883 183 VAL I C 1
ATOM 4526 O O . VAL C 1 186 ? 31.43582 42.11318 63.55763 1.000 61.46587 183 VAL I O 1
ATOM 4530 N N . PRO C 1 187 ? 30.51149 41.19196 61.72282 1.000 68.77409 184 PRO I N 1
ATOM 4531 C CA . PRO C 1 187 ? 29.93266 42.47562 61.29902 1.000 66.86105 184 PRO I CA 1
ATOM 4532 C C . PRO C 1 187 ? 28.85767 42.95233 62.25440 1.000 68.26835 184 PRO I C 1
ATOM 4533 O O . PRO C 1 187 ? 28.01641 42.17169 62.70170 1.000 72.87269 184 PRO I O 1
ATOM 4537 N N . SER C 1 188 ? 28.85477 44.25812 62.52780 1.000 70.28295 185 SER I N 1
ATOM 4538 C CA . SER C 1 188 ? 27.83410 44.80566 63.41882 1.000 72.51370 185 SER I CA 1
ATOM 4539 C C . SER C 1 188 ? 26.43547 44.45872 62.93713 1.000 72.59060 185 SER I C 1
ATOM 4540 O O . SER C 1 188 ? 25.50603 44.36615 63.74236 1.000 73.72214 185 SER I O 1
ATOM 4543 N N . SER C 1 189 ? 26.27673 44.23158 61.63452 1.000 77.32668 186 SER I N 1
ATOM 4544 C CA . SER C 1 189 ? 24.97442 43.86239 61.09272 1.000 77.37647 186 SER I CA 1
ATOM 4545 C C . SER C 1 189 ? 24.46272 42.55611 61.68030 1.000 80.91811 186 SER I C 1
ATOM 4546 O O . SER C 1 189 ? 23.25162 42.37808 61.84963 1.000 82.50033 186 SER I O 1
ATOM 4549 N N . THR C 1 190 ? 25.35725 41.61313 61.95761 1.000 73.03439 187 THR I N 1
ATOM 4550 C CA . THR C 1 190 ? 24.88104 40.30126 62.35883 1.000 77.23102 187 THR I CA 1
ATOM 4551 C C . THR C 1 190 ? 24.55532 40.22932 63.84415 1.000 79.50782 187 THR I C 1
ATOM 4552 O O . THR C 1 190 ? 23.78273 39.36053 64.24679 1.000 84.24753 187 THR I O 1
ATOM 4556 N N . TRP C 1 191 ? 25.11736 41.10866 64.67251 1.000 75.53292 188 TRP I N 1
ATOM 4557 C CA . TRP C 1 191 ? 24.83998 41.00508 66.09863 1.000 72.89334 188 TRP I CA 1
ATOM 4558 C C . TRP C 1 191 ? 24.26665 42.31627 66.62774 1.000 73.42135 188 TRP I C 1
ATOM 4559 O O . TRP C 1 191 ? 24.76506 43.39546 66.28157 1.000 74.81725 188 TRP I O 1
ATOM 4570 N N . PRO C 1 192 ? 23.24763 42.26696 67.49465 1.000 72.67176 189 PRO I N 1
ATOM 4571 C CA . PRO C 1 192 ? 22.62809 41.12189 68.18040 1.000 75.10719 189 PRO I CA 1
ATOM 4572 C C . PRO C 1 192 ? 21.55344 40.35190 67.41009 1.000 77.56233 189 PRO I C 1
ATOM 4573 O O . PRO C 1 192 ? 20.99019 39.41806 67.96584 1.000 80.60961 189 PRO I O 1
ATOM 4577 N N . SER C 1 193 ? 21.26379 40.72883 66.16692 1.000 80.40349 190 SER I N 1
ATOM 4578 C CA . SER C 1 193 ? 20.16782 40.08495 65.44604 1.000 83.22044 190 SER I CA 1
ATOM 4579 C C . SER C 1 193 ? 20.41446 38.58735 65.23773 1.000 93.62661 190 SER I C 1
ATOM 4580 O O . SER C 1 193 ? 19.48803 37.77738 65.37119 1.000 89.42141 190 SER I O 1
ATOM 4583 N N . GLU C 1 194 ? 21.65419 38.19804 64.92708 1.000 102.92446 191 GLU I N 1
ATOM 4584 C CA . GLU C 1 194 ? 22.02150 36.80295 64.69453 1.000 99.80860 191 GLU I CA 1
ATOM 4585 C C . GLU C 1 194 ? 22.64025 36.19307 65.94131 1.000 98.89016 191 GLU I C 1
ATOM 4586 O O . GLU C 1 194 ? 23.49116 36.81179 66.58637 1.000 98.36885 191 GLU I O 1
ATOM 4592 N N . THR C 1 195 ? 22.19280 34.99091 66.28510 1.000 87.14278 192 THR I N 1
ATOM 4593 C CA . THR C 1 195 ? 22.72814 34.29021 67.44006 1.000 85.07644 192 THR I CA 1
ATOM 4594 C C . THR C 1 195 ? 24.24336 34.19172 67.34683 1.000 80.94475 192 THR I C 1
ATOM 4595 O O . THR C 1 195 ? 24.78331 33.77995 66.31775 1.000 83.21548 192 THR I O 1
ATOM 4599 N N . VAL C 1 196 ? 24.92983 34.54825 68.43191 1.000 75.95217 193 VAL I N 1
ATOM 4600 C CA . VAL C 1 196 ? 26.36830 34.33020 68.55402 1.000 72.95033 193 VAL I CA 1
ATOM 4601 C C . VAL C 1 196 ? 26.58836 33.60287 69.87680 1.000 68.71847 193 VAL I C 1
ATOM 4602 O O . VAL C 1 196 ? 26.53776 34.21308 70.95235 1.000 63.50711 193 VAL I O 1
ATOM 4606 N N . THR C 1 197 ? 26.86319 32.30377 69.79742 1.000 66.82374 194 THR I N 1
ATOM 4607 C CA . THR C 1 197 ? 27.02774 31.44233 70.95851 1.000 65.01324 194 THR I CA 1
ATOM 4608 C C . THR C 1 197 ? 28.41579 30.82299 70.93026 1.000 66.84243 194 THR I C 1
ATOM 4609 O O . THR C 1 197 ? 28.91513 30.44561 69.86150 1.000 62.19170 194 THR I O 1
ATOM 4613 N N . CYS C 1 198 ? 29.05165 30.73099 72.09217 1.000 61.98326 195 CYS I N 1
ATOM 4614 C CA . CYS C 1 198 ? 30.30344 30.00545 72.18473 1.000 60.31867 195 CYS I CA 1
ATOM 4615 C C . CYS C 1 198 ? 30.05001 28.68085 72.88173 1.000 62.13021 195 CYS I C 1
ATOM 4616 O O . CYS C 1 198 ? 29.20214 28.58196 73.77635 1.000 66.91226 195 CYS I O 1
ATOM 4619 N N . ASN C 1 199 ? 30.75404 27.65513 72.43206 1.000 60.70420 196 ASN I N 1
ATOM 4620 C CA . ASN C 1 199 ? 30.55659 26.30289 72.92194 1.000 59.88906 196 ASN I CA 1
ATOM 4621 C C . ASN C 1 199 ? 31.86901 25.83582 73.52479 1.000 56.05850 196 ASN I C 1
ATOM 4622 O O . ASN C 1 199 ? 32.87962 25.72859 72.82041 1.000 52.41176 196 ASN I O 1
ATOM 4627 N N . VAL C 1 200 ? 31.85595 25.59798 74.83057 1.000 56.73825 197 VAL I N 1
ATOM 4628 C CA . VAL C 1 200 ? 33.03881 25.21575 75.59030 1.000 54.33515 197 VAL I CA 1
ATOM 4629 C C . VAL C 1 200 ? 32.90758 23.75095 75.95459 1.000 53.03114 197 VAL I C 1
ATOM 4630 O O . VAL C 1 200 ? 31.85233 23.31388 76.43191 1.000 57.67639 197 VAL I O 1
ATOM 4634 N N . ALA C 1 201 ? 33.97311 22.99604 75.73680 1.000 47.65929 198 ALA I N 1
ATOM 4635 C CA . ALA C 1 201 ? 34.00613 21.59468 76.10441 1.000 52.62374 198 ALA I CA 1
ATOM 4636 C C . ALA C 1 201 ? 35.17954 21.38099 77.03602 1.000 51.35413 198 ALA I C 1
ATOM 4637 O O . ALA C 1 201 ? 36.30918 21.75110 76.70802 1.000 52.33111 198 ALA I O 1
ATOM 4639 N N . HIS C 1 202 ? 34.91575 20.76723 78.18254 1.000 50.78551 199 HIS I N 1
ATOM 4640 C CA . HIS C 1 202 ? 35.96393 20.38954 79.12338 1.000 55.06105 199 HIS I CA 1
ATOM 4641 C C . HIS C 1 202 ? 35.92795 18.87259 79.26644 1.000 60.42986 199 HIS I C 1
ATOM 4642 O O . HIS C 1 202 ? 35.15176 18.32922 80.07353 1.000 60.58340 199 HIS I O 1
ATOM 4649 N N . PRO C 1 203 ? 36.70625 18.14859 78.44625 1.000 57.93883 200 PRO I N 1
ATOM 4650 C CA . PRO C 1 203 ? 36.65801 16.67701 78.47717 1.000 56.88756 200 PRO I CA 1
ATOM 4651 C C . PRO C 1 203 ? 36.85543 16.07450 79.86282 1.000 62.10665 200 PRO I C 1
ATOM 4652 O O . PRO C 1 203 ? 36.06310 15.21938 80.28981 1.000 64.90326 200 PRO I O 1
ATOM 4656 N N . ALA C 1 204 ? 37.88195 16.52811 80.58994 1.000 56.37257 201 ALA I N 1
ATOM 4657 C CA . ALA C 1 204 ? 38.24604 15.91854 81.86698 1.000 56.03763 201 ALA I CA 1
ATOM 4658 C C . ALA C 1 204 ? 37.08783 15.88812 82.86037 1.000 57.65722 201 ALA I C 1
ATOM 4659 O O . ALA C 1 204 ? 37.07383 15.05026 83.76798 1.000 57.46873 201 ALA I O 1
ATOM 4661 N N . SER C 1 205 ? 36.14201 16.81141 82.74172 1.000 59.27136 202 SER I N 1
ATOM 4662 C CA . SER C 1 205 ? 34.96984 16.84353 83.60409 1.000 60.28174 202 SER I CA 1
ATOM 4663 C C . SER C 1 205 ? 33.68152 16.46480 82.88831 1.000 64.28471 202 SER I C 1
ATOM 4664 O O . SER C 1 205 ? 32.60717 16.55172 83.50002 1.000 61.13082 202 SER I O 1
ATOM 4667 N N . SER C 1 206 ? 33.75106 16.07003 81.61093 1.000 64.52031 203 SER I N 1
ATOM 4668 C CA . SER C 1 206 ? 32.55042 15.76724 80.83176 1.000 64.92029 203 SER I CA 1
ATOM 4669 C C . SER C 1 206 ? 31.61044 16.96120 80.82058 1.000 64.51931 203 SER I C 1
ATOM 4670 O O . SER C 1 206 ? 30.39934 16.81976 80.98909 1.000 68.94820 203 SER I O 1
ATOM 4673 N N . THR C 1 207 ? 32.18359 18.14905 80.64858 1.000 69.76481 204 THR I N 1
ATOM 4674 C CA . THR C 1 207 ? 31.43166 19.39637 80.61841 1.000 69.86595 204 THR I CA 1
ATOM 4675 C C . THR C 1 207 ? 31.28486 19.86723 79.17906 1.000 69.63349 204 THR I C 1
ATOM 4676 O O . THR C 1 207 ? 32.26016 19.85489 78.41537 1.000 66.50039 204 THR I O 1
ATOM 4680 N N . LYS C 1 208 ? 30.06330 20.25385 78.80760 1.000 64.05250 205 LYS I N 1
ATOM 4681 C CA . LYS C 1 208 ? 29.80870 20.98373 77.57130 1.000 57.54297 205 LYS I CA 1
ATOM 4682 C C . LYS C 1 208 ? 28.81347 22.06511 77.91879 1.000 60.17243 205 LYS I C 1
ATOM 4683 O O . LYS C 1 208 ? 27.69129 21.74746 78.31851 1.000 69.82782 205 LYS I O 1
ATOM 4689 N N . VAL C 1 209 ? 29.19466 23.32704 77.74235 1.000 62.33419 206 VAL I N 1
ATOM 4690 C CA . VAL C 1 209 ? 28.34326 24.45493 78.10496 1.000 58.89406 206 VAL I CA 1
ATOM 4691 C C . VAL C 1 209 ? 28.28380 25.41862 76.93828 1.000 62.17119 206 VAL I C 1
ATOM 4692 O O . VAL C 1 209 ? 29.26580 25.58624 76.20511 1.000 64.07169 206 VAL I O 1
ATOM 4696 N N . ASP C 1 210 ? 27.12647 26.03188 76.75087 1.000 61.10501 207 ASP I N 1
ATOM 4697 C CA . ASP C 1 210 ? 26.97717 27.12845 75.81371 1.000 64.11147 207 ASP I CA 1
ATOM 4698 C C . ASP C 1 210 ? 26.61044 28.38339 76.58628 1.000 66.10369 207 ASP I C 1
ATOM 4699 O O . ASP C 1 210 ? 25.83340 28.32606 77.54634 1.000 70.23961 207 ASP I O 1
ATOM 4704 N N . LYS C 1 211 ? 27.20199 29.50939 76.20241 1.000 63.19471 208 LYS I N 1
ATOM 4705 C CA . LYS C 1 211 ? 26.75869 30.80214 76.70435 1.000 66.93088 208 LYS I CA 1
ATOM 4706 C C . LYS C 1 211 ? 26.60754 31.69484 75.48738 1.000 67.09567 208 LYS I C 1
ATOM 4707 O O . LYS C 1 211 ? 27.58575 31.95152 74.77828 1.000 69.95127 208 LYS I O 1
ATOM 4713 N N . LYS C 1 212 ? 25.38396 32.12758 75.21940 1.000 63.94027 209 LYS I N 1
ATOM 4714 C CA . LYS C 1 212 ? 25.13219 32.98799 74.08373 1.000 62.81714 209 LYS I CA 1
ATOM 4715 C C . LYS C 1 212 ? 25.37464 34.41992 74.53193 1.000 67.16847 209 LYS I C 1
ATOM 4716 O O . LYS C 1 212 ? 25.09599 34.77271 75.68171 1.000 69.90522 209 LYS I O 1
ATOM 4722 N N . ILE C 1 213 ? 25.98514 35.21067 73.65277 1.000 67.11078 210 ILE I N 1
ATOM 4723 C CA . ILE C 1 213 ? 26.42294 36.56307 73.98381 1.000 61.66678 210 ILE I CA 1
ATOM 4724 C C . ILE C 1 213 ? 25.29931 37.53633 73.67449 1.000 67.91620 210 ILE I C 1
ATOM 4725 O O . ILE C 1 213 ? 24.85917 37.64737 72.52222 1.000 68.35080 210 ILE I O 1
ATOM 4730 N N . VAL C 1 214 ? 24.84372 38.24254 74.70478 1.000 63.63797 211 VAL I N 1
ATOM 4731 C CA . VAL C 1 214 ? 23.77845 39.23064 74.58898 1.000 63.27924 211 VAL I CA 1
ATOM 4732 C C . VAL C 1 214 ? 24.29569 40.54430 75.15621 1.000 64.70407 211 VAL I C 1
ATOM 4733 O O . VAL C 1 214 ? 25.21468 40.52090 75.98704 1.000 62.36659 211 VAL I O 1
ATOM 4737 N N . PRO C 1 215 ? 23.76241 41.70923 74.72721 1.000 66.29234 212 PRO I N 1
ATOM 4738 C CA . PRO C 1 215 ? 24.18561 43.03638 75.20632 1.000 59.48353 212 PRO I CA 1
ATOM 4739 C C . PRO C 1 215 ? 23.78786 43.34513 76.64939 1.000 58.35888 212 PRO I C 1
ATOM 4740 O O . PRO C 1 215 ? 24.22657 44.38234 77.16543 1.000 59.74198 212 PRO I O 1
ATOM 4744 N N . GLU D 2 2 ? 73.55626 13.05178 73.53483 1.000 57.38606 3 GLU M N 1
ATOM 4745 C CA . GLU D 2 2 ? 73.40934 11.91487 72.63151 1.000 56.91550 3 GLU M CA 1
ATOM 4746 C C . GLU D 2 2 ? 73.21832 12.41178 71.18818 1.000 56.66744 3 GLU M C 1
ATOM 4747 O O . GLU D 2 2 ? 74.11076 12.25245 70.33747 1.000 58.32391 3 GLU M O 1
ATOM 4753 N N . LEU D 2 3 ? 72.08024 13.06583 70.93463 1.000 53.09556 4 LEU M N 1
ATOM 4754 C CA . LEU D 2 3 ? 71.80426 13.74727 69.66842 1.000 55.32491 4 LEU M CA 1
ATOM 4755 C C . LEU D 2 3 ? 71.62354 15.22141 69.97419 1.000 51.77610 4 LEU M C 1
ATOM 4756 O O . LEU D 2 3 ? 70.67259 15.60388 70.65990 1.000 52.99211 4 LEU M O 1
ATOM 4761 N N . ILE D 2 4 ? 72.53644 16.04601 69.48758 1.000 54.71341 5 ILE M N 1
ATOM 4762 C CA . ILE D 2 4 ? 72.61410 17.44514 69.88374 1.000 52.01631 5 ILE M CA 1
ATOM 4763 C C . ILE D 2 4 ? 72.16156 18.29972 68.70641 1.000 57.53690 5 ILE M C 1
ATOM 4764 O O . ILE D 2 4 ? 72.64639 18.12215 67.57909 1.000 57.15241 5 ILE M O 1
ATOM 4769 N N . GLN D 2 5 ? 71.16920 19.16160 68.94505 1.000 58.79023 6 GLN M N 1
ATOM 4770 C CA . GLN D 2 5 ? 70.81075 20.20160 67.99249 1.000 57.61876 6 GLN M CA 1
ATOM 4771 C C . GLN D 2 5 ? 70.72026 21.52954 68.72366 1.000 55.07648 6 GLN M C 1
ATOM 4772 O O . GLN D 2 5 ? 70.33850 21.57331 69.89924 1.000 56.42763 6 GLN M O 1
ATOM 4778 N N . PRO D 2 6 ? 71.11993 22.61770 68.07107 1.000 55.81003 7 PRO M N 1
ATOM 4779 C CA . PRO D 2 6 ? 71.00265 23.93587 68.69451 1.000 55.26092 7 PRO M CA 1
ATOM 4780 C C . PRO D 2 6 ? 69.54611 24.27989 68.94064 1.000 56.17279 7 PRO M C 1
ATOM 4781 O O . PRO D 2 6 ? 68.67161 23.93730 68.13102 1.000 55.41838 7 PRO M O 1
ATOM 4785 N N . PRO D 2 7 ? 69.23295 24.85913 70.10480 1.000 58.71548 8 PRO M N 1
ATOM 4786 C CA . PRO D 2 7 ? 67.81936 25.04999 70.47827 1.000 55.81122 8 PRO M CA 1
ATOM 4787 C C . PRO D 2 7 ? 67.05829 26.04861 69.62538 1.000 54.77895 8 PRO M C 1
ATOM 4788 O O . PRO D 2 7 ? 65.82037 26.01600 69.65662 1.000 55.29299 8 PRO M O 1
ATOM 4792 N N . SER D 2 8 ? 67.72130 26.91305 68.85523 1.000 53.05914 9 SER M N 1
ATOM 4793 C CA . SER D 2 8 ? 66.96846 27.87500 68.06061 1.000 49.99226 9 SER M CA 1
ATOM 4794 C C . SER D 2 8 ? 67.77001 28.28624 66.83863 1.000 51.86476 9 SER M C 1
ATOM 4795 O O . SER D 2 8 ? 68.97832 28.05513 66.75689 1.000 54.32224 9 SER M O 1
ATOM 4798 N N . SER D 2 9 ? 67.06637 28.88095 65.87464 1.000 52.60029 11 SER M N 1
ATOM 4799 C CA . SER D 2 9 ? 67.64895 29.31361 64.60715 1.000 52.80651 11 SER M CA 1
ATOM 4800 C C . SER D 2 9 ? 66.65253 30.26230 63.93511 1.000 52.15070 11 SER M C 1
ATOM 4801 O O . SER D 2 9 ? 65.46223 30.28348 64.28261 1.000 50.61698 11 SER M O 1
ATOM 4804 N N . SER D 2 10 ? 67.15773 31.08678 63.00741 1.000 50.30723 12 SER M N 1
ATOM 4805 C CA . SER D 2 10 ? 66.34037 32.08608 62.32327 1.000 49.02479 12 SER M CA 1
ATOM 4806 C C . SER D 2 10 ? 66.50990 32.01699 60.81111 1.000 50.60707 12 SER M C 1
ATOM 4807 O O . SER D 2 10 ? 67.59130 31.69509 60.31675 1.000 54.89243 12 SER M O 1
ATOM 4810 N N . VAL D 2 11 ? 65.44346 32.36913 60.07765 1.000 50.44249 13 VAL M N 1
ATOM 4811 C CA . VAL D 2 11 ? 65.52265 32.68764 58.64832 1.000 53.27084 13 VAL M CA 1
ATOM 4812 C C . VAL D 2 11 ? 64.67354 33.91174 58.34328 1.000 53.89897 13 VAL M C 1
ATOM 4813 O O . VAL D 2 11 ? 63.61949 34.13036 58.95338 1.000 51.39779 13 VAL M O 1
ATOM 4817 N N . THR D 2 12 ? 65.07448 34.64666 57.30960 1.000 55.52052 14 THR M N 1
ATOM 4818 C CA . THR D 2 12 ? 64.24004 35.70961 56.76724 1.000 51.38608 14 THR M CA 1
ATOM 4819 C C . THR D 2 12 ? 63.51889 35.20455 55.52300 1.000 53.43885 14 THR M C 1
ATOM 4820 O O . THR D 2 12 ? 64.06912 34.40518 54.75935 1.000 54.80780 14 THR M O 1
ATOM 4824 N N . LEU D 2 13 ? 62.28500 35.67330 55.33124 1.000 50.54538 15 LEU M N 1
ATOM 4825 C CA . LEU D 2 13 ? 61.42095 35.18357 54.25892 1.000 52.02768 15 LEU M CA 1
ATOM 4826 C C . LEU D 2 13 ? 62.11180 35.22480 52.89827 1.000 53.94508 15 LEU M C 1
ATOM 4827 O O . LEU D 2 13 ? 62.51896 36.28811 52.42523 1.000 57.29408 15 LEU M O 1
ATOM 4832 N N . GLY D 2 14 ? 62.13584 34.07681 52.22772 1.000 56.08506 16 GLY M N 1
ATOM 4833 C CA . GLY D 2 14 ? 62.72226 33.93311 50.91462 1.000 53.53969 16 GLY M CA 1
ATOM 4834 C C . GLY D 2 14 ? 64.15265 33.43274 50.88007 1.000 51.79753 16 GLY M C 1
ATOM 4835 O O . GLY D 2 14 ? 64.64000 33.11963 49.79005 1.000 57.06835 16 GLY M O 1
ATOM 4836 N N . SER D 2 15 ? 64.85087 33.36395 52.01619 1.000 50.85775 17 SER M N 1
ATOM 4837 C CA . SER D 2 15 ? 66.22583 32.88257 52.03883 1.000 53.17910 17 SER M CA 1
ATOM 4838 C C . SER D 2 15 ? 66.28293 31.44645 52.55692 1.000 56.26499 17 SER M C 1
ATOM 4839 O O . SER D 2 15 ? 65.25739 30.77220 52.71392 1.000 55.04549 17 SER M O 1
ATOM 4842 N N . THR D 2 16 ? 67.50408 30.96245 52.80057 1.000 58.25767 18 THR M N 1
ATOM 4843 C CA . THR D 2 16 ? 67.76149 29.57405 53.16298 1.000 54.64675 18 THR M CA 1
ATOM 4844 C C . THR D 2 16 ? 68.44697 29.46263 54.52212 1.000 52.99887 18 THR M C 1
ATOM 4845 O O . THR D 2 16 ? 69.40988 30.18611 54.80094 1.000 51.40403 18 THR M O 1
ATOM 4849 N N . VAL D 2 17 ? 67.95864 28.53733 55.35417 1.000 50.99629 19 VAL M N 1
ATOM 4850 C CA . VAL D 2 17 ? 68.60650 28.13341 56.59595 1.000 49.93410 19 VAL M CA 1
ATOM 4851 C C . VAL D 2 17 ? 68.91599 26.64936 56.50555 1.000 51.02826 19 VAL M C 1
ATOM 4852 O O . VAL D 2 17 ? 68.25372 25.89842 55.77673 1.000 50.94401 19 VAL M O 1
ATOM 4856 N N . SER D 2 18 ? 69.94910 26.23717 57.24254 1.000 49.53808 20 SER M N 1
ATOM 4857 C CA . SER D 2 18 ? 70.24301 24.84144 57.51403 1.000 45.15146 20 SER M CA 1
ATOM 4858 C C . SER D 2 18 ? 70.23734 24.60765 59.01627 1.000 44.62027 20 SER M C 1
ATOM 4859 O O . SER D 2 18 ? 70.77197 25.42193 59.77751 1.000 47.44212 20 SER M O 1
ATOM 4862 N N . LEU D 2 19 ? 69.56155 23.54329 59.43193 1.000 42.85422 21 LEU M N 1
ATOM 4863 C CA . LEU D 2 19 ? 69.50021 23.08875 60.81417 1.000 50.55844 21 LEU M CA 1
ATOM 4864 C C . LEU D 2 19 ? 70.29693 21.80103 60.94200 1.000 51.54157 21 LEU M C 1
ATOM 4865 O O . LEU D 2 19 ? 70.21857 20.93549 60.06411 1.000 50.83080 21 LEU M O 1
ATOM 4870 N N . THR D 2 20 ? 71.05089 21.66931 62.03525 1.000 53.93370 22 THR M N 1
ATOM 4871 C CA . THR D 2 20 ? 71.96232 20.54695 62.20967 1.000 52.58434 22 THR M CA 1
ATOM 4872 C C . THR D 2 20 ? 71.53022 19.66576 63.37016 1.000 54.53469 22 THR M C 1
ATOM 4873 O O . THR D 2 20 ? 70.79252 20.08794 64.26892 1.000 53.33714 22 THR M O 1
ATOM 4877 N N . CYS D 2 21 ? 72.05716 18.43854 63.34064 1.000 56.87039 23 CYS M N 1
ATOM 4878 C CA . CYS D 2 21 ? 71.82173 17.41784 64.35273 1.000 54.90690 23 CYS M CA 1
ATOM 4879 C C . CYS D 2 21 ? 73.05191 16.52129 64.39998 1.000 56.30283 23 CYS M C 1
ATOM 4880 O O . CYS D 2 21 ? 73.44575 15.94697 63.37543 1.000 54.50455 23 CYS M O 1
ATOM 4883 N N . VAL D 2 22 ? 73.66101 16.42070 65.58140 1.000 56.57523 24 VAL M N 1
ATOM 4884 C CA . VAL D 2 22 ? 74.96941 15.80254 65.76002 1.000 55.72141 24 VAL M CA 1
ATOM 4885 C C . VAL D 2 22 ? 74.87999 14.72674 66.83051 1.000 56.62539 24 VAL M C 1
ATOM 4886 O O . VAL D 2 22 ? 74.36462 14.97668 67.92624 1.000 53.97536 24 VAL M O 1
ATOM 4890 N N . GLY D 2 23 ? 75.37178 13.53239 66.49992 1.000 57.60545 25 GLY M N 1
ATOM 4891 C CA . GLY D 2 23 ? 75.36340 12.39650 67.40448 1.000 58.63209 25 GLY M CA 1
ATOM 4892 C C . GLY D 2 23 ? 76.48504 11.44666 67.03980 1.000 58.87171 25 GLY M C 1
ATOM 4893 O O . GLY D 2 23 ? 77.07984 11.53888 65.95693 1.000 56.84429 25 GLY M O 1
ATOM 4894 N N . ASP D 2 24 ? 76.79138 10.54345 67.97694 1.000 57.26050 26 ASP M N 1
ATOM 4895 C CA . ASP D 2 24 ? 77.94988 9.66544 67.81160 1.000 58.78740 26 ASP M CA 1
ATOM 4896 C C . ASP D 2 24 ? 77.73437 8.63266 66.70910 1.000 61.60134 26 ASP M C 1
ATOM 4897 O O . ASP D 2 24 ? 78.65453 8.33772 65.93390 1.000 63.37127 26 ASP M O 1
ATOM 4902 N N . GLU D 2 25 ? 76.53589 8.06249 66.62351 1.000 59.10180 27 GLU M N 1
ATOM 4903 C CA . GLU D 2 25 ? 76.30248 6.94360 65.72709 1.000 55.76049 27 GLU M CA 1
ATOM 4904 C C . GLU D 2 25 ? 75.77203 7.35492 64.36768 1.000 55.83515 27 GLU M C 1
ATOM 4905 O O . GLU D 2 25 ? 75.63468 6.49775 63.49055 1.000 57.66428 27 GLU M O 1
ATOM 4911 N N . LEU D 2 26 ? 75.51818 8.64099 64.15201 1.000 54.33161 28 LEU M N 1
ATOM 4912 C CA . LEU D 2 26 ? 74.99870 9.07445 62.86216 1.000 55.85787 28 LEU M CA 1
ATOM 4913 C C . LEU D 2 26 ? 75.87794 8.68527 61.67462 1.000 59.99074 28 LEU M C 1
ATOM 4914 O O . LEU D 2 26 ? 75.33181 8.56089 60.56290 1.000 56.99190 28 LEU M O 1
ATOM 4919 N N . PRO D 2 27 ? 77.19017 8.46805 61.81222 1.000 61.47559 29 PRO M N 1
ATOM 4920 C CA . PRO D 2 27 ? 77.93773 7.93333 60.66627 1.000 60.42517 29 PRO M CA 1
ATOM 4921 C C . PRO D 2 27 ? 77.49061 6.55078 60.23487 1.000 58.47154 29 PRO M C 1
ATOM 4922 O O . PRO D 2 27 ? 77.74848 6.18042 59.08210 1.000 62.76533 29 PRO M O 1
ATOM 4926 N N . LYS D 2 28 ? 76.87080 5.75990 61.11583 1.000 56.35704 30 LYS M N 1
ATOM 4927 C CA . LYS D 2 28 ? 76.35834 4.44299 60.74168 1.000 58.06409 30 LYS M CA 1
ATOM 4928 C C . LYS D 2 28 ? 74.84888 4.27872 60.94058 1.000 57.84463 30 LYS M C 1
ATOM 4929 O O . LYS D 2 28 ? 74.32336 3.19750 60.65131 1.000 55.73808 30 LYS M O 1
ATOM 4935 N N . ARG D 2 29 ? 74.13548 5.31173 61.41379 1.000 55.84216 31 ARG M N 1
ATOM 4936 C CA . ARG D 2 29 ? 72.69479 5.26158 61.64277 1.000 50.73028 31 ARG M CA 1
ATOM 4937 C C . ARG D 2 29 ? 72.02536 6.40362 60.88516 1.000 52.88102 31 ARG M C 1
ATOM 4938 O O . ARG D 2 29 ? 72.54825 7.52455 60.85788 1.000 53.19303 31 ARG M O 1
ATOM 4946 N N . TYR D 2 30 ? 70.87620 6.11952 60.25777 1.000 52.21898 32 TYR M N 1
ATOM 4947 C CA . TYR D 2 30 ? 70.13130 7.15581 59.53983 1.000 47.38019 32 TYR M CA 1
ATOM 4948 C C . TYR D 2 30 ? 69.46656 8.12912 60.50899 1.000 45.43273 32 TYR M C 1
ATOM 4949 O O . TYR D 2 30 ? 69.17245 7.79957 61.66123 1.000 47.54478 32 TYR M O 1
ATOM 4958 N N . ALA D 2 31 ? 69.22229 9.34513 60.02081 1.000 45.01800 33 ALA M N 1
ATOM 4959 C CA . ALA D 2 31 ? 68.51019 10.36978 60.77169 1.000 42.57182 33 ALA M CA 1
ATOM 4960 C C . ALA D 2 31 ? 67.19674 10.71018 60.08804 1.000 43.67764 33 ALA M C 1
ATOM 4961 O O . ALA D 2 31 ? 67.12255 10.76929 58.85499 1.000 44.22691 33 ALA M O 1
ATOM 4963 N N . TYR D 2 32 ? 66.17961 10.98956 60.89475 1.000 42.85667 34 TYR M N 1
ATOM 4964 C CA . TYR D 2 32 ? 64.86747 11.38034 60.41306 1.000 40.99745 34 TYR M CA 1
ATOM 4965 C C . TYR D 2 32 ? 64.52896 12.74879 60.99251 1.000 46.07925 34 TYR M C 1
ATOM 4966 O O . TYR D 2 32 ? 64.93917 13.07412 62.11698 1.000 43.90377 34 TYR M O 1
ATOM 4975 N N . TRP D 2 33 ? 63.77967 13.55706 60.22956 1.000 41.94423 35 TRP M N 1
ATOM 4976 C CA . TRP D 2 33 ? 63.48230 14.93533 60.62441 1.000 42.84443 35 TRP M CA 1
ATOM 4977 C C . TRP D 2 33 ? 61.98425 15.18081 60.70988 1.000 42.69178 35 TRP M C 1
ATOM 4978 O O . TRP D 2 33 ? 61.25171 14.93966 59.73862 1.000 42.09263 35 TRP M O 1
ATOM 4989 N N . TYR D 2 34 ? 61.54898 15.74706 61.83408 1.000 37.77064 36 TYR M N 1
ATOM 4990 C CA . TYR D 2 34 ? 60.14661 16.02936 62.06886 1.000 38.42131 36 TYR M CA 1
ATOM 4991 C C . TYR D 2 34 ? 59.96376 17.51551 62.27878 1.000 40.58879 36 TYR M C 1
ATOM 4992 O O . TYR D 2 34 ? 60.78298 18.15210 62.94063 1.000 43.11450 36 TYR M O 1
ATOM 5001 N N . GLN D 2 35 ? 58.89925 18.05533 61.68919 1.000 38.65312 37 GLN M N 1
ATOM 5002 C CA . GLN D 2 35 ? 58.47370 19.43070 61.88255 1.000 40.27289 37 GLN M CA 1
ATOM 5003 C C . GLN D 2 35 ? 57.23946 19.42414 62.77300 1.000 45.32685 37 GLN M C 1
ATOM 5004 O O . GLN D 2 35 ? 56.25950 18.73330 62.46337 1.000 45.06151 37 GLN M O 1
ATOM 5010 N N . GLN D 2 36 ? 57.28343 20.17665 63.87686 1.000 41.19071 38 GLN M N 1
ATOM 5011 C CA . GLN D 2 36 ? 56.16285 20.25063 64.80390 1.000 40.81436 38 GLN M CA 1
ATOM 5012 C C . GLN D 2 36 ? 55.69546 21.68867 64.89680 1.000 46.97166 38 GLN M C 1
ATOM 5013 O O . GLN D 2 36 ? 56.47763 22.57591 65.24974 1.000 44.26136 38 GLN M O 1
ATOM 5019 N N . LYS D 2 37 ? 54.43109 21.91616 64.58709 1.000 51.40399 39 LYS M N 1
ATOM 5020 C CA . LYS D 2 37 ? 53.86631 23.25626 64.60702 1.000 53.59832 39 LYS M CA 1
ATOM 5021 C C . LYS D 2 37 ? 53.24561 23.54877 65.97408 1.000 56.35736 39 LYS M C 1
ATOM 5022 O O . LYS D 2 37 ? 53.15429 22.66317 66.82853 1.000 56.65609 39 LYS M O 1
ATOM 5028 N N . PRO D 2 38 ? 52.88505 24.81483 66.25907 1.000 56.67259 40 PRO M N 1
ATOM 5029 C CA . PRO D 2 38 ? 52.35611 25.14411 67.60181 1.000 53.10409 40 PRO M CA 1
ATOM 5030 C C . PRO D 2 38 ? 51.17867 24.30450 68.05789 1.000 55.48906 40 PRO M C 1
ATOM 5031 O O . PRO D 2 38 ? 51.09629 23.97360 69.24724 1.000 61.94379 40 PRO M O 1
ATOM 5035 N N . ASP D 2 39 ? 50.24374 23.97005 67.17101 1.000 55.32918 41 ASP M N 1
ATOM 5036 C CA . ASP D 2 39 ? 49.18071 23.04449 67.56775 1.000 56.18579 41 ASP M CA 1
ATOM 5037 C C . ASP D 2 39 ? 49.68600 21.62785 67.85247 1.000 57.89802 41 ASP M C 1
ATOM 5038 O O . ASP D 2 39 ? 48.86239 20.73042 68.07270 1.000 58.97417 41 ASP M O 1
ATOM 5043 N N . GLN D 2 40 ? 50.99809 21.39376 67.78475 1.000 60.31952 42 GLN M N 1
ATOM 5044 C CA . GLN D 2 40 ? 51.69192 20.17183 68.19862 1.000 55.41475 42 GLN M CA 1
ATOM 5045 C C . GLN D 2 40 ? 51.47229 18.97799 67.27263 1.000 55.04371 42 GLN M C 1
ATOM 5046 O O . GLN D 2 40 ? 51.86410 17.85599 67.63073 1.000 50.93471 42 GLN M O 1
ATOM 5052 N N . SER D 2 41 ? 50.88728 19.17821 66.08813 1.000 53.14044 43 SER M N 1
ATOM 5053 C CA . SER D 2 41 ? 50.82569 18.12444 65.08291 1.000 49.00910 43 SER M CA 1
ATOM 5054 C C . SER D 2 41 ? 52.19619 17.96116 64.43465 1.000 48.42723 43 SER M C 1
ATOM 5055 O O . SER D 2 41 ? 52.97206 18.91839 64.34108 1.000 48.68741 43 SER M O 1
ATOM 5058 N N . ILE D 2 42 ? 52.49611 16.74157 63.98720 1.000 45.28812 44 ILE M N 1
ATOM 5059 C CA . ILE D 2 42 ? 53.85722 16.35158 63.61987 1.000 41.02634 44 ILE M CA 1
ATOM 5060 C C . ILE D 2 42 ? 53.88872 15.81612 62.19866 1.000 42.90196 44 ILE M C 1
ATOM 5061 O O . ILE D 2 42 ? 53.11535 14.91188 61.85702 1.000 43.98181 44 ILE M O 1
ATOM 5066 N N . VAL D 2 43 ? 54.83264 16.32195 61.39801 1.000 44.55247 45 VAL M N 1
ATOM 5067 C CA . VAL D 2 43 ? 54.98797 15.95465 59.99166 1.000 42.37538 45 VAL M CA 1
ATOM 5068 C C . VAL D 2 43 ? 56.43242 15.52885 59.75963 1.000 42.06752 45 VAL M C 1
ATOM 5069 O O . VAL D 2 43 ? 57.36164 16.27572 60.08774 1.000 41.66771 45 VAL M O 1
ATOM 5073 N N . ARG D 2 44 ? 56.62127 14.34441 59.17711 1.000 39.84715 46 ARG M N 1
ATOM 5074 C CA . ARG D 2 44 ? 57.95245 13.87601 58.81160 1.000 39.34987 46 ARG M CA 1
ATOM 5075 C C . ARG D 2 44 ? 58.33651 14.51148 57.48085 1.000 41.34502 46 ARG M C 1
ATOM 5076 O O . ARG D 2 44 ? 57.65278 14.28638 56.47141 1.000 45.70808 46 ARG M O 1
ATOM 5084 N N . VAL D 2 45 ? 59.42305 15.29289 57.46346 1.000 38.34184 47 VAL M N 1
ATOM 5085 C CA . VAL D 2 45 ? 59.80503 16.03220 56.26484 1.000 40.58224 47 VAL M CA 1
ATOM 5086 C C . VAL D 2 45 ? 61.00427 15.42717 55.52700 1.000 45.91378 47 VAL M C 1
ATOM 5087 O O . VAL D 2 45 ? 61.08993 15.56804 54.29831 1.000 46.31684 47 VAL M O 1
ATOM 5091 N N . ILE D 2 46 ? 61.90934 14.74199 56.21878 1.000 39.35545 48 ILE M N 1
ATOM 5092 C CA . ILE D 2 46 ? 63.05304 14.10485 55.58067 1.000 39.67666 48 ILE M CA 1
ATOM 5093 C C . ILE D 2 46 ? 63.26655 12.76331 56.26124 1.000 45.00412 48 ILE M C 1
ATOM 5094 O O . ILE D 2 46 ? 63.18308 12.65878 57.49280 1.000 45.17679 48 ILE M O 1
ATOM 5099 N N . TYR D 2 47 ? 63.52322 11.72990 55.46468 1.000 38.40995 49 TYR M N 1
ATOM 5100 C CA . TYR D 2 47 ? 63.81375 10.42710 56.02292 1.000 40.89308 49 TYR M CA 1
ATOM 5101 C C . TYR D 2 47 ? 65.06153 9.85953 55.36466 1.000 43.83402 49 TYR M C 1
ATOM 5102 O O . TYR D 2 47 ? 65.39658 10.18949 54.21929 1.000 43.37260 49 TYR M O 1
ATOM 5111 N N . GLU D 2 48 ? 65.76799 9.02983 56.12765 1.000 43.18319 50 GLU M N 1
ATOM 5112 C CA . GLU D 2 48 ? 66.96944 8.35047 55.65785 1.000 42.39669 50 GLU M CA 1
ATOM 5113 C C . GLU D 2 48 ? 68.02907 9.35663 55.20271 1.000 45.44935 50 GLU M C 1
ATOM 5114 O O . GLU D 2 48 ? 68.58446 9.25393 54.10194 1.000 47.74893 50 GLU M O 1
ATOM 5120 N N . ASP D 2 49 ? 68.34350 10.30681 56.09914 1.000 45.67870 51 ASP M N 1
ATOM 5121 C CA . ASP D 2 49 ? 69.26487 11.42948 55.87892 1.000 40.31880 51 ASP M CA 1
ATOM 5122 C C . ASP D 2 49 ? 68.80282 12.43748 54.82534 1.000 41.65658 51 ASP M C 1
ATOM 5123 O O . ASP D 2 49 ? 68.80092 13.64172 55.09363 1.000 48.51021 51 ASP M O 1
ATOM 5128 N N . SER D 2 50 ? 68.40682 11.99242 53.62858 1.000 44.71840 52 SER M N 1
ATOM 5129 C CA . SER D 2 50 ? 68.24410 12.92270 52.51093 1.000 44.68731 52 SER M CA 1
ATOM 5130 C C . SER D 2 50 ? 67.01751 12.69584 51.63616 1.000 47.25680 52 SER M C 1
ATOM 5131 O O . SER D 2 50 ? 66.84321 13.43677 50.66050 1.000 47.78784 52 SER M O 1
ATOM 5134 N N . LYS D 2 51 ? 66.18660 11.69530 51.91627 1.000 45.01111 53 LYS M N 1
ATOM 5135 C CA . LYS D 2 51 ? 65.00901 11.43841 51.10649 1.000 42.43471 53 LYS M CA 1
ATOM 5136 C C . LYS D 2 51 ? 63.84414 12.25240 51.64591 1.000 45.04639 53 LYS M C 1
ATOM 5137 O O . LYS D 2 51 ? 63.71778 12.44727 52.85850 1.000 47.31327 53 LYS M O 1
ATOM 5143 N N . ARG D 2 52 ? 62.99823 12.73901 50.74613 1.000 41.61134 54 ARG M N 1
ATOM 5144 C CA . ARG D 2 52 ? 61.90428 13.57221 51.17226 1.000 46.30748 54 ARG M CA 1
ATOM 5145 C C . ARG D 2 52 ? 60.58921 12.98378 50.67662 1.000 51.12891 54 ARG M C 1
ATOM 5146 O O . ARG D 2 52 ? 60.49810 12.55753 49.51452 1.000 47.89138 54 ARG M O 1
ATOM 5154 N N . PRO D 2 53 ? 59.57798 12.88465 51.53336 1.000 49.22416 55 PRO M N 1
ATOM 5155 C CA . PRO D 2 53 ? 58.36136 12.17421 51.15349 1.000 53.66778 55 PRO M CA 1
ATOM 5156 C C . PRO D 2 53 ? 57.51582 12.98403 50.19520 1.000 63.42280 55 PRO M C 1
ATOM 5157 O O . PRO D 2 53 ? 57.63172 14.20766 50.08726 1.000 62.68047 55 PRO M O 1
ATOM 5161 N N . SER D 2 54 ? 56.66565 12.26013 49.47246 1.000 83.44345 56 SER M N 1
ATOM 5162 C CA . SER D 2 54 ? 55.73224 12.89888 48.55774 1.000 86.42806 56 SER M CA 1
ATOM 5163 C C . SER D 2 54 ? 54.84234 13.85528 49.33270 1.000 80.97276 56 SER M C 1
ATOM 5164 O O . SER D 2 54 ? 54.39703 13.55559 50.44487 1.000 79.87712 56 SER M O 1
ATOM 5167 N N . GLY D 2 55 ? 54.58188 15.00835 48.74115 1.000 69.96235 57 GLY M N 1
ATOM 5168 C CA . GLY D 2 55 ? 53.74477 15.99679 49.37021 1.000 62.01357 57 GLY M CA 1
ATOM 5169 C C . GLY D 2 55 ? 54.47125 16.95758 50.27476 1.000 58.39391 57 GLY M C 1
ATOM 5170 O O . GLY D 2 55 ? 53.84765 17.90128 50.76765 1.000 60.25014 57 GLY M O 1
ATOM 5171 N N . ILE D 2 56 ? 55.76301 16.76024 50.50650 1.000 58.60400 58 ILE M N 1
ATOM 5172 C CA . ILE D 2 56 ? 56.57447 17.75071 51.19999 1.000 56.97930 58 ILE M CA 1
ATOM 5173 C C . ILE D 2 56 ? 57.21793 18.62853 50.14006 1.000 58.01873 58 ILE M C 1
ATOM 5174 O O . ILE D 2 56 ? 57.76128 18.12134 49.14921 1.000 60.49232 58 ILE M O 1
ATOM 5179 N N . SER D 2 57 ? 57.16161 19.94067 50.34657 1.000 55.73874 59 SER M N 1
ATOM 5180 C CA . SER D 2 57 ? 57.71596 20.87377 49.37616 1.000 58.37614 59 SER M CA 1
ATOM 5181 C C . SER D 2 57 ? 59.18594 20.57221 49.10024 1.000 60.48811 59 SER M C 1
ATOM 5182 O O . SER D 2 57 ? 59.95773 20.26823 50.01756 1.000 58.19079 59 SER M O 1
ATOM 5185 N N . ASP D 2 58 ? 59.57326 20.66715 47.81700 1.000 64.71325 60 ASP M N 1
ATOM 5186 C CA . ASP D 2 58 ? 60.96114 20.45977 47.39567 1.000 66.26443 60 ASP M CA 1
ATOM 5187 C C . ASP D 2 58 ? 61.90406 21.54534 47.88696 1.000 62.28083 60 ASP M C 1
ATOM 5188 O O . ASP D 2 58 ? 63.09886 21.50274 47.56317 1.000 64.48224 60 ASP M O 1
ATOM 5193 N N . ARG D 2 59 ? 61.40679 22.51019 48.65732 1.000 61.54573 61 ARG M N 1
ATOM 5194 C CA . ARG D 2 59 ? 62.30696 23.43423 49.31956 1.000 61.33423 61 ARG M CA 1
ATOM 5195 C C . ARG D 2 59 ? 63.00341 22.77094 50.49625 1.000 56.69365 61 ARG M C 1
ATOM 5196 O O . ARG D 2 59 ? 64.05685 23.24611 50.92890 1.000 54.46918 61 ARG M O 1
ATOM 5204 N N . PHE D 2 60 ? 62.47310 21.65582 50.98406 1.000 51.90070 62 PHE M N 1
ATOM 5205 C CA . PHE D 2 60 ? 63.12069 20.92067 52.05475 1.000 51.83331 62 PHE M CA 1
ATOM 5206 C C . PHE D 2 60 ? 64.10202 19.90354 51.48388 1.000 53.04995 62 PHE M C 1
ATOM 5207 O O . PHE D 2 60 ? 63.77328 19.16883 50.54781 1.000 56.42473 62 PHE M O 1
ATOM 5215 N N . SER D 2 61 ? 65.31449 19.88327 52.02934 1.000 49.74073 63 SER M N 1
ATOM 5216 C CA . SER D 2 61 ? 66.29985 18.87420 51.67276 1.000 50.79125 63 SER M CA 1
ATOM 5217 C C . SER D 2 61 ? 67.17251 18.59839 52.89058 1.000 47.56462 63 SER M C 1
ATOM 5218 O O . SER D 2 61 ? 67.17163 19.35353 53.86683 1.000 48.62577 63 SER M O 1
ATOM 5221 N N . GLY D 2 62 ? 67.92034 17.50120 52.82509 1.000 43.99709 64 GLY M N 1
ATOM 5222 C CA . GLY D 2 62 ? 68.75887 17.10078 53.93905 1.000 44.94290 64 GLY M CA 1
ATOM 5223 C C . GLY D 2 62 ? 69.97345 16.36510 53.42730 1.000 45.21496 64 GLY M C 1
ATOM 5224 O O . GLY D 2 62 ? 70.00532 15.91831 52.27689 1.000 44.01698 64 GLY M O 1
ATOM 5225 N N . SER D 2 63 ? 70.98334 16.25583 54.29217 1.000 46.11889 65 SER M N 1
ATOM 5226 C CA . SER D 2 63 ? 72.22534 15.57232 53.94742 1.000 48.24811 65 SER M CA 1
ATOM 5227 C C . SER D 2 63 ? 72.97944 15.22658 55.22586 1.000 54.10149 65 SER M C 1
ATOM 5228 O O . SER D 2 63 ? 72.66608 15.71521 56.31596 1.000 55.62677 65 SER M O 1
ATOM 5231 N N . SER D 2 64 ? 73.96842 14.35013 55.07803 1.000 54.24190 66 SER M N 1
ATOM 5232 C CA . SER D 2 64 ? 74.72204 13.85252 56.21140 1.000 55.71645 66 SER M CA 1
ATOM 5233 C C . SER D 2 64 ? 76.17556 13.67077 55.82800 1.000 61.02274 66 SER M C 1
ATOM 5234 O O . SER D 2 64 ? 76.48957 13.26244 54.70469 1.000 63.35105 66 SER M O 1
ATOM 5237 N N . SER D 2 65 ? 77.05221 13.95319 56.78390 1.000 61.15603 67 SER M N 1
ATOM 5238 C CA . SER D 2 65 ? 78.45951 13.61632 56.66661 1.000 63.42854 67 SER M CA 1
ATOM 5239 C C . SER D 2 65 ? 78.99383 13.42336 58.07373 1.000 61.73544 67 SER M C 1
ATOM 5240 O O . SER D 2 65 ? 78.65402 14.19233 58.97670 1.000 59.88291 67 SER M O 1
ATOM 5243 N N . GLY D 2 66 ? 79.79011 12.37262 58.25631 1.000 63.14733 68 GLY M N 1
ATOM 5244 C CA . GLY D 2 66 ? 80.32668 12.05132 59.55773 1.000 58.20732 68 GLY M CA 1
ATOM 5245 C C . GLY D 2 66 ? 79.22029 12.04308 60.58007 1.000 59.25192 68 GLY M C 1
ATOM 5246 O O . GLY D 2 66 ? 78.26089 11.27501 60.46707 1.000 65.70914 68 GLY M O 1
ATOM 5247 N N . THR D 2 67 ? 79.32639 12.91480 61.57237 1.000 58.11172 69 THR M N 1
ATOM 5248 C CA . THR D 2 67 ? 78.42508 12.88989 62.71387 1.000 61.06464 69 THR M CA 1
ATOM 5249 C C . THR D 2 67 ? 77.34855 13.96912 62.66896 1.000 58.33308 69 THR M C 1
ATOM 5250 O O . THR D 2 67 ? 76.57957 14.09393 63.62868 1.000 59.23586 69 THR M O 1
ATOM 5254 N N . THR D 2 68 ? 77.25583 14.74280 61.59118 1.000 56.30030 70 THR M N 1
ATOM 5255 C CA . THR D 2 68 ? 76.26159 15.80763 61.50866 1.000 60.59414 70 THR M CA 1
ATOM 5256 C C . THR D 2 68 ? 75.24289 15.50693 60.41358 1.000 59.68960 70 THR M C 1
ATOM 5257 O O . THR D 2 68 ? 75.60991 15.28379 59.24970 1.000 58.03671 70 THR M O 1
ATOM 5261 N N . ALA D 2 69 ? 73.96612 15.47887 60.80680 1.000 57.41485 71 ALA M N 1
ATOM 5262 C CA . ALA D 2 69 ? 72.84169 15.48082 59.88511 1.000 55.53191 71 ALA M CA 1
ATOM 5263 C C . ALA D 2 69 ? 72.32957 16.90545 59.71980 1.000 53.25416 71 ALA M C 1
ATOM 5264 O O . ALA D 2 69 ? 72.19746 17.65088 60.69422 1.000 50.27381 71 ALA M O 1
ATOM 5266 N N . THR D 2 70 ? 72.04735 17.28289 58.48338 1.000 50.29229 72 THR M N 1
ATOM 5267 C CA . THR D 2 70 ? 71.62308 18.63967 58.19891 1.000 53.24247 72 THR M CA 1
ATOM 5268 C C . THR D 2 70 ? 70.32625 18.63052 57.41883 1.000 54.26106 72 THR M C 1
ATOM 5269 O O . THR D 2 70 ? 70.10477 17.77003 56.55760 1.000 52.70127 72 THR M O 1
ATOM 5273 N N . LEU D 2 71 ? 69.46290 19.57340 57.77883 1.000 53.25593 73 LEU M N 1
ATOM 5274 C CA . LEU D 2 71 ? 68.19682 19.83748 57.11938 1.000 48.69423 73 LEU M CA 1
ATOM 5275 C C . LEU D 2 71 ? 68.29284 21.24137 56.54973 1.000 47.24184 73 LEU M C 1
ATOM 5276 O O . LEU D 2 71 ? 68.82746 22.13502 57.20876 1.000 48.50455 73 LEU M O 1
ATOM 5281 N N . THR D 2 72 ? 67.86432 21.42129 55.30901 1.000 46.12002 74 THR M N 1
ATOM 5282 C CA . THR D 2 72 ? 68.02124 22.69156 54.61684 1.000 46.27282 74 THR M CA 1
ATOM 5283 C C . THR D 2 72 ? 66.67992 23.12121 54.05208 1.000 52.34318 74 THR M C 1
ATOM 5284 O O . THR D 2 72 ? 66.05646 22.37499 53.29081 1.000 55.55655 74 THR M O 1
ATOM 5288 N N . ILE D 2 73 ? 66.21452 24.29792 54.45777 1.000 53.23136 75 ILE M N 1
ATOM 5289 C CA . ILE D 2 73 ? 64.96747 24.85658 53.95711 1.000 56.01523 75 ILE M CA 1
ATOM 5290 C C . ILE D 2 73 ? 65.31711 26.00011 53.02046 1.000 55.56253 75 ILE M C 1
ATOM 5291 O O . ILE D 2 73 ? 66.08371 26.89701 53.38924 1.000 56.18706 75 ILE M O 1
ATOM 5296 N N . ARG D 2 74 ? 64.77479 25.95727 51.80809 1.000 57.57787 76 ARG M N 1
ATOM 5297 C CA . ARG D 2 74 ? 65.06460 26.93804 50.77270 1.000 60.37539 76 ARG M CA 1
ATOM 5298 C C . ARG D 2 74 ? 63.85272 27.85315 50.62174 1.000 61.25692 76 ARG M C 1
ATOM 5299 O O . ARG D 2 74 ? 62.71896 27.44158 50.89298 1.000 61.15140 76 ARG M O 1
ATOM 5307 N N . ASP D 2 75 ? 64.10137 29.11101 50.23895 1.000 60.63893 77 ASP M N 1
ATOM 5308 C CA . ASP D 2 75 ? 63.04346 30.09536 49.97394 1.000 54.59752 77 ASP M CA 1
ATOM 5309 C C . ASP D 2 75 ? 62.01637 30.09017 51.11263 1.000 59.12320 77 ASP M C 1
ATOM 5310 O O . ASP D 2 75 ? 60.81702 29.87710 50.91512 1.000 63.80550 77 ASP M O 1
ATOM 5315 N N . ALA D 2 76 ? 62.52397 30.32930 52.32433 1.000 57.70664 78 ALA M N 1
ATOM 5316 C CA . ALA D 2 76 ? 61.74084 30.18527 53.54834 1.000 53.52147 78 ALA M CA 1
ATOM 5317 C C . ALA D 2 76 ? 60.39161 30.89254 53.44565 1.000 52.09618 78 ALA M C 1
ATOM 5318 O O . ALA D 2 76 ? 60.30504 32.03185 52.98188 1.000 51.96364 78 ALA M O 1
ATOM 5320 N N . GLN D 2 77 ? 59.33405 30.18183 53.83136 1.000 55.14916 79 GLN M N 1
ATOM 5321 C CA . GLN D 2 77 ? 57.96270 30.68011 53.86296 1.000 55.64789 79 GLN M CA 1
ATOM 5322 C C . GLN D 2 77 ? 57.50627 30.85846 55.30744 1.000 54.47786 79 GLN M C 1
ATOM 5323 O O . GLN D 2 77 ? 58.15338 30.38901 56.24742 1.000 57.00092 79 GLN M O 1
ATOM 5329 N N . ALA D 2 78 ? 56.38134 31.55740 55.48167 1.000 50.59877 80 ALA M N 1
ATOM 5330 C CA . ALA D 2 78 ? 55.85978 31.79768 56.82592 1.000 49.26393 80 ALA M CA 1
ATOM 5331 C C . ALA D 2 78 ? 55.54135 30.49434 57.55582 1.000 56.24390 80 ALA M C 1
ATOM 5332 O O . ALA D 2 78 ? 55.77729 30.36660 58.76682 1.000 55.24077 80 ALA M O 1
ATOM 5334 N N . GLU D 2 79 ? 55.00914 29.52049 56.84043 1.000 52.00972 81 GLU M N 1
ATOM 5335 C CA . GLU D 2 79 ? 54.60283 28.24946 57.40950 1.000 48.63821 81 GLU M CA 1
ATOM 5336 C C . GLU D 2 79 ? 55.78040 27.31622 57.69252 1.000 55.00545 81 GLU M C 1
ATOM 5337 O O . GLU D 2 79 ? 55.55713 26.13704 57.98460 1.000 57.30561 81 GLU M O 1
ATOM 5343 N N . ASP D 2 80 ? 57.02157 27.78777 57.56442 1.000 52.73590 82 ASP M N 1
ATOM 5344 C CA . ASP D 2 80 ? 58.17120 27.02256 58.02980 1.000 50.44113 82 ASP M CA 1
ATOM 5345 C C . ASP D 2 80 ? 58.52660 27.32277 59.48409 1.000 54.05529 82 ASP M C 1
ATOM 5346 O O . ASP D 2 80 ? 59.45576 26.70061 60.01834 1.000 52.85917 82 ASP M O 1
ATOM 5351 N N . GLU D 2 81 ? 57.86421 28.29260 60.12107 1.000 50.42839 83 GLU M N 1
ATOM 5352 C CA . GLU D 2 81 ? 58.05654 28.49816 61.55145 1.000 49.63642 83 GLU M CA 1
ATOM 5353 C C . GLU D 2 81 ? 57.50460 27.29020 62.28906 1.000 50.06167 83 GLU M C 1
ATOM 5354 O O . GLU D 2 81 ? 56.30685 26.98798 62.17862 1.000 48.78008 83 GLU M O 1
ATOM 5360 N N . ALA D 2 82 ? 58.38655 26.57016 62.98385 1.000 49.56273 84 ALA M N 1
ATOM 5361 C CA . ALA D 2 82 ? 58.05699 25.31124 63.64838 1.000 44.64047 84 ALA M CA 1
ATOM 5362 C C . ALA D 2 82 ? 59.25228 24.89298 64.49312 1.000 46.20369 84 ALA M C 1
ATOM 5363 O O . ALA D 2 82 ? 60.34563 25.44388 64.35763 1.000 52.73205 84 ALA M O 1
ATOM 5365 N N . ASP D 2 83 ? 59.05212 23.87661 65.33083 1.000 50.27453 85 ASP M N 1
ATOM 5366 C CA . ASP D 2 83 ? 60.16111 23.18823 65.99193 1.000 47.75326 85 ASP M CA 1
ATOM 5367 C C . ASP D 2 83 ? 60.55789 21.98468 65.16093 1.000 50.16122 85 ASP M C 1
ATOM 5368 O O . ASP D 2 83 ? 59.71144 21.13187 64.86172 1.000 50.60576 85 ASP M O 1
ATOM 5373 N N . TYR D 2 84 ? 61.84565 21.87948 64.84580 1.000 47.08814 86 TYR M N 1
ATOM 5374 C CA . TYR D 2 84 ? 62.35417 20.76594 64.05918 1.000 44.96377 86 TYR M CA 1
ATOM 5375 C C . TYR D 2 84 ? 63.10861 19.79718 64.96736 1.000 47.38677 86 TYR M C 1
ATOM 5376 O O . TYR D 2 84 ? 64.07187 20.18415 65.63707 1.000 48.74572 86 TYR M O 1
ATOM 5385 N N . TYR D 2 85 ? 62.66210 18.53829 64.98394 1.000 45.94800 87 TYR M N 1
ATOM 5386 C CA . TYR D 2 85 ? 63.24465 17.48501 65.80314 1.000 45.24466 87 TYR M CA 1
ATOM 5387 C C . TYR D 2 85 ? 63.92176 16.44835 64.92673 1.000 44.30683 87 TYR M C 1
ATOM 5388 O O . TYR D 2 85 ? 63.43587 16.10825 63.84427 1.000 43.83686 87 TYR M O 1
ATOM 5397 N N . CYS D 2 86 ? 65.02800 15.93889 65.44042 1.000 50.08214 88 CYS M N 1
ATOM 5398 C CA . CYS D 2 86 ? 65.87089 14.93902 64.81410 1.000 46.82999 88 CYS M CA 1
ATOM 5399 C C . CYS D 2 86 ? 65.68271 13.60002 65.51742 1.000 46.84537 88 CYS M C 1
ATOM 5400 O O . CYS D 2 86 ? 65.56209 13.55410 66.74581 1.000 49.29804 88 CYS M O 1
ATOM 5403 N N . LEU D 2 87 ? 65.65006 12.50564 64.74634 1.000 46.33181 89 LEU M N 1
ATOM 5404 C CA . LEU D 2 87 ? 65.38930 11.16534 65.28432 1.000 44.84295 89 LEU M CA 1
ATOM 5405 C C . LEU D 2 87 ? 66.38223 10.18891 64.68746 1.000 43.57102 89 LEU M C 1
ATOM 5406 O O . LEU D 2 87 ? 66.68169 10.26148 63.49034 1.000 41.80884 89 LEU M O 1
ATOM 5411 N N . SER D 2 88 ? 66.91689 9.30520 65.52375 1.000 45.31334 90 SER M N 1
ATOM 5412 C CA . SER D 2 88 ? 67.74154 8.21463 65.01913 1.000 44.46316 90 SER M CA 1
ATOM 5413 C C . SER D 2 88 ? 67.72321 7.07314 66.03346 1.000 45.74565 90 SER M C 1
ATOM 5414 O O . SER D 2 88 ? 66.87304 7.04374 66.93114 1.000 45.39691 90 SER M O 1
ATOM 5417 N N . THR D 2 89 ? 68.68305 6.15233 65.91063 1.000 47.73392 91 THR M N 1
ATOM 5418 C CA . THR D 2 89 ? 68.74834 4.94545 66.73078 1.000 48.86939 91 THR M CA 1
ATOM 5419 C C . THR D 2 89 ? 70.11065 4.86973 67.40366 1.000 50.98143 91 THR M C 1
ATOM 5420 O O . THR D 2 89 ? 71.09019 5.41183 66.88672 1.000 53.75599 91 THR M O 1
ATOM 5424 N N . TYR D 2 90 ? 70.18093 4.20528 68.56492 1.000 52.82528 92 TYR M N 1
ATOM 5425 C CA . TYR D 2 90 ? 71.44369 4.26935 69.29998 1.000 58.03644 92 TYR M CA 1
ATOM 5426 C C . TYR D 2 90 ? 72.03726 2.95619 69.84477 1.000 59.60776 92 TYR M C 1
ATOM 5427 O O . TYR D 2 90 ? 73.07803 2.50727 69.35400 1.000 60.74492 92 TYR M O 1
ATOM 5436 N N . SER D 2 91 ? 71.42207 2.30837 70.82529 1.000 57.17756 93 SER M N 1
ATOM 5437 C CA . SER D 2 91 ? 72.13831 1.24827 71.52799 1.000 53.72476 93 SER M CA 1
ATOM 5438 C C . SER D 2 91 ? 72.30595 0.00165 70.65479 1.000 61.52261 93 SER M C 1
ATOM 5439 O O . SER D 2 91 ? 71.92520 -0.03751 69.48082 1.000 64.47234 93 SER M O 1
ATOM 5442 N N . ASP D 2 92 ? 72.93777 -1.02487 71.23716 1.000 62.17570 94 ASP M N 1
ATOM 5443 C CA . ASP D 2 92 ? 73.04855 -2.31246 70.55631 1.000 63.41223 94 ASP M CA 1
ATOM 5444 C C . ASP D 2 92 ? 71.67912 -2.83858 70.16309 1.000 64.35093 94 ASP M C 1
ATOM 5445 O O . ASP D 2 92 ? 71.55869 -3.61276 69.20598 1.000 65.25364 94 ASP M O 1
ATOM 5450 N N . ASP D 2 93 ? 70.64604 -2.47064 70.91169 1.000 60.98756 95 ASP M N 1
ATOM 5451 C CA . ASP D 2 93 ? 69.28855 -2.86475 70.58092 1.000 63.52428 95 ASP M CA 1
ATOM 5452 C C . ASP D 2 93 ? 68.62971 -1.90423 69.58357 1.000 57.85675 95 ASP M C 1
ATOM 5453 O O . ASP D 2 93 ? 67.42843 -2.02924 69.31189 1.000 51.21010 95 ASP M O 1
ATOM 5458 N N . LYS D 2 94 A 69.38189 -0.93588 69.06324 1.000 58.03177 95 LYS M N 1
ATOM 5459 C CA . LYS D 2 94 A 68.92252 -0.10112 67.95752 1.000 52.76430 95 LYS M CA 1
ATOM 5460 C C . LYS D 2 94 A 67.59321 0.57091 68.30592 1.000 53.29040 95 LYS M C 1
ATOM 5461 O O . LYS D 2 94 A 66.61683 0.51284 67.55521 1.000 51.05318 95 LYS M O 1
ATOM 5467 N N . LEU D 2 95 B 67.54855 1.17534 69.47747 1.000 54.73858 95 LEU M N 1
ATOM 5468 C CA . LEU D 2 95 B 66.34057 1.84085 69.93055 1.000 48.79979 95 LEU M CA 1
ATOM 5469 C C . LEU D 2 95 B 66.38010 3.30469 69.51408 1.000 51.82600 95 LEU M C 1
ATOM 5470 O O . LEU D 2 95 B 67.45398 3.83726 69.21371 1.000 54.02123 95 LEU M O 1
ATOM 5475 N N . PRO D 2 96 ? 65.22849 3.97808 69.43885 1.000 50.03799 96 PRO M N 1
ATOM 5476 C CA . PRO D 2 96 ? 65.19191 5.35396 68.91424 1.000 48.64974 96 PRO M CA 1
ATOM 5477 C C . PRO D 2 96 ? 65.46731 6.42171 69.96215 1.000 46.67190 96 PRO M C 1
ATOM 5478 O O . PRO D 2 96 ? 65.24753 6.22931 71.15769 1.000 49.37326 96 PRO M O 1
ATOM 5482 N N . ILE D 2 97 ? 65.97374 7.56507 69.49727 1.000 48.47122 97 ILE M N 1
ATOM 5483 C CA . ILE D 2 97 ? 66.12470 8.75030 70.35052 1.000 50.26744 97 ILE M CA 1
ATOM 5484 C C . ILE D 2 97 ? 65.92305 10.02088 69.53537 1.000 47.11992 97 ILE M C 1
ATOM 5485 O O . ILE D 2 97 ? 66.37619 10.12323 68.39336 1.000 48.33329 97 ILE M O 1
ATOM 5490 N N . PHE D 2 98 ? 65.28347 11.01264 70.15520 1.000 47.12494 98 PHE M N 1
ATOM 5491 C CA . PHE D 2 98 ? 65.07985 12.32535 69.55174 1.000 48.65718 98 PHE M CA 1
ATOM 5492 C C . PHE D 2 98 ? 66.10783 13.33330 70.05769 1.000 47.26481 98 PHE M C 1
ATOM 5493 O O . PHE D 2 98 ? 66.45120 13.33748 71.24207 1.000 48.00951 98 PHE M O 1
ATOM 5501 N N . GLY D 2 99 ? 66.57379 14.20385 69.16326 1.000 50.37272 99 GLY M N 1
ATOM 5502 C CA . GLY D 2 99 ? 67.31734 15.38048 69.56520 1.000 48.10831 99 GLY M CA 1
ATOM 5503 C C . GLY D 2 99 ? 66.43781 16.33204 70.35315 1.000 49.54017 99 GLY M C 1
ATOM 5504 O O . GLY D 2 99 ? 65.23966 16.11787 70.52936 1.000 52.42984 99 GLY M O 1
ATOM 5505 N N . GLY D 2 100 ? 67.04806 17.40612 70.84823 1.000 53.36108 100 GLY M N 1
ATOM 5506 C CA . GLY D 2 100 ? 66.29758 18.31982 71.68854 1.000 44.25699 100 GLY M CA 1
ATOM 5507 C C . GLY D 2 100 ? 65.39224 19.25367 70.93970 1.000 46.92826 100 GLY M C 1
ATOM 5508 O O . GLY D 2 100 ? 64.57395 19.94703 71.55197 1.000 52.14229 100 GLY M O 1
ATOM 5509 N N . GLY D 2 101 ? 65.50569 19.29624 69.62382 1.000 48.77054 101 GLY M N 1
ATOM 5510 C CA . GLY D 2 101 ? 64.67259 20.22374 68.89502 1.000 50.25722 101 GLY M CA 1
ATOM 5511 C C . GLY D 2 101 ? 65.32813 21.57099 68.68008 1.000 54.72966 101 GLY M C 1
ATOM 5512 O O . GLY D 2 101 ? 66.09537 22.05645 69.52109 1.000 55.47453 101 GLY M O 1
ATOM 5513 N N . THR D 2 102 ? 65.05896 22.14550 67.51078 1.000 53.80662 102 THR M N 1
ATOM 5514 C CA . THR D 2 102 ? 65.42943 23.50756 67.14795 1.000 56.38540 102 THR M CA 1
ATOM 5515 C C . THR D 2 102 ? 64.13349 24.27990 66.91339 1.000 53.96920 102 THR M C 1
ATOM 5516 O O . THR D 2 102 ? 63.32803 23.88888 66.05770 1.000 51.95503 102 THR M O 1
ATOM 5520 N N . LYS D 2 103 ? 63.91539 25.35621 67.68082 1.000 52.00663 103 LYS M N 1
ATOM 5521 C CA . LYS D 2 103 ? 62.81537 26.26231 67.37525 1.000 50.40662 103 LYS M CA 1
ATOM 5522 C C . LYS D 2 103 ? 63.27038 27.23779 66.28927 1.000 47.36646 103 LYS M C 1
ATOM 5523 O O . LYS D 2 103 ? 64.20645 28.01376 66.49365 1.000 52.11650 103 LYS M O 1
ATOM 5529 N N . LEU D 2 104 ? 62.60961 27.19778 65.13865 1.000 46.50482 104 LEU M N 1
ATOM 5530 C CA . LEU D 2 104 ? 62.97002 27.99505 63.97175 1.000 48.38795 104 LEU M CA 1
ATOM 5531 C C . LEU D 2 104 ? 61.93799 29.10459 63.80219 1.000 51.40308 104 LEU M C 1
ATOM 5532 O O . LEU D 2 104 ? 60.73784 28.82184 63.67835 1.000 52.74158 104 LEU M O 1
ATOM 5537 N N . THR D 2 105 ? 62.38949 30.35987 63.79382 1.000 53.11739 105 THR M N 1
ATOM 5538 C CA . THR D 2 105 ? 61.49229 31.49584 63.60750 1.000 51.84821 105 THR M CA 1
ATOM 5539 C C . THR D 2 105 ? 61.72182 32.11717 62.22893 1.000 47.64599 105 THR M C 1
ATOM 5540 O O . THR D 2 105 ? 62.86402 32.33730 61.82587 1.000 46.03123 105 THR M O 1
ATOM 5544 N N . VAL D 2 106 ? 60.63419 32.40055 61.51479 1.000 49.78879 106 VAL M N 1
ATOM 5545 C CA . VAL D 2 106 ? 60.68140 32.99842 60.18306 1.000 50.34003 106 VAL M CA 1
ATOM 5546 C C . VAL D 2 106 ? 60.44689 34.49985 60.33177 1.000 53.60729 106 VAL M C 1
ATOM 5547 O O . VAL D 2 106 ? 59.36772 34.93488 60.76600 1.000 50.32165 106 VAL M O 1
ATOM 5551 N N . LEU D 2 107 ? 61.46351 35.28630 59.97591 1.000 51.81522 107 LEU M N 1
ATOM 5552 C CA . LEU D 2 107 ? 61.47563 36.73909 60.10952 1.000 49.00614 107 LEU M CA 1
ATOM 5553 C C . LEU D 2 107 ? 61.12910 37.44265 58.79314 1.000 49.57413 107 LEU M C 1
ATOM 5554 O O . LEU D 2 107 ? 61.19641 36.87207 57.70195 1.000 52.07844 107 LEU M O 1
ATOM 5559 N N . GLY D 2 108 ? 60.86102 38.74247 58.90938 1.000 54.86409 108 GLY M N 1
ATOM 5560 C CA . GLY D 2 108 ? 60.68029 39.61722 57.76596 1.000 52.41982 108 GLY M CA 1
ATOM 5561 C C . GLY D 2 108 ? 59.26268 40.02889 57.44409 1.000 51.95159 108 GLY M C 1
ATOM 5562 O O . GLY D 2 108 ? 59.03736 40.66508 56.40325 1.000 47.44317 108 GLY M O 1
ATOM 5563 N N . GLN D 2 109 ? 58.32558 39.71873 58.28767 1.000 49.20206 109 GLN M N 1
ATOM 5564 C CA . GLN D 2 109 ? 57.01520 40.23402 58.00378 1.000 44.96014 109 GLN M CA 1
ATOM 5565 C C . GLN D 2 109 ? 56.95411 41.67253 58.50215 1.000 45.24261 109 GLN M C 1
ATOM 5566 O O . GLN D 2 109 ? 57.69715 42.04827 59.41663 1.000 44.72831 109 GLN M O 1
ATOM 5572 N N . PRO D 2 110 ? 56.11182 42.50166 57.88952 1.000 42.51493 110 PRO M N 1
ATOM 5573 C CA . PRO D 2 110 ? 56.09219 43.91972 58.24604 1.000 50.67625 110 PRO M CA 1
ATOM 5574 C C . PRO D 2 110 ? 55.74061 44.09446 59.71142 1.000 53.19189 110 PRO M C 1
ATOM 5575 O O . PRO D 2 110 ? 54.90998 43.36652 60.26244 1.000 52.87146 110 PRO M O 1
ATOM 5579 N N . LYS D 2 111 ? 56.42834 45.03214 60.35019 1.000 51.57977 111 LYS M N 1
ATOM 5580 C CA . LYS D 2 111 ? 56.07426 45.40309 61.70469 1.000 47.70094 111 LYS M CA 1
ATOM 5581 C C . LYS D 2 111 ? 54.64690 45.93576 61.70861 1.000 47.59756 111 LYS M C 1
ATOM 5582 O O . LYS D 2 111 ? 54.21969 46.60517 60.76320 1.000 51.42749 111 LYS M O 1
ATOM 5588 N N . SER D 2 112 ? 53.90622 45.66165 62.78318 1.000 47.27337 112 SER M N 1
ATOM 5589 C CA . SER D 2 112 ? 52.49941 46.04668 62.81337 1.000 50.19846 112 SER M CA 1
ATOM 5590 C C . SER D 2 112 ? 52.05810 46.33450 64.24571 1.000 49.50175 112 SER M C 1
ATOM 5591 O O . SER D 2 112 ? 52.30435 45.53945 65.16119 1.000 44.97911 112 SER M O 1
ATOM 5594 N N . SER D 2 113 ? 51.38514 47.45574 64.42199 1.000 46.06309 113 SER M N 1
ATOM 5595 C CA . SER D 2 113 ? 50.94787 47.83071 65.74789 1.000 46.09661 113 SER M CA 1
ATOM 5596 C C . SER D 2 113 ? 49.73430 46.99367 66.15129 1.000 49.58170 113 SER M C 1
ATOM 5597 O O . SER D 2 113 ? 49.01596 46.46920 65.28689 1.000 49.76053 113 SER M O 1
ATOM 5600 N N . PRO D 2 114 ? 49.53536 46.79333 67.45699 1.000 49.71732 114 PRO M N 1
ATOM 5601 C CA . PRO D 2 114 ? 48.51815 45.84924 67.92408 1.000 45.38442 114 PRO M CA 1
ATOM 5602 C C . PRO D 2 114 ? 47.13409 46.45923 67.92968 1.000 47.15903 114 PRO M C 1
ATOM 5603 O O . PRO D 2 114 ? 46.95618 47.67838 67.91412 1.000 46.98677 114 PRO M O 1
ATOM 5607 N N . SER D 2 115 ? 46.14661 45.56664 67.95925 1.000 52.13945 115 SER M N 1
ATOM 5608 C CA . SER D 2 115 ? 44.74057 45.92265 68.12661 1.000 50.31137 115 SER M CA 1
ATOM 5609 C C . SER D 2 115 ? 44.29623 45.45640 69.50336 1.000 45.33629 115 SER M C 1
ATOM 5610 O O . SER D 2 115 ? 44.30557 44.25186 69.78159 1.000 46.81633 115 SER M O 1
ATOM 5613 N N . VAL D 2 116 ? 43.91710 46.40018 70.36351 1.000 43.41536 116 VAL M N 1
ATOM 5614 C CA . VAL D 2 116 ? 43.59190 46.07730 71.74965 1.000 52.96610 116 VAL M CA 1
ATOM 5615 C C . VAL D 2 116 ? 42.11319 46.34414 71.99745 1.000 47.91279 116 VAL M C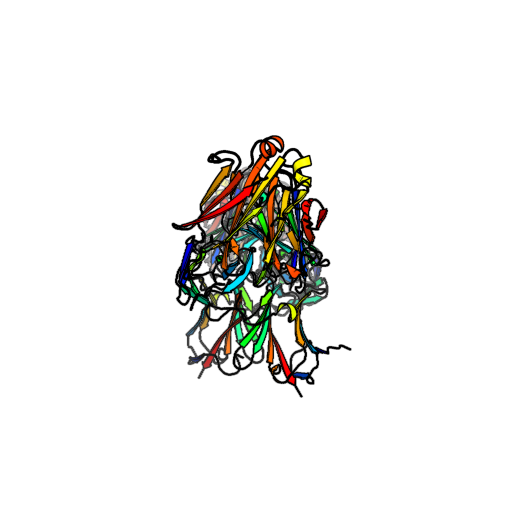 1
ATOM 5616 O O . VAL D 2 116 ? 41.55057 47.31951 71.49098 1.000 47.39397 116 VAL M O 1
ATOM 5620 N N . THR D 2 117 ? 41.47468 45.41593 72.71027 1.000 50.89487 117 THR M N 1
ATOM 5621 C CA . THR D 2 117 ? 40.06645 45.47543 73.08096 1.000 48.96056 117 THR M CA 1
ATOM 5622 C C . THR D 2 117 ? 39.91060 45.15746 74.56032 1.000 47.75105 117 THR M C 1
ATOM 5623 O O . THR D 2 117 ? 40.53348 44.22346 75.07028 1.000 49.04362 117 THR M O 1
ATOM 5627 N N . LEU D 2 118 ? 39.09277 45.94444 75.25007 1.000 48.42797 118 LEU M N 1
ATOM 5628 C CA . LEU D 2 118 ? 38.94484 45.84701 76.69693 1.000 51.10170 118 LEU M CA 1
ATOM 5629 C C . LEU D 2 118 ? 37.50207 45.53304 77.06415 1.000 51.22439 118 LEU M C 1
ATOM 5630 O O . LEU D 2 118 ? 36.60490 46.33007 76.77064 1.000 48.36420 118 LEU M O 1
ATOM 5635 N N . PHE D 2 119 ? 37.28679 44.38282 77.77686 1.000 47.71987 119 PHE M N 1
ATOM 5636 C CA . PHE D 2 119 ? 35.93014 44.01828 78.14870 1.000 47.18475 119 PHE M CA 1
ATOM 5637 C C . PHE D 2 119 ? 35.67182 44.22070 79.64121 1.000 51.99646 119 PHE M C 1
ATOM 5638 O O . PHE D 2 119 ? 36.54846 43.93865 80.46592 1.000 54.12185 119 PHE M O 1
ATOM 5646 N N . PRO D 2 120 ? 34.47524 44.68013 80.01553 1.000 52.81684 120 PRO M N 1
ATOM 5647 C CA . PRO D 2 120 ? 34.11909 44.79458 81.44318 1.000 49.68105 120 PRO M CA 1
ATOM 5648 C C . PRO D 2 120 ? 33.76214 43.44290 82.02859 1.000 52.89580 120 PRO M C 1
ATOM 5649 O O . PRO D 2 120 ? 33.73236 42.42892 81.31248 1.000 57.51279 120 PRO M O 1
ATOM 5653 N N . PRO D 2 121 ? 33.52307 43.37188 83.33498 1.000 53.26893 121 PRO M N 1
ATOM 5654 C CA . PRO D 2 121 ? 33.02395 42.12350 83.91245 1.000 54.10997 121 PRO M CA 1
ATOM 5655 C C . PRO D 2 121 ? 31.57132 41.90161 83.52887 1.000 55.41879 121 PRO M C 1
ATOM 5656 O O . PRO D 2 121 ? 30.77709 42.83955 83.42532 1.000 52.21325 121 PRO M O 1
ATOM 5660 N N . SER D 2 122 ? 31.22133 40.63887 83.34629 1.000 59.04441 122 SER M N 1
ATOM 5661 C CA . SER D 2 122 ? 29.83596 40.27260 83.10926 1.000 58.47110 122 SER M CA 1
ATOM 5662 C C . SER D 2 122 ? 29.05108 40.29757 84.41322 1.000 62.27362 122 SER M C 1
ATOM 5663 O O . SER D 2 122 ? 29.59659 40.07558 85.50120 1.000 59.35976 122 SER M O 1
ATOM 5666 N N . SER D 2 123 ? 27.74489 40.53972 84.29488 1.000 67.07554 123 SER M N 1
ATOM 5667 C CA . SER D 2 123 ? 26.89217 40.49694 85.48086 1.000 67.12462 123 SER M CA 1
ATOM 5668 C C . SER D 2 123 ? 26.88933 39.10510 86.09800 1.000 64.70313 123 SER M C 1
ATOM 5669 O O . SER D 2 123 ? 26.86876 38.96405 87.32607 1.000 68.10625 123 SER M O 1
ATOM 5672 N N . GLU D 2 124 ? 26.92424 38.06262 85.26790 1.000 62.53507 124 GLU M N 1
ATOM 5673 C CA . GLU D 2 124 ? 26.98683 36.71785 85.81684 1.000 64.79827 124 GLU M CA 1
ATOM 5674 C C . GLU D 2 124 ? 28.21141 36.55674 86.70859 1.000 66.35112 124 GLU M C 1
ATOM 5675 O O . GLU D 2 124 ? 28.13017 35.95783 87.78580 1.000 67.79095 124 GLU M O 1
ATOM 5681 N N . GLU D 2 125 ? 29.35936 37.08769 86.28231 1.000 66.45655 125 GLU M N 1
ATOM 5682 C CA . GLU D 2 125 ? 30.56558 36.89531 87.07806 1.000 64.24531 125 GLU M CA 1
ATOM 5683 C C . GLU D 2 125 ? 30.50239 37.69996 88.36828 1.000 60.26347 125 GLU M C 1
ATOM 5684 O O . GLU D 2 125 ? 30.98798 37.25408 89.41109 1.000 64.65594 125 GLU M O 1
ATOM 5690 N N . LEU D 2 126 ? 29.90709 38.88484 88.32408 1.000 64.10340 126 LEU M N 1
ATOM 5691 C CA . LEU D 2 126 ? 29.86287 39.71062 89.52638 1.000 68.57271 126 LEU M CA 1
ATOM 5692 C C . LEU D 2 126 ? 29.13612 39.01072 90.67361 1.000 71.73960 126 LEU M C 1
ATOM 5693 O O . LEU D 2 126 ? 29.52715 39.15831 91.84036 1.000 73.88584 126 LEU M O 1
ATOM 5698 N N . GLU D 2 127 ? 28.09337 38.22455 90.37124 1.000 71.26410 127 GLU M N 1
ATOM 5699 C CA . GLU D 2 127 ? 27.37950 37.53829 91.44519 1.000 63.29079 127 GLU M CA 1
ATOM 5700 C C . GLU D 2 127 ? 28.28802 36.62643 92.24609 1.000 60.64162 127 GLU M C 1
ATOM 5701 O O . GLU D 2 127 ? 27.97365 36.31217 93.39502 1.000 68.32946 127 GLU M O 1
ATOM 5707 N N . THR D 2 128 ? 29.41842 36.22311 91.69269 1.000 63.04040 128 THR M N 1
ATOM 5708 C CA . THR D 2 128 ? 30.37491 35.43180 92.45011 1.000 64.56594 128 THR M CA 1
ATOM 5709 C C . THR D 2 128 ? 31.30937 36.28540 93.30112 1.000 67.49487 128 THR M C 1
ATOM 5710 O O . THR D 2 128 ? 32.29037 35.75572 93.83821 1.000 69.60738 128 THR M O 1
ATOM 5714 N N . ASN D 2 129 ? 31.02300 37.58267 93.42992 1.000 70.32340 129 ASN M N 1
ATOM 5715 C CA . ASN D 2 129 ? 31.82049 38.53465 94.19913 1.000 71.54079 129 ASN M CA 1
ATOM 5716 C C . ASN D 2 129 ? 33.19979 38.76249 93.60360 1.000 73.77417 129 ASN M C 1
ATOM 5717 O O . ASN D 2 129 ? 34.11473 39.20474 94.30551 1.000 73.92483 129 ASN M O 1
ATOM 5722 N N . LYS D 2 130 ? 33.37379 38.47562 92.31931 1.000 66.63610 130 LYS M N 1
ATOM 5723 C CA . LYS D 2 130 ? 34.61395 38.78925 91.63249 1.000 65.87722 130 LYS M CA 1
ATOM 5724 C C . LYS D 2 130 ? 34.31038 39.38602 90.26961 1.000 62.94342 130 LYS M C 1
ATOM 5725 O O . LYS D 2 130 ? 33.19594 39.28938 89.74642 1.000 62.67455 130 LYS M O 1
ATOM 5731 N N . ALA D 2 131 ? 35.31851 40.06316 89.73706 1.000 59.86954 131 ALA M N 1
ATOM 5732 C CA . ALA D 2 131 ? 35.18139 40.83177 88.51179 1.000 59.06385 131 ALA M CA 1
ATOM 5733 C C . ALA D 2 131 ? 36.49688 40.75168 87.76380 1.000 60.15002 131 ALA M C 1
ATOM 5734 O O . ALA D 2 131 ? 37.54296 41.10679 88.31501 1.000 61.70414 131 ALA M O 1
ATOM 5736 N N . THR D 2 132 ? 36.43900 40.27435 86.52486 1.000 58.42293 132 THR M N 1
ATOM 5737 C CA . THR D 2 132 ? 37.59958 40.15054 85.65678 1.000 55.04844 132 THR M CA 1
ATOM 5738 C C . THR D 2 132 ? 37.38114 41.05222 84.44994 1.000 57.28202 132 THR M C 1
ATOM 5739 O O . THR D 2 132 ? 36.33870 40.96246 83.78825 1.000 58.73720 132 THR M O 1
ATOM 5743 N N . LEU D 2 133 ? 38.32146 41.96570 84.20977 1.000 53.12259 133 LEU M N 1
ATOM 5744 C CA . LEU D 2 133 ? 38.40942 42.68081 82.94481 1.000 49.13212 133 LEU M CA 1
ATOM 5745 C C . LEU D 2 133 ? 39.45414 41.98913 82.09091 1.000 51.60459 133 LEU M C 1
ATOM 5746 O O . LEU D 2 133 ? 40.51607 41.61232 82.59281 1.000 53.93860 133 LEU M O 1
ATOM 5751 N N . VAL D 2 134 ? 39.15233 41.79756 80.81009 1.000 47.59813 134 VAL M N 1
ATOM 5752 C CA . VAL D 2 134 ? 40.07141 41.12287 79.90821 1.000 47.80090 134 VAL M CA 1
ATOM 5753 C C . VAL D 2 134 ? 40.44126 42.09543 78.80208 1.000 47.60241 134 VAL M C 1
ATOM 5754 O O . VAL D 2 134 ? 39.60113 42.86007 78.30910 1.000 49.33902 134 VAL M O 1
ATOM 5758 N N . CYS D 2 135 ? 41.72036 42.11263 78.46886 1.000 48.87448 135 CYS M N 1
ATOM 5759 C CA . CYS D 2 135 ? 42.28179 43.05540 77.51062 1.000 49.88238 135 CYS M CA 1
ATOM 5760 C C . CYS D 2 135 ? 42.91973 42.21825 76.40659 1.000 48.64425 135 CYS M C 1
ATOM 5761 O O . CYS D 2 135 ? 43.97522 41.62059 76.62173 1.000 52.73081 135 CYS M O 1
ATOM 5764 N N . THR D 2 136 ? 42.26475 42.13237 75.24353 1.000 48.01863 136 THR M N 1
ATOM 5765 C CA . THR D 2 136 ? 42.75073 41.30514 74.14231 1.000 49.36168 136 THR M CA 1
ATOM 5766 C C . THR D 2 136 ? 43.64547 42.12992 73.22094 1.000 48.36175 136 THR M C 1
ATOM 5767 O O . THR D 2 136 ? 43.34864 43.28650 72.91863 1.000 50.42832 136 THR M O 1
ATOM 5771 N N . ILE D 2 137 ? 44.72786 41.51575 72.75568 1.000 47.52079 137 ILE M N 1
ATOM 5772 C CA . ILE D 2 137 ? 45.74951 42.18380 71.95647 1.000 48.29055 137 ILE M CA 1
ATOM 5773 C C . ILE D 2 137 ? 46.04429 41.28112 70.76620 1.000 50.19314 137 ILE M C 1
ATOM 5774 O O . ILE D 2 137 ? 46.51369 40.15023 70.94754 1.000 45.14417 137 ILE M O 1
ATOM 5779 N N . THR D 2 138 ? 45.75933 41.76491 69.55539 1.000 47.37563 138 THR M N 1
ATOM 5780 C CA . THR D 2 138 ? 45.88548 40.93535 68.36464 1.000 48.70577 138 THR M CA 1
ATOM 5781 C C . THR D 2 138 ? 46.59653 41.69117 67.24327 1.000 48.78806 138 THR M C 1
ATOM 5782 O O . THR D 2 138 ? 46.78155 42.90859 67.30789 1.000 45.90273 138 THR M O 1
ATOM 5786 N N . ASP D 2 139 ? 47.01654 40.93641 66.21336 1.000 46.13398 139 ASP M N 1
ATOM 5787 C CA . ASP D 2 139 ? 47.52598 41.49734 64.95553 1.000 47.73838 139 ASP M CA 1
ATOM 5788 C C . ASP D 2 139 ? 48.72907 42.39449 65.17586 1.000 49.43174 139 ASP M C 1
ATOM 5789 O O . ASP D 2 139 ? 48.79958 43.50494 64.63004 1.000 49.19796 139 ASP M O 1
ATOM 5794 N N . PHE D 2 140 ? 49.67820 41.93136 65.98267 1.000 47.74551 140 PHE M N 1
ATOM 5795 C CA . PHE D 2 140 ? 50.89010 42.71695 66.16981 1.000 50.55268 140 PHE M CA 1
ATOM 5796 C C . PHE D 2 140 ? 52.12832 41.91287 65.80321 1.000 46.16433 140 PHE M C 1
ATOM 5797 O O . PHE D 2 140 ? 52.12559 40.67867 65.82952 1.000 46.98644 140 PHE M O 1
ATOM 5805 N N . TYR D 2 141 ? 53.17362 42.64075 65.39761 1.000 46.95947 141 TYR M N 1
ATOM 5806 C CA . TYR D 2 141 ? 54.46476 42.03659 65.09065 1.000 48.51832 141 TYR M CA 1
ATOM 5807 C C . TYR D 2 141 ? 55.54699 43.09228 65.22331 1.000 49.65639 141 TYR M C 1
ATOM 5808 O O . TYR D 2 141 ? 55.34338 44.23281 64.77500 1.000 43.85751 141 TYR M O 1
ATOM 5817 N N . PRO D 2 142 ? 56.70033 42.76281 65.82376 1.000 49.37269 142 PRO M N 1
ATOM 5818 C CA . PRO D 2 142 ? 57.04727 41.48367 66.47331 1.000 48.43920 142 PRO M CA 1
ATOM 5819 C C . PRO D 2 142 ? 56.21846 41.18815 67.74018 1.000 51.10074 142 PRO M C 1
ATOM 5820 O O . PRO D 2 142 ? 55.44026 42.04393 68.19365 1.000 48.77559 142 PRO M O 1
ATOM 5824 N N . GLY D 2 143 ? 56.40022 39.99150 68.30377 1.000 51.85871 143 GLY M N 1
ATOM 5825 C CA . GLY D 2 143 ? 55.57890 39.51521 69.40267 1.000 49.75252 143 GLY M CA 1
ATOM 5826 C C . GLY D 2 143 ? 56.07389 39.79646 70.80657 1.000 49.31695 143 GLY M C 1
ATOM 5827 O O . GLY D 2 143 ? 56.05773 38.92220 71.67145 1.000 53.88781 143 GLY M O 1
ATOM 5828 N N . VAL D 2 144 ? 56.50553 41.00754 71.07394 1.000 44.73206 144 VAL M N 1
ATOM 5829 C CA . VAL D 2 144 ? 56.88132 41.37024 72.42605 1.000 47.47736 144 VAL M CA 1
ATOM 5830 C C . VAL D 2 144 ? 56.14951 42.65297 72.76987 1.000 53.40059 144 VAL M C 1
ATOM 5831 O O . VAL D 2 144 ? 56.18710 43.63300 72.01300 1.000 50.10571 144 VAL M O 1
ATOM 5835 N N . VAL D 2 145 ? 55.45636 42.62927 73.89884 1.000 58.11559 145 VAL M N 1
ATOM 5836 C CA . VAL D 2 145 ? 54.53751 43.68877 74.26423 1.000 50.46155 145 VAL M CA 1
ATOM 5837 C C . VAL D 2 145 ? 54.53815 43.79341 75.78040 1.000 49.89744 145 VAL M C 1
ATOM 5838 O O . VAL D 2 145 ? 54.85608 42.83241 76.48166 1.000 55.28144 145 VAL M O 1
ATOM 5842 N N . THR D 2 146 ? 54.25653 44.98030 76.28931 1.000 52.98345 146 THR M N 1
ATOM 5843 C CA . THR D 2 146 ? 54.20000 45.19267 77.72800 1.000 53.15545 146 THR M CA 1
ATOM 5844 C C . THR D 2 146 ? 52.89446 45.90124 78.05328 1.000 54.31506 146 THR M C 1
ATOM 5845 O O . THR D 2 146 ? 52.53759 46.88279 77.39086 1.000 56.92625 146 THR M O 1
ATOM 5849 N N . VAL D 2 147 ? 52.19771 45.42212 79.08290 1.000 55.33734 147 VAL M N 1
ATOM 5850 C CA . VAL D 2 147 ? 50.83980 45.85364 79.39767 1.000 54.69799 147 VAL M CA 1
ATOM 5851 C C . VAL D 2 147 ? 50.83342 46.52320 80.76254 1.000 55.47530 147 VAL M C 1
ATOM 5852 O O . VAL D 2 147 ? 51.30779 45.94671 81.74733 1.000 55.87444 147 VAL M O 1
ATOM 5856 N N . ASP D 2 148 ? 50.25792 47.71850 80.82236 1.000 52.92398 148 ASP M N 1
ATOM 5857 C CA . ASP D 2 148 ? 50.14263 48.47914 82.05097 1.000 56.20420 148 ASP M CA 1
ATOM 5858 C C . ASP D 2 148 ? 48.67991 48.83682 82.27257 1.000 58.49282 148 ASP M C 1
ATOM 5859 O O . ASP D 2 148 ? 48.02749 49.36727 81.36639 1.000 58.21861 148 ASP M O 1
ATOM 5864 N N . TRP D 2 149 ? 48.17585 48.59354 83.48372 1.000 57.29735 149 TRP M N 1
ATOM 5865 C CA . TRP D 2 149 ? 46.79169 48.90356 83.81848 1.000 52.37866 149 TRP M CA 1
ATOM 5866 C C . TRP D 2 149 ? 46.70943 50.11828 84.73400 1.000 55.85942 149 TRP M C 1
ATOM 5867 O O . TRP D 2 149 ? 47.53288 50.28957 85.63787 1.000 59.26815 149 TRP M O 1
ATOM 5878 N N . LYS D 2 150 ? 45.69867 50.94879 84.51068 1.000 50.99154 150 LYS M N 1
ATOM 5879 C CA . LYS D 2 150 ? 45.37765 52.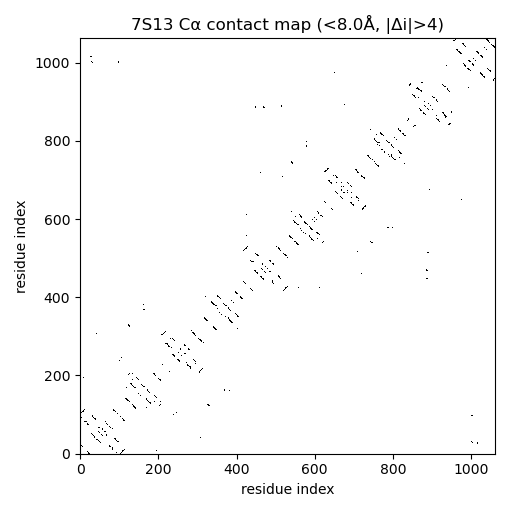06309 85.38462 1.000 54.17080 150 LYS M CA 1
ATOM 5880 C C . LYS D 2 150 ? 43.90345 51.98508 85.73620 1.000 54.67385 150 LYS M C 1
ATOM 5881 O O . LYS D 2 150 ? 43.07456 51.65526 84.87910 1.000 51.41912 150 LYS M O 1
ATOM 5887 N N . VAL D 2 151 ? 43.59546 52.22669 87.00998 1.000 52.97006 151 VAL M N 1
ATOM 5888 C CA . VAL D 2 151 ? 42.22687 52.31644 87.50405 1.000 57.02984 151 VAL M CA 1
ATOM 5889 C C . VAL D 2 151 ? 42.09565 53.62707 88.27386 1.000 56.99696 151 VAL M C 1
ATOM 5890 O O . VAL D 2 151 ? 42.80406 53.84443 89.26547 1.000 55.42472 151 VAL M O 1
ATOM 5894 N N . ASP D 2 152 ? 41.20643 54.50307 87.80679 1.000 52.35035 152 ASP M N 1
ATOM 5895 C CA . ASP D 2 152 ? 41.06079 55.83751 88.37189 1.000 58.57922 152 ASP M CA 1
ATOM 5896 C C . ASP D 2 152 ? 42.39547 56.57689 88.44332 1.000 57.54013 152 ASP M C 1
ATOM 5897 O O . ASP D 2 152 ? 42.64454 57.38512 89.34665 1.000 53.94281 152 ASP M O 1
ATOM 5902 N N . GLY D 2 153 ? 43.22404 56.36901 87.42661 1.000 57.89952 153 GLY M N 1
ATOM 5903 C CA . GLY D 2 153 ? 44.50308 57.03848 87.36565 1.000 58.78358 153 GLY M CA 1
ATOM 5904 C C . GLY D 2 153 ? 45.62371 56.41180 88.16768 1.000 62.52082 153 GLY M C 1
ATOM 5905 O O . GLY D 2 153 ? 46.71355 57.00106 88.22919 1.000 62.65157 153 GLY M O 1
ATOM 5906 N N . THR D 2 154 ? 45.39904 55.26974 88.82480 1.000 59.02144 154 THR M N 1
ATOM 5907 C CA . THR D 2 154 ? 46.47672 54.75271 89.64924 1.000 58.29265 154 THR M CA 1
ATOM 5908 C C . THR D 2 154 ? 47.09068 53.54439 88.98392 1.000 61.52152 154 THR M C 1
ATOM 5909 O O . THR D 2 154 ? 46.34758 52.63728 88.58030 1.000 64.60941 154 THR M O 1
ATOM 5913 N N . PRO D 2 155 ? 48.42032 53.49254 88.83862 1.000 61.10589 155 PRO M N 1
ATOM 5914 C CA . PRO D 2 155 ? 49.04918 52.27388 88.33298 1.000 58.07172 155 PRO M CA 1
ATOM 5915 C C . PRO D 2 155 ? 48.55757 51.08094 89.13562 1.000 63.07207 155 PRO M C 1
ATOM 5916 O O . PRO D 2 155 ? 48.29507 51.17833 90.33647 1.000 69.13232 155 PRO M O 1
ATOM 5920 N N . VAL D 2 156 ? 48.43786 49.94944 88.46798 1.000 56.00337 156 VAL M N 1
ATOM 5921 C CA . VAL D 2 156 ? 48.01323 48.72119 89.11192 1.000 58.51533 156 VAL M CA 1
ATOM 5922 C C . VAL D 2 156 ? 49.26784 47.90090 89.29575 1.000 58.16291 156 VAL M C 1
ATOM 5923 O O . VAL D 2 156 ? 49.99893 47.65657 88.33065 1.000 62.04831 156 VAL M O 1
ATOM 5927 N N . THR D 2 157 ? 49.56356 47.55048 90.54725 1.000 58.20294 157 THR M N 1
ATOM 5928 C CA . THR D 2 157 ? 50.69886 46.69652 90.86258 1.000 61.25132 157 THR M CA 1
ATOM 5929 C C . THR D 2 157 ? 50.30141 45.27144 91.21458 1.000 59.06257 157 THR M C 1
ATOM 5930 O O . THR D 2 157 ? 51.16402 44.38331 91.20262 1.000 57.74571 157 THR M O 1
ATOM 5934 N N . GLN D 2 158 ? 49.02341 45.04415 91.52629 1.000 63.96138 158 GLN M N 1
ATOM 5935 C CA . GLN D 2 158 ? 48.52460 43.80182 92.10581 1.000 67.24252 158 GLN M CA 1
ATOM 5936 C C . GLN D 2 158 ? 47.38616 43.20607 91.28151 1.000 60.33064 158 GLN M C 1
ATOM 5937 O O . GLN D 2 158 ? 46.47101 43.92991 90.87794 1.000 62.21623 158 GLN M O 1
ATOM 5943 N N . GLY D 2 159 ? 47.44125 41.89992 91.02783 1.000 58.63248 159 GLY M N 1
ATOM 5944 C CA . GLY D 2 159 ? 46.30144 41.21006 90.44378 1.000 56.64140 159 GLY M CA 1
ATOM 5945 C C . GLY D 2 159 ? 46.14986 41.27141 88.94357 1.000 60.91890 159 GLY M C 1
ATOM 5946 O O . GLY D 2 159 ? 45.04002 41.07285 88.43224 1.000 61.99837 159 GLY M O 1
ATOM 5947 N N . MET D 2 160 ? 47.21999 41.56716 88.22107 1.000 60.98732 160 MET M N 1
ATOM 5948 C CA . MET D 2 160 ? 47.24183 41.55413 86.76435 1.000 60.49592 160 MET M CA 1
ATOM 5949 C C . MET D 2 160 ? 48.02652 40.34852 86.26325 1.000 62.07604 160 MET M C 1
ATOM 5950 O O . MET D 2 160 ? 49.05713 39.97650 86.83538 1.000 66.31328 160 MET M O 1
ATOM 5955 N N . GLU D 2 161 ? 47.52150 39.71252 85.21963 1.000 59.14145 161 GLU M N 1
ATOM 5956 C CA . GLU D 2 161 ? 48.26797 38.65512 84.56143 1.000 58.06140 161 GLU M CA 1
ATOM 5957 C C . GLU D 2 161 ? 48.16283 38.81361 83.05068 1.000 57.34099 161 GLU M C 1
ATOM 5958 O O . GLU D 2 161 ? 47.08771 39.13328 82.53446 1.000 56.66956 161 GLU M O 1
ATOM 5964 N N . THR D 2 162 ? 49.27996 38.61412 82.34081 1.000 60.28752 162 THR M N 1
ATOM 5965 C CA . THR D 2 162 ? 49.28279 38.69227 80.88279 1.000 52.94082 162 THR M CA 1
ATOM 5966 C C . THR D 2 162 ? 50.02618 37.51475 80.26213 1.000 51.96946 162 THR M C 1
ATOM 5967 O O . THR D 2 162 ? 51.14682 37.20067 80.67121 1.000 52.14643 162 THR M O 1
ATOM 5971 N N . THR D 2 163 ? 49.42849 36.91470 79.22959 1.000 51.49995 163 THR M N 1
ATOM 5972 C CA . THR D 2 163 ? 49.89969 35.66895 78.64438 1.000 51.87116 163 THR M CA 1
ATOM 5973 C C . THR D 2 163 ? 51.14017 35.90401 77.79888 1.000 56.17849 163 THR M C 1
ATOM 5974 O O . THR D 2 163 ? 51.44292 37.02025 77.37210 1.000 55.45657 163 THR M O 1
ATOM 5978 N N . GLN D 2 164 ? 51.82215 34.83930 77.52322 1.000 55.07957 164 GLN M N 1
ATOM 5979 C CA . GLN D 2 164 ? 52.89187 34.99755 76.57454 1.000 53.74329 164 GLN M CA 1
ATOM 5980 C C . GLN D 2 164 ? 52.30157 35.08611 75.17321 1.000 55.14677 164 GLN M C 1
ATOM 5981 O O . GLN D 2 164 ? 51.26555 34.47314 74.89569 1.000 53.53651 164 GLN M O 1
ATOM 5987 N N . PRO D 2 165 ? 52.89768 35.89521 74.30182 1.000 59.55126 165 PRO M N 1
ATOM 5988 C CA . PRO D 2 165 ? 52.37586 36.03144 72.93332 1.000 56.64893 165 PRO M CA 1
ATOM 5989 C C . PRO D 2 165 ? 52.42593 34.71132 72.18690 1.000 54.56361 165 PRO M C 1
ATOM 5990 O O . PRO D 2 165 ? 53.35758 33.92516 72.35067 1.000 57.51970 165 PRO M O 1
ATOM 5994 N N . SER D 2 166 ? 51.39222 34.45224 71.38908 1.000 54.93636 166 SER M N 1
ATOM 5995 C CA . SER D 2 166 ? 51.35194 33.25153 70.55987 1.000 56.10082 166 SER M CA 1
ATOM 5996 C C . SER D 2 166 ? 50.87210 33.64186 69.16988 1.000 52.03795 166 SER M C 1
ATOM 5997 O O . SER D 2 166 ? 50.38082 34.75500 68.94806 1.000 50.30204 166 SER M O 1
ATOM 6000 N N . LYS D 2 167 ? 51.01011 32.71080 68.23071 1.000 52.13196 167 LYS M N 1
ATOM 6001 C CA . LYS D 2 167 ? 50.83831 33.03459 66.82106 1.000 53.17896 167 LYS M CA 1
ATOM 6002 C C . LYS D 2 167 ? 49.38421 32.93945 66.39806 1.000 49.24362 167 LYS M C 1
ATOM 6003 O O . LYS D 2 167 ? 48.69006 31.96632 66.70470 1.000 50.25464 167 LYS M O 1
ATOM 6009 N N . GLN D 2 168 ? 48.95238 33.92991 65.63423 1.000 51.33550 168 GLN M N 1
ATOM 6010 C CA . GLN D 2 168 ? 47.62355 33.90844 65.05755 1.000 50.76540 168 GLN M CA 1
ATOM 6011 C C . GLN D 2 168 ? 47.66732 33.12447 63.75940 1.000 51.60009 168 GLN M C 1
ATOM 6012 O O . GLN D 2 168 ? 48.73820 32.78706 63.23839 1.000 51.56324 168 GLN M O 1
ATOM 6018 N N . SER D 2 169 ? 46.48023 32.87680 63.20930 1.000 49.20019 169 SER M N 1
ATOM 6019 C CA . SER D 2 169 ? 46.40579 32.16336 61.94307 1.000 53.67335 169 SER M CA 1
ATOM 6020 C C . SER D 2 169 ? 47.16873 32.89959 60.84495 1.000 52.92895 169 SER M C 1
ATOM 6021 O O . SER D 2 169 ? 47.83354 32.26797 60.01762 1.000 56.04152 169 SER M O 1
ATOM 6024 N N . ASN D 2 170 ? 47.15397 34.23487 60.86830 1.000 53.55082 170 ASN M N 1
ATOM 6025 C CA . ASN D 2 170 ? 47.79945 35.03857 59.83998 1.000 50.00605 170 ASN M CA 1
ATOM 6026 C C . ASN D 2 170 ? 49.26679 35.30346 60.13917 1.000 53.48700 170 ASN M C 1
ATOM 6027 O O . ASN D 2 170 ? 49.86338 36.19846 59.52831 1.000 55.29454 170 ASN M O 1
ATOM 6032 N N . ASN D 2 171 ? 49.85535 34.54273 61.06232 1.000 55.52949 171 ASN M N 1
ATOM 6033 C CA . ASN D 2 171 ? 51.26277 34.61309 61.44544 1.000 51.45606 171 ASN M CA 1
ATOM 6034 C C . ASN D 2 171 ? 51.66046 35.92034 62.11248 1.000 51.70384 171 ASN M C 1
ATOM 6035 O O . ASN D 2 171 ? 52.84070 36.11348 62.38826 1.000 53.58089 171 ASN M O 1
ATOM 6040 N N . LYS D 2 172 ? 50.70732 36.79228 62.44491 1.000 51.88048 172 LYS M N 1
ATOM 6041 C CA . LYS D 2 172 ? 50.96967 37.87033 63.38686 1.000 47.66857 172 LYS M CA 1
ATOM 6042 C C . LYS D 2 172 ? 50.83809 37.33598 64.81772 1.000 50.07290 172 LYS M C 1
ATOM 6043 O O . LYS D 2 172 ? 50.53181 36.16206 65.04249 1.000 49.52043 172 LYS M O 1
ATOM 6049 N N . TYR D 2 173 ? 51.07947 38.18501 65.81167 1.000 45.42360 173 TYR M N 1
ATOM 6050 C CA . TYR D 2 173 ? 51.07768 37.73232 67.19485 1.000 47.99417 173 TYR M CA 1
ATOM 6051 C C . TYR D 2 173 ? 49.83525 38.20890 67.94330 1.000 49.91448 173 TYR M C 1
ATOM 6052 O O . TYR D 2 173 ? 49.24204 39.23857 67.60025 1.000 51.14214 173 TYR M O 1
ATOM 6061 N N . MET D 2 174 ? 49.45196 37.45373 68.98125 1.000 47.20030 174 MET M N 1
ATOM 6062 C CA . MET D 2 174 ? 48.32393 37.81525 69.83363 1.000 48.05333 174 MET M CA 1
ATOM 6063 C C . MET D 2 174 ? 48.64795 37.49620 71.28604 1.000 49.07924 174 MET M C 1
ATOM 6064 O O . MET D 2 174 ? 49.48047 36.63249 71.58370 1.000 49.18720 174 MET M O 1
ATOM 6069 N N . ALA D 2 175 ? 47.93361 38.17215 72.18774 1.000 51.36915 175 ALA M N 1
ATOM 6070 C CA . ALA D 2 175 ? 48.03436 37.92942 73.62683 1.000 51.31338 175 ALA M CA 1
ATOM 6071 C C . ALA D 2 175 ? 46.83129 38.55685 74.32882 1.000 51.95300 175 ALA M C 1
ATOM 6072 O O . ALA D 2 175 ? 46.10632 39.38671 73.76158 1.000 48.25344 175 ALA M O 1
ATOM 6074 N N . SER D 2 176 ? 46.65898 38.18698 75.59811 1.000 47.72884 176 SER M N 1
ATOM 6075 C CA . SER D 2 176 ? 45.53691 38.68175 76.37914 1.000 50.13829 176 SER M CA 1
ATOM 6076 C C . SER D 2 176 ? 46.00965 39.00552 77.78253 1.000 49.13377 176 SER M C 1
ATOM 6077 O O . SER D 2 176 ? 46.90495 38.34995 78.31288 1.000 48.52365 176 SER M O 1
ATOM 6080 N N . SER D 2 177 ? 45.37101 39.99771 78.39356 1.000 49.15183 177 SER M N 1
ATOM 6081 C CA . SER D 2 177 ? 45.74399 40.45528 79.72287 1.000 49.96074 177 SER M CA 1
ATOM 6082 C C . SER D 2 177 ? 44.50727 40.51650 80.60082 1.000 48.51832 177 SER M C 1
ATOM 6083 O O . SER D 2 177 ? 43.46827 41.01860 80.16894 1.000 51.42526 177 SER M O 1
ATOM 6086 N N . TYR D 2 178 ? 44.63038 40.03023 81.83678 1.000 48.88127 178 TYR M N 1
ATOM 6087 C CA . TYR D 2 178 ? 43.52418 39.97375 82.77869 1.000 49.58879 178 TYR M CA 1
ATOM 6088 C C . TYR D 2 178 ? 43.79259 40.86444 83.97907 1.000 51.42741 178 TYR M C 1
ATOM 6089 O O . TYR D 2 178 ? 44.88773 40.84574 84.55669 1.000 54.68863 178 TYR M O 1
ATOM 6098 N N . LEU D 2 179 ? 42.77550 41.62287 84.36737 1.000 53.79879 179 LEU M N 1
ATOM 6099 C CA . LEU D 2 179 ? 42.76663 42.35194 85.63047 1.000 54.26758 179 LEU M CA 1
ATOM 6100 C C . LEU D 2 179 ? 41.66121 41.76616 86.49744 1.000 51.20934 179 LEU M C 1
ATOM 6101 O O . LEU D 2 179 ? 40.48667 41.80959 86.11738 1.000 51.21740 179 LEU M O 1
ATOM 6106 N N . THR D 2 180 ? 42.03750 41.19666 87.64082 1.000 54.88182 180 THR M N 1
ATOM 6107 C CA . THR D 2 180 ? 41.10159 40.49590 88.51144 1.000 57.71755 180 THR M CA 1
ATOM 6108 C C . THR D 2 180 ? 40.84209 41.35078 89.73892 1.000 58.14970 180 THR M C 1
ATOM 6109 O O . THR D 2 180 ? 41.78339 41.77740 90.41317 1.000 60.44040 180 THR M O 1
ATOM 6113 N N . LEU D 2 181 ? 39.56850 41.53884 90.05774 1.000 56.23610 181 LEU M N 1
ATOM 6114 C CA . LEU D 2 181 ? 39.14157 42.42550 91.11702 1.000 52.44575 181 LEU M CA 1
ATOM 6115 C C . LEU D 2 181 ? 38.04770 41.71836 91.89441 1.000 61.18845 181 LEU M C 1
ATOM 6116 O O . LEU D 2 181 ? 37.30875 40.90467 91.33362 1.000 64.80267 181 LEU M O 1
ATOM 6121 N N . THR D 2 182 ? 37.93972 42.02988 93.18374 1.000 60.04480 182 THR M N 1
ATOM 6122 C CA . THR D 2 182 ? 36.73704 41.65230 93.90530 1.000 60.16240 182 THR M CA 1
ATOM 6123 C C . THR D 2 182 ? 35.57533 42.47451 93.37594 1.000 64.11545 182 THR M C 1
ATOM 6124 O O . THR D 2 182 ? 35.76021 43.56462 92.82787 1.000 66.26120 182 THR M O 1
ATOM 6128 N N . ALA D 2 183 ? 34.36721 41.93417 93.50531 1.000 62.67762 183 ALA M N 1
ATOM 6129 C CA . ALA D 2 183 ? 33.21069 42.66838 93.00728 1.000 64.13998 183 ALA M CA 1
ATOM 6130 C C . ALA D 2 183 ? 33.03474 43.98572 93.75326 1.000 68.38523 183 ALA M C 1
ATOM 6131 O O . ALA D 2 183 ? 32.59550 44.98809 93.17544 1.000 64.88368 183 ALA M O 1
ATOM 6133 N N . ARG D 2 184 ? 33.33693 43.99058 95.05085 1.000 71.77570 184 ARG M N 1
ATOM 6134 C CA . ARG D 2 184 ? 33.28966 45.22897 95.81478 1.000 71.69755 184 ARG M CA 1
ATOM 6135 C C . ARG D 2 184 ? 34.26936 46.25499 95.24148 1.000 76.06738 184 ARG M C 1
ATOM 6136 O O . ARG D 2 184 ? 33.91069 47.42234 95.04389 1.000 72.69376 184 ARG M O 1
ATOM 6144 N N . ALA D 2 185 ? 35.49543 45.81945 94.91092 1.000 73.43008 185 ALA M N 1
ATOM 6145 C CA . ALA D 2 185 ? 36.49424 46.71781 94.32785 1.000 64.87384 185 ALA M CA 1
ATOM 6146 C C . ALA D 2 185 ? 36.06001 47.24945 92.97088 1.000 62.63434 185 ALA M C 1
ATOM 6147 O O . ALA D 2 185 ? 36.46358 48.34731 92.57048 1.000 62.21791 185 ALA M O 1
ATOM 6149 N N . TRP D 2 186 ? 35.26202 46.48286 92.23789 1.000 64.50321 186 TRP M N 1
ATOM 6150 C CA . TRP D 2 186 ? 34.81409 46.94442 90.93081 1.000 61.73904 186 TRP M CA 1
ATOM 6151 C C . TRP D 2 186 ? 33.84522 48.11860 91.05009 1.000 62.01540 186 TRP M C 1
ATOM 6152 O O . TRP D 2 186 ? 33.84348 49.00376 90.19024 1.000 61.04819 186 TRP M O 1
ATOM 6163 N N . GLU D 2 187 ? 33.03184 48.17070 92.10411 1.000 66.70735 187 GLU M N 1
ATOM 6164 C CA . GLU D 2 187 ? 32.05872 49.25149 92.21652 1.000 66.20030 187 GLU M CA 1
ATOM 6165 C C . GLU D 2 187 ? 32.60560 50.45953 92.95412 1.000 68.35498 187 GLU M C 1
ATOM 6166 O O . GLU D 2 187 ? 31.91885 51.48299 93.03126 1.000 68.37774 187 GLU M O 1
ATOM 6172 N N . ARG D 2 188 ? 33.84593 50.37934 93.43040 1.000 68.74825 188 ARG M N 1
ATOM 6173 C CA . ARG D 2 188 ? 34.51611 51.45602 94.14562 1.000 62.49275 188 ARG M CA 1
ATOM 6174 C C . ARG D 2 188 ? 35.23586 52.43581 93.21056 1.000 67.31905 188 ARG M C 1
ATOM 6175 O O . ARG D 2 188 ? 35.51955 53.56981 93.61286 1.000 69.63919 188 ARG M O 1
ATOM 6183 N N . HIS D 2 189 ? 35.49069 52.04768 91.95944 1.000 66.33336 189 HIS M N 1
ATOM 6184 C CA . HIS D 2 189 ? 36.20512 52.87059 90.99248 1.000 59.72243 189 HIS M CA 1
ATOM 6185 C C . HIS D 2 189 ? 35.41415 52.95040 89.69113 1.000 60.96867 189 HIS M C 1
ATOM 6186 O O . HIS D 2 189 ? 34.61572 52.06423 89.37970 1.000 61.74511 189 HIS M O 1
ATOM 6193 N N . SER D 2 190 ? 35.68275 53.98734 88.89224 1.000 62.03486 190 SER M N 1
ATOM 6194 C CA . SER D 2 190 ? 34.88125 54.24268 87.69597 1.000 59.43272 190 SER M CA 1
ATOM 6195 C C . SER D 2 190 ? 35.62746 54.07262 86.38023 1.000 60.36093 190 SER M C 1
ATOM 6196 O O . SER D 2 190 ? 35.07322 53.47618 85.44887 1.000 60.99843 190 SER M O 1
ATOM 6199 N N . SER D 2 191 ? 36.87822 54.52398 86.26743 1.000 61.31855 191 SER M N 1
ATOM 6200 C CA . SER D 2 191 ? 37.58875 54.54237 84.98850 1.000 56.89785 191 SER M CA 1
ATOM 6201 C C . SER D 2 191 ? 38.69049 53.49599 84.96759 1.000 57.09636 191 SER M C 1
ATOM 6202 O O . SER D 2 191 ? 39.53830 53.47505 85.86526 1.000 56.51118 191 SER M O 1
ATOM 6205 N N . TYR D 2 192 ? 38.71098 52.68170 83.90212 1.000 54.55180 192 TYR M N 1
ATOM 6206 C CA . TYR D 2 192 ? 39.63052 51.55995 83.73749 1.000 56.00211 192 TYR M CA 1
ATOM 6207 C C . TYR D 2 192 ? 40.31592 51.65270 82.38762 1.000 57.39362 192 TYR M C 1
ATOM 6208 O O . TYR D 2 192 ? 39.64739 51.82679 81.36186 1.000 57.31846 192 TYR M O 1
ATOM 6217 N N . SER D 2 193 ? 41.63541 51.46657 82.37906 1.000 52.28360 193 SER M N 1
ATOM 6218 C CA . SER D 2 193 ? 42.40797 51.65381 81.16423 1.000 51.71804 193 SER M CA 1
ATOM 6219 C C . SER D 2 193 ? 43.44035 50.55319 81.05510 1.000 56.80569 193 SER M C 1
ATOM 6220 O O . SER D 2 193 ? 44.11126 50.22647 82.03664 1.000 60.52549 193 SER M O 1
ATOM 6223 N N . CYS D 2 194 ? 43.52945 49.96509 79.86601 1.000 59.64753 194 CYS M N 1
ATOM 6224 C CA . CYS D 2 194 ? 44.53239 48.96964 79.51636 1.000 53.48401 194 CYS M CA 1
ATOM 6225 C C . CYS D 2 194 ? 45.51016 49.61979 78.54415 1.000 55.05981 194 CYS M C 1
ATOM 6226 O O . CYS D 2 194 ? 45.10824 50.05059 77.45643 1.000 53.52880 194 CYS M O 1
ATOM 6229 N N . GLN D 2 195 ? 46.77683 49.72886 78.94125 1.000 53.12755 195 GLN M N 1
ATOM 6230 C CA . GLN D 2 195 ? 47.77903 50.42900 78.14351 1.000 52.70868 195 GLN M CA 1
ATOM 6231 C C . GLN D 2 195 ? 48.78402 49.39810 77.65032 1.000 56.32604 195 GLN M C 1
ATOM 6232 O O . GLN D 2 195 ? 49.55838 48.84047 78.44011 1.000 56.63649 195 GLN M O 1
ATOM 6238 N N . VAL D 2 196 ? 48.78501 49.16634 76.34323 1.000 57.27784 196 VAL M N 1
ATOM 6239 C CA . VAL D 2 196 ? 49.68504 48.21660 75.69934 1.000 53.81578 196 VAL M CA 1
ATOM 6240 C C . VAL D 2 196 ? 50.77888 48.99816 74.99392 1.000 52.38208 196 VAL M C 1
ATOM 6241 O O . VAL D 2 196 ? 50.49740 49.97709 74.29496 1.000 55.03176 196 VAL M O 1
ATOM 6245 N N . THR D 2 197 ? 52.02696 48.61544 75.23061 1.000 53.97544 197 THR M N 1
ATOM 6246 C CA . THR D 2 197 ? 53.17753 49.22872 74.57903 1.000 54.04831 197 THR M CA 1
ATOM 6247 C C . THR D 2 197 ? 53.84587 48.21239 73.66771 1.000 54.69886 197 THR M C 1
ATOM 6248 O O . THR D 2 197 ? 54.21290 47.11675 74.11124 1.000 50.32843 197 THR M O 1
ATOM 6252 N N . HIS D 2 198 ? 53.99402 48.58610 72.39764 1.000 56.79855 198 HIS M N 1
ATOM 6253 C CA . HIS D 2 198 ? 54.59319 47.75065 71.36577 1.000 51.00855 198 HIS M CA 1
ATOM 6254 C C . HIS D 2 198 ? 55.73379 48.54079 70.74959 1.000 49.63365 198 HIS M C 1
ATOM 6255 O O . HIS D 2 198 ? 55.54200 49.68902 70.33555 1.000 52.40417 198 HIS M O 1
ATOM 6262 N N . GLU D 2 199 ? 56.91933 47.93957 70.72405 1.000 50.95983 199 GLU M N 1
ATOM 6263 C CA . GLU D 2 199 ? 58.12399 48.65645 70.33218 1.000 52.51840 199 GLU M CA 1
ATOM 6264 C C . GLU D 2 199 ? 58.21206 49.96220 71.11116 1.000 61.65821 199 GLU M C 1
ATOM 6265 O O . GLU D 2 199 ? 58.43941 49.95197 72.32874 1.000 68.82571 199 GLU M O 1
ATOM 6271 N N . GLY D 2 200 ? 57.97754 51.08176 70.44652 1.000 52.43954 200 GLY M N 1
ATOM 6272 C CA . GLY D 2 200 ? 57.99424 52.36267 71.13172 1.000 55.60687 200 GLY M CA 1
ATOM 6273 C C . GLY D 2 200 ? 56.65342 53.03199 71.34027 1.000 52.70913 200 GLY M C 1
ATOM 6274 O O . GLY D 2 200 ? 56.58473 54.08252 71.98996 1.000 53.50604 200 GLY M O 1
ATOM 6275 N N . HIS D 2 201 ? 55.59573 52.48789 70.73037 1.000 55.73975 201 HIS M N 1
ATOM 6276 C CA . HIS D 2 201 ? 54.27929 53.12121 70.71406 1.000 58.58277 201 HIS M CA 1
ATOM 6277 C C . HIS D 2 201 ? 53.28091 52.42179 71.62354 1.000 56.04669 201 HIS M C 1
ATOM 6278 O O . HIS D 2 201 ? 53.28810 51.18959 71.74475 1.000 56.29278 201 HIS M O 1
ATOM 6285 N N . THR D 2 202 ? 52.41798 53.22902 72.24850 1.000 54.58941 202 THR M N 1
ATOM 6286 C CA . THR D 2 202 ? 51.39667 52.75195 73.17214 1.000 56.39157 202 THR M CA 1
ATOM 6287 C C . THR D 2 202 ? 50.02301 52.88407 72.52479 1.000 58.58837 202 THR M C 1
ATOM 6288 O O . THR D 2 202 ? 49.69989 53.93553 71.95902 1.000 60.87665 202 THR M O 1
ATOM 6292 N N . VAL D 2 203 ? 49.24491 51.79933 72.56610 1.000 56.41043 203 VAL M N 1
ATOM 6293 C CA . VAL D 2 203 ? 47.82993 51.80217 72.21324 1.000 50.55836 203 VAL M CA 1
ATOM 6294 C C . VAL D 2 203 ? 47.04035 51.49522 73.47886 1.000 55.26605 203 VAL M C 1
ATOM 6295 O O . VAL D 2 203 ? 47.35065 50.52834 74.18856 1.000 57.62928 203 VAL M O 1
ATOM 6299 N N . GLU D 2 204 ? 46.02652 52.31705 73.76527 1.000 60.02655 204 GLU M N 1
ATOM 6300 C CA . GLU D 2 204 ? 45.24850 52.22989 74.99348 1.000 56.09946 204 GLU M CA 1
ATOM 6301 C C . GLU D 2 204 ? 43.76947 52.11020 74.67223 1.000 57.83950 204 GLU M C 1
ATOM 6302 O O . GLU D 2 204 ? 43.24904 52.85216 73.83356 1.000 61.07773 204 GLU M O 1
ATOM 6308 N N . LYS D 2 205 ? 43.07963 51.24212 75.40201 1.000 56.42841 205 LYS M N 1
ATOM 6309 C CA . LYS D 2 205 ? 41.62755 51.21760 75.42144 1.000 51.96390 205 LYS M CA 1
ATOM 6310 C C . LYS D 2 205 ? 41.19338 51.43207 76.85467 1.000 52.20352 205 LYS M C 1
ATOM 6311 O O . LYS D 2 205 ? 41.79660 50.87957 77.77907 1.000 54.13029 205 LYS M O 1
ATOM 6317 N N . SER D 2 206 ? 40.20182 52.28750 77.03812 1.000 54.77854 206 SER M N 1
ATOM 6318 C CA . SER D 2 206 ? 39.70506 52.61041 78.35864 1.000 54.59790 206 SER M CA 1
ATOM 6319 C C . SER D 2 206 ? 38.20467 52.38285 78.39606 1.000 54.22761 206 SER M C 1
ATOM 6320 O O . SER D 2 206 ? 37.52023 52.42535 77.37227 1.000 55.36110 206 SER M O 1
ATOM 6323 N N . LEU D 2 207 ? 37.67667 52.25141 79.60278 1.000 56.93857 207 LEU M N 1
ATOM 6324 C CA . LEU D 2 207 ? 36.23960 52.11179 79.74312 1.000 56.59761 207 LEU M CA 1
ATOM 6325 C C . LEU D 2 207 ? 35.83297 52.64712 81.10757 1.000 57.41207 207 LEU M C 1
ATOM 6326 O O . LEU D 2 207 ? 36.63811 52.64891 82.04654 1.000 56.75211 207 LEU M O 1
ATOM 6331 N N . SER D 2 208 ? 34.57847 53.09789 81.21301 1.000 57.25108 208 SER M N 1
ATOM 6332 C CA . SER D 2 208 ? 34.00605 53.50800 82.48889 1.000 55.06128 208 SER M CA 1
ATOM 6333 C C . SER D 2 208 ? 32.81233 52.63679 82.84155 1.000 56.77018 208 SER M C 1
ATOM 6334 O O . SER D 2 208 ? 32.20915 51.98885 81.98463 1.000 63.75832 208 SER M O 1
ATOM 6337 N N . ARG D 2 209 ? 32.48087 52.62348 84.12364 1.000 60.53761 209 ARG M N 1
ATOM 6338 C CA . ARG D 2 209 ? 31.32125 51.88660 84.59673 1.000 57.80107 209 ARG M CA 1
ATOM 6339 C C . ARG D 2 209 ? 30.05044 52.74703 84.60575 1.000 57.36838 209 ARG M C 1
ATOM 6340 O O . ARG D 2 209 ? 30.08024 53.98866 84.45534 1.000 59.97387 209 ARG M O 1
ATOM 6348 N N . GLY E 3 1 ? 29.73014 -5.30926 44.66774 1.000 50.57686 21 GLY C N 1
ATOM 6349 C CA . GLY E 3 1 ? 29.96322 -5.40289 43.24040 1.000 50.70562 21 GLY C CA 1
ATOM 6350 C C . GLY E 3 1 ? 31.42174 -5.69963 43.00296 1.000 52.66984 21 GLY C C 1
ATOM 6351 O O . GLY E 3 1 ? 31.91654 -5.59697 41.87894 1.000 61.15451 21 GLY C O 1
ATOM 6352 N N . VAL E 3 2 ? 32.11073 -6.10320 44.07004 1.000 49.56627 22 VAL C N 1
ATOM 6353 C CA . VAL E 3 2 ? 33.56394 -6.25055 44.06848 1.000 46.83321 22 VAL C CA 1
ATOM 6354 C C . VAL E 3 2 ? 33.94360 -7.72512 43.95323 1.000 47.22600 22 VAL C C 1
ATOM 6355 O O . VAL E 3 2 ? 33.24511 -8.60826 44.46644 1.000 45.52510 22 VAL C O 1
ATOM 6359 N N . TRP E 3 3 ? 35.03823 -8.00000 43.24680 1.000 46.09981 23 TRP C N 1
ATOM 6360 C CA . TRP E 3 3 ? 35.61914 -9.33152 43.24274 1.000 45.33807 23 TRP C CA 1
ATOM 6361 C C . TRP E 3 3 ? 37.12431 -9.18496 43.08090 1.000 45.78851 23 TRP C C 1
ATOM 6362 O O . TRP E 3 3 ? 37.62600 -8.11913 42.72099 1.000 45.96160 23 TRP C O 1
ATOM 6373 N N . GLU E 3 4 ? 37.84943 -10.25283 43.38605 1.000 43.28547 24 GLU C N 1
ATOM 6374 C CA . GLU E 3 4 ? 39.28404 -10.23928 43.16341 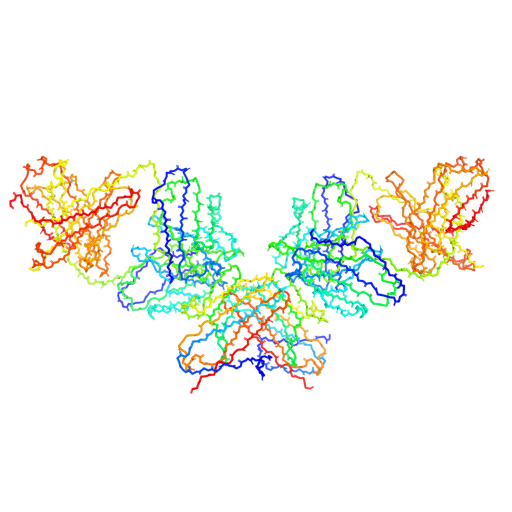1.000 41.90871 24 GLU C CA 1
ATOM 6375 C C . GLU E 3 4 ? 39.75926 -11.65114 42.88141 1.000 44.64852 24 GLU C C 1
ATOM 6376 O O . GLU E 3 4 ? 39.22554 -12.61144 43.44621 1.000 45.07145 24 GLU C O 1
ATOM 6382 N N . GLU E 3 5 ? 40.68529 -11.78142 41.92921 1.000 45.17522 25 GLU C N 1
ATOM 6383 C CA . GLU E 3 5 ? 41.31466 -13.06536 41.64521 1.000 42.13061 25 GLU C CA 1
ATOM 6384 C C . GLU E 3 5 ? 42.61056 -13.23814 42.44670 1.000 41.64806 25 GLU C C 1
ATOM 6385 O O . GLU E 3 5 ? 43.40030 -12.29780 42.57943 1.000 41.32636 25 GLU C O 1
ATOM 6391 N N . LEU E 3 6 ? 42.79560 -14.43120 43.02683 1.000 43.57959 26 LEU C N 1
ATOM 6392 C CA . LEU E 3 6 ? 43.97687 -14.78203 43.81525 1.000 37.30931 26 LEU C CA 1
ATOM 6393 C C . LEU E 3 6 ? 44.94633 -15.60517 42.97636 1.000 36.78258 26 LEU C C 1
ATOM 6394 O O . LEU E 3 6 ? 44.53908 -16.53931 42.28666 1.000 39.17712 26 LEU C O 1
ATOM 6399 N N . PHE E 3 7 ? 46.23692 -15.32876 43.11609 1.000 38.10367 27 PHE C N 1
ATOM 6400 C CA . PHE E 3 7 ? 47.28058 -16.09066 42.43941 1.000 39.59629 27 PHE C CA 1
ATOM 6401 C C . PHE E 3 7 ? 48.32946 -16.44830 43.47508 1.000 41.69454 27 PHE C C 1
ATOM 6402 O O . PHE E 3 7 ? 48.77509 -15.56782 44.21978 1.000 39.01750 27 PHE C O 1
ATOM 6410 N N . ASN E 3 8 ? 48.72818 -17.72867 43.54401 1.000 46.10038 28 ASN C N 1
ATOM 6411 C CA . ASN E 3 8 ? 49.73660 -18.10321 44.53356 1.000 45.81105 28 ASN C CA 1
ATOM 6412 C C . ASN E 3 8 ? 50.91008 -18.90894 43.98539 1.000 47.15568 28 ASN C C 1
ATOM 6413 O O . ASN E 3 8 ? 51.73985 -19.37490 44.77844 1.000 52.61348 28 ASN C O 1
ATOM 6418 N N . VAL E 3 9 ? 51.01286 -19.09951 42.67227 1.000 49.88183 29 VAL C N 1
ATOM 6419 C CA . VAL E 3 9 ? 52.19287 -19.71346 42.06879 1.000 50.68071 29 VAL C CA 1
ATOM 6420 C C . VAL E 3 9 ? 52.66912 -18.80756 40.94010 1.000 54.27406 29 VAL C C 1
ATOM 6421 O O . VAL E 3 9 ? 51.85618 -18.28002 40.16994 1.000 57.24986 29 VAL C O 1
ATOM 6425 N N . GLY E 3 10 ? 53.97255 -18.56659 40.88716 1.000 47.42219 30 GLY C N 1
ATOM 6426 C CA . GLY E 3 10 ? 54.45116 -17.48265 40.05758 1.000 43.79318 30 GLY C CA 1
ATOM 6427 C C . GLY E 3 10 ? 55.01048 -17.74304 38.67688 1.000 50.82799 30 GLY C C 1
ATOM 6428 O O . GLY E 3 10 ? 56.23583 -17.83660 38.55030 1.000 59.96164 30 GLY C O 1
ATOM 6429 N N . ASP E 3 11 ? 54.20541 -17.86548 37.62715 1.000 48.74243 31 ASP C N 1
ATOM 6430 C CA . ASP E 3 11 ? 54.77494 -17.31445 36.40403 1.000 47.80587 31 ASP C CA 1
ATOM 6431 C C . ASP E 3 11 ? 53.80667 -16.28357 35.83042 1.000 46.55295 31 ASP C C 1
ATOM 6432 O O . ASP E 3 11 ? 53.58789 -15.24226 36.45502 1.000 42.37613 31 ASP C O 1
ATOM 6437 N N . ASP E 3 12 ? 53.18313 -16.54847 34.69262 1.000 45.82194 32 ASP C N 1
ATOM 6438 C CA . ASP E 3 12 ? 52.40399 -15.49589 34.06899 1.000 41.84863 32 ASP C CA 1
ATOM 6439 C C . ASP E 3 12 ? 51.05943 -15.34867 34.75996 1.000 43.44454 32 ASP C C 1
ATOM 6440 O O . ASP E 3 12 ? 50.49317 -16.31224 35.28368 1.000 44.17280 32 ASP C O 1
ATOM 6445 N N . VAL E 3 13 ? 50.59447 -14.09978 34.80663 1.000 40.51036 33 VAL C N 1
ATOM 6446 C CA . VAL E 3 13 ? 49.36229 -13.66771 35.45572 1.000 39.03890 33 VAL C CA 1
ATOM 6447 C C . VAL E 3 13 ? 48.65718 -12.70524 34.51027 1.000 43.10197 33 VAL C C 1
ATOM 6448 O O . VAL E 3 13 ? 49.12284 -11.57399 34.31786 1.000 45.02748 33 VAL C O 1
ATOM 6452 N N . TYR E 3 14 ? 47.53054 -13.13251 33.94072 1.000 43.23079 34 TYR C N 1
ATOM 6453 C CA . TYR E 3 14 ? 46.76304 -12.33011 32.99668 1.000 40.08051 34 TYR C CA 1
ATOM 6454 C C . TYR E 3 14 ? 45.61002 -11.63528 33.70755 1.000 42.24706 34 TYR C C 1
ATOM 6455 O O . TYR E 3 14 ? 44.96832 -12.21195 34.59026 1.000 45.52342 34 TYR C O 1
ATOM 6464 N N . ALA E 3 15 ? 45.31050 -10.41409 33.28477 1.000 39.06954 35 ALA C N 1
ATOM 6465 C CA . ALA E 3 15 ? 44.26018 -9.65345 33.93087 1.000 38.38561 35 ALA C CA 1
ATOM 6466 C C . ALA E 3 15 ? 43.66111 -8.66723 32.94787 1.000 38.52832 35 ALA C C 1
ATOM 6467 O O . ALA E 3 15 ? 44.36011 -8.13020 32.08973 1.000 43.02441 35 ALA C O 1
ATOM 6469 N N . LEU E 3 16 ? 42.36691 -8.42001 33.09847 1.000 41.82612 36 LEU C N 1
ATOM 6470 C CA . LEU E 3 16 ? 41.70780 -7.36070 32.35090 1.000 45.70862 36 LEU C CA 1
ATOM 6471 C C . LEU E 3 16 ? 41.85783 -6.03014 33.07392 1.000 43.32664 36 LEU C C 1
ATOM 6472 O O . LEU E 3 16 ? 41.99726 -5.99032 34.29992 1.000 44.41235 36 LEU C O 1
ATOM 6477 N N . PRO E 3 17 ? 41.83984 -4.92636 32.34351 1.000 43.19655 37 PRO C N 1
ATOM 6478 C CA . PRO E 3 17 ? 41.89575 -3.62265 33.00795 1.000 45.10680 37 PRO C CA 1
ATOM 6479 C C . PRO E 3 17 ? 40.72510 -3.43448 33.95664 1.000 44.33333 37 PRO C C 1
ATOM 6480 O O . PRO E 3 17 ? 39.61724 -3.92164 33.72319 1.000 42.67902 37 PRO C O 1
ATOM 6484 N N . GLY E 3 18 ? 40.98936 -2.72035 35.04401 1.000 44.17374 38 GLY C N 1
ATOM 6485 C CA . GLY E 3 18 ? 40.00671 -2.47805 36.07072 1.000 45.15767 38 GLY C CA 1
ATOM 6486 C C . GLY E 3 18 ? 39.88643 -3.56894 37.11605 1.000 41.61853 38 GLY C C 1
ATOM 6487 O O . GLY E 3 18 ? 39.41444 -3.29115 38.22013 1.000 42.95274 38 GLY C O 1
ATOM 6488 N N . SER E 3 19 ? 40.33830 -4.78275 36.82298 1.000 40.51267 39 SER C N 1
ATOM 6489 C CA . SER E 3 19 ? 40.21427 -5.88609 37.76777 1.000 40.56400 39 SER C CA 1
ATOM 6490 C C . SER E 3 19 ? 41.12458 -5.68584 38.98934 1.000 40.33449 39 SER C C 1
ATOM 6491 O O . SER E 3 19 ? 42.05289 -4.87517 38.98181 1.000 40.07445 39 SER C O 1
ATOM 6494 N N . ASP E 3 20 ? 40.80892 -6.41124 40.06755 1.000 41.78800 40 ASP C N 1
ATOM 6495 C CA . ASP E 3 20 ? 41.55924 -6.39026 41.31923 1.000 38.04473 40 ASP C CA 1
ATOM 6496 C C . ASP E 3 20 ? 42.14357 -7.76951 41.57931 1.000 39.58373 40 ASP C C 1
ATOM 6497 O O . ASP E 3 20 ? 41.43673 -8.77081 41.46490 1.000 39.93554 40 ASP C O 1
ATOM 6502 N N . ILE E 3 21 ? 43.41384 -7.81640 41.97780 1.000 42.14203 41 ILE C N 1
ATOM 6503 C CA . ILE E 3 21 ? 44.19676 -9.04740 42.00459 1.000 39.02691 41 ILE C CA 1
ATOM 6504 C C . ILE E 3 21 ? 45.06203 -9.12330 43.25259 1.000 38.71375 41 ILE C C 1
ATOM 6505 O O . ILE E 3 21 ? 45.62141 -8.11796 43.69253 1.000 40.36901 41 ILE C O 1
ATOM 6510 N N . ASN E 3 22 ? 45.16500 -10.31366 43.82894 1.000 37.09048 42 ASN C N 1
ATOM 6511 C CA . ASN E 3 22 ? 46.08121 -10.58393 44.93008 1.000 36.49840 42 ASN C CA 1
ATOM 6512 C C . ASN E 3 22 ? 47.17560 -11.51456 44.43851 1.000 34.55593 42 ASN C C 1
ATOM 6513 O O . ASN E 3 22 ? 46.88333 -12.58000 43.89283 1.000 36.28469 42 ASN C O 1
ATOM 6518 N N . LEU E 3 23 ? 48.42288 -11.13756 44.64650 1.000 33.74245 43 LEU C N 1
ATOM 6519 C CA . LEU E 3 23 ? 49.52568 -12.06568 44.47007 1.000 33.00614 43 LEU C CA 1
ATOM 6520 C C . LEU E 3 23 ? 49.95286 -12.52774 45.85272 1.000 33.65200 43 LEU C C 1
ATOM 6521 O O . LEU E 3 23 ? 50.22174 -11.70114 46.72538 1.000 36.22802 43 LEU C O 1
ATOM 6526 N N . THR E 3 24 ? 50.00418 -13.83062 46.05995 1.000 31.99253 44 THR C N 1
ATOM 6527 C CA . THR E 3 24 ? 50.33822 -14.36819 47.36778 1.000 32.24476 44 THR C CA 1
ATOM 6528 C C . THR E 3 24 ? 51.48025 -15.35568 47.25425 1.000 36.66916 44 THR C C 1
ATOM 6529 O O . THR E 3 24 ? 51.52985 -16.18356 46.34806 1.000 43.69755 44 THR C O 1
ATOM 6533 N N . CYS E 3 25 ? 52.38270 -15.24718 48.19595 1.000 37.07231 45 CYS C N 1
ATOM 6534 C CA . CYS E 3 25 ? 53.65162 -15.92989 48.26196 1.000 35.38153 45 CYS C CA 1
ATOM 6535 C C . CYS E 3 25 ? 53.67817 -16.63488 49.60998 1.000 32.44650 45 CYS C C 1
ATOM 6536 O O . CYS E 3 25 ? 53.05730 -16.14938 50.55786 1.000 36.22967 45 CYS C O 1
ATOM 6539 N N . GLN E 3 26 ? 54.38928 -17.75616 49.74261 1.000 38.26359 46 GLN C N 1
ATOM 6540 C CA . GLN E 3 26 ? 54.30890 -18.50137 51.00913 1.000 39.99642 46 GLN C CA 1
ATOM 6541 C C . GLN E 3 26 ? 55.64145 -19.07409 51.48798 1.000 39.35222 46 GLN C C 1
ATOM 6542 O O . GLN E 3 26 ? 56.33890 -19.73946 50.72121 1.000 36.76303 46 GLN C O 1
ATOM 6548 N N . THR E 3 27 ? 55.96265 -18.88320 52.76931 1.000 38.19515 47 THR C N 1
ATOM 6549 C CA . THR E 3 27 ? 57.28427 -19.26719 53.25502 1.000 33.14637 47 THR C CA 1
ATOM 6550 C C . THR E 3 27 ? 57.44753 -20.76954 53.23265 1.000 39.94379 47 THR C C 1
ATOM 6551 O O . THR E 3 27 ? 56.48487 -21.53229 53.37712 1.000 38.85880 47 THR C O 1
ATOM 6555 N N . LYS E 3 28 ? 58.69023 -21.19490 53.03785 1.000 41.70803 48 LYS C N 1
ATOM 6556 C CA . LYS E 3 28 ? 58.97772 -22.61420 53.06839 1.000 35.56137 48 LYS C CA 1
ATOM 6557 C C . LYS E 3 28 ? 58.75644 -23.13539 54.48669 1.000 40.07514 48 LYS C C 1
ATOM 6558 O O . LYS E 3 28 ? 58.92917 -22.40825 55.47445 1.000 35.60605 48 LYS C O 1
ATOM 6564 N N . GLU E 3 29 ? 58.29840 -24.38659 54.57806 1.000 37.98090 49 GLU C N 1
ATOM 6565 C CA . GLU E 3 29 ? 58.03305 -24.97750 55.87863 1.000 37.13868 49 GLU C CA 1
ATOM 6566 C C . GLU E 3 29 ? 59.33053 -25.19316 56.64805 1.000 34.34805 49 GLU C C 1
ATOM 6567 O O . GLU E 3 29 ? 60.38069 -25.46995 56.07289 1.000 38.49597 49 GLU C O 1
ATOM 6573 N N . LYS E 3 30 ? 59.24720 -25.04801 57.96229 1.000 33.25360 50 LYS C N 1
ATOM 6574 C CA . LYS E 3 30 ? 60.32184 -25.37554 58.88265 1.000 33.25472 50 LYS C CA 1
ATOM 6575 C C . LYS E 3 30 ? 61.48431 -24.39777 58.80888 1.000 34.93639 50 LYS C C 1
ATOM 6576 O O . LYS E 3 30 ? 62.58791 -24.71754 59.26361 1.000 32.63288 50 LYS C O 1
ATOM 6582 N N . ASN E 3 31 ? 61.26626 -23.20439 58.26105 1.000 34.74712 51 ASN C N 1
ATOM 6583 C CA . ASN E 3 31 ? 62.25438 -22.13642 58.29029 1.000 30.77918 51 ASN C CA 1
ATOM 6584 C C . ASN E 3 31 ? 61.77803 -21.01030 59.18541 1.000 34.20305 51 ASN C C 1
ATOM 6585 O O . ASN E 3 31 ? 60.58400 -20.70063 59.22765 1.000 37.66965 51 ASN C O 1
ATOM 6590 N N . PHE E 3 32 ? 62.72472 -20.36329 59.85755 1.000 31.61713 52 PHE C N 1
ATOM 6591 C CA . PHE E 3 32 ? 62.42210 -19.11502 60.53312 1.000 29.93874 52 PHE C CA 1
ATOM 6592 C C . PHE E 3 32 ? 62.25935 -18.02879 59.48014 1.000 31.63560 52 PHE C C 1
ATOM 6593 O O . PHE E 3 32 ? 63.09561 -17.90069 58.58588 1.000 33.08049 52 PHE C O 1
ATOM 6601 N N . LEU E 3 33 ? 61.18972 -17.25315 59.56975 1.000 32.10512 53 LEU C N 1
ATOM 6602 C CA . LEU E 3 33 ? 61.05203 -16.07311 58.72376 1.000 31.63409 53 LEU C CA 1
ATOM 6603 C C . LEU E 3 33 ? 61.97970 -14.98155 59.24367 1.000 31.13899 53 LEU C C 1
ATOM 6604 O O . LEU E 3 33 ? 61.84450 -14.53935 60.39118 1.000 33.94935 53 LEU C O 1
ATOM 6609 N N . VAL E 3 34 ? 62.90921 -14.53483 58.40539 1.000 29.76031 54 VAL C N 1
ATOM 6610 C CA . VAL E 3 34 ? 63.88209 -13.52129 58.79021 1.000 27.91547 54 VAL C CA 1
ATOM 6611 C C . VAL E 3 34 ? 63.46012 -12.13967 58.31787 1.000 31.33931 54 VAL C C 1
ATOM 6612 O O . VAL E 3 34 ? 63.55394 -11.17048 59.06860 1.000 35.94789 54 VAL C O 1
ATOM 6616 N N . GLN E 3 35 ? 62.99188 -12.03641 57.07703 1.000 32.35983 55 GLN C N 1
ATOM 6617 C CA . GLN E 3 35 ? 62.47574 -10.80205 56.49986 1.000 29.09992 55 GLN C CA 1
ATOM 6618 C C . GLN E 3 35 ? 61.79245 -11.16389 55.19179 1.000 27.72517 55 GLN C C 1
ATOM 6619 O O . GLN E 3 35 ? 62.01536 -12.25153 54.64928 1.000 31.87368 55 GLN C O 1
ATOM 6625 N N . MET E 3 36 ? 60.96480 -10.25412 54.67985 1.000 27.78444 56 MET C N 1
ATOM 6626 C CA . MET E 3 36 ? 60.42883 -10.46852 53.33907 1.000 30.29400 56 MET C CA 1
ATOM 6627 C C . MET E 3 36 ? 60.09958 -9.13800 52.68705 1.000 29.90387 56 MET C C 1
ATOM 6628 O O . MET E 3 36 ? 59.99878 -8.10409 53.35726 1.000 30.05638 56 MET C O 1
ATOM 6633 N N . GLN E 3 37 ? 59.94992 -9.16357 51.36188 1.000 29.21504 57 GLN C N 1
ATOM 6634 C CA . GLN E 3 37 ? 59.74125 -7.90671 50.65538 1.000 31.57133 57 GLN C CA 1
ATOM 6635 C C . GLN E 3 37 ? 59.08696 -8.16787 49.31139 1.000 31.58293 57 GLN C C 1
ATOM 6636 O O . GLN E 3 37 ? 59.12218 -9.29175 48.80175 1.000 30.82068 57 GLN C O 1
ATOM 6642 N N . TRP E 3 38 ? 58.46246 -7.11114 48.76027 1.000 28.58242 58 TRP C N 1
ATOM 6643 C CA . TRP E 3 38 ? 57.88929 -7.09153 47.41844 1.000 24.04325 58 TRP C CA 1
ATOM 6644 C C . TRP E 3 38 ? 58.51913 -5.98843 46.59187 1.000 31.94838 58 TRP C C 1
ATOM 6645 O O . TRP E 3 38 ? 58.69583 -4.86650 47.08079 1.000 32.03755 58 TRP C O 1
ATOM 6656 N N . SER E 3 39 ? 58.79116 -6.28076 45.32170 1.000 30.38699 59 SER C N 1
ATOM 6657 C CA . SER E 3 39 ? 59.37484 -5.29263 44.43339 1.000 33.47245 59 SER C CA 1
ATOM 6658 C C . SER E 3 39 ? 58.70091 -5.38495 43.07787 1.000 36.75673 59 SER C C 1
ATOM 6659 O O . SER E 3 39 ? 58.26969 -6.46397 42.66311 1.000 35.69337 59 SER C O 1
ATOM 6662 N N . LYS E 3 40 ? 58.59512 -4.24682 42.39853 1.000 35.32317 60 LYS C N 1
ATOM 6663 C CA . LYS E 3 40 ? 58.33043 -4.22500 40.96748 1.000 39.07596 60 LYS C CA 1
ATOM 6664 C C . LYS E 3 40 ? 59.64781 -3.98333 40.24945 1.000 43.34667 60 LYS C C 1
ATOM 6665 O O . LYS E 3 40 ? 60.35756 -3.01796 40.55232 1.000 45.66059 60 LYS C O 1
ATOM 6671 N N . VAL E 3 41 ? 60.01439 -4.89193 39.36667 1.000 44.49619 61 VAL C N 1
ATOM 6672 C CA . VAL E 3 41 ? 61.27854 -4.78578 38.66579 1.000 55.78910 61 VAL C CA 1
ATOM 6673 C C . VAL E 3 41 ? 60.93174 -4.39405 37.23780 1.000 55.84139 61 VAL C C 1
ATOM 6674 O O . VAL E 3 41 ? 60.24911 -5.12875 36.51435 1.000 52.98227 61 VAL C O 1
ATOM 6678 N N . THR E 3 42 ? 61.31965 -3.18233 36.86948 1.000 63.80803 62 THR C N 1
ATOM 6679 C CA . THR E 3 42 ? 61.13661 -2.69077 35.51519 1.000 67.84898 62 THR C CA 1
ATOM 6680 C C . THR E 3 42 ? 62.51749 -2.32585 34.98876 1.000 76.89026 62 THR C C 1
ATOM 6681 O O . THR E 3 42 ? 63.39120 -3.19749 34.87073 1.000 73.62803 62 THR C O 1
ATOM 6685 N N . ASP E 3 43 ? 62.74238 -1.03833 34.70720 1.000 84.02184 63 ASP C N 1
ATOM 6686 C CA . ASP E 3 43 ? 64.10513 -0.60310 34.41801 1.000 82.43448 63 ASP C CA 1
ATOM 6687 C C . ASP E 3 43 ? 64.94932 -0.60297 35.68828 1.000 84.71965 63 ASP C C 1
ATOM 6688 O O . ASP E 3 43 ? 66.13998 -0.94021 35.65360 1.000 81.20518 63 ASP C O 1
ATOM 6693 N N . LYS E 3 44 ? 64.33308 -0.28032 36.82129 1.000 85.07236 64 LYS C N 1
ATOM 6694 C CA . LYS E 3 44 ? 64.98237 -0.31601 38.11710 1.000 80.94580 64 LYS C CA 1
ATOM 6695 C C . LYS E 3 44 ? 64.22846 -1.27572 39.02382 1.000 74.21167 64 LYS C C 1
ATOM 6696 O O . LYS E 3 44 ? 63.02610 -1.51176 38.84656 1.000 71.04812 64 LYS C O 1
ATOM 6702 N N . ASN E 3 45 ? 64.95369 -1.81794 39.99834 1.000 69.55963 65 ASN C N 1
ATOM 6703 C CA . ASN E 3 45 ? 64.36666 -2.68665 41.00462 1.000 63.37287 65 ASN C CA 1
ATOM 6704 C C . ASN E 3 45 ? 63.75509 -1.75868 42.04194 1.000 60.36994 65 ASN C C 1
ATOM 6705 O O . ASN E 3 45 ? 64.45637 -1.15485 42.85655 1.000 63.13712 65 ASN C O 1
ATOM 6710 N N . ASP E 3 46 ? 62.44417 -1.61839 41.99192 1.000 50.37017 66 ASP C N 1
ATOM 6711 C CA . ASP E 3 46 ? 61.73727 -0.66363 42.81870 1.000 47.18379 66 ASP C CA 1
ATOM 6712 C C . ASP E 3 46 ? 61.04865 -1.44807 43.92100 1.000 48.50954 66 ASP C C 1
ATOM 6713 O O . ASP E 3 46 ? 60.12469 -2.22192 43.65380 1.000 45.14607 66 ASP C O 1
ATOM 6718 N N . MET E 3 47 ? 61.51996 -1.27506 45.14745 1.000 43.42046 67 MET C N 1
ATOM 6719 C CA . MET E 3 47 ? 60.92732 -1.96488 46.27240 1.000 37.31917 67 MET C CA 1
ATOM 6720 C C . MET E 3 47 ? 59.59235 -1.33163 46.63565 1.000 42.93310 67 MET C C 1
ATOM 6721 O O . MET E 3 47 ? 59.46936 -0.10311 46.69565 1.000 43.15854 67 MET C O 1
ATOM 6726 N N . ILE E 3 48 ? 58.58374 -2.17776 46.87892 1.000 36.01048 68 ILE C N 1
ATOM 6727 C CA . ILE E 3 48 ? 57.25140 -1.71773 47.25794 1.000 34.91521 68 ILE C CA 1
ATOM 6728 C C . ILE E 3 48 ? 57.11751 -1.67591 48.77174 1.000 37.29834 68 ILE C C 1
ATOM 6729 O O . ILE E 3 48 ? 56.78691 -0.64207 49.36933 1.000 37.23529 68 ILE C O 1
ATOM 6734 N N . ALA E 3 49 ? 57.36313 -2.81055 49.40300 1.000 31.18842 69 ALA C N 1
ATOM 6735 C CA . ALA E 3 49 ? 57.28503 -2.86264 50.83939 1.000 30.20637 69 ALA C CA 1
ATOM 6736 C C . ALA E 3 49 ? 58.23125 -3.92899 51.33798 1.000 33.14963 69 ALA C C 1
ATOM 6737 O O . ALA E 3 49 ? 58.61051 -4.85562 50.61239 1.000 31.23575 69 ALA C O 1
ATOM 6739 N N . LEU E 3 50 ? 58.56571 -3.79244 52.61219 1.000 30.28812 70 LEU C N 1
ATOM 6740 C CA . LEU E 3 50 ? 59.44915 -4.68011 53.32758 1.000 27.25734 70 LEU C CA 1
ATOM 6741 C C . LEU E 3 50 ? 58.75405 -4.98435 54.64310 1.000 31.69288 70 LEU C C 1
ATOM 6742 O O . LEU E 3 50 ? 58.14199 -4.08844 55.23673 1.000 31.95985 70 LEU C O 1
ATOM 6747 N N . TYR E 3 51 ? 58.76277 -6.25104 55.06176 1.000 28.08081 71 TYR C N 1
ATOM 6748 C CA . TYR E 3 51 ? 58.25175 -6.62093 56.37697 1.000 29.51119 71 TYR C CA 1
ATOM 6749 C C . TYR E 3 51 ? 59.33986 -7.33729 57.16290 1.000 32.95959 71 TYR C C 1
ATOM 6750 O O . TYR E 3 51 ? 60.00047 -8.24825 56.64358 1.000 35.09078 71 TYR C O 1
ATOM 6759 N N . HIS E 3 52 ? 59.55476 -6.89062 58.39126 1.000 30.30400 72 HIS C N 1
ATOM 6760 C CA . HIS E 3 52 ? 60.50388 -7.48855 59.29325 1.000 29.14072 72 HIS C CA 1
ATOM 6761 C C . HIS E 3 52 ? 59.72977 -7.94961 60.51499 1.000 32.08416 72 HIS C C 1
ATOM 6762 O O . HIS E 3 52 ? 58.96882 -7.14961 61.08388 1.000 34.16631 72 HIS C O 1
ATOM 6769 N N . PRO E 3 53 ? 59.89367 -9.20055 60.96239 1.000 30.38047 73 PRO C N 1
ATOM 6770 C CA . PRO E 3 53 ? 58.94797 -9.75580 61.93949 1.000 33.11914 73 PRO C CA 1
ATOM 6771 C C . PRO E 3 53 ? 58.97812 -9.05023 63.27230 1.000 35.38970 73 PRO C C 1
ATOM 6772 O O . PRO E 3 53 ? 58.00792 -9.17120 64.04418 1.000 40.88013 73 PRO C O 1
ATOM 6776 N N . GLN E 3 54 ? 60.03703 -8.28969 63.54967 1.000 35.13233 74 GLN C N 1
ATOM 6777 C CA . GLN E 3 54 ? 60.08936 -7.40488 64.70468 1.000 35.68443 74 GLN C CA 1
ATOM 6778 C C . GLN E 3 54 ? 59.83413 -5.95494 64.33902 1.000 34.06975 74 GLN C C 1
ATOM 6779 O O . GLN E 3 54 ? 58.99934 -5.28800 64.96467 1.000 37.18668 74 GLN C O 1
ATOM 6785 N N . TYR E 3 55 ? 60.56451 -5.44467 63.35524 1.000 32.62056 75 TYR C N 1
ATOM 6786 C CA . TYR E 3 55 ? 60.49008 -4.02907 63.04413 1.000 33.20870 75 TYR C CA 1
ATOM 6787 C C . TYR E 3 55 ? 59.21303 -3.64293 62.30453 1.000 36.72882 75 TYR C C 1
ATOM 6788 O O . TYR E 3 55 ? 58.89342 -2.45178 62.24708 1.000 36.50333 75 TYR C O 1
ATOM 6797 N N . GLY E 3 56 ? 58.48858 -4.59850 61.72294 1.000 32.93499 76 GLY C N 1
ATOM 6798 C CA . GLY E 3 56 ? 57.23497 -4.27879 61.06244 1.000 30.98578 76 GLY C CA 1
ATOM 6799 C C . GLY E 3 56 ? 57.42324 -3.80211 59.63488 1.000 32.95741 76 GLY C C 1
ATOM 6800 O O . GLY E 3 56 ? 58.48190 -3.97931 59.02031 1.000 30.87189 76 GLY C O 1
ATOM 6801 N N . LEU E 3 57 ? 56.38090 -3.14826 59.11455 1.000 32.55918 77 LEU C N 1
ATOM 6802 C CA . LEU E 3 57 ? 56.37929 -2.70745 57.72176 1.000 31.77777 77 LEU C CA 1
ATOM 6803 C C . LEU E 3 57 ? 57.30470 -1.52426 57.50903 1.000 34.46477 77 LEU C C 1
ATOM 6804 O O . LEU E 3 57 ? 57.38819 -0.62772 58.35265 1.000 35.52108 77 LEU C O 1
ATOM 6809 N N . TYR E 3 58 ? 57.94484 -1.47928 56.34386 1.000 30.42824 78 TYR C N 1
ATOM 6810 C CA . TYR E 3 58 ? 58.68686 -0.29531 55.92742 1.000 32.97274 78 TYR C CA 1
ATOM 6811 C C . TYR E 3 58 ? 58.47846 -0.14621 54.43172 1.000 37.26058 78 TYR C C 1
ATOM 6812 O O . TYR E 3 58 ? 58.81085 -1.05630 53.66721 1.000 38.49238 78 TYR C O 1
ATOM 6821 N N . CYS E 3 59 ? 57.98360 1.00637 54.01063 1.000 37.24157 79 CYS C N 1
ATOM 6822 C CA . CYS E 3 59 ? 57.57372 1.17297 52.62993 1.000 40.38792 79 CYS C CA 1
ATOM 6823 C C . CYS E 3 59 ? 58.71861 1.75799 51.83777 1.000 43.56303 79 CYS C C 1
ATOM 6824 O O . CYS E 3 59 ? 59.60036 2.43140 52.37394 1.000 44.96788 79 CYS C O 1
ATOM 6827 N N . GLY E 3 60 ? 58.69713 1.50308 50.53958 1.000 50.67610 80 GLY C N 1
ATOM 6828 C CA . GLY E 3 60 ? 59.63425 2.16642 49.67228 1.000 58.78686 80 GLY C CA 1
ATOM 6829 C C . GLY E 3 60 ? 59.12364 3.56502 49.38032 1.000 65.07306 80 GLY C C 1
ATOM 6830 O O . GLY E 3 60 ? 57.92906 3.84695 49.50249 1.000 64.98466 80 GLY C O 1
ATOM 6831 N N . GLN E 3 61 ? 60.06225 4.46605 49.08754 1.000 70.95902 81 GLN C N 1
ATOM 6832 C CA . GLN E 3 61 ? 59.76076 5.80553 48.59642 1.000 70.76884 81 GLN C CA 1
ATOM 6833 C C . GLN E 3 61 ? 58.46145 5.83774 47.79917 1.000 71.70677 81 GLN C C 1
ATOM 6834 O O . GLN E 3 61 ? 58.23296 4.98886 46.93123 1.000 70.54435 81 GLN C O 1
ATOM 6840 N N . GLU E 3 62 ? 57.60553 6.81297 48.09722 1.000 80.83961 82 GLU C N 1
ATOM 6841 C CA . GLU E 3 62 ? 56.35940 7.14088 47.39934 1.000 83.31836 82 GLU C CA 1
ATOM 6842 C C . GLU E 3 62 ? 55.23600 6.13277 47.63370 1.000 81.51779 82 GLU C C 1
ATOM 6843 O O . GLU E 3 62 ? 54.15402 6.30048 47.05592 1.000 79.56124 82 GLU C O 1
ATOM 6849 N N . HIS E 3 63 ? 55.45075 5.07606 48.41379 1.000 69.29256 83 HIS C N 1
ATOM 6850 C CA . HIS E 3 63 ? 54.40095 4.09094 48.60967 1.000 60.29374 83 HIS C CA 1
ATOM 6851 C C . HIS E 3 63 ? 53.65238 4.35380 49.90787 1.000 57.61052 83 HIS C C 1
ATOM 6852 O O . HIS E 3 63 ? 54.22959 4.80720 50.89897 1.000 62.04152 83 HIS C O 1
ATOM 6859 N N . ALA E 3 64 ? 52.35480 4.06839 49.88242 1.000 53.09401 84 ALA C N 1
ATOM 6860 C CA . ALA E 3 64 ? 51.53671 3.90220 51.07465 1.000 47.06607 84 ALA C CA 1
ATOM 6861 C C . ALA E 3 64 ? 51.25373 2.41292 51.21557 1.000 41.34169 84 ALA C C 1
ATOM 6862 O O . ALA E 3 64 ? 50.13532 1.94484 51.03480 1.000 44.42549 84 ALA C O 1
ATOM 6864 N N . CYS E 3 65 ? 52.30133 1.65704 51.52465 1.000 40.74686 85 CYS C N 1
ATOM 6865 C CA . CYS E 3 65 ? 52.21194 0.22550 51.32021 1.000 39.39184 85 CYS C CA 1
ATOM 6866 C C . CYS E 3 65 ? 51.34058 -0.46365 52.35452 1.000 40.29950 85 CYS C C 1
ATOM 6867 O O . CYS E 3 65 ? 50.93691 -1.60937 52.13668 1.000 42.56387 85 CYS C O 1
ATOM 6870 N N . GLU E 3 66 ? 51.01483 0.20395 53.45964 1.000 42.43498 86 GLU C N 1
ATOM 6871 C CA . GLU E 3 66 ? 50.23006 -0.43775 54.50270 1.000 34.46119 86 GLU C CA 1
ATOM 6872 C C . GLU E 3 66 ? 48.87798 -0.89943 54.00719 1.000 39.66033 86 GLU C C 1
ATOM 6873 O O . GLU E 3 66 ? 48.21658 -1.68539 54.69234 1.000 43.31405 86 GLU C O 1
ATOM 6879 N N . SER E 3 67 ? 48.42114 -0.36790 52.88209 1.000 41.44664 87 SER C N 1
ATOM 6880 C CA . SER E 3 67 ? 47.18686 -0.79170 52.24525 1.000 41.65642 87 SER C CA 1
ATOM 6881 C C . SER E 3 67 ? 47.43628 -1.70085 51.05304 1.000 40.46352 87 SER C C 1
ATOM 6882 O O . SER E 3 67 ? 46.48014 -2.15031 50.41836 1.000 40.61168 87 SER C O 1
ATOM 6885 N N . GLN E 3 68 ? 48.69342 -1.99293 50.74109 1.000 38.13050 88 GLN C N 1
ATOM 6886 C CA . GLN E 3 68 ? 49.02091 -2.73944 49.53991 1.000 38.00218 88 GLN C CA 1
ATOM 6887 C C . GLN E 3 68 ? 49.59768 -4.11859 49.82330 1.000 34.87009 88 GLN C C 1
ATOM 6888 O O . GLN E 3 68 ? 49.60060 -4.96610 48.92221 1.000 37.32653 88 GLN C O 1
ATOM 6894 N N . VAL E 3 69 ? 50.04735 -4.38102 51.05107 1.000 33.64425 89 VAL C N 1
ATOM 6895 C CA . VAL E 3 69 ? 50.65531 -5.65599 51.39768 1.000 32.35056 89 VAL C CA 1
ATOM 6896 C C . VAL E 3 69 ? 50.09834 -6.16776 52.71762 1.000 34.33838 89 VAL C C 1
ATOM 6897 O O . VAL E 3 69 ? 49.55439 -5.42249 53.53577 1.000 37.00954 89 VAL C O 1
ATOM 6901 N N . ALA E 3 70 ? 50.28550 -7.46318 52.93578 1.000 37.49094 90 ALA C N 1
ATOM 6902 C CA . ALA E 3 70 ? 49.76319 -8.10044 54.13116 1.000 35.72630 90 ALA C CA 1
ATOM 6903 C C . ALA E 3 70 ? 50.52620 -9.38441 54.36355 1.000 34.60691 90 ALA C C 1
ATOM 6904 O O . ALA E 3 70 ? 50.76372 -10.14840 53.42272 1.000 34.53122 90 ALA C O 1
ATOM 6906 N N . ALA E 3 71 ? 50.90535 -9.60642 55.61763 1.000 36.77668 91 ALA C N 1
ATOM 6907 C CA . ALA E 3 71 ? 51.53324 -10.84351 56.05848 1.000 37.11478 91 ALA C CA 1
ATOM 6908 C C . ALA E 3 71 ? 50.60791 -11.49717 57.05880 1.000 37.15871 91 ALA C C 1
ATOM 6909 O O . ALA E 3 71 ? 50.21286 -10.85370 58.02934 1.000 39.02521 91 ALA C O 1
ATOM 6911 N N . THR E 3 72 ? 50.31663 -12.78038 56.86202 1.000 38.97813 92 THR C N 1
ATOM 6912 C CA . THR E 3 72 ? 49.41798 -13.52341 57.73724 1.000 43.52684 92 THR C CA 1
ATOM 6913 C C . THR E 3 72 ? 49.94923 -14.93847 57.91170 1.000 47.58473 92 THR C C 1
ATOM 6914 O O . THR E 3 72 ? 50.37145 -15.57545 56.93956 1.000 48.48499 92 THR C O 1
ATOM 6918 N N . GLU E 3 73 ? 49.93876 -15.41472 59.15442 1.000 52.34072 93 GLU C N 1
ATOM 6919 C CA . GLU E 3 73 ? 50.42838 -16.74227 59.49084 1.000 59.85968 93 GLU C CA 1
ATOM 6920 C C . GLU E 3 73 ? 49.29045 -17.74872 59.45874 1.000 59.84105 93 GLU C C 1
ATOM 6921 O O . GLU E 3 73 ? 48.11849 -17.39507 59.57449 1.000 63.38427 93 GLU C O 1
ATOM 6927 N N . THR E 3 74 ? 49.64216 -19.00525 59.22586 1.000 68.67575 94 THR C N 1
ATOM 6928 C CA . THR E 3 74 ? 48.64858 -20.06695 59.22102 1.000 76.67598 94 THR C CA 1
ATOM 6929 C C . THR E 3 74 ? 49.04692 -21.15384 60.19872 1.000 83.50008 94 THR C C 1
ATOM 6930 O O . THR E 3 74 ? 49.57666 -20.86927 61.27624 1.000 82.56459 94 THR C O 1
ATOM 6934 N N . GLU E 3 75 ? 48.83093 -22.40114 59.80608 1.000 107.90593 95 GLU C N 1
ATOM 6935 C CA . GLU E 3 75 ? 48.99474 -23.53656 60.69992 1.000 110.14419 95 GLU C CA 1
ATOM 6936 C C . GLU E 3 75 ? 50.43875 -23.78013 61.10879 1.000 105.63038 95 GLU C C 1
ATOM 6937 O O . GLU E 3 75 ? 50.82689 -23.49606 62.24895 1.000 108.12518 95 GLU C O 1
ATOM 6943 N N . LYS E 3 76 ? 51.23238 -24.33094 60.19426 1.000 83.21069 96 LYS C N 1
ATOM 6944 C CA . LYS E 3 76 ? 52.51033 -24.93462 60.56570 1.000 80.23574 96 LYS C CA 1
ATOM 6945 C C . LYS E 3 76 ? 53.66880 -23.94136 60.43642 1.000 70.83102 96 LYS C C 1
ATOM 6946 O O . LYS E 3 76 ? 54.67973 -24.17156 59.75994 1.000 68.02640 96 LYS C O 1
ATOM 6952 N N . GLY E 3 77 ? 53.52607 -22.83781 61.16483 1.000 69.47809 97 GLY C N 1
ATOM 6953 C CA . GLY E 3 77 ? 54.53304 -21.80684 61.18363 1.000 64.59361 97 GLY C CA 1
ATOM 6954 C C . GLY E 3 77 ? 54.70839 -21.08821 59.87601 1.000 58.55091 97 GLY C C 1
ATOM 6955 O O . GLY E 3 77 ? 55.55494 -20.19321 59.78923 1.000 61.12650 97 GLY C O 1
ATOM 6956 N N . VAL E 3 78 ? 53.95170 -21.45743 58.85837 1.000 57.87853 98 VAL C N 1
ATOM 6957 C CA . VAL E 3 78 ? 54.09754 -20.87730 57.53038 1.000 55.18792 98 VAL C CA 1
ATOM 6958 C C . VAL E 3 78 ? 53.46525 -19.48983 57.50244 1.000 58.15414 98 VAL C C 1
ATOM 6959 O O . VAL E 3 78 ? 52.42931 -19.24758 58.14221 1.000 58.77227 98 VAL C O 1
ATOM 6963 N N . THR E 3 79 ? 54.10576 -18.55545 56.79644 1.000 48.51924 99 THR C N 1
ATOM 6964 C CA . THR E 3 79 ? 53.57669 -17.20820 56.65105 1.000 45.69483 99 THR C CA 1
ATOM 6965 C C . THR E 3 79 ? 53.22460 -16.95262 55.18951 1.000 42.67165 99 THR C C 1
ATOM 6966 O O . THR E 3 79 ? 53.93983 -17.38625 54.28142 1.000 40.98996 99 THR C O 1
ATOM 6970 N N . ASN E 3 80 ? 52.08509 -16.29443 54.97795 1.000 43.94610 100 ASN C N 1
ATOM 6971 C CA . ASN E 3 80 ? 51.62840 -15.84522 53.67146 1.000 40.49079 100 ASN C CA 1
ATOM 6972 C C . ASN E 3 80 ? 51.98643 -14.37785 53.50932 1.000 39.13314 100 ASN C C 1
ATOM 6973 O O . ASN E 3 80 ? 51.94398 -13.60873 54.47339 1.000 40.96008 100 ASN C O 1
ATOM 6978 N N . TRP E 3 81 ? 52.30221 -13.98796 52.27998 1.000 33.33745 101 TRP C N 1
ATOM 6979 C CA . TRP E 3 81 ? 52.79587 -12.64799 51.97845 1.000 30.40269 101 TRP C CA 1
ATOM 6980 C C . TRP E 3 81 ? 52.09033 -12.22917 50.70300 1.000 33.17582 101 TRP C C 1
ATOM 6981 O O . TRP E 3 81 ? 52.29780 -12.86164 49.66244 1.000 34.09926 101 TRP C O 1
ATOM 6992 N N . THR E 3 82 ? 51.24603 -11.19724 50.78138 1.000 30.81464 102 THR C N 1
ATOM 6993 C CA . THR E 3 82 ? 50.32638 -10.84788 49.70842 1.000 29.89075 102 THR C CA 1
ATOM 6994 C C . THR E 3 82 ? 50.50099 -9.40395 49.26081 1.000 31.61069 102 THR C C 1
ATOM 6995 O O . THR E 3 82 ? 50.68394 -8.50735 50.08729 1.000 34.89587 102 THR C O 1
ATOM 6999 N N . LEU E 3 83 ? 50.37824 -9.17559 47.95273 1.000 33.22686 103 LEU C N 1
ATOM 7000 C CA . LEU E 3 83 ? 50.46091 -7.85265 47.34344 1.000 32.33560 103 LEU C CA 1
ATOM 7001 C C . LEU E 3 83 ? 49.12065 -7.57971 46.69210 1.000 35.89896 103 LEU C C 1
ATOM 7002 O O . LEU E 3 83 ? 48.65993 -8.38891 45.87957 1.000 33.91379 103 LEU C O 1
ATOM 7007 N N . TYR E 3 84 ? 48.47715 -6.47530 47.07177 1.000 33.81904 104 TYR C N 1
ATOM 7008 C CA . TYR E 3 84 ? 47.16447 -6.13103 46.54233 1.000 37.15665 104 TYR C CA 1
ATOM 7009 C C . TYR E 3 84 ? 47.33246 -5.14657 45.39436 1.000 36.70026 104 TYR C C 1
ATOM 7010 O O . TYR E 3 84 ? 47.70912 -3.99120 45.61291 1.000 39.16102 104 TYR C O 1
ATOM 7019 N N . LEU E 3 85 ? 47.02488 -5.59562 44.18079 1.000 36.27497 105 LEU C N 1
ATOM 7020 C CA . LEU E 3 85 ? 46.93664 -4.74159 43.00378 1.000 35.76876 105 LEU C CA 1
ATOM 7021 C C . LEU E 3 85 ? 45.47161 -4.42261 42.75612 1.000 37.51755 105 LEU C C 1
ATOM 7022 O O . LEU E 3 85 ? 44.66083 -5.33567 42.62205 1.000 39.96995 105 LEU C O 1
ATOM 7027 N N . ARG E 3 86 ? 45.14603 -3.13808 42.65503 1.000 42.16426 106 ARG C N 1
ATOM 7028 C CA . ARG E 3 86 ? 43.77799 -2.63887 42.54626 1.000 42.01944 106 ARG C CA 1
ATOM 7029 C C . ARG E 3 86 ? 43.60735 -1.81098 41.27509 1.000 42.25252 106 ARG C C 1
ATOM 7030 O O . ARG E 3 86 ? 44.46922 -0.99057 40.94208 1.000 44.92557 106 ARG C O 1
ATOM 7038 N N . ASN E 3 87 ? 42.47128 -1.99413 40.59442 1.000 44.57225 107 ASN C N 1
ATOM 7039 C CA . ASN E 3 87 ? 42.08581 -1.18940 39.43016 1.000 45.59238 107 ASN C CA 1
ATOM 7040 C C . ASN E 3 87 ? 43.21734 -1.14370 38.39868 1.000 46.15274 107 ASN C C 1
ATOM 7041 O O . ASN E 3 87 ? 43.80878 -0.10757 38.11429 1.000 47.19274 107 ASN C O 1
ATOM 7046 N N . ILE E 3 88 ? 43.49006 -2.32336 37.85078 1.000 42.75840 108 ILE C N 1
ATOM 7047 C CA . ILE E 3 88 ? 44.68385 -2.56535 37.05503 1.000 42.33028 108 ILE C CA 1
ATOM 7048 C C . ILE E 3 88 ? 44.57248 -1.83659 35.72779 1.000 44.67416 108 ILE C C 1
ATOM 7049 O O . ILE E 3 88 ? 43.57158 -1.96920 35.01632 1.000 48.66842 108 ILE C O 1
ATOM 7054 N N . SER E 3 89 ? 45.56207 -1.00828 35.43253 1.000 45.09441 109 SER C N 1
ATOM 7055 C CA . SER E 3 89 ? 45.82559 -0.44524 34.11861 1.000 43.03396 109 SER C CA 1
ATOM 7056 C C . SER E 3 89 ? 47.06749 -1.09837 33.52979 1.000 45.58277 109 SER C C 1
ATOM 7057 O O . SER E 3 89 ? 47.80569 -1.80383 34.21637 1.000 45.96388 109 SER C O 1
ATOM 7060 N N . SER E 3 90 ? 47.33969 -0.79455 32.25921 1.000 49.66836 110 SER C N 1
ATOM 7061 C CA . SER E 3 90 ? 48.55415 -1.29480 31.61639 1.000 48.56188 110 SER C CA 1
ATOM 7062 C C . SER E 3 90 ? 49.83440 -0.85545 32.31441 1.000 46.39035 110 SER C C 1
ATOM 7063 O O . SER E 3 90 ? 50.85498 -1.53971 32.19595 1.000 49.53758 110 SER C O 1
ATOM 7066 N N . ALA E 3 91 ? 49.80085 0.24199 33.06581 1.000 47.66815 111 ALA C N 1
ATOM 7067 C CA . ALA E 3 91 ? 51.01242 0.73106 33.71352 1.000 44.83331 111 ALA C CA 1
ATOM 7068 C C . ALA E 3 91 ? 51.48847 -0.19749 34.81457 1.000 47.85376 111 ALA C C 1
ATOM 7069 O O . ALA E 3 91 ? 52.69185 -0.26200 35.08874 1.000 49.59135 111 ALA C O 1
ATOM 7071 N N . LEU E 3 92 ? 50.56040 -0.88380 35.48457 1.000 50.82000 112 LEU C N 1
ATOM 7072 C CA . LEU E 3 92 ? 50.89505 -1.81431 36.55405 1.000 44.25283 112 LEU C CA 1
ATOM 7073 C C . LEU E 3 92 ? 51.49833 -3.11813 36.05261 1.000 46.22640 112 LEU C C 1
ATOM 7074 O O . LEU E 3 92 ? 52.01909 -3.87912 36.87792 1.000 47.69033 112 LEU C O 1
ATOM 7079 N N . GLY E 3 93 ? 51.43760 -3.40066 34.74364 1.000 41.62505 113 GLY C N 1
ATOM 7080 C CA . GLY E 3 93 ? 51.99624 -4.63344 34.23038 1.000 35.89888 113 GLY C CA 1
ATOM 7081 C C . GLY E 3 93 ? 53.50455 -4.65675 34.34556 1.000 40.89967 113 GLY C C 1
ATOM 7082 O O . GLY E 3 93 ? 54.16724 -3.63082 34.50164 1.000 46.06762 113 GLY C O 1
ATOM 7083 N N . GLY E 3 94 ? 54.05647 -5.84973 34.26421 1.000 36.77605 114 GLY C N 1
ATOM 7084 C CA . GLY E 3 94 ? 55.47096 -6.05517 34.43659 1.000 34.48341 114 GLY C CA 1
ATOM 7085 C C . GLY E 3 94 ? 55.68529 -7.14640 35.43703 1.000 38.88773 114 GLY C C 1
ATOM 7086 O O . GLY E 3 94 ? 54.75602 -7.87148 35.80697 1.000 41.89547 114 GLY C O 1
ATOM 7087 N N . LYS E 3 95 ? 56.92153 -7.26797 35.90909 1.000 37.97517 115 LYS C N 1
ATOM 7088 C CA . LYS E 3 95 ? 57.32342 -8.35472 36.79224 1.000 35.95666 115 LYS C CA 1
ATOM 7089 C C . LYS E 3 95 ? 57.30454 -7.89682 38.24618 1.000 40.89850 115 LYS C C 1
ATOM 7090 O O . LYS E 3 95 ? 57.85901 -6.84169 38.58132 1.000 40.42242 115 LYS C O 1
ATOM 7096 N N . TYR E 3 96 ? 56.62642 -8.66545 39.09712 1.000 40.79903 116 TYR C N 1
ATOM 7097 C CA . TYR E 3 96 ? 56.62474 -8.43390 40.53354 1.000 36.86134 116 TYR C CA 1
ATOM 7098 C C . TYR E 3 96 ? 57.38511 -9.55720 41.22947 1.000 38.84276 116 TYR C C 1
ATOM 7099 O O . TYR E 3 96 ? 57.16897 -10.73858 40.94488 1.000 40.96654 116 TYR C O 1
ATOM 7108 N N . GLU E 3 97 ? 58.24202 -9.20366 42.17660 1.000 37.11117 117 GLU C N 1
ATOM 7109 C CA . GLU E 3 97 ? 59.16227 -10.16640 42.75982 1.000 34.84189 117 GLU C CA 1
ATOM 7110 C C . GLU E 3 97 ? 58.90791 -10.21612 44.24514 1.000 35.63700 117 GLU C C 1
ATOM 7111 O O . GLU E 3 97 ? 58.93853 -9.18419 44.91405 1.000 34.92166 117 GLU C O 1
ATOM 7117 N N . CYS E 3 98 ? 58.64232 -11.40664 44.74888 1.000 35.02428 118 CYS C N 1
ATOM 7118 C CA . CYS E 3 98 ? 58.49842 -11.65639 46.17262 1.000 36.08913 118 CYS C CA 1
ATOM 7119 C C . CYS E 3 98 ? 59.74592 -12.37262 46.65308 1.000 37.43796 118 CYS C C 1
ATOM 7120 O O . CYS E 3 98 ? 60.13826 -13.38247 46.06102 1.000 39.60887 118 CYS C O 1
ATOM 7123 N N . ILE E 3 99 ? 60.39351 -11.83306 47.68358 1.000 35.26999 119 ILE C N 1
ATOM 7124 C CA . ILE E 3 99 ? 61.70125 -12.30960 48.12183 1.000 32.89813 119 ILE C CA 1
ATOM 7125 C C . ILE E 3 99 ? 61.61982 -12.59939 49.60155 1.000 33.45699 119 ILE C C 1
ATOM 7126 O O . ILE E 3 99 ? 61.55798 -11.67039 50.41446 1.000 36.75133 119 ILE C O 1
ATOM 7131 N N . PHE E 3 100 ? 61.64028 -13.87289 49.96458 1.000 35.66854 120 PHE C N 1
ATOM 7132 C CA . PHE E 3 100 ? 61.71209 -14.24333 51.36770 1.000 30.04998 120 PHE C CA 1
ATOM 7133 C C . PHE E 3 100 ? 63.16140 -14.39739 51.72649 1.000 28.93146 120 PHE C C 1
ATOM 7134 O O . PHE E 3 100 ? 63.91442 -15.00979 50.97490 1.000 34.42611 120 PHE C O 1
ATOM 7142 N N . THR E 3 101 ? 63.54960 -13.87033 52.87828 1.000 31.74751 121 THR C N 1
ATOM 7143 C CA . THR E 3 101 ? 64.82184 -14.23298 53.49847 1.000 30.86401 121 THR C CA 1
ATOM 7144 C C . THR E 3 101 ? 64.51995 -15.19804 54.64554 1.000 32.71489 121 THR C C 1
ATOM 7145 O O . THR E 3 101 ? 63.92515 -14.80388 55.65650 1.000 31.71750 121 THR C O 1
ATOM 7149 N N . LEU E 3 102 ? 64.94412 -16.45501 54.50095 1.000 34.85327 122 LEU C N 1
ATOM 7150 C CA . LEU E 3 102 ? 64.61758 -17.51489 55.44620 1.000 31.75591 122 LEU C CA 1
ATOM 7151 C C . LEU E 3 102 ? 65.88648 -18.06001 56.08843 1.000 34.48081 122 LEU C C 1
ATOM 7152 O O . LEU E 3 102 ? 66.99701 -17.91531 55.55515 1.000 34.15626 122 LEU C O 1
ATOM 7157 N N . TYR E 3 103 ? 65.70142 -18.70933 57.23994 1.000 34.06239 123 TYR C N 1
ATOM 7158 C CA . TYR E 3 103 ? 66.76839 -19.44005 57.91234 1.000 34.33578 123 TYR C CA 1
ATOM 7159 C C . TYR E 3 103 ? 66.28125 -20.84705 58.23662 1.000 33.72151 123 TYR C C 1
ATOM 7160 O O . TYR E 3 103 ? 65.19221 -21.00471 58.80478 1.000 39.12842 123 TYR C O 1
ATOM 7169 N N . PRO E 3 104 ? 67.04789 -21.89002 57.92474 1.000 32.57639 124 PRO C N 1
ATOM 7170 C CA . PRO E 3 104 ? 68.41480 -21.88397 57.41705 1.000 32.11166 124 PRO C CA 1
ATOM 7171 C C . PRO E 3 104 ? 68.53014 -21.94522 55.89267 1.000 32.62636 124 PRO C C 1
ATOM 7172 O O . PRO E 3 104 ? 69.63312 -22.15512 55.37890 1.000 31.36486 124 PRO C O 1
ATOM 7176 N N . GLU E 3 105 ? 67.43869 -21.75534 55.16037 1.000 32.42905 125 GLU C N 1
ATOM 7177 C CA . GLU E 3 105 ? 67.52322 -22.02211 53.73389 1.000 32.24029 125 GLU C CA 1
ATOM 7178 C C . GLU E 3 105 ? 67.83727 -20.80226 52.88475 1.000 32.95735 125 GLU C C 1
ATOM 7179 O O . GLU E 3 105 ? 68.09475 -20.95653 51.68272 1.000 35.37122 125 GLU C O 1
ATOM 7185 N N . GLY E 3 106 ? 67.86665 -19.60723 53.47060 1.000 35.38886 126 GLY C N 1
ATOM 7186 C CA . GLY E 3 106 ? 68.30178 -18.41776 52.74947 1.000 35.12599 126 GLY C CA 1
ATOM 7187 C C . GLY E 3 106 ? 67.22182 -17.75514 51.91976 1.000 34.69798 126 GLY C C 1
ATOM 7188 O O . GLY E 3 106 ? 66.05957 -17.74178 52.32973 1.000 38.79083 126 GLY C O 1
ATOM 7189 N N . ILE E 3 107 ? 67.58227 -17.21736 50.76208 1.000 31.66816 127 ILE C N 1
ATOM 7190 C CA . ILE E 3 107 ? 66.65170 -16.48874 49.90223 1.000 33.35331 127 ILE C CA 1
ATOM 7191 C C . ILE E 3 107 ? 65.74208 -17.46458 49.16819 1.000 32.15959 127 ILE C C 1
ATOM 7192 O O . ILE E 3 107 ? 66.21842 -18.46968 48.64317 1.000 32.78420 127 ILE C O 1
ATOM 7197 N N . LYS E 3 108 ? 64.43607 -17.15425 49.07861 1.000 33.17991 128 LYS C N 1
ATOM 7198 C CA . LYS E 3 108 ? 63.50086 -17.85363 48.18498 1.000 33.13024 128 LYS C CA 1
ATOM 7199 C C . LYS E 3 108 ? 62.64370 -16.82375 47.45202 1.000 32.39747 128 LYS C C 1
ATOM 7200 O O . LYS E 3 108 ? 62.05512 -15.93998 48.08228 1.000 33.57827 128 LYS C O 1
ATOM 7206 N N . THR E 3 109 ? 62.56280 -16.95148 46.12634 1.000 32.71800 129 THR C N 1
ATOM 7207 C CA . THR E 3 109 ? 62.00126 -15.93001 45.25644 1.000 36.05910 129 THR C CA 1
ATOM 7208 C C . THR E 3 109 ? 60.85641 -16.45961 44.39759 1.000 40.69097 129 THR C C 1
ATOM 7209 O O . THR E 3 109 ? 60.92491 -17.56391 43.85578 1.000 44.39565 129 THR C O 1
ATOM 7213 N N . THR E 3 110 ? 59.80777 -15.64891 44.27043 1.000 38.88519 130 THR C N 1
ATOM 7214 C CA . THR E 3 110 ? 58.66541 -15.92148 43.41016 1.000 38.70750 130 THR C CA 1
ATOM 7215 C C . THR E 3 110 ? 58.46179 -14.72231 42.50548 1.000 37.75893 130 THR C C 1
ATOM 7216 O O . THR E 3 110 ? 58.32186 -13.59940 42.99875 1.000 39.19201 130 THR C O 1
ATOM 7220 N N . VAL E 3 111 ? 58.42092 -14.94079 41.19828 1.000 36.92426 131 VAL C N 1
ATOM 7221 C CA . VAL E 3 111 ? 58.23744 -13.84857 40.25469 1.000 34.18567 131 VAL C CA 1
ATOM 7222 C C . VAL E 3 111 ? 56.88434 -14.03091 39.59148 1.000 38.11132 131 VAL C C 1
ATOM 7223 O O . VAL E 3 111 ? 56.57716 -15.10659 39.06503 1.000 37.27920 131 VAL C O 1
ATOM 7227 N N . TYR E 3 112 ? 56.10491 -12.96349 39.56292 1.000 38.75109 132 TYR C N 1
ATOM 7228 C CA . TYR E 3 112 ? 54.83356 -12.93126 38.86629 1.000 36.62657 132 TYR C CA 1
ATOM 7229 C C . TYR E 3 112 ? 54.99300 -11.91970 37.75781 1.000 38.22649 132 TYR C C 1
ATOM 7230 O O . TYR E 3 112 ? 55.48567 -10.80823 37.98820 1.000 36.90724 132 TYR C O 1
ATOM 7239 N N . ASN E 3 113 ? 54.63233 -12.32214 36.55941 1.000 38.03837 133 ASN C N 1
A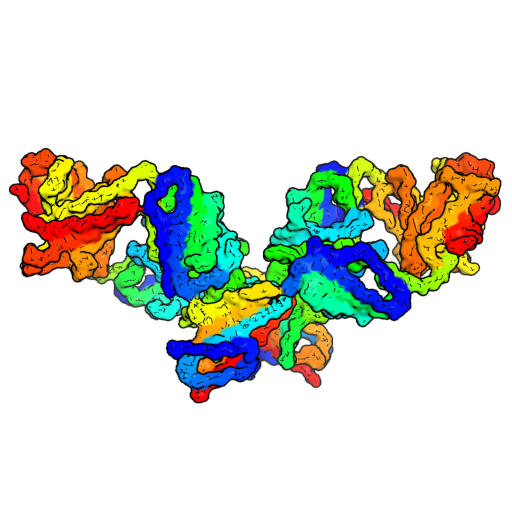TOM 7240 C CA . ASN E 3 113 ? 54.71099 -11.45838 35.39696 1.000 35.73458 133 ASN C CA 1
ATOM 7241 C C . ASN E 3 113 ? 53.29150 -11.02479 35.07572 1.000 36.74261 133 ASN C C 1
ATOM 7242 O O . ASN E 3 113 ? 52.51863 -11.79003 34.50511 1.000 40.00350 133 ASN C O 1
ATOM 7247 N N . LEU E 3 114 ? 52.93203 -9.80777 35.45153 1.000 34.83010 134 LEU C N 1
ATOM 7248 C CA . LEU E 3 114 ? 51.57206 -9.34618 35.22185 1.000 37.57147 134 LEU C CA 1
ATOM 7249 C C . LEU E 3 114 ? 51.39543 -8.86213 33.78360 1.000 42.45521 134 LEU C C 1
ATOM 7250 O O . LEU E 3 114 ? 52.03725 -7.89038 33.36373 1.000 43.83362 134 LEU C O 1
ATOM 7255 N N . ILE E 3 115 ? 50.51082 -9.53450 33.04546 1.000 39.95390 135 ILE C N 1
ATOM 7256 C CA . ILE E 3 115 ? 50.17224 -9.21783 31.66196 1.000 39.40718 135 ILE C CA 1
ATOM 7257 C C . ILE E 3 115 ? 48.76160 -8.66154 31.62872 1.000 43.18755 135 ILE C C 1
ATOM 7258 O O . ILE E 3 115 ? 47.83617 -9.32472 32.10272 1.000 46.29846 135 ILE C O 1
ATOM 7263 N N . VAL E 3 116 ? 48.58252 -7.47904 31.03489 1.000 45.32787 136 VAL C N 1
ATOM 7264 C CA . VAL E 3 116 ? 47.29195 -6.79023 30.99741 1.000 44.45120 136 VAL C CA 1
ATOM 7265 C C . VAL E 3 116 ? 46.77398 -6.77310 29.56664 1.000 50.90921 136 VAL C C 1
ATOM 7266 O O . VAL E 3 116 ? 47.42528 -6.21438 28.67546 1.000 60.17593 136 VAL C O 1
ATOM 7270 N N . GLU E 3 117 ? 45.62127 -7.39741 29.32883 1.000 48.28069 137 GLU C N 1
ATOM 7271 C CA . GLU E 3 117 ? 45.08953 -7.42844 27.95478 1.000 55.37871 137 GLU C CA 1
ATOM 7272 C C . GLU E 3 117 ? 44.05078 -6.34751 27.61554 1.000 57.15183 137 GLU C C 1
ATOM 7273 O O . GLU E 3 117 ? 44.10321 -5.22714 28.13010 1.000 54.58573 137 GLU C O 1
ATOM 7279 N N . GLU F 3 4 ? 65.57616 -8.74142 37.97540 1.000 66.70703 24 GLU D N 1
ATOM 7280 C CA . GLU F 3 4 ? 66.18364 -7.50619 37.46729 1.000 72.03247 24 GLU D CA 1
ATOM 7281 C C . GLU F 3 4 ? 67.65983 -7.67382 37.24966 1.000 76.16886 24 GLU D C 1
ATOM 7282 O O . GLU F 3 4 ? 68.26892 -6.92404 36.50632 1.000 77.79718 24 GLU D O 1
ATOM 7288 N N . GLU F 3 5 ? 68.24171 -8.67981 37.88713 1.000 78.73381 25 GLU D N 1
ATOM 7289 C CA . GLU F 3 5 ? 69.65571 -8.93896 37.66792 1.000 78.72342 25 GLU D CA 1
ATOM 7290 C C . GLU F 3 5 ? 69.89946 -9.74655 36.40051 1.000 80.64525 25 GLU D C 1
ATOM 7291 O O . GLU F 3 5 ? 70.99599 -9.66902 35.83841 1.000 85.98640 25 GLU D O 1
ATOM 7297 N N . LEU F 3 6 ? 68.88732 -10.45116 35.89098 1.000 80.44317 26 LEU D N 1
ATOM 7298 C CA . LEU F 3 6 ? 69.05340 -11.24981 34.67668 1.000 80.57826 26 LEU D CA 1
ATOM 7299 C C . LEU F 3 6 ? 68.78404 -10.38425 33.44433 1.000 87.85825 26 LEU D C 1
ATOM 7300 O O . LEU F 3 6 ? 67.84890 -10.59290 32.67083 1.000 89.02542 26 LEU D O 1
ATOM 7305 N N . PHE F 3 7 ? 69.61467 -9.34374 33.32546 1.000 92.83843 27 PHE D N 1
ATOM 7306 C CA . PHE F 3 7 ? 69.71690 -8.48600 32.14689 1.000 93.34180 27 PHE D CA 1
ATOM 7307 C C . PHE F 3 7 ? 71.19201 -8.21496 31.86203 1.000 98.56844 27 PHE D C 1
ATOM 7308 O O . PHE F 3 7 ? 71.61848 -8.21059 30.70144 1.000 99.72330 27 PHE D O 1
ATOM 7316 N N . ASN F 3 8 ? 71.97707 -8.06094 32.93288 1.000 101.16797 28 ASN D N 1
ATOM 7317 C CA . ASN F 3 8 ? 73.42687 -7.87748 32.90648 1.000 99.08193 28 ASN D CA 1
ATOM 7318 C C . ASN F 3 8 ? 73.96029 -7.65520 34.32174 1.000 96.50818 28 ASN D C 1
ATOM 7319 O O . ASN F 3 8 ? 74.43242 -8.59551 34.97280 1.000 92.47944 28 ASN D O 1
ATOM 7324 N N . VAL F 3 9 ? 73.88584 -6.40385 34.78479 1.000 107.71668 29 VAL D N 1
ATOM 7325 C CA . VAL F 3 9 ? 74.18017 -5.90486 36.13277 1.000 102.92673 29 VAL D CA 1
ATOM 7326 C C . VAL F 3 9 ? 75.56774 -6.28733 36.65916 1.000 98.55161 29 VAL D C 1
ATOM 7327 O O . VAL F 3 9 ? 76.30356 -5.42049 37.14977 1.000 94.82892 29 VAL D O 1
ATOM 7331 N N . GLY F 3 10 ? 75.98227 -7.54616 36.51368 1.000 83.43191 30 GLY D N 1
ATOM 7332 C CA . GLY F 3 10 ? 77.13079 -8.02508 37.24689 1.000 66.41463 30 GLY D CA 1
ATOM 7333 C C . GLY F 3 10 ? 78.43070 -7.80803 36.50445 1.000 68.63934 30 GLY D C 1
ATOM 7334 O O . GLY F 3 10 ? 78.48313 -7.24532 35.41329 1.000 78.40389 30 GLY D O 1
ATOM 7335 N N . ASP F 3 11 ? 79.50291 -8.30634 37.10194 1.000 60.72999 31 ASP D N 1
ATOM 7336 C CA . ASP F 3 11 ? 80.84864 -8.07428 36.61408 1.000 52.74225 31 ASP D CA 1
ATOM 7337 C C . ASP F 3 11 ? 81.41622 -9.38344 36.10792 1.000 52.72475 31 ASP D C 1
ATOM 7338 O O . ASP F 3 11 ? 81.23872 -10.43072 36.73544 1.000 53.73506 31 ASP D O 1
ATOM 7343 N N . ASP F 3 12 ? 82.05143 -9.33424 34.94860 1.000 54.70759 32 ASP D N 1
ATOM 7344 C CA . ASP F 3 12 ? 82.65171 -10.53341 34.40272 1.000 53.95748 32 ASP D CA 1
ATOM 7345 C C . ASP F 3 12 ? 84.02222 -10.72429 35.02588 1.000 54.74289 32 ASP D C 1
ATOM 7346 O O . ASP F 3 12 ? 84.76392 -9.75792 35.23880 1.000 55.42474 32 ASP D O 1
ATOM 7351 N N . VAL F 3 13 ? 84.36650 -11.97965 35.29252 1.000 52.31859 33 VAL D N 1
ATOM 7352 C CA . VAL F 3 13 ? 85.60471 -12.32591 35.97659 1.000 53.60946 33 VAL D CA 1
ATOM 7353 C C . VAL F 3 13 ? 86.18570 -13.48952 35.19239 1.000 56.17332 33 VAL D C 1
ATOM 7354 O O . VAL F 3 13 ? 85.61941 -14.59034 35.20175 1.000 57.48961 33 VAL D O 1
ATOM 7358 N N . TYR F 3 14 ? 87.29612 -13.25862 34.50619 1.000 55.69196 34 TYR D N 1
ATOM 7359 C CA . TYR F 3 14 ? 87.87268 -14.31379 33.68972 1.000 57.16743 34 TYR D CA 1
ATOM 7360 C C . TYR F 3 14 ? 88.95608 -15.03759 34.47763 1.000 56.87642 34 TYR D C 1
ATOM 7361 O O . TYR F 3 14 ? 89.63090 -14.46253 35.33684 1.000 58.18126 34 TYR D O 1
ATOM 7370 N N . ALA F 3 15 ? 89.07794 -16.32757 34.21919 1.000 56.00217 35 ALA D N 1
ATOM 7371 C CA . ALA F 3 15 ? 90.09968 -17.08608 34.89242 1.000 54.61669 35 ALA D CA 1
ATOM 7372 C C . ALA F 3 15 ? 90.48321 -18.24507 33.99926 1.000 59.68168 35 ALA D C 1
ATOM 7373 O O . ALA F 3 15 ? 89.65104 -18.76168 33.25008 1.000 64.12653 35 ALA D O 1
ATOM 7375 N N . LEU F 3 16 ? 91.76186 -18.59817 34.03633 1.000 54.96636 36 LEU D N 1
ATOM 7376 C CA . LEU F 3 16 ? 92.22840 -19.85166 33.47273 1.000 56.07831 36 LEU D CA 1
ATOM 7377 C C . LEU F 3 16 ? 92.11607 -20.94628 34.51837 1.000 58.93694 36 LEU D C 1
ATOM 7378 O O . LEU F 3 16 ? 92.07973 -20.66617 35.72210 1.000 62.80947 36 LEU D O 1
ATOM 7383 N N . PRO F 3 17 ? 92.03112 -22.20709 34.10525 1.000 57.76094 37 PRO D N 1
ATOM 7384 C CA . PRO F 3 17 ? 91.99396 -23.28608 35.09733 1.000 55.83677 37 PRO D CA 1
ATOM 7385 C C . PRO F 3 17 ? 93.20888 -23.21074 36.01106 1.000 54.30106 37 PRO D C 1
ATOM 7386 O O . PRO F 3 17 ? 94.27326 -22.73317 35.62037 1.000 54.81282 37 PRO D O 1
ATOM 7390 N N . GLY F 3 18 ? 93.02105 -23.64322 37.25737 1.000 53.32533 38 GLY D N 1
ATOM 7391 C CA . GLY F 3 18 ? 94.03862 -23.53330 38.28327 1.000 54.17536 38 GLY D CA 1
ATOM 7392 C C . GLY F 3 18 ? 94.03095 -22.22750 39.05865 1.000 48.02028 38 GLY D C 1
ATOM 7393 O O . GLY F 3 18 ? 94.64545 -22.15776 40.13058 1.000 48.72963 38 GLY D O 1
ATOM 7394 N N . SER F 3 19 ? 93.34004 -21.20466 38.56952 1.000 48.30920 39 SER D N 1
ATOM 7395 C CA . SER F 3 19 ? 93.39199 -19.90566 39.21797 1.000 50.37813 39 SER D CA 1
ATOM 7396 C C . SER F 3 19 ? 92.78279 -19.93004 40.62231 1.000 50.13049 39 SER D C 1
ATOM 7397 O O . SER F 3 19 ? 91.90498 -20.74505 40.95112 1.000 48.12023 39 SER D O 1
ATOM 7400 N N . ASP F 3 20 ? 93.24769 -18.97933 41.43785 1.000 45.96520 40 ASP D N 1
ATOM 7401 C CA . ASP F 3 20 ? 92.73868 -18.71597 42.77213 1.000 38.83912 40 ASP D CA 1
ATOM 7402 C C . ASP F 3 20 ? 92.20758 -17.29690 42.76531 1.000 43.14041 40 ASP D C 1
ATOM 7403 O O . ASP F 3 20 ? 92.90116 -16.38938 42.29392 1.000 46.36519 40 ASP D O 1
ATOM 7408 N N . ILE F 3 21 ? 90.97285 -17.10631 43.24386 1.000 44.01685 41 ILE D N 1
ATOM 7409 C CA . ILE F 3 21 ? 90.25699 -15.83244 43.11290 1.000 42.52639 41 ILE D CA 1
ATOM 7410 C C . ILE F 3 21 ? 89.43576 -15.58480 44.36483 1.000 39.25197 41 ILE D C 1
ATOM 7411 O O . ILE F 3 21 ? 88.77421 -16.50287 44.85228 1.000 44.17946 41 ILE D O 1
ATOM 7416 N N . ASN F 3 22 ? 89.44557 -14.34481 44.86516 1.000 40.85676 42 ASN D N 1
ATOM 7417 C CA . ASN F 3 22 ? 88.59136 -13.91390 45.97592 1.000 43.42080 42 ASN D CA 1
ATOM 7418 C C . ASN F 3 22 ? 87.53343 -12.95961 45.46195 1.000 41.09033 42 ASN D C 1
ATOM 7419 O O . ASN F 3 22 ? 87.86934 -11.95368 44.83525 1.000 43.90370 42 ASN D O 1
ATOM 7424 N N . LEU F 3 23 ? 86.27165 -13.25618 45.75805 1.000 36.69516 43 LEU D N 1
ATOM 7425 C CA . LEU F 3 23 ? 85.16754 -12.34116 45.51237 1.000 37.27576 43 LEU D CA 1
ATOM 7426 C C . LEU F 3 23 ? 84.73577 -11.68948 46.81981 1.000 37.48200 43 LEU D C 1
ATOM 7427 O O . LEU F 3 23 ? 84.51239 -12.38383 47.81161 1.000 39.06661 43 LEU D O 1
ATOM 7432 N N . THR F 3 24 ? 84.64905 -10.36174 46.83467 1.000 38.31347 44 THR D N 1
ATOM 7433 C CA . THR F 3 24 ? 84.25560 -9.63127 48.03148 1.000 37.15351 44 THR D CA 1
ATOM 7434 C C . THR F 3 24 ? 83.14792 -8.63384 47.71744 1.000 43.47583 44 THR D C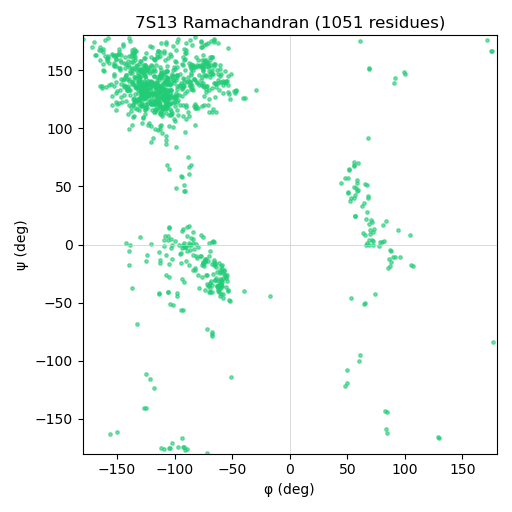 1
ATOM 7435 O O . THR F 3 24 ? 83.23033 -7.86494 46.75843 1.000 46.67124 44 THR D O 1
ATOM 7439 N N . CYS F 3 25 ? 82.17579 -8.60482 48.60656 1.000 40.98086 45 CYS D N 1
ATOM 7440 C CA . CYS F 3 25 ? 80.90058 -7.93184 48.51765 1.000 39.43881 45 CYS D CA 1
ATOM 7441 C C . CYS F 3 25 ? 80.79917 -7.02348 49.73434 1.000 41.52833 45 CYS D C 1
ATOM 7442 O O . CYS F 3 25 ? 81.34360 -7.34442 50.79232 1.000 42.02520 45 CYS D O 1
ATOM 7445 N N . GLN F 3 26 ? 80.07467 -5.91404 49.63044 1.000 44.25765 46 GLN D N 1
ATOM 7446 C CA . GLN F 3 26 ? 80.10330 -4.96454 50.73574 1.000 42.87068 46 GLN D CA 1
ATOM 7447 C C . GLN F 3 26 ? 78.72134 -4.39126 51.00725 1.000 43.21708 46 GLN D C 1
ATOM 7448 O O . GLN F 3 26 ? 78.02954 -3.94601 50.09133 1.000 44.51357 46 GLN D O 1
ATOM 7454 N N . THR F 3 27 ? 78.35252 -4.38202 52.27919 1.000 46.84234 47 THR D N 1
ATOM 7455 C CA . THR F 3 27 ? 77.02759 -3.99679 52.74561 1.000 46.94777 47 THR D CA 1
ATOM 7456 C C . THR F 3 27 ? 76.79031 -2.51043 52.52395 1.000 47.75511 47 THR D C 1
ATOM 7457 O O . THR F 3 27 ? 77.73074 -1.71068 52.54448 1.000 45.33329 47 THR D O 1
ATOM 7461 N N . LYS F 3 28 ? 75.52594 -2.13560 52.28028 1.000 47.94498 48 LYS D N 1
ATOM 7462 C CA . LYS F 3 28 ? 75.21869 -0.71030 52.13766 1.000 52.86625 48 LYS D CA 1
ATOM 7463 C C . LYS F 3 28 ? 75.35882 0.00938 53.47775 1.000 52.43793 48 LYS D C 1
ATOM 7464 O O . LYS F 3 28 ? 75.02984 -0.54479 54.53112 1.000 53.46505 48 LYS D O 1
ATOM 7470 N N . GLU F 3 29 ? 75.83160 1.25615 53.43693 1.000 48.79137 49 GLU D N 1
ATOM 7471 C CA . GLU F 3 29 ? 76.02431 1.99201 54.67259 1.000 49.68387 49 GLU D CA 1
ATOM 7472 C C . GLU F 3 29 ? 74.68879 2.33828 55.32145 1.000 44.04281 49 GLU D C 1
ATOM 7473 O O . GLU F 3 29 ? 73.68525 2.55125 54.64583 1.000 44.64461 49 GLU D O 1
ATOM 7479 N N . LYS F 3 30 ? 74.68838 2.35253 56.65581 1.000 45.10324 50 LYS D N 1
ATOM 7480 C CA . LYS F 3 30 ? 73.58647 2.81429 57.50228 1.000 46.12132 50 LYS D CA 1
ATOM 7481 C C . LYS F 3 30 ? 72.38177 1.88167 57.47425 1.000 45.17409 50 LYS D C 1
ATOM 7482 O O . LYS F 3 30 ? 71.26371 2.29634 57.81277 1.000 40.68904 50 LYS D O 1
ATOM 7488 N N . ASN F 3 31 ? 72.58203 0.62525 57.08862 1.000 45.55196 51 ASN D N 1
ATOM 7489 C CA . ASN F 3 31 ? 71.54371 -0.39209 57.16576 1.000 43.91522 51 ASN D CA 1
ATOM 7490 C C . ASN F 3 31 ? 71.87443 -1.38590 58.26334 1.000 43.07228 51 ASN D C 1
ATOM 7491 O O . ASN F 3 31 ? 73.04641 -1.62705 58.54580 1.000 43.53123 51 ASN D O 1
ATOM 7496 N N . PHE F 3 32 ? 70.83855 -1.94179 58.89613 1.000 36.30069 52 PHE D N 1
ATOM 7497 C CA . PHE F 3 32 ? 71.04379 -3.10375 59.74521 1.000 34.57968 52 PHE D CA 1
ATOM 7498 C C . PHE F 3 32 ? 71.28293 -4.33641 58.87438 1.000 36.76961 52 PHE D C 1
ATOM 7499 O O . PHE F 3 32 ? 70.47553 -4.65919 58.00371 1.000 39.63337 52 PHE D O 1
ATOM 7507 N N . LEU F 3 33 ? 72.35490 -5.06767 59.13508 1.000 35.79106 53 LEU D N 1
ATOM 7508 C CA . LEU F 3 33 ? 72.57101 -6.32152 58.43444 1.000 33.64892 53 LEU D CA 1
ATOM 7509 C C . LEU F 3 33 ? 71.64131 -7.37135 59.02341 1.000 35.85609 53 LEU D C 1
ATOM 7510 O O . LEU F 3 33 ? 71.74949 -7.69403 60.21117 1.000 36.65895 53 LEU D O 1
ATOM 7515 N N . VAL F 3 34 ? 70.74594 -7.92030 58.20492 1.000 33.28433 54 VAL D N 1
ATOM 7516 C CA . VAL F 3 34 ? 69.77072 -8.90478 58.66946 1.000 29.04663 54 VAL D CA 1
ATOM 7517 C C . VAL F 3 34 ? 70.22391 -10.33612 58.37718 1.000 31.96907 54 VAL D C 1
ATOM 7518 O O . VAL F 3 34 ? 70.06833 -11.22337 59.21628 1.000 33.17263 54 VAL D O 1
ATOM 7522 N N . GLN F 3 35 ? 70.78963 -10.59155 57.20413 1.000 27.86235 55 GLN D N 1
ATOM 7523 C CA . GLN F 3 35 ? 71.33781 -11.90180 56.88545 1.000 30.13012 55 GLN D CA 1
ATOM 7524 C C . GLN F 3 35 ? 72.14856 -11.73164 55.61111 1.000 29.59486 55 GLN D C 1
ATOM 7525 O O . GLN F 3 35 ? 72.00784 -10.72429 54.91152 1.000 33.58911 55 GLN D O 1
ATOM 7531 N N . MET F 3 36 ? 73.01862 -12.69239 55.31586 1.000 27.95194 56 MET D N 1
ATOM 7532 C CA . MET F 3 36 ? 73.64368 -12.61925 53.99817 1.000 30.81466 56 MET D CA 1
ATOM 7533 C C . MET F 3 36 ? 73.99700 -14.01278 53.51720 1.000 28.60418 56 MET D C 1
ATOM 7534 O O . MET F 3 36 ? 74.04082 -14.96412 54.30014 1.000 33.61662 56 MET D O 1
ATOM 7539 N N . GLN F 3 37 ? 74.23582 -14.13464 52.21104 1.000 29.32944 57 GLN D N 1
ATOM 7540 C CA . GLN F 3 37 ? 74.49602 -15.45425 51.64658 1.000 32.29430 57 GLN D CA 1
ATOM 7541 C C . GLN F 3 37 ? 75.25911 -15.33697 50.33507 1.000 30.93372 57 GLN D C 1
ATOM 7542 O O . GLN F 3 37 ? 75.32050 -14.26939 49.72851 1.000 30.52088 57 GLN D O 1
ATOM 7548 N N . TRP F 3 38 ? 75.88878 -16.44939 49.94270 1.000 30.14808 58 TRP D N 1
ATOM 7549 C CA . TRP F 3 38 ? 76.51401 -16.63059 48.64266 1.000 28.43996 58 TRP D CA 1
ATOM 7550 C C . TRP F 3 38 ? 75.80774 -17.78809 47.95497 1.000 33.45796 58 TRP D C 1
ATOM 7551 O O . TRP F 3 38 ? 75.52444 -18.80263 48.59744 1.000 32.65165 58 TRP D O 1
ATOM 7562 N N . SER F 3 39 ? 75.55600 -17.64696 46.64713 1.000 34.21962 59 SER D N 1
ATOM 7563 C CA . SER F 3 39 ? 74.86232 -18.64419 45.84532 1.000 35.33072 59 SER D CA 1
ATOM 7564 C C . SER F 3 39 ? 75.54541 -18.81885 44.49832 1.000 37.97088 59 SER D C 1
ATOM 7565 O O . SER F 3 39 ? 76.06021 -17.86171 43.92259 1.000 38.32912 59 SER D O 1
ATOM 7568 N N . LYS F 3 40 ? 75.48589 -20.04025 43.97273 1.000 40.58537 60 LYS D N 1
ATOM 7569 C CA . LYS F 3 40 ? 75.79065 -20.33365 42.57319 1.000 42.79533 60 LYS D CA 1
ATOM 7570 C C . LYS F 3 40 ? 74.47250 -20.41117 41.80623 1.000 44.12757 60 LYS D C 1
ATOM 7571 O O . LYS F 3 40 ? 73.60240 -21.22198 42.14017 1.000 47.38180 60 LYS D O 1
ATOM 7577 N N . VAL F 3 41 ? 74.33146 -19.59172 40.77490 1.000 45.88982 61 VAL D N 1
ATOM 7578 C CA . VAL F 3 41 ? 73.06482 -19.42817 40.07354 1.000 50.06895 61 VAL D CA 1
ATOM 7579 C C . VAL F 3 41 ? 73.12212 -20.17469 38.75439 1.000 54.87845 61 VAL D C 1
ATOM 7580 O O . VAL F 3 41 ? 73.93365 -19.85577 37.87998 1.000 58.47679 61 VAL D O 1
ATOM 7584 N N . THR F 3 42 ? 72.26058 -21.17922 38.61099 1.000 60.12407 62 THR D N 1
ATOM 7585 C CA . THR F 3 42 ? 72.11978 -21.88310 37.34273 1.000 60.60331 62 THR D CA 1
ATOM 7586 C C . THR F 3 42 ? 70.67948 -21.64761 36.90676 1.000 66.04775 62 THR D C 1
ATOM 7587 O O . THR F 3 42 ? 70.27569 -20.49487 36.78202 1.000 66.58202 62 THR D O 1
ATOM 7591 N N . ASP F 3 43 ? 69.89422 -22.69897 36.66529 1.000 70.37628 63 ASP D N 1
ATOM 7592 C CA . ASP F 3 43 ? 68.45519 -22.48514 36.51171 1.000 72.23125 63 ASP D CA 1
ATOM 7593 C C . ASP F 3 43 ? 67.79409 -22.33990 37.87381 1.000 71.61879 63 ASP D C 1
ATOM 7594 O O . ASP F 3 43 ? 66.74640 -21.69879 37.99256 1.000 75.17536 63 ASP D O 1
ATOM 7599 N N . LYS F 3 44 ? 68.40526 -22.92885 38.89684 1.000 68.74234 64 LYS D N 1
ATOM 7600 C CA . LYS F 3 44 ? 67.97482 -22.82121 40.27575 1.000 65.49451 64 LYS D CA 1
ATOM 7601 C C . LYS F 3 44 ? 69.06679 -22.11469 41.07560 1.000 61.66409 64 LYS D C 1
ATOM 7602 O O . LYS F 3 44 ? 70.23924 -22.12260 40.69538 1.000 63.81331 64 LYS D O 1
ATOM 7608 N N . ASN F 3 45 ? 68.67324 -21.46877 42.16669 1.000 59.56999 65 ASN D N 1
ATOM 7609 C CA . ASN F 3 45 ? 69.60547 -20.79007 43.06496 1.000 53.27816 65 ASN D CA 1
ATOM 7610 C C . ASN F 3 45 ? 70.10103 -21.72776 44.17377 1.000 51.94550 65 ASN D C 1
ATOM 7611 O O . ASN F 3 45 ? 69.36670 -22.01438 45.12229 1.000 52.77915 65 ASN D O 1
ATOM 7616 N N . ASP F 3 46 ? 71.36438 -22.15050 44.09088 1.000 48.73662 66 ASP D N 1
ATOM 7617 C CA . ASP F 3 46 ? 71.95210 -23.13105 45.00144 1.000 45.68874 66 ASP D CA 1
ATOM 7618 C C . ASP F 3 46 ? 72.82119 -22.40008 46.00616 1.000 46.12020 66 ASP D C 1
ATOM 7619 O O . ASP F 3 46 ? 73.87013 -21.86139 45.64813 1.000 44.89029 66 ASP D O 1
ATOM 7624 N N . MET F 3 47 ? 72.41028 -22.42198 47.26655 1.000 46.08183 67 MET D N 1
ATOM 7625 C CA . MET F 3 47 ? 73.11823 -21.68492 48.29951 1.000 41.28543 67 MET D CA 1
ATOM 7626 C C . MET F 3 47 ? 74.44449 -22.35212 48.63868 1.000 41.32843 67 MET D C 1
ATOM 7627 O O . MET F 3 47 ? 74.52931 -23.57969 48.76564 1.000 42.04486 67 MET D O 1
ATOM 7632 N N . ILE F 3 48 ? 75.48951 -21.52996 48.77390 1.000 38.62950 68 ILE D N 1
ATOM 7633 C CA . ILE F 3 48 ? 76.81798 -21.98720 49.17216 1.000 38.44928 68 ILE D CA 1
ATOM 7634 C C . ILE F 3 48 ? 76.99489 -21.84462 50.68074 1.000 38.27956 68 ILE D C 1
ATOM 7635 O O . ILE F 3 48 ? 77.34633 -22.80109 51.37657 1.000 39.93058 68 ILE D O 1
ATOM 7640 N N . ALA F 3 49 ? 76.79965 -20.63679 51.19454 1.000 36.81814 69 ALA D N 1
ATOM 7641 C CA . ALA F 3 49 ? 76.90669 -20.41111 52.62338 1.000 32.18322 69 ALA D CA 1
ATOM 7642 C C . ALA F 3 49 ? 76.01845 -19.23398 52.98226 1.000 34.22627 69 ALA D C 1
ATOM 7643 O O . ALA F 3 49 ? 75.71515 -18.37513 52.15071 1.000 35.46917 69 ALA D O 1
ATOM 7645 N N . LEU F 3 50 ? 75.62248 -19.19860 54.23940 1.000 33.15301 70 LEU D N 1
ATOM 7646 C CA . LEU F 3 50 ? 74.71240 -18.20752 54.77705 1.000 33.28512 70 LEU D CA 1
ATOM 7647 C C . LEU F 3 50 ? 75.25880 -17.77025 56.11482 1.000 33.34474 70 LEU D C 1
ATOM 7648 O O . LEU F 3 50 ? 75.74850 -18.60866 56.87834 1.000 37.04207 70 LEU D O 1
ATOM 7653 N N . TYR F 3 51 ? 75.21194 -16.47096 56.38626 1.000 29.29865 71 TYR D N 1
ATOM 7654 C CA . TYR F 3 51 ? 75.56556 -15.94833 57.69454 1.000 29.94754 71 TYR D CA 1
ATOM 7655 C C . TYR F 3 51 ? 74.40658 -15.12188 58.20433 1.000 32.57967 71 TYR D C 1
ATOM 7656 O O . TYR F 3 51 ? 73.89908 -14.24685 57.48905 1.000 30.76742 71 TYR D O 1
ATOM 7665 N N . HIS F 3 52 ? 74.01070 -15.39742 59.44379 1.000 35.64030 72 HIS D N 1
ATOM 7666 C CA . HIS F 3 52 ? 72.97739 -14.70167 60.17945 1.000 30.43120 72 HIS D CA 1
ATOM 7667 C C . HIS F 3 52 ? 73.62368 -14.05152 61.39308 1.000 30.22712 72 HIS D C 1
ATOM 7668 O O . HIS F 3 52 ? 74.36936 -14.71892 62.11687 1.000 31.83815 72 HIS D O 1
ATOM 7675 N N . PRO F 3 53 ? 73.39587 -12.77170 61.64738 1.000 31.48353 73 PRO D N 1
ATOM 7676 C CA . PRO F 3 53 ? 74.21585 -12.08816 62.65391 1.000 31.87203 73 PRO D CA 1
ATOM 7677 C C . PRO F 3 53 ? 74.02799 -12.61323 64.06521 1.000 34.29385 73 PRO D C 1
ATOM 7678 O O . PRO F 3 53 ? 74.87277 -12.32578 64.92557 1.000 39.15994 73 PRO D O 1
ATOM 7682 N N . GLN F 3 54 ? 72.97817 -13.38376 64.34298 1.000 31.75776 74 GLN D N 1
ATOM 7683 C CA . GLN F 3 54 ? 72.87966 -14.06086 65.63071 1.000 29.82110 74 GLN D CA 1
ATOM 7684 C C . GLN F 3 54 ? 73.19292 -15.55072 65.55078 1.000 33.25328 74 GLN D C 1
ATOM 7685 O O . GLN F 3 54 ? 74.00348 -16.06428 66.33543 1.000 34.21472 74 GLN D O 1
ATOM 7691 N N . TYR F 3 55 ? 72.54080 -16.26662 64.63071 1.000 35.15269 75 TYR D N 1
ATOM 7692 C CA . TYR F 3 55 ? 72.67791 -17.71765 64.54549 1.000 30.62033 75 TYR D CA 1
ATOM 7693 C C . TYR F 3 55 ? 73.99355 -18.15135 63.94019 1.000 31.31283 75 TYR D C 1
ATOM 7694 O O . TYR F 3 55 ? 74.30330 -19.34055 63.99248 1.000 35.63013 75 TYR D O 1
ATOM 7703 N N . GLY F 3 56 ? 74.72606 -17.25474 63.27933 1.000 32.26187 76 GLY D N 1
ATOM 7704 C CA . GLY F 3 56 ? 76.00962 -17.62996 62.71150 1.000 32.29075 76 GLY D CA 1
ATOM 7705 C C . GLY F 3 56 ? 75.96300 -18.29350 61.34051 1.000 34.24796 76 GLY D C 1
ATOM 7706 O O . GLY F 3 56 ? 75.01703 -18.17231 60.55006 1.000 35.88449 76 GLY D O 1
ATOM 7707 N N . LEU F 3 57 ? 77.04498 -19.01069 61.05974 1.000 34.71135 77 LEU D N 1
ATOM 7708 C CA . LEU F 3 57 ? 77.24838 -19.61903 59.75777 1.000 31.18277 77 LEU D CA 1
ATOM 7709 C C . LEU F 3 57 ? 76.34884 -20.83227 59.57428 1.000 34.21458 77 LEU D C 1
ATOM 7710 O O . LEU F 3 57 ? 76.07266 -21.58148 60.52629 1.000 35.17594 77 LEU D O 1
ATOM 7715 N N . TYR F 3 58 ? 75.89379 -21.03707 58.33537 1.000 31.49020 78 TYR D N 1
ATOM 7716 C CA . TYR F 3 58 ? 75.15947 -22.25464 58.00088 1.000 31.90750 78 TYR D CA 1
ATOM 7717 C C . TYR F 3 58 ? 75.48929 -22.62774 56.56656 1.000 36.08296 78 TYR D C 1
ATOM 7718 O O . TYR F 3 58 ? 75.36671 -21.78001 55.67959 1.000 37.99357 78 TYR D O 1
ATOM 7727 N N . CYS F 3 59 ? 75.91828 -23.86387 56.32617 1.000 33.19527 79 CYS D N 1
ATOM 7728 C CA . CYS F 3 59 ? 76.37590 -24.21046 54.98642 1.000 39.91555 79 CYS D CA 1
ATOM 7729 C C . CYS F 3 59 ? 75.33647 -24.92267 54.12944 1.000 41.47882 79 CYS D C 1
ATOM 7730 O O . CYS F 3 59 ? 74.37898 -25.51191 54.62771 1.000 43.70783 79 CYS D O 1
ATOM 7733 N N . GLY F 3 60 ? 75.48458 -24.74358 52.82083 1.000 43.37465 80 GLY D N 1
ATOM 7734 C CA . GLY F 3 60 ? 74.66965 -25.38243 51.81425 1.000 57.17636 80 GLY D CA 1
ATOM 7735 C C . GLY F 3 60 ? 75.17118 -26.70874 51.29764 1.000 74.22356 80 GLY D C 1
ATOM 7736 O O . GLY F 3 60 ? 76.01642 -26.74525 50.39535 1.000 77.36078 80 GLY D O 1
ATOM 7737 N N . GLN F 3 61 ? 74.64742 -27.79839 51.86346 1.000 98.32386 81 GLN D N 1
ATOM 7738 C CA . GLN F 3 61 ? 74.81283 -29.14274 51.31896 1.000 104.00198 81 GLN D CA 1
ATOM 7739 C C . GLN F 3 61 ? 76.23749 -29.68447 51.38664 1.000 106.53306 81 GLN D C 1
ATOM 7740 O O . GLN F 3 61 ? 77.03969 -29.46340 50.46719 1.000 107.78776 81 GLN D O 1
ATOM 7746 N N . GLU F 3 62 ? 76.55173 -30.39053 52.47910 1.000 104.73011 82 GLU D N 1
ATOM 7747 C CA . GLU F 3 62 ? 77.75344 -31.20381 52.68012 1.000 102.49925 82 GLU D CA 1
ATOM 7748 C C . GLU F 3 62 ? 79.04256 -30.39680 52.79391 1.000 106.94306 82 GLU D C 1
ATOM 7749 O O . GLU F 3 62 ? 80.11849 -30.99924 52.96385 1.000 106.90346 82 GLU D O 1
ATOM 7755 N N . HIS F 3 63 ? 78.98251 -29.06483 52.78148 1.000 88.19792 83 HIS D N 1
ATOM 7756 C CA . HIS F 3 63 ? 80.19207 -28.25850 52.62636 1.000 72.46682 83 HIS D CA 1
ATOM 7757 C C . HIS F 3 63 ? 81.04193 -28.21171 53.89032 1.000 67.64657 83 HIS D C 1
ATOM 7758 O O . HIS F 3 63 ? 80.56215 -28.40395 55.01816 1.000 68.36870 83 HIS D O 1
ATOM 7765 N N . ALA F 3 64 ? 82.33405 -28.02815 53.66446 1.000 60.36803 84 ALA D N 1
ATOM 7766 C CA . ALA F 3 64 ? 83.22144 -27.43588 54.64939 1.000 52.32064 84 ALA D CA 1
ATOM 7767 C C . ALA F 3 64 ? 83.51194 -26.00047 54.20105 1.000 53.59039 84 ALA D C 1
ATOM 7768 O O . ALA F 3 64 ? 84.60635 -25.59385 53.78805 1.000 55.00630 84 ALA D O 1
ATOM 7770 N N . CYS F 3 65 ? 82.42633 -25.24474 54.20954 1.000 48.10683 85 CYS D N 1
ATOM 7771 C CA . CYS F 3 65 ? 82.29515 -23.89180 53.67517 1.000 48.28697 85 CYS D CA 1
ATOM 7772 C C . CYS F 3 65 ? 82.92261 -22.84622 54.57389 1.000 47.63782 85 CYS D C 1
ATOM 7773 O O . CYS F 3 65 ? 83.09573 -21.71352 54.13127 1.000 52.46999 85 CYS D O 1
ATOM 7776 N N . GLU F 3 66 ? 83.18828 -23.17046 55.84492 1.000 43.54697 86 GLU D N 1
ATOM 7777 C CA . GLU F 3 66 ? 83.84138 -22.21562 56.74389 1.000 43.38547 86 GLU D CA 1
ATOM 7778 C C . GLU F 3 66 ? 85.22680 -21.83960 56.25280 1.000 45.02541 86 GLU D C 1
ATOM 7779 O O . GLU F 3 66 ? 85.79414 -20.84391 56.71724 1.000 47.03405 86 GLU D O 1
ATOM 7785 N N . SER F 3 67 ? 85.77739 -22.61591 55.32573 1.000 45.23582 87 SER D N 1
ATOM 7786 C CA . SER F 3 67 ? 87.05610 -22.32121 54.70817 1.000 45.66818 87 SER D CA 1
ATOM 7787 C C . SER F 3 67 ? 86.89781 -21.60301 53.38250 1.000 49.18928 87 SER D C 1
ATOM 7788 O O . SER F 3 67 ? 87.90361 -21.28073 52.74075 1.000 53.78575 87 SER D O 1
ATOM 7791 N N . GLN F 3 68 ? 85.66035 -21.34217 52.96340 1.000 49.44831 88 GLN D N 1
ATOM 7792 C CA . GLN F 3 68 ? 85.36603 -20.71459 51.68660 1.000 46.14286 88 GLN D CA 1
ATOM 7793 C C . GLN F 3 68 ? 84.76463 -19.32673 51.80853 1.000 44.68373 88 GLN D C 1
ATOM 7794 O O . GLN F 3 68 ? 84.62525 -18.64368 50.78318 1.000 47.61597 88 GLN D O 1
ATOM 7800 N N . VAL F 3 69 ? 84.32178 -18.91601 52.99863 1.000 45.48121 89 VAL D N 1
ATOM 7801 C CA . VAL F 3 69 ? 83.70909 -17.60683 53.17597 1.000 39.72889 89 VAL D CA 1
ATOM 7802 C C . VAL F 3 69 ? 84.24688 -16.97001 54.43938 1.000 44.43040 89 VAL D C 1
ATOM 7803 O O . VAL F 3 69 ? 84.86047 -17.62387 55.28234 1.000 51.02230 89 VAL D O 1
ATOM 7807 N N . ALA F 3 70 ? 84.01213 -15.66810 54.55362 1.000 44.64311 90 ALA D N 1
ATOM 7808 C CA . ALA F 3 70 ? 84.47390 -14.88326 55.68883 1.000 45.38547 90 ALA D CA 1
ATOM 7809 C C . ALA F 3 70 ? 83.69850 -13.57448 55.70502 1.000 47.70455 90 ALA D C 1
ATOM 7810 O O . ALA F 3 70 ? 83.50602 -12.94937 54.65542 1.000 48.70649 90 ALA D O 1
ATOM 7812 N N . ALA F 3 71 ? 83.25943 -13.16909 56.88621 1.000 45.74675 91 ALA D N 1
ATOM 7813 C CA . ALA F 3 71 ? 82.57314 -11.90501 57.08377 1.000 39.41378 91 ALA D CA 1
ATOM 7814 C C . ALA F 3 71 ? 83.41674 -11.04115 57.99719 1.000 46.81630 91 ALA D C 1
ATOM 7815 O O . ALA F 3 71 ? 84.00722 -11.53899 58.95837 1.000 49.00631 91 ALA D O 1
ATOM 7817 N N . THR F 3 72 ? 83.51539 -9.76042 57.67062 1.000 49.66536 92 THR D N 1
ATOM 7818 C CA . THR F 3 72 ? 84.33257 -8.85089 58.45324 1.000 49.80857 92 THR D CA 1
ATOM 7819 C C . THR F 3 72 ? 83.69074 -7.47718 58.52353 1.000 53.25690 92 THR D C 1
ATOM 7820 O O . THR F 3 72 ? 83.21756 -6.96170 57.50896 1.000 57.73959 92 THR D O 1
ATOM 7824 N N . GLU F 3 73 ? 83.67765 -6.89126 59.72014 1.000 56.60513 93 GLU D N 1
ATOM 7825 C CA . GLU F 3 73 ? 83.17368 -5.54060 59.92303 1.000 62.82796 93 GLU D CA 1
ATOM 7826 C C . GLU F 3 73 ? 84.32168 -4.54098 59.78239 1.000 67.80673 93 GLU D C 1
ATOM 7827 O O . GLU F 3 73 ? 85.48457 -4.84864 60.06052 1.000 69.14447 93 GLU D O 1
ATOM 7833 N N . THR F 3 74 ? 83.98898 -3.33529 59.33398 1.000 74.17552 94 THR D N 1
ATOM 7834 C CA . THR F 3 74 ? 84.99822 -2.29238 59.20985 1.000 78.88433 94 THR D CA 1
ATOM 7835 C C . THR F 3 74 ? 84.56783 -1.02516 59.94252 1.000 83.17135 94 THR D C 1
ATOM 7836 O O . THR F 3 74 ? 83.94194 -1.09779 61.00645 1.000 80.67314 94 THR D O 1
ATOM 7840 N N . GLU F 3 75 ? 84.85375 0.13553 59.34784 1.000 94.04415 95 GLU D N 1
ATOM 7841 C CA . GLU F 3 75 ? 84.70228 1.42940 60.00473 1.000 95.79418 95 GLU D CA 1
ATOM 7842 C C . GLU F 3 75 ? 83.24440 1.77506 60.28465 1.000 94.52669 95 GLU D C 1
ATOM 7843 O O . GLU F 3 75 ? 82.76744 1.62499 61.41702 1.000 94.16580 95 GLU D O 1
ATOM 7849 N N . LYS F 3 76 ? 82.52982 2.23217 59.25644 1.000 91.48077 96 LYS D N 1
ATOM 7850 C CA . LYS F 3 76 ? 81.22625 2.86587 59.44974 1.000 89.40727 96 LYS D CA 1
ATOM 7851 C C . LYS F 3 76 ? 80.10013 1.84145 59.28896 1.000 84.20395 96 LYS D C 1
ATOM 7852 O O . LYS F 3 76 ? 79.20783 1.96372 58.44104 1.000 80.37343 96 LYS D O 1
ATOM 7858 N N . GLY F 3 77 ? 80.16985 0.81389 60.15042 1.000 83.33635 97 GLY D N 1
ATOM 7859 C CA . GLY F 3 77 ? 79.19163 -0.25323 60.22705 1.000 74.19750 97 GLY D CA 1
ATOM 7860 C C . GLY F 3 77 ? 79.13423 -1.15777 59.02088 1.000 72.93960 97 GLY D C 1
ATOM 7861 O O . GLY F 3 77 ? 78.30429 -2.07272 58.99638 1.000 72.52055 97 GLY D O 1
ATOM 7862 N N . VAL F 3 78 ? 79.98229 -0.91958 58.01783 1.000 75.77302 98 VAL D N 1
ATOM 7863 C CA . VAL F 3 78 ? 79.97258 -1.65600 56.75828 1.000 65.99595 98 VAL D CA 1
ATOM 7864 C C . VAL F 3 78 ? 80.57410 -3.03814 56.97252 1.000 63.65748 98 VAL D C 1
ATOM 7865 O O . VAL F 3 78 ? 81.58926 -3.19270 57.66232 1.000 66.92741 98 VAL D O 1
ATOM 7869 N N . THR F 3 79 ? 79.96579 -4.04662 56.35567 1.000 59.56769 99 THR D N 1
ATOM 7870 C CA . THR F 3 79 ? 80.40747 -5.42629 56.48172 1.000 55.31666 99 THR D CA 1
ATOM 7871 C C . THR F 3 79 ? 80.91557 -5.96016 55.14648 1.000 52.30020 99 THR D C 1
ATOM 7872 O O . THR F 3 79 ? 80.32842 -5.70046 54.09100 1.000 53.23098 99 THR D O 1
ATOM 7876 N N . ASN F 3 80 ? 82.03148 -6.67256 55.18738 1.000 51.38698 100 ASN D N 1
ATOM 7877 C CA . ASN F 3 80 ? 82.57663 -7.31379 54.00144 1.000 50.16179 100 ASN D CA 1
ATOM 7878 C C . ASN F 3 80 ? 82.24931 -8.79695 54.05470 1.000 45.39757 100 ASN D C 1
ATOM 7879 O O . ASN F 3 80 ? 82.20221 -9.39276 55.13251 1.000 48.92812 100 ASN D O 1
ATOM 7884 N N . TRP F 3 81 ? 81.99490 -9.37640 52.89006 1.000 39.02735 101 TRP D N 1
ATOM 7885 C CA . TRP F 3 81 ? 81.49644 -10.73725 52.77480 1.000 34.95087 101 TRP D CA 1
ATOM 7886 C C . TRP F 3 81 ? 82.22165 -11.33962 51.59187 1.000 37.92424 101 TRP D C 1
ATOM 7887 O O . TRP F 3 81 ? 82.00889 -10.90349 50.45972 1.000 43.06734 101 TRP D O 1
ATOM 7898 N N . THR F 3 82 ? 83.08979 -12.30894 51.82230 1.000 37.82777 102 THR D N 1
ATOM 7899 C CA . THR F 3 82 ? 83.96325 -12.73550 50.74438 1.000 37.47821 102 THR D CA 1
ATOM 7900 C C . THR F 3 82 ? 83.91795 -14.24826 50.51716 1.000 39.21662 102 THR D C 1
ATOM 7901 O O . THR F 3 82 ? 83.65793 -15.03469 51.42733 1.000 41.62033 102 THR D O 1
ATOM 7905 N N . LEU F 3 83 ? 84.10631 -14.64528 49.26562 1.000 37.59287 103 LEU D N 1
ATOM 7906 C CA . LEU F 3 83 ? 84.05997 -16.04159 48.86378 1.000 40.15670 103 LEU D CA 1
ATOM 7907 C C . LEU F 3 83 ? 85.39845 -16.43049 48.24968 1.000 40.52468 103 LEU D C 1
ATOM 7908 O O . LEU F 3 83 ? 85.82155 -15.82859 47.26077 1.000 40.37058 103 LEU D O 1
ATOM 7913 N N . TYR F 3 84 ? 86.03831 -17.45859 48.80801 1.000 41.45623 104 TYR D N 1
ATOM 7914 C CA . TYR F 3 84 ? 87.34487 -17.91271 48.35449 1.000 41.06957 104 TYR D CA 1
ATOM 7915 C C . TYR F 3 84 ? 87.15963 -19.01092 47.32810 1.000 41.14367 104 TYR D C 1
ATOM 7916 O O . TYR F 3 84 ? 86.79985 -20.13287 47.68063 1.000 46.48168 104 TYR D O 1
ATOM 7925 N N . LEU F 3 85 ? 87.48255 -18.72268 46.08257 1.000 39.51926 105 LEU D N 1
ATOM 7926 C CA . LEU F 3 85 ? 87.53579 -19.73561 45.04542 1.000 38.61864 105 LEU D CA 1
ATOM 7927 C C . LEU F 3 85 ? 88.98026 -20.15173 44.81514 1.000 44.40778 105 LEU D C 1
ATOM 7928 O O . LEU F 3 85 ? 89.85233 -19.29588 44.62560 1.000 44.00691 105 LEU D O 1
ATOM 7933 N N . ARG F 3 86 ? 89.22645 -21.46676 44.86459 1.000 44.93836 106 ARG D N 1
ATOM 7934 C CA . ARG F 3 86 ? 90.55153 -22.06218 44.77707 1.000 43.07863 106 ARG D CA 1
ATOM 7935 C C . ARG F 3 86 ? 90.57107 -23.09845 43.66520 1.000 49.82389 106 ARG D C 1
ATOM 7936 O O . ARG F 3 86 ? 89.60942 -23.85882 43.50375 1.000 50.46367 106 ARG D O 1
ATOM 7944 N N . ASN F 3 87 ? 91.66372 -23.12479 42.90503 1.000 46.54854 107 ASN D N 1
ATOM 7945 C CA . ASN F 3 87 ? 91.91231 -24.14807 41.88820 1.000 51.06646 107 ASN D CA 1
ATOM 7946 C C . ASN F 3 87 ? 90.72487 -24.29292 40.94629 1.000 54.00855 107 ASN D C 1
ATOM 7947 O O . ASN F 3 87 ? 90.08840 -25.34616 40.83447 1.000 54.57829 107 ASN D O 1
ATOM 7952 N N . ILE F 3 88 ? 90.47524 -23.20806 40.22676 1.000 51.44012 108 ILE D N 1
ATOM 7953 C CA . ILE F 3 88 ? 89.22465 -23.04542 39.50750 1.000 51.93571 108 ILE D CA 1
ATOM 7954 C C . ILE F 3 88 ? 89.18616 -23.99659 38.32009 1.000 50.80291 108 ILE D C 1
ATOM 7955 O O . ILE F 3 88 ? 90.00442 -23.90406 37.40168 1.000 55.84492 108 ILE D O 1
ATOM 7960 N N . SER F 3 89 ? 88.19718 -24.87348 38.30115 1.000 51.91863 109 SER D N 1
ATOM 7961 C CA . SER F 3 89 ? 87.88168 -25.63782 37.10557 1.000 56.30832 109 SER D CA 1
ATOM 7962 C C . SER F 3 89 ? 86.67167 -25.02585 36.39424 1.000 61.30444 109 SER D C 1
ATOM 7963 O O . SER F 3 89 ? 86.01025 -24.11562 36.90281 1.000 59.50367 109 SER D O 1
ATOM 7966 N N . SER F 3 90 ? 86.40145 -25.52102 35.17984 1.000 64.03824 110 SER D N 1
ATOM 7967 C CA . SER F 3 90 ? 85.22069 -25.07103 34.44726 1.000 61.98227 110 SER D CA 1
ATOM 7968 C C . SER F 3 90 ? 83.93370 -25.36604 35.20313 1.000 60.03589 110 SER D C 1
ATOM 7969 O O . SER F 3 90 ? 82.91065 -24.72866 34.93741 1.000 63.59972 110 SER D O 1
ATOM 7972 N N . ALA F 3 91 ? 83.95809 -26.32493 36.12873 1.000 63.12977 111 ALA D N 1
ATOM 7973 C CA . ALA F 3 91 ? 82.78481 -26.58111 36.95569 1.000 60.28911 111 ALA D CA 1
ATOM 7974 C C . ALA F 3 91 ? 82.54573 -25.44327 37.94903 1.000 58.57028 111 ALA D C 1
ATOM 7975 O O . ALA F 3 91 ? 81.39435 -25.11022 38.25207 1.000 62.08081 111 ALA D O 1
ATOM 7977 N N . LEU F 3 92 ? 83.61057 -24.82804 38.47011 1.000 57.44024 112 LEU D N 1
ATOM 7978 C CA . LEU F 3 92 ? 83.38315 -23.66331 39.31620 1.000 53.10960 112 LEU D CA 1
ATOM 7979 C C . LEU F 3 92 ? 82.95089 -22.44692 38.51220 1.000 56.08810 112 LEU D C 1
ATOM 7980 O O . LEU F 3 92 ? 82.50011 -21.46043 39.10252 1.000 60.94714 112 LEU D O 1
ATOM 7985 N N . GLY F 3 93 ? 83.06637 -22.47627 37.19367 1.000 56.94442 113 GLY D N 1
ATOM 7986 C CA . GLY F 3 93 ? 82.62100 -21.34247 36.41884 1.000 55.52374 113 GLY D CA 1
ATOM 7987 C C . GLY F 3 93 ? 81.11582 -21.18007 36.49116 1.000 56.72278 113 GLY D C 1
ATOM 7988 O O . GLY F 3 93 ? 80.38066 -22.09632 36.85382 1.000 54.62252 113 GLY D O 1
ATOM 7989 N N . GLY F 3 94 ? 80.64841 -19.98298 36.15100 1.000 56.20948 114 GLY D N 1
ATOM 7990 C CA . GLY F 3 94 ? 79.23742 -19.72045 36.24070 1.000 52.24172 114 GLY D CA 1
ATOM 7991 C C . GLY F 3 94 ? 78.96803 -18.46213 37.00975 1.000 51.99094 114 GLY D C 1
ATOM 7992 O O . GLY F 3 94 ? 79.86992 -17.65830 37.27128 1.000 50.30223 114 GLY D O 1
ATOM 7993 N N . LYS F 3 95 ? 77.70100 -18.30614 37.39759 1.000 50.08382 115 LYS D N 1
ATOM 7994 C CA . LYS F 3 95 ? 77.20310 -17.08189 38.00500 1.000 47.03724 115 LYS D CA 1
ATOM 7995 C C . LYS F 3 95 ? 77.21564 -17.24547 39.51972 1.000 42.52446 115 LYS D C 1
ATOM 7996 O O . LYS F 3 95 ? 76.61327 -18.18170 40.04534 1.000 47.05393 115 LYS D O 1
ATOM 8002 N N . TYR F 3 96 ? 77.89528 -16.33972 40.21419 1.000 41.91278 116 TYR D N 1
ATOM 8003 C CA . TYR F 3 96 ? 77.89960 -16.27991 41.67312 1.000 40.59647 116 TYR D CA 1
ATOM 8004 C C . TYR F 3 96 ? 77.14335 -15.04643 42.12497 1.000 37.89614 116 TYR D C 1
ATOM 8005 O O . TYR F 3 96 ? 77.22577 -13.99239 41.49095 1.000 42.42210 116 TYR D O 1
ATOM 8014 N N . GLU F 3 97 ? 76.34508 -15.18805 43.16669 1.000 37.37672 117 GLU D N 1
ATOM 8015 C CA . GLU F 3 97 ? 75.48519 -14.09781 43.60256 1.000 38.94868 117 GLU D CA 1
ATOM 8016 C C . GLU F 3 97 ? 75.68960 -13.90402 45.09163 1.000 33.01420 117 GLU D C 1
ATOM 8017 O O . GLU F 3 97 ? 75.57941 -14.85711 45.86415 1.000 33.66303 117 GLU D O 1
ATOM 8023 N N . CYS F 3 98 ? 76.03442 -12.69703 45.48253 1.000 32.64978 118 CYS D N 1
ATOM 8024 C CA . CYS F 3 98 ? 76.06921 -12.30741 46.88043 1.000 33.21953 118 CYS D CA 1
ATOM 8025 C C . CYS F 3 98 ? 74.83213 -11.47955 47.16080 1.000 35.24436 118 CYS D C 1
ATOM 8026 O O . CYS F 3 98 ? 74.55422 -10.51030 46.45452 1.000 36.40093 118 CYS D O 1
ATOM 8029 N N . ILE F 3 99 ? 74.07455 -11.88940 48.16355 1.000 34.63743 119 ILE D N 1
ATOM 8030 C CA . ILE F 3 99 ? 72.75287 -11.36252 48.42930 1.000 32.57514 119 ILE D CA 1
ATOM 8031 C C . ILE F 3 99 ? 72.75271 -10.93669 49.88284 1.000 34.03473 119 ILE D C 1
ATOM 8032 O O . ILE F 3 99 ? 72.85808 -11.78566 50.77775 1.000 37.43194 119 ILE D O 1
ATOM 8037 N N . PHE F 3 100 ? 72.71604 -9.63230 50.12023 1.000 32.37673 120 PHE D N 1
ATOM 8038 C CA . PHE F 3 100 ? 72.54248 -9.08136 51.45216 1.000 30.92981 120 PHE D CA 1
ATOM 8039 C C . PHE F 3 100 ? 71.07141 -8.83061 51.67733 1.000 32.36551 120 PHE D C 1
ATOM 8040 O O . PHE F 3 100 ? 70.40667 -8.26824 50.80704 1.000 35.71440 120 PHE D O 1
ATOM 8048 N N . THR F 3 101 ? 70.54622 -9.20542 52.83110 1.000 33.74867 121 THR D N 1
ATOM 8049 C CA . THR F 3 101 ? 69.23742 -8.67468 53.19073 1.000 34.37186 121 THR D CA 1
ATOM 8050 C C . THR F 3 101 ? 69.43214 -7.65653 54.31466 1.000 32.59358 121 THR D C 1
ATOM 8051 O O . THR F 3 101 ? 69.97143 -7.98097 55.37933 1.000 31.98762 121 THR D O 1
ATOM 8055 N N . LEU F 3 102 ? 69.07515 -6.40515 54.02417 1.000 34.41398 122 LEU D N 1
ATOM 8056 C CA . LEU F 3 102 ? 69.33094 -5.24167 54.85750 1.000 34.49115 122 LEU D CA 1
ATOM 8057 C C . LEU F 3 102 ? 68.02082 -4.62886 55.31223 1.000 34.33970 122 LEU D C 1
ATOM 8058 O O . LEU F 3 102 ? 66.97365 -4.82232 54.68885 1.000 36.76585 122 LEU D O 1
ATOM 8063 N N . TYR F 3 103 ? 68.09613 -3.85752 56.39097 1.000 32.67665 123 TYR D N 1
ATOM 8064 C CA . TYR F 3 103 ? 66.97942 -3.04926 56.84991 1.000 32.77120 123 TYR D CA 1
ATOM 8065 C C . TYR F 3 103 ? 67.47937 -1.62687 57.06583 1.000 35.67360 123 TYR D C 1
ATOM 8066 O O . TYR F 3 103 ? 68.46808 -1.42832 57.79006 1.000 39.44586 123 TYR D O 1
ATOM 8075 N N . PRO F 3 104 ? 66.81518 -0.60896 56.51312 1.000 35.61502 124 PRO D N 1
ATOM 8076 C CA . PRO F 3 104 ? 65.52251 -0.64445 55.82989 1.000 32.88051 124 PRO D CA 1
ATOM 8077 C C . PRO F 3 104 ? 65.56045 -0.81855 54.31459 1.000 32.68748 124 PRO D C 1
ATOM 8078 O O . PRO F 3 104 ? 64.54764 -0.63095 53.68306 1.000 32.90103 124 PRO D O 1
ATOM 8082 N N . GLU F 3 105 ? 66.67613 -1.18158 53.70698 1.000 35.08225 125 GLU D N 1
ATOM 8083 C CA . GLU F 3 105 ? 66.69872 -1.13516 52.25767 1.000 32.64523 125 GLU D CA 1
ATOM 8084 C C . GLU F 3 105 ? 66.38432 -2.46054 51.58855 1.000 36.74080 125 GLU D C 1
ATOM 8085 O O . GLU F 3 105 ? 66.19642 -2.48366 50.36225 1.000 37.69049 125 GLU D O 1
ATOM 8091 N N . GLY F 3 106 ? 66.27955 -3.55131 52.34508 1.000 31.14857 126 GLY D N 1
ATOM 8092 C CA . GLY F 3 106 ? 65.86893 -4.79755 51.73867 1.000 28.60819 126 GLY D CA 1
ATOM 8093 C C . GLY F 3 106 ? 67.03087 -5.51017 51.09273 1.000 32.51899 126 GLY D C 1
ATOM 8094 O O . GLY F 3 106 ? 68.15502 -5.45986 51.59026 1.000 39.33572 126 GLY D O 1
ATOM 8095 N N . ILE F 3 107 ? 66.77858 -6.15462 49.97690 1.000 37.30174 127 ILE D N 1
ATOM 8096 C CA . ILE F 3 107 ? 67.76403 -6.97423 49.28123 1.000 35.50736 127 ILE D CA 1
ATOM 8097 C C . ILE F 3 107 ? 68.74236 -6.09352 48.53234 1.000 34.58549 127 ILE D C 1
ATOM 8098 O O . ILE F 3 107 ? 68.34611 -5.13206 47.87372 1.000 35.92037 127 ILE D O 1
ATOM 8103 N N . LYS F 3 108 ? 70.02128 -6.45168 48.58696 1.000 35.50775 128 LYS D N 1
ATOM 8104 C CA . LYS F 3 108 ? 71.04921 -5.87552 47.73413 1.000 29.51728 128 LYS D CA 1
ATOM 8105 C C . LYS F 3 108 ? 71.89184 -7.02833 47.21225 1.000 33.99905 128 LYS D C 1
ATOM 8106 O O . LYS F 3 108 ? 72.38023 -7.83191 48.01067 1.000 36.80321 128 LYS D O 1
ATOM 8112 N N . THR F 3 109 ? 72.02866 -7.15764 45.88379 1.000 33.30894 129 THR D N 1
ATOM 8113 C CA . THR F 3 109 ? 72.71855 -8.31902 45.31721 1.000 39.22339 129 THR D CA 1
ATOM 8114 C C . THR F 3 109 ? 73.83070 -7.86435 44.39736 1.000 40.46443 129 THR D C 1
ATOM 8115 O O . THR F 3 109 ? 73.70065 -6.85565 43.70093 1.000 45.18673 129 THR D O 1
ATOM 8119 N N . THR F 3 110 ? 74.91632 -8.62498 44.39154 1.000 40.31537 130 THR D N 1
ATOM 8120 C CA . THR F 3 110 ? 76.03812 -8.40161 43.49603 1.000 37.81771 130 THR D CA 1
ATOM 8121 C C . THR F 3 110 ? 76.28851 -9.68906 42.74031 1.000 39.35284 130 THR D C 1
ATOM 8122 O O . THR F 3 110 ? 76.35624 -10.75920 43.35085 1.000 43.39008 130 THR D O 1
ATOM 8126 N N . VAL F 3 111 ? 76.40513 -9.60070 41.42533 1.000 39.22111 131 VAL D N 1
ATOM 8127 C CA . VAL F 3 111 ? 76.60503 -10.77277 40.58252 1.000 39.80165 131 VAL D CA 1
ATOM 8128 C C . VAL F 3 111 ? 78.00949 -10.75330 40.00041 1.000 45.61426 131 VAL D C 1
ATOM 8129 O O . VAL F 3 111 ? 78.52077 -9.69272 39.61610 1.000 47.88088 131 VAL D O 1
ATOM 8133 N N . TYR F 3 112 ? 78.66037 -11.91787 40.02008 1.000 44.02806 132 TYR D N 1
ATOM 8134 C CA . TYR F 3 112 ? 79.94340 -12.14705 39.37451 1.000 42.99154 132 TYR D CA 1
ATOM 8135 C C . TYR F 3 112 ? 79.80383 -13.28777 38.37507 1.000 46.18674 132 TYR D C 1
ATOM 8136 O O . TYR F 3 112 ? 79.35563 -14.37967 38.74348 1.000 44.34718 132 TYR D O 1
ATOM 8145 N N . ASN F 3 113 ? 80.23623 -13.06542 37.13402 1.000 48.44796 133 ASN D N 1
ATOM 8146 C CA . ASN F 3 113 ? 80.25272 -14.12152 36.12286 1.000 47.91516 133 ASN D CA 1
ATOM 8147 C C . ASN F 3 113 ? 81.68311 -14.61563 36.01432 1.000 50.26401 133 ASN D C 1
ATOM 8148 O O . ASN F 3 113 ? 82.52815 -13.98376 35.37710 1.000 54.30165 133 ASN D O 1
ATOM 8153 N N . LEU F 3 114 ? 81.95393 -15.74877 36.62818 1.000 50.18791 134 LEU D N 1
ATOM 8154 C CA . LEU F 3 114 ? 83.27027 -16.34510 36.52652 1.000 50.70381 134 LEU D CA 1
ATOM 8155 C C . LEU F 3 114 ? 83.32838 -17.05089 35.18002 1.000 52.59402 134 LEU D C 1
ATOM 8156 O O . LEU F 3 114 ? 82.53351 -17.96382 34.92492 1.000 53.68840 134 LEU D O 1
ATOM 8161 N N . ILE F 3 115 ? 84.23158 -16.60973 34.30538 1.000 53.00807 135 ILE D N 1
ATOM 8162 C CA . ILE F 3 115 ? 84.40277 -17.20174 32.98086 1.000 53.96952 135 ILE D CA 1
ATOM 8163 C C . ILE F 3 115 ? 85.72125 -17.97326 32.97033 1.000 55.59359 135 ILE D C 1
ATOM 8164 O O . ILE F 3 115 ? 86.78742 -17.40410 33.23974 1.000 58.91934 135 ILE D O 1
ATOM 8169 N N . VAL F 3 116 ? 85.65632 -19.26424 32.65455 1.000 53.89342 136 VAL D N 1
ATOM 8170 C CA . VAL F 3 116 ? 86.82794 -20.13756 32.66545 1.000 59.68937 136 VAL D CA 1
ATOM 8171 C C . VAL F 3 116 ? 87.10268 -20.60415 31.23909 1.000 63.27704 136 VAL D C 1
ATOM 8172 O O . VAL F 3 116 ? 86.25998 -21.28263 30.63348 1.000 64.89728 136 VAL D O 1
ATOM 8176 N N . GLU F 3 117 ? 88.30798 -20.31454 30.73633 1.000 65.44657 137 GLU D N 1
ATOM 8177 C CA . GLU F 3 117 ? 88.69774 -20.64841 29.35650 1.000 67.52766 137 GLU D CA 1
ATOM 8178 C C . GLU F 3 117 ? 88.87088 -22.15278 29.12921 1.000 69.89499 137 GLU D C 1
ATOM 8179 O O . GLU F 3 117 ? 89.04206 -22.60920 27.98503 1.000 75.90046 137 GLU D O 1
#

InterPro domains:
  IPR003599 Immunoglobulin domain subtype [SM00409] (30-137)
  IPR003599 Immunoglobulin domain subtype [SM00409] (145-247)
  IPR007110 Immunoglobulin-like domain [PS50835] (138-228)
  IPR007110 Immunoglobulin-like domain [PS50835] (250-355)
  IPR013783 Immunoglobulin-like fold [G3DSA:2.60.40.10] (29-138)
  IPR013783 Immunoglobulin-like fold [G3DSA:2.60.40.10] (140-251)
  IPR013783 Immunoglobulin-like fold [G3DSA:2.60.40.10] (252-357)
  IPR036179 Immunoglobulin-like domain superfamily [SSF48726] (31-138)
  IPR036179 Immunoglobulin-like domain superfamily [SSF48726] (150-251)
  IPR036179 Immunoglobulin-like domain superfamily [SSF48726] (246-303)
  IPR042381 T-cell surface protein tactile [PTHR15317] (1-602)